Protein AF-0000000081124616 (afdb_homodimer)

Foldseek 3Di:
DVVVVVVVVVVVVVLLVLVPDDDPVSVVVLVVVVVVLLVPDDAQAAFQLAEEEEAAAQCFPVLLQQLQCQVRFNSGDFPLSSFNAKAWAFQAAPVGLFADQQQLLLLLFFQHGADHFWAQFHPVQAALRLVNLPDPVGGTATNQQLCVVVVAAEEEAELWACLARNNQNNFDGGSGSLQQAPQRHDPPGPDHGSLCRLCPHPPNVVHQYYAWAAQQRQAAPDQADPQAHADPDPSHDGHHPHGHSVVVSVCVCVVVVHQDDEAAFQQSLVPDDLVRGRHYHYHHHNGGADQPVSWDPDRNIHDQLLSRLVSVCSNRVVDPSYYYYYYYLNVLVVCQQQQQSLSNSSSVVSVSVSLVSVPVSDDLSRYKYKYKHSFHFQKDFDQDADGPDNCLAWRFADPPPGAIFHRIAGAEAEPLQAQWDWDDDPPDIDIDGDRCVVDDSNDRNRHHHHDHYDNTTDTDRDMMMMGITHHQSNVRHYYYYSSVSNVSSCCSNLTDPNVPVPDPPPVPVVVVVVVVVVVPVD/DVVVVVVVVVVVVVLLVLPPDDDPVSVVVLVVVVVVLLVPDDAQAAFFLAEEEEAAAQCFPVLLQQLQCQVRFNSGDFPLSSFNAKAWAFQAAPVGLFADQQQLLLLLFFQHGADHFWAQFHPVQAALRLVNQPDPVGGTATNQQLCVVVVAAEEEAELWACLARNNQNNFDGGSGSLQQAPQRHDPPGPDHGSLCRLCPHPPNVVHQYYAWAAQQRQAAPDQADPQAHADPDPSHDGHHPHGHSVVVSVCVCVVVVHQDDEEAFQQRLVPDPLVRHLHYHYHHHNGGADQPVSWDPDRNIHDQLLSRLVSVCSNRVVDPSYYYYYYYLNVLVVCQQQQQSLSNSSSVVSVSVSLVSVPVSDDLSRYKYKYKHSFHFQKDFDQDADGPDNCLAWRFADPPPRAIFHRIAGAEAEPLQAQWDWDDDPPDIDIDGDRCVVDDSNDRNRHHHHDHYDNTTDTDRDMMMMGITHHQSNVRHYYYYSSVSNVSSCCSNLTDPNVPVPDPPPPPVVVVVVVVVVVVVD

Sequence (1044 aa):
MRLSSALVFFAFTAVARSALRTDQQFWLNLAEDELAEALKIKWNVNKAKNVILFVGDGMGPNTVTSARIYKGGESHRLAFEKFPHVGLLKTYSANKMVPDSACTATAMFTGVKTNQDTIGVDASVQYKDCEASLKPEARLKSLAALALQAGKRAGLVTTMRVTHATPGPLYAHSASRKWECEATMPNGTACKDIARQLVEDWPGRDLHVVMGGGRQALVSNSTGTPSDPISNMPWTCYRQDGRNLIDTYRKDKQSRGLKYSVVMNNKELGDLNVDETDYLFGIFSNEHLNYEHLRDKGPEGMPSLSDMVKAAIKVLQKHKDGFFLMVEGGNIDMAHHRGWAKTAVNEALAMEEAVQLAANMTSEEDTLLIVTSDHTHSLSINGYPDRGSSIFGIVGPSSFDGVNYTTLSYGTGGPGGFQYYVKTSENSSTVARKDPSTEDTERFDYTQVAAVQLVENYHGGGDVAIYARGPYSHLFHNVHEQHYVFHAISYAAKYGPYSSGAAVYMNIWNLAIVTVITIVLMMRLSSALVFFAFTAVARSALRTDQQFWLNLAEDELAEALKIKWNVNKAKNVILFVGDGMGPNTVTSARIYKGGESHRLAFEKFPHVGLLKTYSANKMVPDSACTATAMFTGVKTNQDTIGVDASVQYKDCEASLKPEARLKSLAALALQAGKRAGLVTTMRVTHATPGPLYAHSASRKWECEATMPNGTACKDIARQLVEDWPGRDLHVVMGGGRQALVSNSTGTPSDPISNMPWTCYRQDGRNLIDTYRKDKQSRGLKYSVVMNNKELGDLNVDETDYLFGIFSNEHLNYEHLRDKGPEGMPSLSDMVKAAIKVLQKHKDGFFLMVEGGNIDMAHHRGWAKTAVNEALAMEEAVQLAANMTSEEDTLLIVTSDHTHSLSINGYPDRGSSIFGIVGPSSFDGVNYTTLSYGTGGPGGFQYYVKTSENSSTVARKDPSTEDTERFDYTQVAAVQLVENYHGGGDVAIYARGPYSHLFHNVHEQHYVFHAISYAAKYGPYSSGAAVYMNIWNLAIVTVITIVLM

pLDDT: mean 93.03, std 15.79, range [28.2, 99.0]

InterPro domains:
  IPR001952 Alkaline phosphatase [PF00245] (48-494)
  IPR001952 Alkaline phosphatase [PR00113] (48-68)
  IPR001952 Alkaline phosphatase [PR00113] (98-113)
  IPR001952 Alkaline phosphatase [PR00113] (147-167)
  IPR001952 Alkaline phosphatase [PR00113] (206-216)
  IPR001952 Alkaline phosphatase [PR00113] (304-333)
  IPR001952 Alkaline phosphatase [PTHR11596] (7-500)
  IPR001952 Alkaline phosphatase [SM00098] (49-496)
  IPR001952 Alkaline phosphatase [cd16012] (49-494)
  IPR017850 Alkaline-phosphatase-like, core domain superfamily [G3DSA:3.40.720.10] (21-502)
  IPR017850 Alkaline-phosphatase-like, core domain superfamily [SSF53649] (21-498)
  IPR018299 Alkaline phosphatase, active site [PS00123] (98-106)

Structure (mmCIF, N/CA/C/O backbone):
data_AF-0000000081124616-model_v1
#
loop_
_entity.id
_entity.type
_entity.pdbx_description
1 polymer 'Alkaline phosphatase'
#
loop_
_atom_site.group_PDB
_atom_site.id
_atom_site.type_symbol
_atom_site.label_atom_id
_atom_site.label_alt_id
_atom_site.label_comp_id
_atom_site.label_asym_id
_atom_site.label_entity_id
_atom_site.label_seq_id
_atom_site.pdbx_PDB_ins_code
_atom_site.Cartn_x
_atom_site.Cartn_y
_atom_site.Cartn_z
_atom_site.occupancy
_atom_site.B_iso_or_equiv
_atom_site.auth_seq_id
_atom_site.auth_comp_id
_atom_site.auth_asym_id
_atom_site.auth_atom_id
_atom_site.pdbx_PDB_model_num
ATOM 1 N N . MET A 1 1 ? 8.383 -35.594 33.25 1 36.22 1 MET A N 1
ATOM 2 C CA . MET A 1 1 ? 7.652 -35.188 32.062 1 36.22 1 MET A CA 1
ATOM 3 C C . MET A 1 1 ? 6.934 -33.875 32.312 1 36.22 1 MET A C 1
ATOM 5 O O . MET A 1 1 ? 6.453 -33.25 31.359 1 36.22 1 MET A O 1
ATOM 9 N N . ARG A 1 2 ? 6.551 -33.625 33.625 1 45.94 2 ARG A N 1
ATOM 10 C CA . ARG A 1 2 ? 5.746 -32.469 34.031 1 45.94 2 ARG A CA 1
ATOM 11 C C . ARG A 1 2 ? 6.574 -31.188 34 1 45.94 2 ARG A C 1
ATOM 13 O O . ARG A 1 2 ? 6.023 -30.094 33.875 1 45.94 2 ARG A O 1
ATOM 20 N N . LEU A 1 3 ? 7.832 -31.406 34.312 1 48.78 3 LEU A N 1
ATOM 21 C CA . LEU A 1 3 ? 8.656 -30.203 34.438 1 48.78 3 LEU A CA 1
ATOM 22 C C . LEU A 1 3 ? 8.898 -29.562 33.094 1 48.78 3 LEU A C 1
ATOM 24 O O . LEU A 1 3 ? 9.172 -28.359 33 1 48.78 3 LEU A O 1
ATOM 28 N N . SER A 1 4 ? 8.852 -30.5 32.031 1 46.62 4 SER A N 1
ATOM 29 C CA . SER A 1 4 ? 9.203 -30 30.719 1 46.62 4 SER A CA 1
ATOM 30 C C . SER A 1 4 ? 8.086 -29.141 30.141 1 46.62 4 SER A C 1
ATOM 32 O O . SER A 1 4 ? 8.32 -28.328 29.25 1 46.62 4 SER A O 1
ATOM 34 N N . SER A 1 5 ? 6.84 -29.484 30.594 1 46.47 5 SER A N 1
ATOM 35 C CA . SER A 1 5 ? 5.734 -28.719 30.031 1 46.47 5 SER A CA 1
ATOM 36 C C . SER A 1 5 ? 5.734 -27.281 30.562 1 46.47 5 SER A C 1
ATOM 38 O O . SER A 1 5 ? 5.176 -26.391 29.938 1 46.47 5 SER A O 1
ATOM 40 N N . ALA A 1 6 ? 6.156 -27.156 31.766 1 47.38 6 ALA A N 1
ATOM 41 C CA . ALA A 1 6 ? 6.098 -25.859 32.406 1 47.38 6 ALA A CA 1
ATOM 42 C C . ALA A 1 6 ? 7.086 -24.891 31.766 1 47.38 6 ALA A C 1
ATOM 44 O O . ALA A 1 6 ? 6.797 -23.688 31.625 1 47.38 6 ALA A O 1
ATOM 45 N N . LEU A 1 7 ? 8.188 -25.375 31.297 1 43.19 7 LEU A N 1
ATOM 46 C CA . LEU A 1 7 ? 9.203 -24.5 30.734 1 43.19 7 LEU A CA 1
ATOM 47 C C . LEU A 1 7 ? 8.789 -23.984 29.359 1 43.19 7 LEU A C 1
ATOM 49 O O . LEU A 1 7 ? 9.07 -22.844 29.016 1 43.19 7 LEU A O 1
ATOM 53 N N . VAL A 1 8 ? 8.141 -24.906 28.578 1 42.12 8 VAL A N 1
ATOM 54 C CA . VAL A 1 8 ? 7.688 -24.484 27.25 1 42.12 8 VAL A CA 1
ATOM 55 C C . VAL A 1 8 ? 6.566 -23.453 27.391 1 42.12 8 VAL A C 1
ATOM 57 O O . VAL A 1 8 ? 6.52 -22.469 26.656 1 42.12 8 VAL A O 1
ATOM 60 N N . PHE A 1 9 ? 5.691 -23.578 28.344 1 42.56 9 PHE A N 1
ATOM 61 C CA . PHE A 1 9 ? 4.641 -22.594 28.578 1 42.56 9 PHE A CA 1
ATOM 62 C C . PHE A 1 9 ? 5.238 -21.25 28.984 1 42.56 9 PHE A C 1
ATOM 64 O O . PHE A 1 9 ? 4.727 -20.188 28.609 1 42.56 9 PHE A O 1
ATOM 71 N N . PHE A 1 10 ? 6.246 -21.281 29.75 1 41.97 10 PHE A N 1
ATOM 72 C CA . PHE A 1 10 ? 6.844 -20.031 30.203 1 41.97 10 PHE A CA 1
ATOM 73 C C . PHE A 1 10 ? 7.551 -19.312 29.062 1 41.97 10 PHE A C 1
ATOM 75 O O . PHE A 1 10 ? 7.664 -18.094 29.062 1 41.97 10 PHE A O 1
ATOM 82 N N . ALA A 1 11 ? 8.141 -20.047 28.109 1 39.94 11 ALA A N 1
ATOM 83 C CA . ALA A 1 11 ? 8.828 -19.406 27 1 39.94 11 ALA A CA 1
ATOM 84 C C . ALA A 1 11 ? 7.836 -18.75 26.047 1 39.94 11 ALA A C 1
ATOM 86 O O . ALA A 1 11 ? 8.102 -17.672 25.516 1 39.94 11 ALA A O 1
ATOM 87 N N . PHE A 1 12 ? 6.73 -19.375 25.734 1 39.38 12 PHE A N 1
ATOM 88 C CA . PHE A 1 12 ? 5.738 -18.75 24.859 1 39.38 12 PHE A CA 1
ATOM 89 C C . PHE A 1 12 ? 5.164 -17.5 25.484 1 39.38 12 PHE A C 1
ATOM 91 O O . PHE A 1 12 ? 4.848 -16.531 24.781 1 39.38 12 PHE A O 1
ATOM 98 N N . THR A 1 13 ? 4.93 -17.547 26.797 1 40.62 13 THR A N 1
ATOM 99 C CA . THR A 1 13 ? 4.379 -16.359 27.438 1 40.62 13 THR A CA 1
ATOM 100 C C . THR A 1 13 ? 5.402 -15.227 27.453 1 40.62 13 THR A C 1
ATOM 102 O O . THR A 1 13 ? 5.035 -14.047 27.531 1 40.62 13 THR A O 1
ATOM 105 N N . ALA A 1 14 ? 6.621 -15.531 27.578 1 40.69 14 ALA A N 1
ATOM 106 C CA . ALA A 1 14 ? 7.672 -14.516 27.625 1 40.69 14 ALA A CA 1
ATOM 107 C C . ALA A 1 14 ? 7.836 -13.828 26.281 1 40.69 14 ALA A C 1
ATOM 109 O O . ALA A 1 14 ? 8.094 -12.625 26.219 1 40.69 14 ALA A O 1
ATOM 110 N N . VAL A 1 15 ? 7.766 -14.578 25.156 1 42.66 15 VAL A N 1
ATOM 111 C CA . VAL A 1 15 ? 7.938 -14.008 23.828 1 42.66 15 VAL A CA 1
ATOM 112 C C . VAL A 1 15 ? 6.77 -13.07 23.516 1 42.66 15 VAL A C 1
ATOM 114 O O . VAL A 1 15 ? 6.957 -12.016 22.891 1 42.66 15 VAL A O 1
ATOM 117 N N . ALA A 1 16 ? 5.555 -13.57 23.906 1 46.53 16 ALA A N 1
ATOM 118 C CA . ALA A 1 16 ? 4.383 -12.742 23.641 1 46.53 16 ALA A CA 1
ATOM 119 C C . ALA A 1 16 ? 4.438 -11.438 24.438 1 46.53 16 ALA A C 1
ATOM 121 O O . ALA A 1 16 ? 3.977 -10.398 23.953 1 46.53 16 ALA A O 1
ATOM 122 N N . ARG A 1 17 ? 4.762 -11.531 25.703 1 47.16 17 ARG A N 1
ATOM 123 C CA . ARG A 1 17 ? 4.785 -10.406 26.625 1 47.16 17 ARG A CA 1
ATOM 124 C C . ARG A 1 17 ? 5.754 -9.328 26.156 1 47.16 17 ARG A C 1
ATOM 126 O O . ARG A 1 17 ? 5.539 -8.141 26.422 1 47.16 17 ARG A O 1
ATOM 133 N N . SER A 1 18 ? 6.73 -9.68 25.297 1 67.06 18 SER A N 1
ATOM 134 C CA . SER A 1 18 ? 7.77 -8.758 24.859 1 67.06 18 SER A CA 1
ATOM 135 C C . SER A 1 18 ? 7.289 -7.906 23.688 1 67.06 18 SER A C 1
ATOM 137 O O . SER A 1 18 ? 7.594 -6.715 23.609 1 67.06 18 SER A O 1
ATOM 139 N N . ALA A 1 19 ? 6.117 -8.281 23.047 1 72.12 19 ALA A N 1
ATOM 140 C CA . ALA A 1 19 ? 5.723 -7.586 21.828 1 72.12 19 ALA A CA 1
ATOM 141 C C . ALA A 1 19 ? 4.785 -6.422 22.141 1 72.12 19 ALA A C 1
ATOM 143 O O . ALA A 1 19 ? 4.598 -5.531 21.312 1 72.12 19 ALA A O 1
ATOM 144 N N . LEU A 1 20 ? 4.227 -6.309 23.375 1 86.69 20 LEU A N 1
ATOM 145 C CA . LEU A 1 20 ? 3.271 -5.25 23.688 1 86.69 20 LEU A CA 1
ATOM 146 C C . LEU A 1 20 ? 3.887 -4.223 24.625 1 86.69 20 LEU A C 1
ATOM 148 O O . LEU A 1 20 ? 3.172 -3.408 25.219 1 86.69 20 LEU A O 1
ATOM 152 N N . ARG A 1 21 ? 5.191 -4.312 24.734 1 91.62 21 ARG A N 1
ATOM 153 C CA . ARG A 1 21 ? 5.879 -3.273 25.484 1 91.62 21 ARG A CA 1
ATOM 154 C C . ARG A 1 21 ? 5.672 -1.902 24.859 1 91.62 21 ARG A C 1
ATOM 156 O O . ARG A 1 21 ? 5.578 -1.787 23.625 1 91.62 21 ARG A O 1
ATOM 163 N N . THR A 1 22 ? 5.609 -0.877 25.719 1 95.19 22 THR A N 1
ATOM 164 C CA . T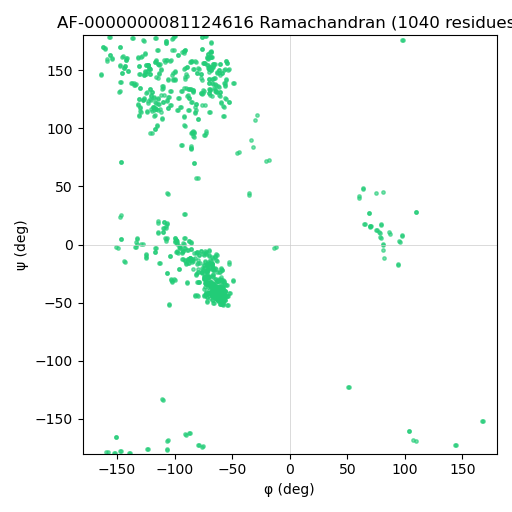HR A 1 22 ? 5.309 0.45 25.203 1 95.19 22 THR A CA 1
ATOM 165 C C . THR A 1 22 ? 6.273 1.487 25.766 1 95.19 22 THR A C 1
ATOM 167 O O . THR A 1 22 ? 6.098 2.689 25.547 1 95.19 22 THR A O 1
ATOM 170 N N . ASP A 1 23 ? 7.219 1.07 26.594 1 96.19 23 ASP A N 1
ATOM 171 C CA . ASP A 1 23 ? 8.141 2.033 27.188 1 96.19 23 ASP A CA 1
ATOM 172 C C . ASP A 1 23 ? 9.078 2.621 26.141 1 96.19 23 ASP A C 1
ATOM 174 O O . ASP A 1 23 ? 9.289 2.021 25.078 1 96.19 23 ASP A O 1
ATOM 178 N N . GLN A 1 24 ? 9.672 3.732 26.453 1 97.44 24 GLN A N 1
ATOM 179 C CA . GLN A 1 24 ? 10.547 4.438 25.516 1 97.44 24 GLN A CA 1
ATOM 180 C C . GLN A 1 24 ? 11.688 3.543 25.062 1 97.44 24 GLN A C 1
ATOM 182 O O . GLN A 1 24 ? 12.039 3.539 23.875 1 97.44 24 GLN A O 1
ATOM 187 N N . GLN A 1 25 ? 12.281 2.842 25.953 1 96.88 25 GLN A N 1
ATOM 188 C CA . GLN A 1 25 ? 13.453 2.027 25.641 1 96.88 25 GLN A CA 1
ATOM 189 C C . GLN A 1 25 ? 13.117 0.972 24.594 1 96.88 25 GLN A C 1
ATOM 191 O O . GLN A 1 25 ? 13.945 0.665 23.734 1 96.88 25 GLN A O 1
ATOM 196 N N . PHE A 1 26 ? 11.961 0.365 24.734 1 96.56 26 PHE A N 1
ATOM 197 C CA . PHE A 1 26 ? 11.508 -0.616 23.75 1 96.56 26 PHE A CA 1
ATOM 198 C C . PHE A 1 26 ? 11.531 -0.029 22.344 1 96.56 26 PHE A C 1
ATOM 200 O O . PHE A 1 26 ? 12.094 -0.629 21.422 1 96.56 26 PHE A O 1
ATOM 207 N N . TRP A 1 27 ? 10.914 1.124 22.156 1 97.88 27 TRP A N 1
ATOM 208 C CA . TRP A 1 27 ? 10.82 1.781 20.844 1 97.88 27 TRP A CA 1
ATOM 209 C C . TRP A 1 27 ? 12.188 2.232 20.359 1 97.88 27 TRP A C 1
ATOM 211 O O . TRP A 1 27 ? 12.516 2.092 19.188 1 97.88 27 TRP A O 1
ATOM 221 N N . LEU A 1 28 ? 12.977 2.793 21.266 1 97.38 28 LEU A N 1
ATOM 222 C CA . LEU A 1 28 ? 14.328 3.236 20.922 1 97.38 28 LEU A CA 1
ATOM 223 C C . LEU A 1 28 ? 15.172 2.068 20.438 1 97.38 28 LEU A C 1
ATOM 225 O O . LEU A 1 28 ? 15.891 2.195 19.438 1 97.38 28 LEU A O 1
ATOM 229 N N . ASN A 1 29 ? 15.07 0.924 21.125 1 96.69 29 ASN A N 1
ATOM 230 C CA . ASN A 1 29 ? 15.828 -0.257 20.719 1 96.69 29 ASN A CA 1
ATOM 231 C C . ASN A 1 29 ? 15.438 -0.715 19.312 1 96.69 29 ASN A C 1
ATOM 233 O O . ASN A 1 29 ? 16.297 -1.076 18.516 1 96.69 29 ASN A O 1
ATOM 237 N N . LEU A 1 30 ? 14.188 -0.7 19.031 1 96.06 30 LEU A N 1
ATOM 238 C CA . LEU A 1 30 ? 13.719 -1.117 17.719 1 96.06 30 LEU A CA 1
ATOM 239 C C . LEU A 1 30 ? 14.289 -0.219 16.625 1 96.06 30 LEU A C 1
ATOM 241 O O . LEU A 1 30 ? 14.75 -0.708 15.594 1 96.06 30 LEU A O 1
ATOM 245 N N . ALA A 1 31 ? 14.227 1.077 16.828 1 96.69 31 ALA A N 1
ATOM 246 C CA . ALA A 1 31 ? 14.695 2.033 15.836 1 96.69 31 ALA A CA 1
ATOM 247 C C . ALA A 1 31 ? 16.203 1.951 15.664 1 96.69 31 ALA A C 1
ATOM 249 O O . ALA A 1 31 ? 16.719 2.072 14.555 1 96.69 31 ALA A O 1
ATOM 250 N N . GLU A 1 32 ? 16.906 1.812 16.75 1 96.12 32 GLU A N 1
ATOM 251 C CA . GLU A 1 32 ? 18.359 1.694 16.688 1 96.12 32 GLU A CA 1
ATOM 252 C C . GLU A 1 32 ? 18.797 0.447 15.93 1 96.12 32 GLU A C 1
ATOM 254 O O . GLU A 1 32 ? 19.75 0.486 15.148 1 96.12 32 GLU A O 1
ATOM 259 N N . ASP A 1 33 ? 18.094 -0.641 16.203 1 96.75 33 ASP A N 1
ATOM 260 C CA . ASP A 1 33 ? 18.375 -1.873 15.469 1 96.75 33 ASP A CA 1
ATOM 261 C C . ASP A 1 33 ? 18.141 -1.687 13.977 1 96.75 33 ASP A C 1
ATOM 263 O O . ASP A 1 33 ? 18.953 -2.133 13.156 1 96.75 33 ASP A O 1
ATOM 267 N N . GLU A 1 34 ? 17.094 -1.022 13.594 1 96.88 34 GLU A N 1
ATOM 268 C CA . GLU A 1 34 ? 16.797 -0.783 12.188 1 96.88 34 GLU A CA 1
ATOM 269 C C . GLU A 1 34 ? 17.844 0.123 11.539 1 96.88 34 GLU A C 1
ATOM 271 O O . GLU A 1 34 ? 18.234 -0.094 10.391 1 96.88 34 GLU A O 1
ATOM 276 N N . LEU A 1 35 ? 18.188 1.165 12.258 1 97.81 35 LEU A N 1
ATOM 277 C CA . LEU A 1 35 ? 19.203 2.076 11.734 1 97.81 35 LEU A CA 1
ATOM 278 C C . LEU A 1 35 ? 20.531 1.351 11.516 1 97.81 35 LEU A C 1
ATOM 280 O O . LEU A 1 35 ? 21.188 1.557 10.5 1 97.81 35 LEU A O 1
ATOM 284 N N . ALA A 1 36 ? 20.875 0.51 12.477 1 97.5 36 ALA A N 1
ATOM 285 C CA . ALA A 1 36 ? 22.094 -0.279 12.352 1 97.5 36 ALA A CA 1
ATOM 286 C C . ALA A 1 36 ? 22.031 -1.188 11.125 1 97.5 36 ALA A C 1
ATOM 288 O O . ALA A 1 36 ? 23.016 -1.327 10.391 1 97.5 36 ALA A O 1
ATOM 289 N N . GLU A 1 37 ? 20.906 -1.79 10.938 1 97 37 GLU A N 1
ATOM 290 C CA . GLU A 1 37 ? 20.703 -2.627 9.758 1 97 37 GLU A CA 1
ATOM 291 C C . GLU A 1 37 ? 20.875 -1.82 8.469 1 97 37 GLU A C 1
ATOM 293 O O . GLU A 1 37 ? 21.531 -2.27 7.535 1 97 37 GLU A O 1
ATOM 298 N N . ALA A 1 38 ? 20.281 -0.653 8.438 1 97.62 38 ALA A N 1
ATOM 299 C CA . ALA A 1 38 ? 20.312 0.202 7.25 1 97.62 38 ALA A CA 1
ATOM 300 C C . ALA A 1 38 ? 21.75 0.64 6.941 1 97.62 38 ALA A C 1
ATOM 302 O O . ALA A 1 38 ? 22.156 0.677 5.773 1 97.62 38 ALA A O 1
ATOM 303 N N . LEU A 1 39 ? 22.469 0.958 7.938 1 97.12 39 LEU A N 1
ATOM 304 C CA . LEU A 1 39 ? 23.828 1.474 7.77 1 97.12 39 LEU A CA 1
ATOM 305 C C . LEU A 1 39 ? 24.766 0.378 7.285 1 97.12 39 LEU A C 1
ATOM 307 O O . LEU A 1 39 ? 25.844 0.667 6.773 1 97.12 39 LEU A O 1
ATOM 311 N N . LYS A 1 40 ? 24.359 -0.871 7.387 1 96.12 40 LYS A N 1
ATOM 312 C CA . LYS A 1 40 ? 25.219 -1.996 7.023 1 96.12 40 LYS A CA 1
ATOM 313 C C . LYS A 1 40 ? 24.906 -2.48 5.605 1 96.12 40 LYS A C 1
ATOM 315 O O . LYS A 1 40 ? 25.641 -3.316 5.062 1 96.12 40 LYS A O 1
ATOM 320 N N . ILE A 1 41 ? 23.906 -1.973 4.992 1 96 41 ILE A N 1
ATOM 321 C CA . ILE A 1 41 ? 23.484 -2.453 3.68 1 96 41 ILE A CA 1
ATOM 322 C C . ILE A 1 41 ? 24.594 -2.182 2.658 1 96 41 ILE A C 1
ATOM 324 O O . ILE A 1 41 ? 25.172 -1.095 2.637 1 96 41 ILE A O 1
ATOM 328 N N . LYS A 1 42 ? 24.891 -3.238 1.877 1 94.69 42 LYS A N 1
ATOM 329 C CA . LYS A 1 42 ? 25.797 -3.156 0.737 1 94.69 42 LYS A CA 1
ATOM 330 C C . LYS A 1 42 ? 25.141 -3.691 -0.531 1 94.69 42 LYS A C 1
ATOM 332 O O . LYS A 1 42 ? 24.344 -4.625 -0.473 1 94.69 42 LYS A O 1
ATOM 337 N N . TRP A 1 43 ? 25.516 -3.059 -1.595 1 96.75 43 TRP A N 1
ATOM 338 C CA . TRP A 1 43 ? 25 -3.541 -2.869 1 96.75 43 TRP A CA 1
ATOM 339 C C . TRP A 1 43 ? 25.719 -4.816 -3.303 1 96.75 43 TRP A C 1
ATOM 341 O O . TRP A 1 43 ? 26.938 -4.906 -3.217 1 96.75 43 TRP A O 1
ATOM 351 N N . ASN A 1 44 ? 24.969 -5.82 -3.654 1 97.88 44 ASN A N 1
ATOM 352 C CA . ASN A 1 44 ? 25.469 -7.039 -4.27 1 97.88 44 ASN A CA 1
ATOM 353 C C . ASN A 1 44 ? 25.438 -6.949 -5.793 1 97.88 44 ASN A C 1
ATOM 355 O O . ASN A 1 44 ? 24.375 -7.023 -6.402 1 97.88 44 ASN A O 1
ATOM 359 N N . VAL A 1 45 ? 26.641 -6.863 -6.402 1 97.56 45 VAL A N 1
ATOM 360 C CA . VAL A 1 45 ? 26.703 -6.672 -7.848 1 97.56 45 VAL A CA 1
ATOM 361 C C . VAL A 1 45 ? 27.203 -7.945 -8.516 1 97.56 45 VAL A C 1
ATOM 363 O O . VAL A 1 45 ? 27.75 -7.898 -9.625 1 97.56 45 VAL A O 1
ATOM 366 N N . ASN A 1 46 ? 27.125 -9.07 -7.84 1 97.94 46 ASN A N 1
ATOM 367 C CA . ASN A 1 46 ? 27.422 -10.359 -8.469 1 97.94 46 ASN A CA 1
ATOM 368 C C . ASN A 1 46 ? 26.359 -10.719 -9.516 1 97.94 46 ASN A C 1
ATOM 370 O O . ASN A 1 46 ? 25.297 -10.102 -9.562 1 97.94 46 ASN A O 1
ATOM 374 N N . LYS A 1 47 ? 26.734 -11.625 -10.383 1 97.06 47 LYS A N 1
ATOM 375 C CA . LYS A 1 47 ? 25.75 -12.18 -11.305 1 97.06 47 LYS A CA 1
ATOM 376 C C . LYS A 1 47 ? 24.75 -13.062 -10.562 1 97.06 47 LYS A C 1
ATOM 378 O O . LYS A 1 47 ? 25.125 -13.883 -9.727 1 97.06 47 LYS A O 1
ATOM 383 N N . ALA A 1 48 ? 23.516 -12.891 -10.844 1 98.62 48 ALA A N 1
ATOM 384 C CA . ALA A 1 48 ? 22.5 -13.789 -10.305 1 98.62 48 ALA A CA 1
ATOM 385 C C . ALA A 1 48 ? 22.547 -15.148 -10.984 1 98.62 48 ALA A C 1
ATOM 387 O O . ALA A 1 48 ? 21.969 -15.336 -12.055 1 98.62 48 ALA A O 1
ATOM 388 N N . LYS A 1 49 ? 23.234 -16.062 -10.344 1 98.56 49 LYS A N 1
ATOM 389 C CA . LYS A 1 49 ? 23.266 -17.438 -10.852 1 98.56 49 LYS A CA 1
ATOM 390 C C . LYS A 1 49 ? 21.875 -18.062 -10.812 1 98.56 49 LYS A C 1
ATOM 392 O O . LYS A 1 49 ? 21.469 -18.734 -11.758 1 98.56 49 LYS A O 1
ATOM 397 N N . ASN A 1 50 ? 21.219 -17.875 -9.68 1 98.88 50 ASN A N 1
ATOM 398 C CA . ASN A 1 50 ? 19.844 -18.344 -9.461 1 98.88 50 ASN A CA 1
ATOM 399 C C . ASN A 1 50 ? 18.875 -17.188 -9.273 1 98.88 50 ASN A C 1
ATOM 401 O O . ASN A 1 50 ? 19.234 -16.141 -8.719 1 98.88 50 ASN A O 1
ATOM 405 N N . VAL A 1 51 ? 17.703 -17.344 -9.773 1 98.94 51 VAL A N 1
ATOM 406 C CA . VAL A 1 51 ? 16.609 -16.422 -9.523 1 98.94 51 VAL A CA 1
ATOM 407 C C . VAL A 1 51 ? 15.383 -17.188 -9.016 1 98.94 51 VAL A C 1
ATOM 409 O O . VAL A 1 51 ? 14.961 -18.172 -9.625 1 98.94 51 VAL A O 1
ATOM 412 N N . ILE A 1 52 ? 14.875 -16.828 -7.887 1 99 52 ILE A N 1
ATOM 413 C CA . ILE A 1 52 ? 13.594 -17.328 -7.387 1 99 52 ILE A CA 1
ATOM 414 C C . ILE A 1 52 ? 12.617 -16.156 -7.234 1 99 52 ILE A C 1
ATOM 416 O O . ILE A 1 52 ? 12.883 -15.203 -6.5 1 99 52 ILE A O 1
ATOM 420 N N . LEU A 1 53 ? 11.547 -16.188 -7.941 1 98.94 53 LEU A N 1
ATOM 421 C CA . LEU A 1 53 ? 10.5 -15.18 -7.922 1 98.94 53 LEU A CA 1
ATOM 422 C C . LEU A 1 53 ? 9.227 -15.727 -7.289 1 98.94 53 LEU A C 1
ATOM 424 O O . LEU A 1 53 ? 8.539 -16.562 -7.887 1 98.94 53 LEU A O 1
ATOM 428 N N . PHE A 1 54 ? 8.93 -15.242 -6.062 1 99 54 PHE A N 1
ATOM 429 C CA . PHE A 1 54 ? 7.68 -15.578 -5.391 1 99 54 PHE A CA 1
ATOM 430 C C . PHE A 1 54 ? 6.582 -14.594 -5.762 1 99 54 PHE A C 1
ATOM 432 O O . PHE A 1 54 ? 6.758 -13.375 -5.641 1 99 54 PHE A O 1
ATOM 439 N N . VAL A 1 55 ? 5.441 -15.117 -6.195 1 98.94 55 VAL A N 1
ATOM 440 C CA . VAL A 1 55 ? 4.254 -14.32 -6.504 1 98.94 55 VAL A CA 1
ATOM 441 C C . VAL A 1 55 ? 3.113 -14.719 -5.574 1 98.94 55 VAL A C 1
ATOM 443 O O . VAL A 1 55 ? 2.461 -15.75 -5.781 1 98.94 55 VAL A O 1
ATOM 446 N N . GLY A 1 56 ? 2.914 -13.883 -4.496 1 98.94 56 GLY A N 1
ATOM 447 C CA . GLY A 1 56 ? 1.678 -14.023 -3.742 1 98.94 56 GLY A CA 1
ATOM 448 C C . GLY A 1 56 ? 0.468 -13.469 -4.469 1 98.94 56 GLY A C 1
ATOM 449 O O . GLY A 1 56 ? 0.172 -12.281 -4.371 1 98.94 56 GLY A O 1
ATOM 450 N N . ASP A 1 57 ? -0.219 -14.359 -5.172 1 98.75 57 ASP A N 1
ATOM 451 C CA . ASP A 1 57 ? -1.338 -13.914 -5.996 1 98.75 57 ASP A CA 1
ATOM 452 C C . ASP A 1 57 ? -2.385 -13.188 -5.156 1 98.75 57 ASP A C 1
ATOM 454 O O . ASP A 1 57 ? -2.955 -13.766 -4.23 1 98.75 57 ASP A O 1
ATOM 458 N N . GLY A 1 58 ? -2.633 -11.883 -5.484 1 98.56 58 GLY A N 1
ATOM 459 C CA . GLY A 1 58 ? -3.617 -11.078 -4.773 1 98.56 58 GLY A CA 1
ATOM 460 C C . GLY A 1 58 ? -3.145 -10.625 -3.406 1 98.56 58 GLY A C 1
ATOM 461 O O . GLY A 1 58 ? -3.939 -10.148 -2.596 1 98.56 58 GLY A O 1
ATOM 462 N N . MET A 1 59 ? -1.893 -10.758 -3.115 1 98.75 59 MET A N 1
ATOM 463 C CA . MET A 1 59 ? -1.325 -10.438 -1.808 1 98.75 59 MET A CA 1
ATOM 464 C C . MET A 1 59 ? -1.034 -8.945 -1.688 1 98.75 59 MET A C 1
ATOM 466 O O . MET A 1 59 ? 0.126 -8.539 -1.611 1 98.75 59 MET A O 1
ATOM 470 N N . GLY A 1 60 ? -2.068 -8.164 -1.605 1 98.19 60 GLY A N 1
ATOM 471 C CA . GLY A 1 60 ? -1.923 -6.723 -1.489 1 98.19 60 GLY A CA 1
ATOM 472 C C . GLY A 1 60 ? -1.323 -6.289 -0.165 1 98.19 60 GLY A C 1
ATOM 473 O O . GLY A 1 60 ? -1.123 -7.113 0.731 1 98.19 60 GLY A O 1
ATOM 474 N N . PRO A 1 61 ? -1.026 -5.02 -0.002 1 98.25 61 PRO A N 1
ATOM 475 C CA . PRO A 1 61 ? -0.344 -4.508 1.189 1 98.25 61 PRO A CA 1
ATOM 476 C C . PRO A 1 61 ? -1.111 -4.793 2.479 1 98.25 61 PRO A C 1
ATOM 478 O O . PRO A 1 61 ? -0.502 -5.082 3.512 1 98.25 61 PRO A O 1
ATOM 481 N N . ASN A 1 62 ? -2.426 -4.738 2.475 1 98.69 62 ASN A N 1
ATOM 482 C CA . ASN A 1 62 ? -3.193 -5.004 3.686 1 98.69 62 ASN A CA 1
ATOM 483 C C . ASN A 1 62 ? -3.176 -6.484 4.051 1 98.69 62 ASN A C 1
ATOM 485 O O . ASN A 1 62 ? -3.297 -6.84 5.223 1 98.69 62 ASN A O 1
ATOM 489 N N . THR A 1 63 ? -3.031 -7.359 3.008 1 98.88 63 THR A N 1
ATOM 490 C CA . THR A 1 63 ? -2.836 -8.773 3.293 1 98.88 63 THR A CA 1
ATOM 491 C C . THR A 1 63 ? -1.519 -9 4.027 1 98.88 63 THR A C 1
ATOM 493 O O . THR A 1 63 ? -1.472 -9.742 5.016 1 98.88 63 THR A O 1
ATOM 496 N N . VAL A 1 64 ? -0.475 -8.344 3.578 1 98.94 64 VAL A N 1
ATOM 497 C CA . VAL A 1 64 ? 0.839 -8.477 4.199 1 98.94 64 VAL A CA 1
ATOM 498 C C . VAL A 1 64 ? 0.784 -7.961 5.637 1 98.94 64 VAL A C 1
ATOM 500 O O . VAL A 1 64 ? 1.273 -8.617 6.559 1 98.94 64 VAL A O 1
ATOM 503 N N . THR A 1 65 ? 0.162 -6.809 5.84 1 98.81 65 THR A N 1
ATOM 504 C CA . THR A 1 65 ? 0.024 -6.23 7.172 1 98.81 65 THR A CA 1
ATOM 505 C C . THR A 1 65 ? -0.761 -7.168 8.086 1 98.81 65 THR A C 1
ATOM 507 O O . THR A 1 65 ? -0.365 -7.402 9.234 1 98.81 65 THR A O 1
ATOM 510 N N . SER A 1 66 ? -1.842 -7.719 7.566 1 98.88 66 SER A N 1
ATOM 511 C CA . SER A 1 66 ? -2.66 -8.641 8.352 1 98.88 66 SER A CA 1
ATOM 512 C C . SER A 1 66 ? -1.887 -9.906 8.703 1 98.88 66 SER A C 1
ATOM 514 O O . SER A 1 66 ? -2.004 -10.414 9.82 1 98.88 66 SER A O 1
ATOM 516 N N . ALA A 1 67 ? -1.103 -10.391 7.746 1 98.88 67 ALA A N 1
ATOM 517 C CA . ALA A 1 67 ? -0.301 -11.586 7.977 1 98.88 67 ALA A CA 1
ATOM 518 C C . ALA A 1 67 ? 0.728 -11.352 9.078 1 98.88 67 ALA A C 1
ATOM 520 O O . ALA A 1 67 ? 0.904 -12.203 9.961 1 98.88 67 ALA A O 1
ATOM 521 N N . ARG A 1 68 ? 1.353 -10.227 9.047 1 98.38 68 ARG A N 1
ATOM 522 C CA . ARG A 1 68 ? 2.322 -9.844 10.062 1 98.38 68 ARG A CA 1
ATOM 523 C C . ARG A 1 68 ? 1.679 -9.82 11.445 1 98.38 68 ARG A C 1
ATOM 525 O O . ARG A 1 68 ? 2.211 -10.391 12.398 1 98.38 68 ARG A O 1
ATOM 532 N N . ILE A 1 69 ? 0.588 -9.133 11.531 1 98.56 69 ILE A N 1
ATOM 533 C CA . ILE A 1 69 ? -0.102 -8.961 12.805 1 98.56 69 ILE A CA 1
ATOM 534 C C . ILE A 1 69 ? -0.566 -10.32 13.328 1 98.56 69 ILE A C 1
ATOM 536 O O . ILE A 1 69 ? -0.419 -10.617 14.516 1 98.56 69 ILE A O 1
ATOM 540 N N . TYR A 1 70 ? -1.126 -11.141 12.453 1 98.75 70 TYR A N 1
ATOM 541 C CA . TYR A 1 70 ? -1.608 -12.461 12.828 1 98.75 70 TYR A CA 1
ATOM 542 C C . TYR A 1 70 ? -0.469 -13.328 13.352 1 98.75 70 TYR A C 1
ATOM 544 O O . TYR A 1 70 ? -0.63 -14.047 14.336 1 98.75 70 TYR A O 1
ATOM 552 N N . LYS A 1 71 ? 0.686 -13.258 12.672 1 98.38 71 LYS A N 1
ATOM 553 C CA . LYS A 1 71 ? 1.793 -14.156 12.984 1 98.38 71 LYS A CA 1
ATOM 554 C C . LYS A 1 71 ? 2.484 -13.742 1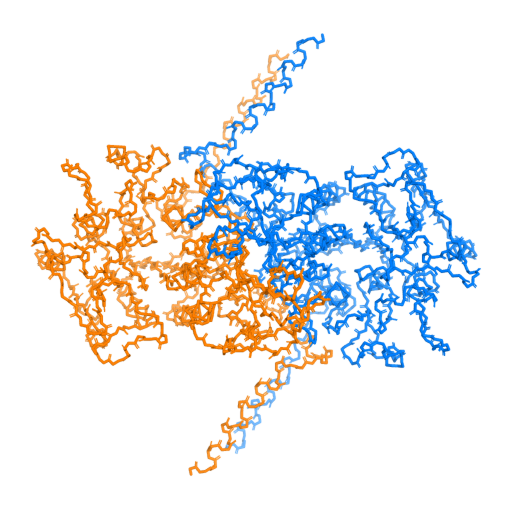4.281 1 98.38 71 LYS A C 1
ATOM 556 O O . LYS A 1 71 ? 2.859 -14.594 15.094 1 98.38 71 LYS A O 1
ATOM 561 N N . GLY A 1 72 ? 2.721 -12.406 14.438 1 97.56 72 GLY A N 1
ATOM 562 C CA . GLY A 1 72 ? 3.568 -12.047 15.562 1 97.56 72 GLY A CA 1
ATOM 563 C C . GLY A 1 72 ? 3.193 -10.719 16.203 1 97.56 72 GLY A C 1
ATOM 564 O O . GLY A 1 72 ? 3.914 -10.211 17.062 1 97.56 72 GLY A O 1
ATOM 565 N N . GLY A 1 73 ? 2.135 -10.133 15.758 1 97.75 73 GLY A N 1
ATOM 566 C CA . GLY A 1 73 ? 1.747 -8.828 16.25 1 97.75 73 GLY A CA 1
ATOM 567 C C . GLY A 1 73 ? 2.189 -7.688 15.359 1 97.75 73 GLY A C 1
ATOM 568 O O . GLY A 1 73 ? 2.904 -7.906 14.375 1 97.75 73 GLY A O 1
ATOM 569 N N . GLU A 1 74 ? 1.794 -6.465 15.703 1 97.81 74 GLU A N 1
ATOM 570 C CA . GLU A 1 74 ? 1.975 -5.281 14.867 1 97.81 74 GLU A CA 1
ATOM 571 C C . GLU A 1 74 ? 3.455 -4.992 14.633 1 97.81 74 GLU A C 1
ATOM 573 O O . GLU A 1 74 ? 3.84 -4.512 13.562 1 97.81 74 GLU A O 1
ATOM 578 N N . SER A 1 75 ? 4.355 -5.293 15.562 1 96.69 75 SER A N 1
ATOM 579 C CA . SER A 1 75 ? 5.77 -4.949 15.453 1 96.69 75 SER A CA 1
ATOM 580 C C . SER A 1 75 ? 6.551 -6.047 14.742 1 96.69 75 SER A C 1
ATOM 582 O O . SER A 1 75 ? 7.746 -5.895 14.477 1 96.69 75 SER A O 1
ATOM 584 N N . HIS A 1 76 ? 5.898 -7.172 14.406 1 96.94 76 HIS A N 1
ATOM 585 C CA . HIS A 1 76 ? 6.551 -8.312 13.773 1 96.94 76 HIS A CA 1
ATOM 586 C C . HIS A 1 76 ? 7.023 -7.961 12.359 1 96.94 76 HIS A C 1
ATOM 588 O O . HIS A 1 76 ? 6.574 -6.969 11.781 1 96.94 76 HIS A O 1
ATOM 594 N N . ARG A 1 77 ? 8.055 -8.656 11.914 1 97.12 77 ARG A N 1
ATOM 595 C CA . ARG A 1 77 ? 8.469 -8.617 10.516 1 97.12 77 ARG A CA 1
ATOM 596 C C . ARG A 1 77 ? 8.422 -10.008 9.891 1 97.12 77 ARG A C 1
ATOM 598 O O . ARG A 1 77 ? 8.961 -10.969 10.453 1 97.12 77 ARG A O 1
ATOM 605 N N . LEU A 1 78 ? 7.754 -10.109 8.758 1 98.69 78 LEU A N 1
ATOM 606 C CA . LEU A 1 78 ? 7.805 -11.352 7.996 1 98.69 78 LEU A CA 1
ATOM 607 C C . LEU A 1 78 ? 9.195 -11.578 7.414 1 98.69 78 LEU A C 1
ATOM 609 O O . LEU A 1 78 ? 10 -10.641 7.336 1 98.69 78 LEU A O 1
ATOM 613 N N . ALA A 1 79 ? 9.461 -12.789 6.941 1 98.62 79 ALA A N 1
ATOM 614 C CA . ALA A 1 79 ? 10.781 -13.148 6.414 1 98.62 79 ALA A CA 1
ATOM 615 C C . ALA A 1 79 ? 11.195 -12.203 5.297 1 98.62 79 ALA A C 1
ATOM 617 O O . ALA A 1 79 ? 12.32 -11.688 5.297 1 98.62 79 ALA A O 1
ATOM 618 N N . PHE A 1 80 ? 10.242 -11.906 4.422 1 98.62 80 PHE A N 1
ATOM 619 C CA . PHE A 1 80 ? 10.609 -11.117 3.25 1 98.62 80 PHE A CA 1
ATOM 620 C C . PHE A 1 80 ? 10.562 -9.633 3.566 1 98.62 80 PHE A C 1
ATOM 622 O O . PHE A 1 80 ? 11.086 -8.812 2.803 1 98.62 80 PHE A O 1
ATOM 629 N N . GLU A 1 81 ? 9.969 -9.227 4.688 1 98.25 81 GLU A N 1
ATOM 630 C CA . GLU A 1 81 ? 10.008 -7.824 5.105 1 98.25 81 GLU A CA 1
ATOM 631 C C . GLU A 1 81 ? 11.375 -7.453 5.66 1 98.25 81 GLU A C 1
ATOM 633 O O . GLU A 1 81 ? 11.664 -6.277 5.895 1 98.25 81 GLU A O 1
ATOM 638 N N . LYS A 1 82 ? 12.227 -8.453 5.84 1 97.5 82 LYS A N 1
ATOM 639 C CA . LYS A 1 82 ? 13.594 -8.219 6.312 1 97.5 82 LYS A CA 1
ATOM 640 C C . LYS A 1 82 ? 14.562 -8.078 5.141 1 97.5 82 LYS A C 1
ATOM 642 O O . LYS A 1 82 ? 15.75 -7.824 5.34 1 97.5 82 LYS A O 1
ATOM 647 N N . PHE A 1 83 ? 14.102 -8.328 3.904 1 98.25 83 PHE A N 1
ATOM 648 C CA . PHE A 1 83 ? 14.969 -8.141 2.748 1 98.25 83 PHE A CA 1
ATOM 649 C C . PHE A 1 83 ? 15.461 -6.699 2.672 1 98.25 83 PHE A C 1
ATOM 651 O O . PHE A 1 83 ? 14.734 -5.773 3.033 1 98.25 83 PHE A O 1
ATOM 658 N N . PRO A 1 84 ? 16.656 -6.469 2.18 1 97.62 84 PRO A N 1
ATOM 659 C CA . PRO A 1 84 ? 17.281 -5.145 2.273 1 97.62 84 PRO A CA 1
ATOM 660 C C . PRO A 1 84 ? 16.672 -4.141 1.303 1 97.62 84 PRO A C 1
ATOM 662 O O . PRO A 1 84 ? 16.875 -2.932 1.451 1 97.62 84 PRO A O 1
ATOM 665 N N . HIS A 1 85 ? 15.945 -4.594 0.26 1 98.19 85 HIS A N 1
ATOM 666 C CA . HIS A 1 85 ? 15.445 -3.668 -0.748 1 98.19 85 HIS A CA 1
ATOM 667 C C . HIS A 1 85 ? 13.953 -3.873 -0.995 1 98.19 85 HIS A C 1
ATOM 669 O O . HIS A 1 85 ? 13.484 -5.012 -1.078 1 98.19 85 HIS A O 1
ATOM 675 N N . VAL A 1 86 ? 13.266 -2.756 -1.04 1 98.44 86 VAL A N 1
ATOM 676 C CA . VAL A 1 86 ? 11.828 -2.77 -1.318 1 98.44 86 VAL A CA 1
ATOM 677 C C . VAL A 1 86 ? 11.508 -1.759 -2.416 1 98.44 86 VAL A C 1
ATOM 679 O O . VAL A 1 86 ? 12.227 -0.77 -2.59 1 98.44 86 VAL A O 1
ATOM 682 N N . GLY A 1 87 ? 10.555 -2 -3.242 1 98.5 87 GLY A N 1
ATOM 683 C CA . GLY A 1 87 ? 9.93 -1.092 -4.191 1 98.5 87 GLY A CA 1
ATOM 684 C C . GLY A 1 87 ? 8.43 -1.254 -4.27 1 98.5 87 GLY A C 1
ATOM 685 O O . GLY A 1 87 ? 7.836 -2.006 -3.492 1 98.5 87 GLY A O 1
ATOM 686 N N . LEU A 1 88 ? 7.824 -0.484 -5.109 1 98.75 88 LEU A N 1
ATOM 687 C CA . LEU A 1 88 ? 6.398 -0.582 -5.406 1 98.75 88 LEU A CA 1
ATOM 688 C C . LEU A 1 88 ? 6.172 -0.844 -6.891 1 98.75 88 LEU A C 1
ATOM 690 O O . LEU A 1 88 ? 6.941 -0.37 -7.734 1 98.75 88 LEU A O 1
ATOM 694 N N . LEU A 1 89 ? 5.117 -1.603 -7.188 1 98.81 89 LEU A N 1
ATOM 695 C CA . LEU A 1 89 ? 4.805 -1.927 -8.57 1 98.81 89 LEU A CA 1
ATOM 696 C C . LEU A 1 89 ? 3.418 -1.417 -8.953 1 98.81 89 LEU A C 1
ATOM 698 O O . LEU A 1 89 ? 2.447 -1.65 -8.227 1 98.81 89 LEU A O 1
ATOM 702 N N . LYS A 1 90 ? 3.373 -0.742 -10.078 1 98.62 90 LYS A N 1
ATOM 703 C CA . LYS A 1 90 ? 2.088 -0.404 -10.688 1 98.62 90 LYS A CA 1
ATOM 704 C C . LYS A 1 90 ? 1.48 -1.61 -11.391 1 98.62 90 LYS A C 1
ATOM 706 O O . LYS A 1 90 ? 2.105 -2.193 -12.281 1 98.62 90 LYS A O 1
ATOM 711 N N . THR A 1 91 ? 0.21 -1.908 -11.117 1 98.56 91 THR A N 1
ATOM 712 C CA . THR A 1 91 ? -0.279 -3.227 -11.508 1 98.56 91 THR A CA 1
ATOM 713 C C . THR A 1 91 ? -1.162 -3.129 -12.75 1 98.56 91 THR A C 1
ATOM 715 O O . THR A 1 91 ? -1.504 -4.148 -13.352 1 98.56 91 THR A O 1
ATOM 718 N N . TYR A 1 92 ? -1.585 -1.917 -13.25 1 98.62 92 TYR A N 1
ATOM 719 C CA . TYR A 1 92 ? -2.502 -1.787 -14.375 1 98.62 92 TYR A CA 1
ATOM 720 C C . TYR A 1 92 ? -1.982 -2.543 -15.594 1 98.62 92 TYR A C 1
ATOM 722 O O . TYR A 1 92 ? -0.788 -2.834 -15.688 1 98.62 92 TYR A O 1
ATOM 730 N N . SER A 1 93 ? -2.863 -2.936 -16.5 1 98.56 93 SER A N 1
ATOM 731 C CA . SER A 1 93 ? -2.504 -3.654 -17.719 1 98.56 93 SER A CA 1
ATOM 732 C C . SER A 1 93 ? -2.621 -2.756 -18.938 1 98.56 93 SER A C 1
ATOM 734 O O . SER A 1 93 ? -2.816 -1.545 -18.812 1 98.56 93 SER A O 1
ATOM 736 N N . ALA A 1 94 ? -2.389 -3.348 -20.094 1 98.62 94 ALA A N 1
ATOM 737 C CA . ALA A 1 94 ? -2.438 -2.564 -21.328 1 98.62 94 ALA A CA 1
ATOM 738 C C . ALA A 1 94 ? -3.826 -1.971 -21.547 1 98.62 94 ALA A C 1
ATOM 740 O O . ALA A 1 94 ? -3.959 -0.853 -22.047 1 98.62 94 ALA A O 1
ATOM 741 N N . ASN A 1 95 ? -4.855 -2.682 -21.047 1 98.44 95 ASN A N 1
ATOM 742 C CA . ASN A 1 95 ? -6.188 -2.207 -21.406 1 98.44 95 ASN A CA 1
ATOM 743 C C . ASN A 1 95 ? -7.039 -1.954 -20.156 1 98.44 95 ASN A C 1
ATOM 745 O O . ASN A 1 95 ? -8.156 -1.441 -20.266 1 98.44 95 ASN A O 1
ATOM 749 N N . LYS A 1 96 ? -6.578 -2.346 -18.984 1 98.62 96 LYS A N 1
ATOM 750 C CA . LYS A 1 96 ? -7.398 -2.203 -17.797 1 98.62 96 LYS A CA 1
ATOM 751 C C . LYS A 1 96 ? -6.656 -1.42 -16.703 1 98.62 96 LYS A C 1
ATOM 753 O O . LYS A 1 96 ? -5.449 -1.592 -16.531 1 98.62 96 LYS A O 1
ATOM 758 N N . MET A 1 97 ? -7.391 -0.648 -15.898 1 98.44 97 MET A N 1
ATOM 759 C CA . MET A 1 97 ? -6.895 0.034 -14.711 1 98.44 97 MET A CA 1
ATOM 760 C C . MET A 1 97 ? -6.641 -0.96 -13.578 1 98.44 97 MET A C 1
ATOM 762 O O . MET A 1 97 ? -5.641 -0.852 -12.867 1 98.44 97 MET A O 1
ATOM 766 N N . VAL A 1 98 ? -7.566 -1.91 -13.438 1 98.62 98 VAL A N 1
ATOM 767 C CA . VAL A 1 98 ? -7.441 -3.025 -12.508 1 98.62 98 VAL A CA 1
ATOM 768 C C . VAL A 1 98 ? -7.234 -4.324 -13.281 1 98.62 98 VAL A C 1
ATOM 770 O O . VAL A 1 98 ? -8.078 -4.707 -14.102 1 98.62 98 VAL A O 1
ATOM 773 N N . PRO A 1 99 ? -6.145 -5.004 -13 1 98.44 99 PRO A N 1
ATOM 774 C CA . PRO A 1 99 ? -5.746 -6.129 -13.844 1 98.44 99 PRO A CA 1
ATOM 775 C C . PRO A 1 99 ? -6.289 -7.465 -13.352 1 98.44 99 PRO A C 1
ATOM 777 O O . PRO A 1 99 ? -6.852 -7.539 -12.25 1 98.44 99 PRO A O 1
ATOM 780 N N . ASP A 1 100 ? -6.199 -8.477 -14.227 1 98.06 100 ASP A N 1
ATOM 781 C CA . ASP A 1 100 ? -6.34 -9.859 -13.781 1 98.06 100 ASP A CA 1
ATOM 782 C C . ASP A 1 100 ? -4.973 -10.523 -13.609 1 98.06 100 ASP A C 1
ATOM 784 O O . ASP A 1 100 ? -3.939 -9.891 -13.836 1 98.06 100 ASP A O 1
ATOM 788 N N . SER A 1 101 ? -4.906 -11.742 -13.203 1 98.62 101 SER A N 1
ATOM 789 C CA . SER A 1 101 ? -3.658 -12.43 -12.898 1 98.62 101 SER A CA 1
ATOM 790 C C . SER A 1 101 ? -2.893 -12.773 -14.172 1 98.62 101 SER A C 1
ATOM 792 O O . SER A 1 101 ? -1.662 -12.828 -14.172 1 98.62 101 SER A O 1
ATOM 794 N N . ALA A 1 102 ? -3.609 -13.023 -15.297 1 98.75 102 ALA A N 1
ATOM 795 C CA . ALA A 1 102 ? -2.963 -13.445 -16.547 1 98.75 102 ALA A CA 1
ATOM 796 C C . ALA A 1 102 ? -2.098 -12.328 -17.109 1 98.75 102 ALA A C 1
ATOM 798 O O . ALA A 1 102 ? -0.924 -12.539 -17.422 1 98.75 102 ALA A O 1
ATOM 799 N N . CYS A 1 103 ? -2.664 -11.133 -17.219 1 98.69 103 CYS A N 1
ATOM 800 C CA . CYS A 1 103 ? -1.916 -10.039 -17.828 1 98.69 103 CYS A CA 1
ATOM 801 C C . CYS A 1 103 ? -0.816 -9.539 -16.891 1 98.69 103 CYS A C 1
ATOM 803 O O . CYS A 1 103 ? 0.251 -9.133 -17.344 1 98.69 103 CYS A O 1
ATOM 805 N N . THR A 1 104 ? -1.036 -9.57 -15.547 1 98.81 104 THR A N 1
ATOM 806 C CA . THR A 1 104 ? 0.009 -9.148 -14.625 1 98.81 104 THR A CA 1
ATOM 807 C C . THR A 1 104 ? 1.175 -10.133 -14.633 1 98.81 104 THR A C 1
ATOM 809 O O . THR A 1 104 ? 2.338 -9.727 -14.617 1 98.81 104 THR A O 1
ATOM 812 N N . ALA A 1 105 ? 0.867 -11.43 -14.633 1 98.94 105 ALA A N 1
ATOM 813 C CA . ALA A 1 105 ? 1.918 -12.438 -14.727 1 98.94 105 ALA A CA 1
ATOM 814 C C . ALA A 1 105 ? 2.691 -12.305 -16.031 1 98.94 105 ALA A C 1
ATOM 816 O O . ALA A 1 105 ? 3.924 -12.367 -16.047 1 98.94 105 ALA A O 1
ATOM 817 N N . THR A 1 106 ? 1.953 -12.133 -17.109 1 98.94 106 THR A N 1
ATOM 818 C CA . THR A 1 106 ? 2.613 -11.953 -18.406 1 98.94 106 THR A CA 1
ATOM 819 C C . THR A 1 106 ? 3.559 -10.758 -18.359 1 98.94 106 THR A C 1
ATOM 821 O O . THR A 1 106 ? 4.688 -10.836 -18.844 1 98.94 106 THR A O 1
ATOM 824 N N . ALA A 1 107 ? 3.098 -9.672 -17.781 1 98.94 107 ALA A N 1
ATOM 825 C CA . ALA A 1 107 ? 3.934 -8.477 -17.688 1 98.94 107 ALA A CA 1
ATOM 826 C C . ALA A 1 107 ? 5.207 -8.766 -16.891 1 98.94 107 ALA A C 1
ATOM 828 O O . ALA A 1 107 ? 6.309 -8.422 -17.328 1 98.94 107 ALA A O 1
ATOM 829 N N . MET A 1 108 ? 5.125 -9.391 -15.773 1 98.88 108 MET A N 1
ATOM 830 C CA . MET A 1 108 ? 6.254 -9.664 -14.891 1 98.88 108 MET A CA 1
ATOM 831 C C . MET A 1 108 ? 7.227 -10.641 -15.539 1 98.88 108 MET A C 1
ATOM 833 O O . MET A 1 108 ? 8.438 -10.562 -15.32 1 98.88 108 MET A O 1
ATOM 837 N N . PHE A 1 109 ? 6.676 -11.578 -16.328 1 98.88 109 PHE A N 1
ATOM 838 C CA . PHE A 1 109 ? 7.508 -12.695 -16.781 1 98.88 109 PHE A CA 1
ATOM 839 C C . PHE A 1 109 ? 8.062 -12.422 -18.172 1 98.88 109 PHE A C 1
ATOM 841 O O . PHE A 1 109 ? 9.039 -13.055 -18.578 1 98.88 109 PHE A O 1
ATOM 848 N N . THR A 1 110 ? 7.379 -11.469 -18.953 1 98.75 110 THR A N 1
ATOM 849 C CA . THR A 1 110 ? 7.773 -11.375 -20.359 1 98.75 110 THR A CA 1
ATOM 850 C C . THR A 1 110 ? 8.172 -9.945 -20.719 1 98.75 110 THR A C 1
ATOM 852 O O . THR A 1 110 ? 8.641 -9.68 -21.828 1 98.75 110 THR A O 1
ATOM 855 N N . GLY A 1 111 ? 7.914 -8.969 -19.859 1 98.56 111 GLY A N 1
ATOM 856 C CA . GLY A 1 111 ? 8.594 -7.688 -19.969 1 98.56 111 GLY A CA 1
ATOM 857 C C . GLY A 1 111 ? 7.781 -6.633 -20.688 1 98.56 111 GLY A C 1
ATOM 858 O O . GLY A 1 111 ? 8.281 -5.543 -20.984 1 98.56 111 GLY A O 1
ATOM 859 N N . VAL A 1 112 ? 6.508 -6.91 -21.016 1 98.5 112 VAL A N 1
ATOM 860 C CA . VAL A 1 112 ? 5.598 -5.906 -21.562 1 98.5 112 VAL A CA 1
ATOM 861 C C . VAL A 1 112 ? 4.207 -6.09 -20.953 1 98.5 112 VAL A C 1
ATOM 863 O O . VAL A 1 112 ? 3.828 -7.207 -20.578 1 98.5 112 VAL A O 1
ATOM 866 N N . LYS A 1 113 ? 3.451 -5.02 -20.812 1 98.75 113 LYS A N 1
ATOM 867 C CA . LYS A 1 113 ? 2.066 -5.125 -20.359 1 98.75 113 LYS A CA 1
ATOM 868 C C . LYS A 1 113 ? 1.154 -5.594 -21.484 1 98.75 113 LYS A C 1
ATOM 870 O O . LYS A 1 113 ? 1.4 -5.293 -22.656 1 98.75 113 LYS A O 1
ATOM 875 N N . THR A 1 114 ? 0.146 -6.34 -21.141 1 98.81 114 THR A N 1
ATOM 876 C CA . THR A 1 114 ? -0.708 -7 -22.125 1 98.81 114 THR A CA 1
ATOM 877 C C . THR A 1 114 ? -2.178 -6.863 -21.734 1 98.81 114 THR A C 1
ATOM 879 O O . THR A 1 114 ? -2.508 -6.211 -20.75 1 98.81 114 THR A O 1
ATOM 882 N N . ASN A 1 115 ? -3.064 -7.41 -22.609 1 98.81 115 ASN A N 1
ATOM 883 C CA . ASN A 1 115 ? -4.504 -7.277 -22.391 1 98.81 115 ASN A CA 1
ATOM 884 C C . ASN A 1 115 ? -5.016 -8.289 -21.375 1 98.81 115 ASN A C 1
ATOM 886 O O . ASN A 1 115 ? -4.504 -9.406 -21.281 1 98.81 115 ASN A O 1
ATOM 890 N N . GLN A 1 116 ? -6.023 -7.863 -20.641 1 98.69 116 GLN A N 1
ATOM 891 C CA . GLN A 1 116 ? -6.723 -8.75 -19.719 1 98.69 116 GLN A CA 1
ATOM 892 C C . GLN A 1 116 ? -7.105 -10.062 -20.406 1 98.69 116 GLN A C 1
ATOM 894 O O . GLN A 1 116 ? -7.48 -10.07 -21.578 1 98.69 116 GLN A O 1
ATOM 899 N N . ASP A 1 117 ? -6.949 -11.211 -19.703 1 98.62 117 ASP A N 1
ATOM 900 C CA . ASP A 1 117 ? -7.422 -12.555 -20.047 1 98.62 117 ASP A CA 1
ATOM 901 C C . ASP A 1 117 ? -6.516 -13.211 -21.078 1 98.62 117 ASP A C 1
ATOM 903 O O . ASP A 1 117 ? -6.82 -14.297 -21.578 1 98.62 117 ASP A O 1
ATOM 907 N N . THR A 1 118 ? -5.363 -12.594 -21.469 1 98.88 118 THR A N 1
ATOM 908 C CA . THR A 1 118 ? -4.449 -13.203 -22.438 1 98.88 118 THR A CA 1
ATOM 909 C C . THR A 1 118 ? -3.188 -13.703 -21.734 1 98.88 118 THR A C 1
ATOM 911 O O . THR A 1 118 ? -2.867 -13.266 -20.625 1 98.88 118 THR A O 1
ATOM 914 N N . ILE A 1 119 ? -2.486 -14.648 -22.375 1 98.69 119 ILE A N 1
ATOM 915 C CA . ILE A 1 119 ? -1.328 -15.32 -21.781 1 98.69 119 ILE A CA 1
ATOM 916 C C . ILE A 1 119 ? -0.159 -15.281 -22.766 1 98.69 119 ILE A C 1
ATOM 918 O O . ILE A 1 119 ? -0.254 -15.805 -23.875 1 98.69 119 ILE A O 1
ATOM 922 N N . GLY A 1 120 ? 0.935 -14.625 -22.375 1 98.88 120 GLY A N 1
ATOM 923 C CA . GLY A 1 120 ? 2.193 -14.742 -23.094 1 98.88 120 GLY A CA 1
ATOM 924 C C . GLY A 1 120 ? 2.17 -14.07 -24.453 1 98.88 120 GLY A C 1
ATOM 925 O O . GLY A 1 120 ? 2.971 -14.398 -25.328 1 98.88 120 GLY A O 1
ATOM 926 N N . VAL A 1 121 ? 1.227 -13.227 -24.719 1 98.94 121 VAL A N 1
ATOM 927 C CA . VAL A 1 121 ? 1.135 -12.492 -25.969 1 98.94 121 VAL A CA 1
ATOM 928 C C . VAL A 1 121 ? 1.057 -10.992 -25.688 1 98.94 121 VAL A C 1
ATOM 930 O O . VAL A 1 121 ? 0.681 -10.586 -24.578 1 98.94 121 VAL A O 1
ATOM 933 N N . ASP A 1 122 ? 1.486 -10.203 -26.656 1 98.81 122 ASP A N 1
ATOM 934 C CA . ASP A 1 122 ? 1.505 -8.758 -26.438 1 98.81 122 ASP A CA 1
ATOM 935 C C . ASP A 1 122 ? 0.113 -8.156 -26.609 1 98.81 122 ASP A C 1
ATOM 937 O O . ASP A 1 122 ? -0.869 -8.883 -26.766 1 98.81 122 ASP A O 1
ATOM 941 N N . ALA A 1 123 ? -0.003 -6.879 -26.594 1 98.75 123 ALA A N 1
ATOM 942 C CA . ALA A 1 123 ? -1.281 -6.176 -26.5 1 98.75 123 ALA A CA 1
ATOM 943 C C . ALA A 1 123 ? -1.965 -6.109 -27.875 1 98.75 123 ALA A C 1
ATOM 945 O O . ALA A 1 123 ? -3.102 -5.645 -27.984 1 98.75 123 ALA A O 1
ATOM 946 N N . SER A 1 124 ? -1.337 -6.531 -28.922 1 98.62 124 SER A N 1
ATOM 947 C CA . SER A 1 124 ? -1.989 -6.602 -30.234 1 98.62 124 SER A CA 1
ATOM 948 C C . SER A 1 124 ? -3.023 -7.723 -30.266 1 98.62 124 SER A C 1
ATOM 950 O O . SER A 1 124 ? -3.869 -7.762 -31.172 1 98.62 124 SER A O 1
ATOM 952 N N . VAL A 1 125 ? -2.912 -8.703 -29.391 1 98.88 125 VAL A N 1
ATOM 953 C CA . VAL A 1 125 ? -3.838 -9.828 -29.328 1 98.88 125 VAL A CA 1
ATOM 954 C C . VAL A 1 125 ? -5.02 -9.477 -28.422 1 98.88 125 VAL A C 1
ATOM 956 O O . VAL A 1 125 ? -4.852 -9.312 -27.203 1 98.88 125 VAL A O 1
ATOM 959 N N . GLN A 1 126 ? -6.184 -9.414 -29 1 98.5 126 GLN A N 1
ATOM 960 C CA . GLN A 1 126 ? -7.402 -9.211 -28.234 1 98.5 126 GLN A CA 1
ATOM 961 C C . GLN A 1 126 ? -7.898 -10.516 -27.625 1 98.5 126 GLN A C 1
ATOM 963 O O . GLN A 1 126 ? -7.586 -11.602 -28.125 1 98.5 126 GLN A O 1
ATOM 968 N N . TYR A 1 127 ? -8.68 -10.422 -26.578 1 98.38 127 TYR A N 1
ATOM 969 C CA . TYR A 1 127 ? -9.273 -11.578 -25.922 1 98.38 127 TYR A CA 1
ATOM 970 C C . TYR A 1 127 ? -10.008 -12.461 -26.922 1 98.38 127 TYR A C 1
ATOM 972 O O . TYR A 1 127 ? -10.836 -11.977 -27.703 1 98.38 127 TYR A O 1
ATOM 980 N N . LYS A 1 128 ? -9.633 -13.758 -27.031 1 98.38 128 LYS A N 1
ATOM 981 C CA . LYS A 1 128 ? -10.242 -14.828 -27.812 1 98.38 128 LYS A CA 1
ATOM 982 C C . LYS A 1 128 ? -9.867 -14.719 -29.281 1 98.38 128 LYS A C 1
ATOM 984 O O . LYS A 1 128 ? -10.414 -15.438 -30.125 1 98.38 128 LYS A O 1
ATOM 989 N N . ASP A 1 129 ? -8.914 -13.852 -29.625 1 98.56 129 ASP A N 1
ATOM 990 C CA . ASP A 1 129 ? -8.453 -13.734 -31 1 98.56 129 ASP A CA 1
ATOM 991 C C . ASP A 1 129 ? -7.355 -14.758 -31.297 1 98.56 129 ASP A C 1
ATOM 993 O O . ASP A 1 129 ? -6.168 -14.43 -31.281 1 98.56 129 ASP A O 1
ATOM 997 N N . CYS A 1 130 ? -7.699 -15.938 -31.641 1 98.38 130 CYS A N 1
ATOM 998 C CA . CYS A 1 130 ? -6.77 -17.031 -31.891 1 98.38 130 CYS A CA 1
ATOM 999 C C . CYS A 1 130 ? -5.805 -16.688 -33.031 1 98.38 130 CYS A C 1
ATOM 1001 O O . CYS A 1 130 ? -4.594 -16.875 -32.875 1 98.38 130 CYS A O 1
ATOM 1003 N N . GLU A 1 131 ? -6.273 -16.125 -34.062 1 98.12 131 GLU A N 1
ATOM 1004 C CA . GLU A 1 131 ? -5.445 -15.828 -35.219 1 98.12 131 GLU A CA 1
ATOM 1005 C C . GLU A 1 131 ? -4.305 -14.883 -34.875 1 98.12 131 GLU A C 1
ATOM 1007 O O . GLU A 1 131 ? -3.152 -15.117 -35.25 1 98.12 131 GLU A O 1
ATOM 1012 N N . ALA A 1 132 ? -4.645 -13.852 -34.125 1 98.56 132 ALA A N 1
ATOM 1013 C CA . ALA A 1 132 ? -3.625 -12.891 -33.688 1 98.56 132 ALA A CA 1
ATOM 1014 C C . ALA A 1 132 ? -2.594 -13.539 -32.781 1 98.56 132 ALA A C 1
ATOM 1016 O O . ALA A 1 132 ? -1.409 -13.203 -32.844 1 98.56 132 ALA A O 1
ATOM 1017 N N . SER A 1 133 ? -3.004 -14.477 -31.938 1 98.69 133 SER A N 1
ATOM 1018 C CA . SER A 1 133 ? -2.121 -15.102 -30.953 1 98.69 133 SER A CA 1
ATOM 1019 C C . SER A 1 133 ? -1.107 -16.016 -31.625 1 98.69 133 SER A C 1
ATOM 1021 O O . SER A 1 133 ? -0.096 -16.375 -31.016 1 98.69 133 SER A O 1
ATOM 1023 N N . LEU A 1 134 ? -1.371 -16.422 -32.875 1 98.38 134 LEU A N 1
ATOM 1024 C CA . LEU A 1 134 ? -0.501 -17.344 -33.594 1 98.38 134 LEU A CA 1
ATOM 1025 C C . LEU A 1 134 ? 0.616 -16.609 -34.312 1 98.38 134 LEU A C 1
ATOM 1027 O O . LEU A 1 134 ? 1.589 -17.219 -34.75 1 98.38 134 LEU A O 1
ATOM 1031 N N . LYS A 1 135 ? 0.496 -15.281 -34.375 1 98.44 135 LYS A N 1
ATOM 1032 C CA . LYS A 1 135 ? 1.55 -14.5 -35.031 1 98.44 135 LYS A CA 1
ATOM 1033 C C . LYS A 1 135 ? 2.834 -14.531 -34.188 1 98.44 135 LYS A C 1
ATOM 1035 O O . LYS A 1 135 ? 2.826 -14.18 -33.031 1 98.44 135 LYS A O 1
ATOM 1040 N N . PRO A 1 136 ? 3.943 -14.867 -34.812 1 98.06 136 PRO A N 1
ATOM 1041 C CA . PRO A 1 136 ? 5.195 -14.984 -34.062 1 98.06 136 PRO A CA 1
ATOM 1042 C C . PRO A 1 136 ? 5.594 -13.68 -33.375 1 98.06 136 PRO A C 1
ATOM 1044 O O . PRO A 1 136 ? 6.137 -13.711 -32.25 1 98.06 136 PRO A O 1
ATOM 1047 N N . GLU A 1 137 ? 5.297 -12.555 -33.969 1 97.38 137 GLU A N 1
ATOM 1048 C CA . GLU A 1 137 ? 5.711 -11.266 -33.438 1 97.38 137 GLU A CA 1
ATOM 1049 C C . GLU A 1 137 ? 4.934 -10.922 -32.156 1 97.38 137 GLU A C 1
ATOM 1051 O O . GLU A 1 137 ? 5.367 -10.086 -31.375 1 97.38 137 GLU A O 1
ATOM 1056 N N . ALA A 1 138 ? 3.76 -11.555 -31.969 1 98.56 138 ALA A N 1
ATOM 1057 C CA . ALA A 1 138 ? 2.926 -11.273 -30.812 1 98.56 138 ALA A CA 1
ATOM 1058 C C . ALA A 1 138 ? 3.316 -12.156 -29.625 1 98.56 138 ALA A C 1
ATOM 1060 O O . ALA A 1 138 ? 2.918 -11.898 -28.484 1 98.56 138 ALA A O 1
ATOM 1061 N N . ARG A 1 139 ? 4.047 -13.195 -29.844 1 98.75 139 ARG A N 1
ATOM 1062 C CA . ARG A 1 139 ? 4.391 -14.18 -28.828 1 98.75 139 ARG A CA 1
ATOM 1063 C C . ARG A 1 139 ? 5.648 -13.766 -28.078 1 98.75 139 ARG A C 1
ATOM 1065 O O . ARG A 1 139 ? 6.695 -13.531 -28.672 1 98.75 139 ARG A O 1
ATOM 1072 N N . LEU A 1 140 ? 5.527 -13.719 -26.828 1 98.69 140 LEU A N 1
ATOM 1073 C CA . LEU A 1 140 ? 6.574 -13.156 -25.984 1 98.69 140 LEU A CA 1
ATOM 1074 C C . LEU A 1 140 ? 7.434 -14.266 -25.375 1 98.69 140 LEU A C 1
ATOM 1076 O O . LEU A 1 140 ? 6.949 -15.375 -25.141 1 98.69 140 LEU A O 1
ATOM 1080 N N . LYS A 1 141 ? 8.648 -13.992 -25.156 1 98.19 141 LYS A N 1
ATOM 1081 C CA . LYS A 1 141 ? 9.547 -14.922 -24.5 1 98.19 141 LYS A CA 1
ATOM 1082 C C . LYS A 1 141 ? 9.602 -14.672 -22.984 1 98.19 141 LYS A C 1
ATOM 1084 O O . LYS A 1 141 ? 9.805 -13.539 -22.547 1 98.19 141 LYS A O 1
ATOM 1089 N N . SER A 1 142 ? 9.477 -15.68 -22.203 1 98.75 142 SER A N 1
ATOM 1090 C CA . SER A 1 142 ? 9.406 -15.555 -20.75 1 98.75 142 SER A CA 1
ATOM 1091 C C . SER A 1 142 ? 10.797 -15.656 -20.109 1 98.75 142 SER A C 1
ATOM 1093 O O . SER A 1 142 ? 11.75 -16.062 -20.781 1 98.75 142 SER A O 1
ATOM 1095 N N . LEU A 1 143 ? 10.844 -15.305 -18.859 1 98.88 143 LEU A N 1
ATOM 1096 C CA . LEU A 1 143 ? 12.055 -15.477 -18.062 1 98.88 143 LEU A CA 1
ATOM 1097 C C . LEU A 1 143 ? 12.484 -16.938 -18.031 1 98.88 143 LEU A C 1
ATOM 1099 O O . LEU A 1 143 ? 13.68 -17.25 -18.047 1 98.88 143 LEU A O 1
ATOM 1103 N N . ALA A 1 144 ? 11.523 -17.891 -17.984 1 98.88 144 ALA A N 1
ATOM 1104 C CA . ALA A 1 144 ? 11.852 -19.312 -18.016 1 98.88 144 ALA A CA 1
ATOM 1105 C C . ALA A 1 144 ? 12.508 -19.703 -19.344 1 98.88 144 ALA A C 1
ATOM 1107 O O . ALA A 1 144 ? 13.5 -20.422 -19.359 1 98.88 144 ALA A O 1
ATOM 1108 N N . ALA A 1 145 ? 11.945 -19.188 -20.406 1 98.81 145 ALA A N 1
ATOM 1109 C CA . ALA A 1 145 ? 12.516 -19.438 -21.734 1 98.81 145 ALA A CA 1
ATOM 1110 C C . ALA A 1 145 ? 13.93 -18.891 -21.828 1 98.81 145 ALA A C 1
ATOM 1112 O O . ALA A 1 145 ? 14.836 -19.547 -22.344 1 98.81 145 ALA A O 1
ATOM 1113 N N . LEU A 1 146 ? 14.102 -17.688 -21.344 1 98.69 146 LEU A N 1
ATOM 1114 C CA . LEU A 1 146 ? 15.414 -17.047 -21.406 1 98.69 146 LEU A CA 1
ATOM 1115 C C . LEU A 1 146 ? 16.422 -17.797 -20.547 1 98.69 146 LEU A C 1
ATOM 1117 O O . LEU A 1 146 ? 17.594 -17.906 -20.922 1 98.69 146 LEU A O 1
ATOM 1121 N N . ALA A 1 147 ? 15.992 -18.281 -19.406 1 98.69 147 ALA A N 1
ATOM 1122 C CA . ALA A 1 147 ? 16.875 -19.078 -18.562 1 98.69 147 ALA A CA 1
ATOM 1123 C C . ALA A 1 147 ? 17.328 -20.344 -19.281 1 98.69 147 ALA A C 1
ATOM 1125 O O . ALA A 1 147 ? 18.516 -20.688 -19.281 1 98.69 147 ALA A O 1
ATOM 1126 N N . LEU A 1 148 ? 16.406 -21.031 -19.922 1 98.62 148 LEU A N 1
ATOM 1127 C CA . LEU A 1 148 ? 16.734 -22.25 -20.672 1 98.62 148 LEU A CA 1
ATOM 1128 C C . LEU A 1 148 ? 17.703 -21.938 -21.812 1 98.62 148 LEU A C 1
ATOM 1130 O O . LEU A 1 148 ? 18.656 -22.672 -22.047 1 98.62 148 LEU A O 1
ATOM 1134 N N . GLN A 1 149 ? 17.453 -20.797 -22.469 1 97.94 149 GLN A N 1
ATOM 1135 C CA . GLN A 1 149 ? 18.328 -20.375 -23.562 1 97.94 149 GLN A CA 1
ATOM 1136 C C . GLN A 1 149 ? 19.734 -20.078 -23.047 1 97.94 149 GLN A C 1
ATOM 1138 O O . GLN A 1 149 ? 20.719 -20.297 -23.766 1 97.94 149 GLN A O 1
ATOM 1143 N N . ALA A 1 150 ? 19.812 -19.672 -21.844 1 97 150 ALA A N 1
ATOM 1144 C CA . ALA A 1 150 ? 21.094 -19.312 -21.234 1 97 150 ALA A CA 1
ATOM 1145 C C . ALA A 1 150 ? 21.781 -20.547 -20.656 1 97 150 ALA A C 1
ATOM 1147 O O . ALA A 1 150 ? 22.828 -20.438 -20 1 97 150 ALA A O 1
ATOM 1148 N N . GLY A 1 151 ? 21.156 -21.703 -20.812 1 97 151 GLY A N 1
ATOM 1149 C CA . GLY A 1 151 ? 21.75 -22.953 -20.328 1 97 151 GLY A CA 1
ATOM 1150 C C . GLY A 1 151 ? 21.438 -23.25 -18.875 1 97 151 GLY A C 1
ATOM 1151 O O . GLY A 1 151 ? 22.031 -24.141 -18.281 1 97 151 GLY A O 1
ATOM 1152 N N . LYS A 1 152 ? 20.516 -22.5 -18.312 1 98.38 152 LYS A N 1
ATOM 1153 C CA . LYS A 1 152 ? 20.094 -22.719 -16.938 1 98.38 152 LYS A CA 1
ATOM 1154 C C . LYS A 1 152 ? 18.875 -23.625 -16.875 1 98.38 152 LYS A C 1
ATOM 1156 O O . LYS A 1 152 ? 18.266 -23.938 -17.906 1 98.38 152 LYS A O 1
ATOM 1161 N N . ARG A 1 153 ? 18.625 -24.094 -15.695 1 98.81 153 ARG A N 1
ATOM 1162 C CA . ARG A 1 153 ? 17.359 -24.812 -15.477 1 98.81 153 ARG A CA 1
ATOM 1163 C C . ARG A 1 153 ? 16.234 -23.844 -15.141 1 98.81 153 ARG A C 1
ATOM 1165 O O . ARG A 1 153 ? 16.484 -22.688 -14.781 1 98.81 153 ARG A O 1
ATOM 1172 N N . ALA A 1 154 ? 15.031 -24.25 -15.344 1 98.88 154 ALA A N 1
ATOM 1173 C CA . ALA A 1 154 ? 13.875 -23.422 -15.047 1 98.88 154 ALA A CA 1
ATOM 1174 C C . ALA A 1 154 ? 12.711 -24.266 -14.523 1 98.88 154 ALA A C 1
ATOM 1176 O O . ALA A 1 154 ? 12.617 -25.453 -14.828 1 98.88 154 ALA A O 1
ATOM 1177 N N . GLY A 1 155 ? 11.867 -23.672 -13.711 1 98.88 155 GLY A N 1
ATOM 1178 C CA . GLY A 1 155 ? 10.727 -24.391 -13.188 1 98.88 155 GLY A CA 1
ATOM 1179 C C . GLY A 1 155 ? 9.648 -23.484 -12.625 1 98.88 155 GLY A C 1
ATOM 1180 O O . GLY A 1 155 ? 9.836 -22.266 -12.547 1 98.88 155 GLY A O 1
ATOM 1181 N N . LEU A 1 156 ? 8.484 -24.078 -12.32 1 98.88 156 LEU A N 1
ATOM 1182 C CA . LEU A 1 156 ? 7.383 -23.391 -11.656 1 98.88 156 LEU A CA 1
ATOM 1183 C C . LEU A 1 156 ? 6.762 -24.281 -10.578 1 98.88 156 LEU A C 1
ATOM 1185 O O . LEU A 1 156 ? 6.68 -25.5 -10.742 1 98.88 156 LEU A O 1
ATOM 1189 N N . VAL A 1 157 ? 6.461 -23.688 -9.492 1 98.94 157 VAL A N 1
ATOM 1190 C CA . VAL A 1 157 ? 5.707 -24.266 -8.383 1 98.94 157 VAL A CA 1
ATOM 1191 C C . VAL A 1 157 ? 4.492 -23.391 -8.078 1 98.94 157 VAL A C 1
ATOM 1193 O O . VAL A 1 157 ? 4.602 -22.172 -7.988 1 98.94 157 VAL A O 1
ATOM 1196 N N . THR A 1 158 ? 3.318 -23.969 -7.961 1 98.94 158 THR A N 1
ATOM 1197 C CA . THR A 1 158 ? 2.121 -23.188 -7.66 1 98.94 158 THR A CA 1
ATOM 1198 C C . THR A 1 158 ? 1.144 -24 -6.82 1 98.94 158 THR A C 1
ATOM 1200 O O . THR A 1 158 ? 1.179 -25.234 -6.836 1 98.94 158 THR A O 1
ATOM 1203 N N . THR A 1 159 ? 0.31 -23.344 -6.059 1 98.88 159 THR A N 1
ATOM 1204 C CA . THR A 1 159 ? -0.807 -24.016 -5.398 1 98.88 159 THR A CA 1
ATOM 1205 C C . THR A 1 159 ? -2.029 -24.047 -6.309 1 98.88 159 THR A C 1
ATOM 1207 O O . THR A 1 159 ? -3.08 -24.562 -5.926 1 98.88 159 THR A O 1
ATOM 1210 N N . MET A 1 160 ? -1.914 -23.562 -7.508 1 98.69 160 MET A N 1
ATOM 1211 C CA . MET A 1 160 ? -2.984 -23.578 -8.5 1 98.69 160 MET A CA 1
ATOM 1212 C C . MET A 1 160 ? -2.777 -24.688 -9.523 1 98.69 160 MET A C 1
ATOM 1214 O O . MET A 1 160 ? -1.839 -25.484 -9.398 1 98.69 160 MET A O 1
ATOM 1218 N N . ARG A 1 161 ? -3.73 -24.828 -10.461 1 98.69 161 ARG A N 1
ATOM 1219 C CA . ARG A 1 161 ? -3.463 -25.625 -11.656 1 98.69 161 ARG A CA 1
ATOM 1220 C C . ARG A 1 161 ? -2.244 -25.094 -12.406 1 98.69 161 ARG A C 1
ATOM 1222 O O . ARG A 1 161 ? -2.078 -23.891 -12.555 1 98.69 161 ARG A O 1
ATOM 1229 N N . VAL A 1 162 ? -1.403 -25.969 -12.891 1 98.88 162 VAL A N 1
ATOM 1230 C CA . VAL A 1 162 ? -0.185 -25.578 -13.578 1 98.88 162 VAL A CA 1
ATOM 1231 C C . VAL A 1 162 ? -0.542 -24.875 -14.898 1 98.88 162 VAL A C 1
ATOM 1233 O O . VAL A 1 162 ? 0.299 -24.219 -15.5 1 98.88 162 VAL A O 1
ATOM 1236 N N . THR A 1 163 ? -1.853 -24.953 -15.312 1 98.75 163 THR A N 1
ATOM 1237 C CA . THR A 1 163 ? -2.32 -24.344 -16.562 1 98.75 163 THR A CA 1
ATOM 1238 C C . THR A 1 163 ? -2.984 -23 -16.297 1 98.75 163 THR A C 1
ATOM 1240 O O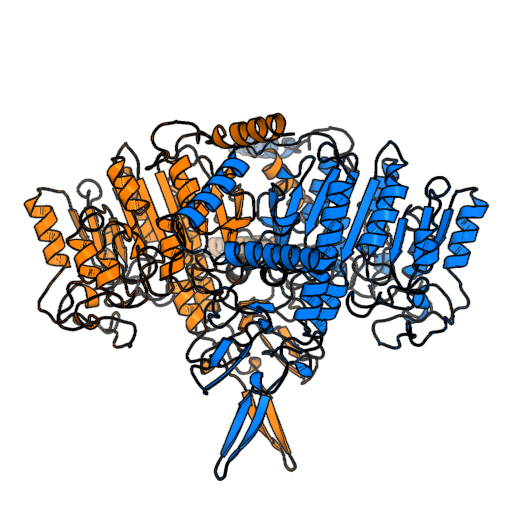 . THR A 1 163 ? -3.459 -22.344 -17.234 1 98.75 163 THR A O 1
ATOM 1243 N N . HIS A 1 164 ? -2.994 -22.531 -15.055 1 98.56 164 HIS A N 1
ATOM 1244 C CA . HIS A 1 164 ? -3.748 -21.359 -14.625 1 98.56 164 HIS A CA 1
ATOM 1245 C C . HIS A 1 164 ? -3.07 -20.062 -15.07 1 98.56 164 HIS A C 1
ATOM 1247 O O . HIS A 1 164 ? -2.039 -20.109 -15.75 1 98.56 164 HIS A O 1
ATOM 1253 N N . ALA A 1 165 ? -3.664 -19 -14.758 1 98.38 165 ALA A N 1
ATOM 1254 C CA . ALA A 1 165 ? -3.381 -17.656 -15.289 1 98.38 165 ALA A CA 1
ATOM 1255 C C . ALA A 1 165 ? -1.963 -17.219 -14.938 1 98.38 165 ALA A C 1
ATOM 1257 O O . ALA A 1 165 ? -1.285 -16.578 -15.75 1 98.38 165 ALA A O 1
ATOM 1258 N N . THR A 1 166 ? -1.475 -17.5 -13.719 1 98.75 166 THR A N 1
ATOM 1259 C CA . THR A 1 166 ? -0.176 -17 -13.289 1 98.75 166 THR A CA 1
ATOM 1260 C C . THR A 1 166 ? 0.95 -17.891 -13.805 1 98.75 166 THR A C 1
ATOM 1262 O O . THR A 1 166 ? 1.913 -17.391 -14.398 1 98.75 166 THR A O 1
ATOM 1265 N N . PRO A 1 167 ? 0.873 -19.219 -13.758 1 98.75 167 PRO A N 1
ATOM 1266 C CA . PRO A 1 167 ? 1.984 -20.016 -14.289 1 98.75 167 PRO A CA 1
ATOM 1267 C C . PRO A 1 167 ? 1.996 -20.078 -15.812 1 98.75 167 PRO A C 1
ATOM 1269 O O . PRO A 1 167 ? 3.059 -20.234 -16.422 1 98.75 167 PRO A O 1
ATOM 1272 N N . GLY A 1 168 ? 0.899 -19.875 -16.453 1 98.81 168 GLY A N 1
ATOM 1273 C CA . GLY A 1 168 ? 0.733 -20.062 -17.891 1 98.81 168 GLY A CA 1
ATOM 1274 C C . GLY A 1 168 ? 1.721 -19.25 -18.703 1 98.81 168 GLY A C 1
ATOM 1275 O O . GLY A 1 168 ? 2.412 -19.797 -19.578 1 98.81 168 GLY A O 1
ATOM 1276 N N . PRO A 1 169 ? 1.864 -17.984 -18.391 1 98.81 169 PRO A N 1
ATOM 1277 C CA . PRO A 1 169 ? 2.701 -17.109 -19.219 1 98.81 169 PRO A CA 1
ATOM 1278 C C . PRO A 1 169 ? 4.172 -17.531 -19.219 1 98.81 169 PRO A C 1
ATOM 1280 O O . PRO A 1 169 ? 4.961 -17.016 -20 1 98.81 169 PRO A O 1
ATOM 1283 N N . LEU A 1 170 ? 4.578 -18.453 -18.406 1 98.88 170 LEU A N 1
ATOM 1284 C CA . LEU A 1 170 ? 5.961 -18.922 -18.391 1 98.88 170 LEU A CA 1
ATOM 1285 C C . LEU A 1 170 ? 6.254 -19.766 -19.625 1 98.88 170 LEU A C 1
ATOM 1287 O O . LEU A 1 170 ? 7.406 -19.891 -20.047 1 98.88 170 LEU A O 1
ATOM 1291 N N . TYR A 1 171 ? 5.148 -20.375 -20.266 1 98.88 171 TYR A N 1
ATOM 1292 C CA . TYR A 1 171 ? 5.461 -21.344 -21.312 1 98.88 171 TYR A CA 1
ATOM 1293 C C . TYR A 1 171 ? 4.449 -21.266 -22.453 1 98.88 171 TYR A C 1
ATOM 1295 O O . TYR A 1 171 ? 4.68 -21.797 -23.531 1 98.88 171 TYR A O 1
ATOM 1303 N N . ALA A 1 172 ? 3.338 -20.609 -22.219 1 98.88 172 ALA A N 1
ATOM 1304 C CA . ALA A 1 172 ? 2.252 -20.719 -23.188 1 98.88 172 ALA A CA 1
ATOM 1305 C C . ALA A 1 172 ? 1.944 -19.359 -23.812 1 98.88 172 ALA A C 1
ATOM 1307 O O . ALA A 1 172 ? 2.32 -18.312 -23.266 1 98.88 172 ALA A O 1
ATOM 1308 N N . HIS A 1 173 ? 1.369 -19.375 -24.969 1 98.88 173 HIS A N 1
ATOM 1309 C CA . HIS A 1 173 ? 0.792 -18.25 -25.688 1 98.88 173 HIS A CA 1
ATOM 1310 C C . HIS A 1 173 ? -0.67 -18.5 -26.047 1 98.88 173 HIS A C 1
ATOM 1312 O O . HIS A 1 173 ? -0.981 -19.438 -26.781 1 98.88 173 HIS A O 1
ATOM 1318 N N . SER A 1 174 ? -1.522 -17.734 -25.469 1 98.88 174 SER A N 1
ATOM 1319 C CA . SER A 1 174 ? -2.951 -17.984 -25.641 1 98.88 174 SER A CA 1
ATOM 1320 C C . SER A 1 174 ? -3.736 -16.672 -25.641 1 98.88 174 SER A C 1
ATOM 1322 O O . SER A 1 174 ? -3.463 -15.773 -24.844 1 98.88 174 SER A O 1
ATOM 1324 N N . ALA A 1 175 ? -4.754 -16.547 -26.531 1 98.75 175 ALA A N 1
ATOM 1325 C CA . ALA A 1 175 ? -5.637 -15.383 -26.578 1 98.75 175 ALA A CA 1
ATOM 1326 C C . ALA A 1 175 ? -6.668 -15.438 -25.453 1 98.75 175 ALA A C 1
ATOM 1328 O O . ALA A 1 175 ? -7.391 -14.461 -25.234 1 98.75 175 ALA A O 1
ATOM 1329 N N . SER A 1 176 ? -6.656 -16.562 -24.734 1 98.62 176 SER A N 1
ATOM 1330 C CA . SER A 1 176 ? -7.574 -16.672 -23.609 1 98.62 176 SER A CA 1
ATOM 1331 C C . SER A 1 176 ? -6.973 -17.516 -22.484 1 98.62 176 SER A C 1
ATOM 1333 O O . SER A 1 176 ? -6.566 -18.656 -22.719 1 98.62 176 SER A O 1
ATOM 1335 N N . ARG A 1 177 ? -7.062 -16.984 -21.297 1 98.25 177 ARG A N 1
ATOM 1336 C CA . ARG A 1 177 ? -6.582 -17.719 -20.141 1 98.25 177 ARG A CA 1
ATOM 1337 C C . ARG A 1 177 ? -7.477 -18.922 -19.859 1 98.25 177 ARG A C 1
ATOM 1339 O O . ARG A 1 177 ? -7.078 -19.844 -19.141 1 98.25 177 ARG A O 1
ATOM 1346 N N . LYS A 1 178 ? -8.641 -19.031 -20.438 1 97.56 178 LYS A N 1
ATOM 1347 C CA . LYS A 1 178 ? -9.602 -20.094 -20.188 1 97.56 178 LYS A CA 1
ATOM 1348 C C . LYS A 1 178 ? -9.305 -21.328 -21.031 1 97.56 178 LYS A C 1
ATOM 1350 O O . LYS A 1 178 ? -9.844 -22.406 -20.797 1 97.56 178 LYS A O 1
ATOM 1355 N N . TRP A 1 179 ? -8.461 -21.141 -22.047 1 98.38 179 TRP A N 1
ATOM 1356 C CA . TRP A 1 179 ? -8.172 -22.234 -22.969 1 98.38 179 TRP A CA 1
ATOM 1357 C C . TRP A 1 179 ? -7.145 -23.188 -22.359 1 98.38 179 TRP A C 1
ATOM 1359 O O . TRP A 1 179 ? -6.137 -23.516 -23 1 98.38 179 TRP A O 1
ATOM 1369 N N . GLU A 1 180 ? -7.43 -23.734 -21.203 1 98.5 180 GLU A N 1
ATOM 1370 C CA . GLU A 1 180 ? -6.52 -24.594 -20.438 1 98.5 180 GLU A CA 1
ATOM 1371 C C . GLU A 1 180 ? -6.488 -26 -21 1 98.5 180 GLU A C 1
ATOM 1373 O O . GLU A 1 180 ? -5.473 -26.703 -20.906 1 98.5 180 GLU A O 1
ATOM 1378 N N . CYS A 1 181 ? -7.648 -26.484 -21.562 1 98.25 181 CYS A N 1
ATOM 1379 C CA . CYS A 1 181 ? -7.75 -27.781 -22.234 1 98.25 181 CYS A CA 1
ATOM 1380 C C . CYS A 1 181 ? -8.75 -27.719 -23.375 1 98.25 181 CYS A C 1
ATOM 1382 O O . CYS A 1 181 ? -9.336 -26.672 -23.641 1 98.25 181 CYS A O 1
ATOM 1384 N N . GLU A 1 182 ? -8.953 -28.812 -24.016 1 97.44 182 GLU A N 1
ATOM 1385 C CA . GLU A 1 182 ? -9.75 -28.859 -25.234 1 97.44 182 GLU A CA 1
ATOM 1386 C C . GLU A 1 182 ? -11.195 -28.453 -24.969 1 97.44 182 GLU A C 1
ATOM 1388 O O . GLU A 1 182 ? -11.844 -27.844 -25.812 1 97.44 182 GLU A O 1
ATOM 1393 N N . ALA A 1 183 ? -11.711 -28.75 -23.75 1 96.75 183 ALA A N 1
ATOM 1394 C CA . ALA A 1 183 ? -13.125 -28.578 -23.422 1 96.75 183 ALA A CA 1
ATOM 1395 C C . ALA A 1 183 ? -13.508 -27.094 -23.422 1 96.75 183 ALA A C 1
ATOM 1397 O O . ALA A 1 183 ? -14.688 -26.75 -23.547 1 96.75 183 ALA A O 1
ATOM 1398 N N . THR A 1 184 ? -12.562 -26.203 -23.266 1 96.69 184 THR A N 1
ATOM 1399 C CA . THR A 1 184 ? -12.844 -24.766 -23.172 1 96.69 184 THR A CA 1
ATOM 1400 C C . THR A 1 184 ? -12.414 -24.047 -24.453 1 96.69 184 THR A C 1
ATOM 1402 O O . THR A 1 184 ? -12.523 -22.828 -24.547 1 96.69 184 THR A O 1
ATOM 1405 N N . MET A 1 185 ? -11.945 -24.797 -25.422 1 96.81 185 MET A N 1
ATOM 1406 C CA . MET A 1 185 ? -11.469 -24.219 -26.672 1 96.81 185 MET A CA 1
ATOM 1407 C C . MET A 1 185 ? -12.609 -24.094 -27.672 1 96.81 185 MET A C 1
ATOM 1409 O O . MET A 1 185 ? -13.539 -24.891 -27.672 1 96.81 185 MET A O 1
ATOM 1413 N N . PRO A 1 186 ? -12.469 -23.109 -28.594 1 95.88 186 PRO A N 1
ATOM 1414 C CA . PRO A 1 186 ? -13.438 -23.078 -29.688 1 95.88 186 PRO A CA 1
ATOM 1415 C C . PRO A 1 186 ? -13.281 -24.266 -30.641 1 95.88 186 PRO A C 1
ATOM 1417 O O . PRO A 1 186 ? -12.164 -24.719 -30.891 1 95.88 186 PRO A O 1
ATOM 1420 N N . ASN A 1 187 ? -14.375 -24.641 -31.203 1 93.88 187 ASN A N 1
ATOM 1421 C CA . ASN A 1 187 ? -14.352 -25.734 -32.156 1 93.88 187 ASN A CA 1
ATOM 1422 C C . ASN A 1 187 ? -13.547 -25.359 -33.406 1 93.88 187 ASN A C 1
ATOM 1424 O O . ASN A 1 187 ? -13.68 -24.266 -33.938 1 93.88 187 ASN A O 1
ATOM 1428 N N . GLY A 1 188 ? -12.773 -26.234 -33.875 1 92.94 188 GLY A N 1
ATOM 1429 C CA . GLY A 1 188 ? -12.062 -26.078 -35.125 1 92.94 188 GLY A CA 1
ATOM 1430 C C . GLY A 1 188 ? -10.969 -25.031 -35.062 1 92.94 188 GLY A C 1
ATOM 1431 O O . GLY A 1 188 ? -10.469 -24.594 -36.094 1 92.94 188 GLY A O 1
ATOM 1432 N N . THR A 1 189 ? -10.625 -24.672 -33.875 1 94.06 189 THR A N 1
ATOM 1433 C CA . THR A 1 189 ? -9.609 -23.625 -33.75 1 94.06 189 THR A CA 1
ATOM 1434 C C . THR A 1 189 ? -8.234 -24.141 -34.156 1 94.06 189 THR A C 1
ATOM 1436 O O . THR A 1 189 ? -7.957 -25.344 -34.031 1 94.06 189 THR A O 1
ATOM 1439 N N . ALA A 1 190 ? -7.363 -23.219 -34.656 1 97.25 190 ALA A N 1
ATOM 1440 C CA . ALA A 1 190 ? -5.977 -23.547 -35 1 97.25 190 ALA A CA 1
ATOM 1441 C C . ALA A 1 190 ? -5.086 -23.438 -33.75 1 97.25 190 ALA A C 1
ATOM 1443 O O . ALA A 1 190 ? -3.949 -23.922 -33.75 1 97.25 190 ALA A O 1
ATOM 1444 N N . CYS A 1 191 ? -5.582 -22.875 -32.719 1 98.25 191 CYS A N 1
ATOM 1445 C CA . CYS A 1 191 ? -4.812 -22.672 -31.5 1 98.25 191 CYS A CA 1
ATOM 1446 C C . CYS A 1 191 ? -4.719 -23.953 -30.672 1 98.25 191 CYS A C 1
ATOM 1448 O O . CYS A 1 191 ? -5.605 -24.797 -30.75 1 98.25 191 CYS A O 1
ATOM 1450 N N . LYS A 1 192 ? -3.641 -24.078 -29.922 1 98.31 192 LYS A N 1
ATOM 1451 C CA . LYS A 1 192 ? -3.393 -25.203 -29.016 1 98.31 192 LYS A CA 1
ATOM 1452 C C . LYS A 1 192 ? -3.723 -24.828 -27.578 1 98.31 192 LYS A C 1
ATOM 1454 O O . LYS A 1 192 ? -3.428 -23.719 -27.125 1 98.31 192 LYS A O 1
ATOM 1459 N N . ASP A 1 193 ? -4.301 -25.75 -26.812 1 98.56 193 ASP A N 1
ATOM 1460 C CA . ASP A 1 193 ? -4.641 -25.422 -25.438 1 98.56 193 ASP A CA 1
ATOM 1461 C C . ASP A 1 193 ? -3.383 -25.328 -24.578 1 98.56 193 ASP A C 1
ATOM 1463 O O . ASP A 1 193 ? -2.326 -25.844 -24.953 1 98.56 193 ASP A O 1
ATOM 1467 N N . ILE A 1 194 ? -3.484 -24.703 -23.469 1 98.88 194 ILE A N 1
ATOM 1468 C CA . ILE A 1 194 ? -2.371 -24.344 -22.594 1 98.88 194 ILE A CA 1
ATOM 1469 C C . ILE A 1 194 ? -1.73 -25.609 -22.031 1 98.88 194 ILE A C 1
ATOM 1471 O O . ILE A 1 194 ? -0.505 -25.703 -21.922 1 98.88 194 ILE A O 1
ATOM 1475 N N . ALA A 1 195 ? -2.521 -26.641 -21.688 1 98.94 195 ALA A N 1
ATOM 1476 C CA . ALA A 1 195 ? -1.997 -27.891 -21.141 1 98.94 195 ALA A CA 1
ATOM 1477 C C . ALA A 1 195 ? -1.091 -28.594 -22.156 1 98.94 195 ALA A C 1
ATOM 1479 O O . ALA A 1 195 ? -0.02 -29.078 -21.797 1 98.94 195 ALA A O 1
ATOM 1480 N N . ARG A 1 196 ? -1.509 -28.656 -23.359 1 98.88 196 ARG A N 1
ATOM 1481 C CA . ARG A 1 196 ? -0.694 -29.281 -24.391 1 98.88 196 ARG A CA 1
ATOM 1482 C C . ARG A 1 196 ? 0.597 -28.5 -24.625 1 98.88 196 ARG A C 1
ATOM 1484 O O . ARG A 1 196 ? 1.653 -29.094 -24.859 1 98.88 196 ARG A O 1
ATOM 1491 N N . GLN A 1 197 ? 0.5 -27.156 -24.594 1 98.88 197 GLN A N 1
ATOM 1492 C CA . GLN A 1 197 ? 1.715 -26.375 -24.766 1 98.88 197 GLN A CA 1
ATOM 1493 C C . GLN A 1 197 ? 2.717 -26.672 -23.656 1 98.88 197 GLN A C 1
ATOM 1495 O O . GLN A 1 197 ? 3.926 -26.703 -23.891 1 98.88 197 GLN A O 1
ATOM 1500 N N . LEU A 1 198 ? 2.26 -26.891 -22.422 1 98.94 198 LEU A N 1
ATOM 1501 C CA . LEU A 1 198 ? 3.109 -27.203 -21.281 1 98.94 198 LEU A CA 1
ATOM 1502 C C . LEU A 1 198 ? 3.938 -28.453 -21.531 1 98.94 198 LEU A C 1
ATOM 1504 O O . LEU A 1 198 ? 5.121 -28.5 -21.188 1 98.94 198 LEU A O 1
ATOM 1508 N N . VAL A 1 199 ? 3.324 -29.422 -22.141 1 98.81 199 VAL A N 1
ATOM 1509 C CA . VAL A 1 199 ? 3.939 -30.75 -22.203 1 98.81 199 VAL A CA 1
ATOM 1510 C C . VAL A 1 199 ? 4.613 -30.953 -23.547 1 98.81 199 VAL A C 1
ATOM 1512 O O . VAL A 1 199 ? 5.645 -31.625 -23.641 1 98.81 199 VAL A O 1
ATOM 1515 N N . GLU A 1 200 ? 4.094 -30.328 -24.641 1 98.69 200 GLU A N 1
ATOM 1516 C CA . GLU A 1 200 ? 4.504 -30.703 -25.984 1 98.69 200 GLU A CA 1
ATOM 1517 C C . GLU A 1 200 ? 5.422 -29.641 -26.594 1 98.69 200 GLU A C 1
ATOM 1519 O O . GLU A 1 200 ? 6.191 -29.922 -27.516 1 98.69 200 GLU A O 1
ATOM 1524 N N . ASP A 1 201 ? 5.293 -28.406 -26.094 1 98.62 201 ASP A N 1
ATOM 1525 C CA . ASP A 1 201 ? 5.98 -27.328 -26.781 1 98.62 201 ASP A CA 1
ATOM 1526 C C . ASP A 1 201 ? 7.098 -26.75 -25.906 1 98.62 201 ASP A C 1
ATOM 1528 O O . ASP A 1 201 ? 7.066 -26.875 -24.688 1 98.62 201 ASP A O 1
ATOM 1532 N N . TRP A 1 202 ? 8.102 -26.156 -26.578 1 98.25 202 TRP A N 1
ATOM 1533 C CA . TRP A 1 202 ? 9.078 -25.312 -25.906 1 98.25 202 TRP A CA 1
ATOM 1534 C C . TRP A 1 202 ? 8.469 -23.953 -25.547 1 98.25 202 TRP A C 1
ATOM 1536 O O . TRP A 1 202 ? 7.762 -23.359 -26.359 1 98.25 202 TRP A O 1
ATOM 1546 N N . PRO A 1 203 ? 8.617 -23.438 -24.344 1 98.69 203 PRO A N 1
ATOM 1547 C CA . PRO A 1 203 ? 9.586 -23.953 -23.375 1 98.69 203 PRO A CA 1
ATOM 1548 C C . PRO A 1 203 ? 8.969 -24.953 -22.406 1 98.69 203 PRO A C 1
ATOM 1550 O O . PRO A 1 203 ? 9.68 -25.531 -21.578 1 98.69 203 PRO A O 1
ATOM 1553 N N . GLY A 1 204 ? 7.688 -25.25 -22.422 1 98.88 204 GLY A N 1
ATOM 1554 C CA . GLY A 1 204 ? 6.996 -26.094 -21.453 1 98.88 204 GLY A CA 1
ATOM 1555 C C . GLY A 1 204 ? 7.594 -27.484 -21.344 1 98.88 204 GLY A C 1
ATOM 1556 O O . GLY A 1 204 ? 7.938 -27.938 -20.25 1 98.88 204 GLY A O 1
ATOM 1557 N N . ARG A 1 205 ? 7.867 -28.031 -22.453 1 98.38 205 ARG A N 1
ATOM 1558 C CA . ARG A 1 205 ? 8.344 -29.406 -22.531 1 98.38 205 ARG A CA 1
ATOM 1559 C C . ARG A 1 205 ? 9.711 -29.562 -21.875 1 98.38 205 ARG A C 1
ATOM 1561 O O . ARG A 1 205 ? 10.094 -30.656 -21.469 1 98.38 205 ARG A O 1
ATOM 1568 N N . ASP A 1 206 ? 10.398 -28.391 -21.75 1 98.75 206 ASP A N 1
ATOM 1569 C CA . ASP A 1 206 ? 11.781 -28.469 -21.281 1 98.75 206 ASP A CA 1
ATOM 1570 C C . ASP A 1 206 ? 11.938 -27.797 -19.922 1 98.75 206 ASP A C 1
ATOM 1572 O O . ASP A 1 206 ? 13.055 -27.547 -19.469 1 98.75 206 ASP A O 1
ATOM 1576 N N . LEU A 1 207 ? 10.852 -27.453 -19.281 1 98.94 207 LEU A N 1
ATOM 1577 C CA . LEU A 1 207 ? 10.93 -27.031 -17.891 1 98.94 207 LEU A CA 1
ATOM 1578 C C . LEU A 1 207 ? 11.383 -28.188 -17 1 98.94 207 LEU A C 1
ATOM 1580 O O . LEU A 1 207 ? 10.875 -29.297 -17.125 1 98.94 207 LEU A O 1
ATOM 1584 N N . HIS A 1 208 ? 12.297 -27.922 -16.125 1 98.94 208 HIS A N 1
ATOM 1585 C CA . HIS A 1 208 ? 12.883 -28.969 -15.297 1 98.94 208 HIS A CA 1
ATOM 1586 C C . HIS A 1 208 ? 11.969 -29.312 -14.117 1 98.94 208 HIS A C 1
ATOM 1588 O O . HIS A 1 208 ? 11.984 -30.438 -13.625 1 98.94 208 HIS A O 1
ATOM 1594 N N . VAL A 1 209 ? 11.242 -28.312 -13.633 1 98.94 209 VAL A N 1
ATOM 1595 C CA . VAL A 1 209 ? 10.305 -28.547 -12.539 1 98.94 209 VAL A CA 1
ATOM 1596 C C . VAL A 1 209 ? 8.945 -27.938 -12.891 1 98.94 209 VAL A C 1
ATOM 1598 O O . VAL A 1 209 ? 8.859 -26.766 -13.266 1 98.94 209 VAL A O 1
ATOM 1601 N N . VAL A 1 210 ? 7.922 -28.688 -12.844 1 98.94 210 VAL A N 1
ATOM 1602 C CA . VAL A 1 210 ? 6.527 -28.281 -12.898 1 98.94 210 VAL A CA 1
ATOM 1603 C C . VAL A 1 210 ? 5.742 -28.938 -11.773 1 98.94 210 VAL A C 1
ATOM 1605 O O . VAL A 1 210 ? 5.555 -30.156 -11.766 1 98.94 210 VAL A O 1
ATOM 1608 N N . MET A 1 211 ? 5.312 -28.172 -10.82 1 98.94 211 MET A N 1
ATOM 1609 C CA . MET A 1 211 ? 4.535 -28.75 -9.734 1 98.94 211 MET A CA 1
ATOM 1610 C C . MET A 1 211 ? 3.314 -27.906 -9.414 1 98.94 211 MET A C 1
ATOM 1612 O O . MET A 1 211 ? 3.4 -26.672 -9.391 1 98.94 211 MET A O 1
ATOM 1616 N N . GLY A 1 212 ? 2.174 -28.438 -9.188 1 98.88 212 GLY A N 1
ATOM 1617 C CA . GLY A 1 212 ? 0.901 -27.828 -8.844 1 98.88 212 GLY A CA 1
ATOM 1618 C C . GLY A 1 212 ? -0.274 -28.766 -8.961 1 98.88 212 GLY A C 1
ATOM 1619 O O . GLY A 1 212 ? -0.152 -29.969 -8.656 1 98.88 212 GLY A O 1
ATOM 1620 N N . GLY A 1 213 ? -1.427 -28.25 -9.234 1 98.69 213 GLY A N 1
ATOM 1621 C CA . GLY A 1 213 ? -2.615 -29.047 -9.523 1 98.69 213 GLY A CA 1
ATOM 1622 C C . GLY A 1 213 ? -3 -29.047 -10.984 1 98.69 213 GLY A C 1
ATOM 1623 O O . GLY A 1 213 ? -2.174 -28.734 -11.852 1 98.69 213 GLY A O 1
ATOM 1624 N N . GLY A 1 214 ? -4.215 -29.562 -11.281 1 98.62 214 GLY A N 1
ATOM 1625 C CA . GLY A 1 214 ? -4.777 -29.438 -12.617 1 98.62 214 GLY A CA 1
ATOM 1626 C C . GLY A 1 214 ? -4.824 -30.75 -13.367 1 98.62 214 GLY A C 1
ATOM 1627 O O . GLY A 1 214 ? -4.754 -30.766 -14.602 1 98.62 214 GLY A O 1
ATOM 1628 N N . ARG A 1 215 ? -4.934 -31.891 -12.648 1 98.75 215 ARG A N 1
ATOM 1629 C CA . ARG A 1 215 ? -4.965 -33.188 -13.289 1 98.75 215 ARG A CA 1
ATOM 1630 C C . ARG A 1 215 ? -6.117 -33.281 -14.281 1 98.75 215 ARG A C 1
ATOM 1632 O O . ARG A 1 215 ? -5.965 -33.875 -15.359 1 98.75 215 ARG A O 1
ATOM 1639 N N . GLN A 1 216 ? -7.281 -32.719 -13.961 1 98.69 216 GLN A N 1
ATOM 1640 C CA . GLN A 1 216 ? -8.484 -32.875 -14.781 1 98.69 216 GLN A CA 1
ATOM 1641 C C . GLN A 1 216 ? -8.344 -32.094 -16.094 1 98.69 216 GLN A C 1
ATOM 1643 O O . GLN A 1 216 ? -9.125 -32.312 -17.016 1 98.69 216 GLN A O 1
ATOM 1648 N N . ALA A 1 217 ? -7.367 -31.156 -16.141 1 98.62 217 ALA A N 1
ATOM 1649 C CA . ALA A 1 217 ? -7.094 -30.469 -17.391 1 98.62 217 ALA A CA 1
ATOM 1650 C C . ALA A 1 217 ? -6.031 -31.188 -18.219 1 98.62 217 ALA A C 1
ATOM 1652 O O . ALA A 1 217 ? -5.855 -30.922 -19.406 1 98.62 217 ALA A O 1
ATOM 1653 N N . LEU A 1 218 ? -5.301 -32.156 -17.641 1 98.88 218 LEU A N 1
ATOM 1654 C CA . LEU A 1 218 ? -4.18 -32.844 -18.266 1 98.88 218 LEU A CA 1
ATOM 1655 C C . LEU A 1 218 ? -4.59 -34.25 -18.734 1 98.88 218 LEU A C 1
ATOM 1657 O O . LEU A 1 218 ? -4.035 -34.75 -19.703 1 98.88 218 LEU A O 1
ATOM 1661 N N . VAL A 1 219 ? -5.535 -34.844 -18.031 1 98.75 219 VAL A N 1
ATOM 1662 C CA . VAL A 1 219 ? -5.883 -36.219 -18.266 1 98.75 219 VAL A CA 1
ATOM 1663 C C . VAL A 1 219 ? -7.367 -36.344 -18.594 1 98.75 219 VAL A C 1
ATOM 1665 O O . VAL A 1 219 ? -8.219 -35.969 -17.797 1 98.75 219 VAL A O 1
ATOM 1668 N N . SER A 1 220 ? -7.641 -36.875 -19.719 1 98.44 220 SER A N 1
ATOM 1669 C CA . SER A 1 220 ? -9.023 -37.062 -20.156 1 98.44 220 SER A CA 1
ATOM 1670 C C . SER A 1 220 ? -9.805 -37.969 -19.188 1 98.44 220 SER A C 1
ATOM 1672 O O . SER A 1 220 ? -9.312 -39 -18.766 1 98.44 220 SER A O 1
ATOM 1674 N N . ASN A 1 221 ? -10.977 -37.5 -18.812 1 97.94 221 ASN A N 1
ATOM 1675 C CA . ASN A 1 221 ? -11.922 -38.25 -18 1 97.94 221 ASN A CA 1
ATOM 1676 C C . ASN A 1 221 ? -11.328 -38.625 -16.641 1 97.94 221 ASN A C 1
ATOM 1678 O O . ASN A 1 221 ? -11.438 -39.781 -16.203 1 97.94 221 ASN A O 1
ATOM 1682 N N . SER A 1 222 ? -10.625 -37.688 -16.109 1 97.81 222 SER A N 1
ATOM 1683 C CA . SER A 1 222 ? -10.094 -37.875 -14.758 1 97.81 222 SER A CA 1
ATOM 1684 C C . SER A 1 222 ? -11.203 -38.188 -13.766 1 97.81 222 SER A C 1
ATOM 1686 O O . SER A 1 222 ? -12.352 -37.781 -13.953 1 97.81 222 SER A O 1
ATOM 1688 N N . THR A 1 223 ? -10.875 -38.938 -12.719 1 96.81 223 THR A N 1
ATOM 1689 C CA . THR A 1 223 ? -11.828 -39.281 -11.664 1 96.81 223 THR A CA 1
ATOM 1690 C C . THR A 1 223 ? -11.445 -38.594 -10.359 1 96.81 223 THR A C 1
ATOM 1692 O O . THR A 1 223 ? -10.289 -38.188 -10.164 1 96.81 223 THR A O 1
ATOM 1695 N N . GLY A 1 224 ? -12.492 -38.312 -9.578 1 94.56 224 GLY A N 1
ATOM 1696 C CA . GLY A 1 224 ? -12.281 -37.656 -8.305 1 94.56 224 GLY A CA 1
ATOM 1697 C C . GLY A 1 224 ? -12.383 -38.594 -7.117 1 94.56 224 GLY A C 1
ATOM 1698 O O . GLY A 1 224 ? -12.805 -39.75 -7.262 1 94.56 224 GLY A O 1
ATOM 1699 N N . THR A 1 225 ? -11.805 -38.219 -6.008 1 91.94 225 THR A N 1
ATOM 1700 C CA . THR A 1 225 ? -12 -38.812 -4.688 1 91.94 225 THR A CA 1
ATOM 1701 C C . THR A 1 225 ? -12.641 -37.812 -3.738 1 91.94 225 THR A C 1
ATOM 1703 O O . THR A 1 225 ? -12.758 -36.625 -4.062 1 91.94 225 THR A O 1
ATOM 1706 N N . PRO A 1 226 ? -13.133 -38.25 -2.555 1 89.31 226 PRO A N 1
ATOM 1707 C CA . PRO A 1 226 ? -13.703 -37.281 -1.602 1 89.31 226 PRO A CA 1
ATOM 1708 C C . PRO A 1 226 ? -12.719 -36.188 -1.221 1 89.31 226 PRO A C 1
ATOM 1710 O O . PRO A 1 226 ? -13.125 -35.031 -1.033 1 89.31 226 PRO A O 1
ATOM 1713 N N . SER A 1 227 ? -11.469 -36.438 -1.165 1 90.12 227 SER A N 1
ATOM 1714 C CA . SER A 1 227 ? -10.461 -35.469 -0.753 1 90.12 227 SER A CA 1
ATOM 1715 C C . SER A 1 227 ? -9.953 -34.656 -1.943 1 90.12 227 SER A C 1
ATOM 1717 O O . SER A 1 227 ? -9.289 -33.625 -1.767 1 90.12 227 SER A O 1
ATOM 1719 N N . ASP A 1 228 ? -10.281 -35.094 -3.113 1 95.25 228 ASP A N 1
ATOM 1720 C CA . ASP A 1 228 ? -9.883 -34.406 -4.348 1 95.25 228 ASP A CA 1
ATOM 1721 C C . ASP A 1 228 ? -10.953 -34.562 -5.426 1 95.25 228 ASP A C 1
ATOM 1723 O O . ASP A 1 228 ? -10.734 -35.25 -6.426 1 95.25 228 ASP A O 1
ATOM 1727 N N . PRO A 1 229 ? -12.062 -33.906 -5.254 1 95.56 229 PRO A N 1
ATOM 1728 C CA . PRO A 1 229 ? -13.164 -34.062 -6.203 1 95.56 229 PRO A CA 1
ATOM 1729 C C . PRO A 1 229 ? -12.875 -33.406 -7.551 1 95.56 229 PRO A C 1
ATOM 1731 O O . PRO A 1 229 ? -11.984 -32.562 -7.652 1 95.56 229 PRO A O 1
ATOM 1734 N N . ILE A 1 230 ? -13.609 -33.844 -8.539 1 97.19 230 ILE A N 1
ATOM 1735 C CA . ILE A 1 230 ? -13.625 -33.156 -9.82 1 97.19 230 ILE A CA 1
ATOM 1736 C C . ILE A 1 230 ? -14.359 -31.812 -9.664 1 97.19 230 ILE A C 1
ATOM 1738 O O . ILE A 1 230 ? -15.43 -31.766 -9.055 1 97.19 230 ILE A O 1
ATOM 1742 N N . SER A 1 231 ? -13.695 -30.797 -10.164 1 95.75 231 SER A N 1
ATOM 1743 C CA . SER A 1 231 ? -14.352 -29.5 -10.164 1 95.75 231 SER A CA 1
ATOM 1744 C C . SER A 1 231 ? -15.211 -29.312 -11.414 1 95.75 231 SER A C 1
ATOM 1746 O O . SER A 1 231 ? -14.758 -29.578 -12.523 1 95.75 231 SER A O 1
ATOM 1748 N N . ASN A 1 232 ? -16.406 -28.828 -11.18 1 90.62 232 ASN A N 1
ATOM 1749 C CA . ASN A 1 232 ? -17.312 -28.547 -12.281 1 90.62 232 ASN A CA 1
ATOM 1750 C C . ASN A 1 232 ? -17.594 -27.047 -12.414 1 90.62 232 ASN A C 1
ATOM 1752 O O . ASN A 1 232 ? -18.609 -26.656 -12.992 1 90.62 232 ASN A O 1
ATOM 1756 N N . MET A 1 233 ? -16.719 -26.281 -11.852 1 87.75 233 MET A N 1
ATOM 1757 C CA . MET A 1 233 ? -16.906 -24.844 -11.922 1 87.75 23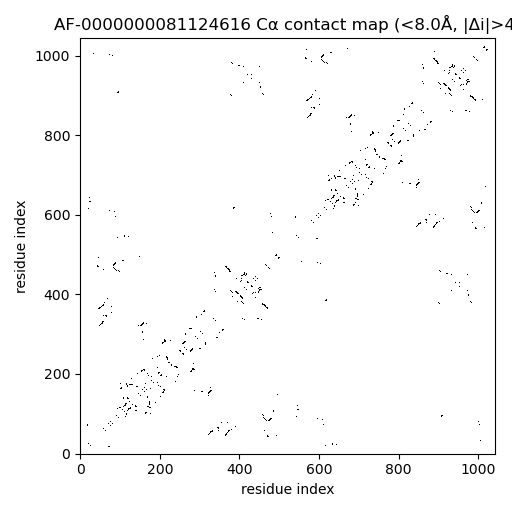3 MET A CA 1
ATOM 1758 C C . MET A 1 233 ? -16.703 -24.328 -13.352 1 87.75 233 MET A C 1
ATOM 1760 O O . MET A 1 233 ? -15.914 -24.906 -14.109 1 87.75 233 MET A O 1
ATOM 1764 N N . PRO A 1 234 ? -17.375 -23.203 -13.625 1 84.88 234 PRO A N 1
ATOM 1765 C CA . PRO A 1 234 ? -17.312 -22.703 -15 1 84.88 234 PRO A CA 1
ATOM 1766 C C . PRO A 1 234 ? -15.922 -22.203 -15.391 1 84.88 234 PRO A C 1
ATOM 1768 O O . PRO A 1 234 ? -15.625 -22.047 -16.578 1 84.88 234 PRO A O 1
ATOM 1771 N N . TRP A 1 235 ? -15.117 -21.969 -14.469 1 86.75 235 TRP A N 1
ATOM 1772 C CA . TRP A 1 235 ? -13.82 -21.391 -14.781 1 86.75 235 TRP A CA 1
ATOM 1773 C C . TRP A 1 235 ? -12.734 -22.453 -14.828 1 86.75 235 TRP A C 1
ATOM 1775 O O . TRP A 1 235 ? -11.555 -22.156 -15.016 1 86.75 235 TRP A O 1
ATOM 1785 N N . THR A 1 236 ? -13.117 -23.734 -14.672 1 92.56 236 THR A N 1
ATOM 1786 C CA . THR A 1 236 ? -12.164 -24.828 -14.742 1 92.56 236 THR A CA 1
ATOM 1787 C C . THR A 1 236 ? -12.375 -25.641 -16.016 1 92.56 236 THR A C 1
ATOM 1789 O O . THR A 1 236 ? -13.43 -25.562 -16.656 1 92.56 236 THR A O 1
ATOM 1792 N N . CYS A 1 237 ? -11.375 -26.359 -16.438 1 96.94 237 CYS A N 1
ATOM 1793 C CA . CYS A 1 237 ? -11.445 -27.203 -17.641 1 96.94 237 CYS A CA 1
ATOM 1794 C C . CYS A 1 237 ? -11.398 -28.672 -17.266 1 96.94 237 CYS A C 1
ATOM 1796 O O . CYS A 1 237 ? -10.641 -29.078 -16.359 1 96.94 237 CYS A O 1
ATOM 1798 N N . TYR A 1 238 ? -12.234 -29.438 -17.812 1 98.06 238 TYR A N 1
ATOM 1799 C CA . TYR A 1 238 ? -12.258 -30.891 -17.688 1 98.06 238 TYR A CA 1
ATOM 1800 C C . TYR A 1 238 ? -12.039 -31.547 -19.047 1 98.06 238 TYR A C 1
ATOM 1802 O O . TYR A 1 238 ? -12.93 -31.562 -19.891 1 98.06 238 TYR A O 1
ATOM 1810 N N . ARG A 1 239 ? -10.875 -32.188 -19.156 1 98.44 239 ARG A N 1
ATOM 1811 C CA . ARG A 1 239 ? -10.477 -32.719 -20.453 1 98.44 239 ARG A CA 1
ATOM 1812 C C . ARG A 1 239 ? -11.227 -34 -20.766 1 98.44 239 ARG A C 1
ATOM 1814 O O . ARG A 1 239 ? -11.383 -34.875 -19.891 1 98.44 239 ARG A O 1
ATOM 1821 N N . GLN A 1 240 ? -11.625 -34.219 -22.156 1 97.56 240 GLN A N 1
ATOM 1822 C CA . GLN A 1 240 ? -12.383 -35.406 -22.547 1 97.56 240 GLN A CA 1
ATOM 1823 C C . GLN A 1 240 ? -12.008 -35.844 -23.969 1 97.56 240 GLN A C 1
ATOM 1825 O O . GLN A 1 240 ? -12.781 -36.531 -24.625 1 97.56 240 GLN A O 1
ATOM 1830 N N . ASP A 1 241 ? -10.883 -35.531 -24.484 1 97.62 241 ASP A N 1
ATOM 1831 C CA . ASP A 1 241 ? -10.523 -35.781 -25.875 1 97.62 241 ASP A CA 1
ATOM 1832 C C . ASP A 1 241 ? -9.688 -37.062 -26 1 97.62 241 ASP A C 1
ATOM 1834 O O . ASP A 1 241 ? -9.07 -37.281 -27.047 1 97.62 241 ASP A O 1
ATOM 1838 N N . GLY A 1 242 ? -9.484 -37.719 -24.938 1 98.25 242 GLY A N 1
ATOM 1839 C CA . GLY A 1 242 ? -8.789 -39 -24.969 1 98.25 242 GLY A CA 1
ATOM 1840 C C . GLY A 1 242 ? -7.305 -38.875 -24.688 1 98.25 242 GLY A C 1
ATOM 1841 O O . GLY A 1 242 ? -6.602 -39.875 -24.609 1 98.25 242 GLY A O 1
ATOM 1842 N N . ARG A 1 243 ? -6.805 -37.688 -24.391 1 98.38 243 ARG A N 1
ATOM 1843 C CA . ARG A 1 243 ? -5.379 -37.5 -24.156 1 98.38 243 ARG A CA 1
ATOM 1844 C C . ARG A 1 243 ? -5.039 -37.688 -22.672 1 98.38 243 ARG A C 1
ATOM 1846 O O . ARG A 1 243 ? -5.859 -37.375 -21.797 1 98.38 243 ARG A O 1
ATOM 1853 N N . ASN A 1 244 ? -3.922 -38.188 -22.422 1 98.81 244 ASN A N 1
ATOM 1854 C CA . ASN A 1 244 ? -3.234 -38.188 -21.141 1 98.81 244 ASN A CA 1
ATOM 1855 C C . ASN A 1 244 ? -1.875 -37.5 -21.234 1 98.81 244 ASN A C 1
ATOM 1857 O O . ASN A 1 244 ? -0.872 -38.156 -21.547 1 98.81 244 ASN A O 1
ATOM 1861 N N . LEU A 1 245 ? -1.873 -36.25 -20.875 1 98.88 245 LEU A N 1
ATOM 1862 C CA . LEU A 1 245 ? -0.687 -35.438 -21.094 1 98.88 245 LEU A CA 1
ATOM 1863 C C . LEU A 1 245 ? 0.403 -35.781 -20.078 1 98.88 245 LEU A C 1
ATOM 1865 O O . LEU A 1 245 ? 1.579 -35.5 -20.312 1 98.88 245 LEU A O 1
ATOM 1869 N N . ILE A 1 246 ? 0.095 -36.375 -18.938 1 98.81 246 ILE A N 1
ATOM 1870 C CA . ILE A 1 246 ? 1.118 -36.844 -18.016 1 98.81 246 ILE A CA 1
ATOM 1871 C C . ILE A 1 246 ? 1.879 -38 -18.656 1 98.81 246 ILE A C 1
ATOM 1873 O O . ILE A 1 246 ? 3.107 -38.094 -18.547 1 98.81 246 ILE A O 1
ATOM 1877 N N . ASP A 1 247 ? 1.125 -38.906 -19.312 1 98.69 247 ASP A N 1
ATOM 1878 C CA . ASP A 1 247 ? 1.771 -40 -20.047 1 98.69 247 ASP A CA 1
ATOM 1879 C C . ASP A 1 247 ? 2.602 -39.469 -21.203 1 98.69 247 ASP A C 1
ATOM 1881 O O . ASP A 1 247 ? 3.68 -39.969 -21.5 1 98.69 247 ASP A O 1
ATOM 1885 N N . THR A 1 248 ? 2.014 -38.438 -21.891 1 98.81 248 THR A N 1
ATOM 1886 C CA . THR A 1 248 ? 2.762 -37.812 -22.953 1 98.81 248 THR A CA 1
ATOM 1887 C C . THR A 1 248 ? 4.09 -37.25 -22.438 1 98.81 248 THR A C 1
ATOM 1889 O O . THR A 1 248 ? 5.121 -37.375 -23.094 1 98.81 248 THR A O 1
ATOM 1892 N N . TYR A 1 249 ? 4.09 -36.656 -21.297 1 98.75 249 TYR A N 1
ATOM 1893 C CA . TYR A 1 249 ? 5.293 -36.125 -20.656 1 98.75 249 TYR A CA 1
ATOM 1894 C C . TYR A 1 249 ? 6.297 -37.25 -20.406 1 98.75 249 TYR A C 1
ATOM 1896 O O . TYR A 1 249 ? 7.473 -37.125 -20.75 1 98.75 249 TYR A O 1
ATOM 1904 N N . ARG A 1 250 ? 5.84 -38.375 -19.844 1 98.69 250 ARG A N 1
ATOM 1905 C CA . ARG A 1 250 ? 6.703 -39.531 -19.562 1 98.69 250 ARG A CA 1
ATOM 1906 C C . ARG A 1 250 ? 7.367 -40.031 -20.844 1 98.69 250 ARG A C 1
ATOM 1908 O O . ARG A 1 250 ? 8.586 -40.219 -20.875 1 98.69 250 ARG A O 1
ATOM 1915 N N . LYS A 1 251 ? 6.574 -40.219 -21.812 1 98.69 251 LYS A N 1
ATOM 1916 C CA . LYS A 1 251 ? 7.051 -40.781 -23.062 1 98.69 251 LYS A CA 1
ATOM 1917 C C . LYS A 1 251 ? 8.086 -39.844 -23.719 1 98.69 251 LYS A C 1
ATOM 1919 O O . LYS A 1 251 ? 9.07 -40.344 -24.281 1 98.69 251 LYS A O 1
ATOM 1924 N N . ASP A 1 252 ? 7.789 -38.594 -23.641 1 98.62 252 ASP A N 1
ATOM 1925 C CA . ASP A 1 252 ? 8.742 -37.625 -24.188 1 98.62 252 ASP A CA 1
ATOM 1926 C C . ASP A 1 252 ? 10.094 -37.719 -23.484 1 98.62 252 ASP A C 1
ATOM 1928 O O . ASP A 1 252 ? 11.133 -37.781 -24.141 1 98.62 252 ASP A O 1
ATOM 1932 N N . LYS A 1 253 ? 10.109 -37.75 -22.125 1 98.69 253 LYS A N 1
ATOM 1933 C CA . LYS A 1 253 ? 11.359 -37.844 -21.375 1 98.69 253 LYS A CA 1
ATOM 1934 C C . LYS A 1 253 ? 12.07 -39.156 -21.625 1 98.69 253 LYS A C 1
ATOM 1936 O O . LYS A 1 253 ? 13.289 -39.188 -21.812 1 98.69 253 LYS A O 1
ATOM 1941 N N . GLN A 1 254 ? 11.312 -40.25 -21.766 1 98.38 254 GLN A N 1
ATOM 1942 C CA . GLN A 1 254 ? 11.883 -41.562 -22.016 1 98.38 254 GLN A CA 1
ATOM 1943 C C . GLN A 1 254 ? 12.523 -41.625 -23.391 1 98.38 254 GLN A C 1
ATOM 1945 O O . GLN A 1 254 ? 13.656 -42.125 -23.531 1 98.38 254 GLN A O 1
ATOM 1950 N N . SER A 1 255 ? 11.766 -41.156 -24.297 1 98.44 255 SER A N 1
ATOM 1951 C CA . SER A 1 255 ? 12.25 -41.25 -25.672 1 98.44 255 SER A CA 1
ATOM 1952 C C . SER A 1 255 ? 13.523 -40.438 -25.875 1 98.44 255 SER A C 1
ATOM 1954 O O . SER A 1 255 ? 14.344 -40.75 -26.734 1 98.44 255 SER A O 1
ATOM 1956 N N . ARG A 1 256 ? 13.711 -39.438 -25.016 1 98.25 256 ARG A N 1
ATOM 1957 C CA . ARG A 1 256 ? 14.883 -38.562 -25.125 1 98.25 256 ARG A CA 1
ATOM 1958 C C . ARG A 1 256 ? 15.977 -39 -24.156 1 98.25 256 ARG A C 1
ATOM 1960 O O . ARG A 1 256 ? 17.031 -38.375 -24.078 1 98.25 256 ARG A O 1
ATOM 1967 N N . GLY A 1 257 ? 15.727 -40.062 -23.391 1 98.31 257 GLY A N 1
ATOM 1968 C CA . GLY A 1 257 ? 16.703 -40.594 -22.469 1 98.31 257 GLY A CA 1
ATOM 1969 C C . GLY A 1 257 ? 16.984 -39.688 -21.281 1 98.31 257 GLY A C 1
ATOM 1970 O O . GLY A 1 257 ? 18.094 -39.656 -20.781 1 98.31 257 GLY A O 1
ATOM 1971 N N . LEU A 1 258 ? 16.031 -38.906 -20.922 1 98.44 258 LEU A N 1
ATOM 1972 C CA . LEU A 1 258 ? 16.188 -37.938 -19.828 1 98.44 258 LEU A CA 1
ATOM 1973 C C . LEU A 1 258 ? 15.773 -38.562 -18.5 1 98.44 258 LEU A C 1
ATOM 1975 O O . LEU A 1 258 ? 14.812 -39.344 -18.438 1 98.44 258 LEU A O 1
ATOM 1979 N N . LYS A 1 259 ? 16.469 -38.25 -17.391 1 98.5 259 LYS A N 1
ATOM 1980 C CA . LYS A 1 259 ? 16.062 -38.625 -16.031 1 98.5 259 LYS A CA 1
ATOM 1981 C C . LYS A 1 259 ? 14.891 -37.781 -15.555 1 98.5 259 LYS A C 1
ATOM 1983 O O . LYS A 1 259 ? 14.992 -36.562 -15.477 1 98.5 259 LYS A O 1
ATOM 1988 N N . TYR A 1 260 ? 13.844 -38.5 -15.266 1 98.62 260 TYR A N 1
ATOM 1989 C CA . TYR A 1 260 ? 12.656 -37.75 -14.852 1 98.62 260 TYR A CA 1
ATOM 1990 C C . TYR A 1 260 ? 11.922 -38.5 -13.734 1 98.62 260 TYR A C 1
ATOM 1992 O O . TYR A 1 260 ? 12.18 -39.656 -13.484 1 98.62 260 TYR A O 1
ATOM 2000 N N . SER A 1 261 ? 11.07 -37.719 -12.992 1 98.81 261 SER A N 1
ATOM 2001 C CA . SER A 1 261 ? 10.125 -38.281 -12.023 1 98.81 261 SER A CA 1
ATOM 2002 C C . SER A 1 261 ? 8.758 -37.625 -12.164 1 98.81 261 SER A C 1
ATOM 2004 O O . SER A 1 261 ? 8.656 -36.406 -12.438 1 98.81 261 SER A O 1
ATOM 2006 N N . VAL A 1 262 ? 7.715 -38.406 -12.07 1 98.81 262 VAL A N 1
ATOM 2007 C CA . VAL A 1 262 ? 6.336 -37.938 -11.961 1 98.81 262 VAL A CA 1
ATOM 2008 C C . VAL A 1 262 ? 5.773 -38.312 -10.594 1 98.81 262 VAL A C 1
ATOM 2010 O O . VAL A 1 262 ? 5.777 -39.469 -10.195 1 98.81 262 VAL A O 1
ATOM 2013 N N . VAL A 1 263 ? 5.355 -37.312 -9.828 1 98.81 263 VAL A N 1
ATOM 2014 C CA . VAL A 1 263 ? 4.855 -37.562 -8.477 1 98.81 263 VAL A CA 1
ATOM 2015 C C . VAL A 1 263 ? 3.443 -37 -8.344 1 98.81 263 VAL A C 1
ATOM 2017 O O . VAL A 1 263 ? 3.121 -35.938 -8.93 1 98.81 263 VAL A O 1
ATOM 2020 N N . MET A 1 264 ? 2.6 -37.656 -7.465 1 97.88 264 MET A N 1
ATOM 2021 C CA . MET A 1 264 ? 1.186 -37.281 -7.457 1 97.88 264 MET A CA 1
ATOM 2022 C C . MET A 1 264 ? 0.681 -37.094 -6.031 1 97.88 264 MET A C 1
ATOM 2024 O O . MET A 1 264 ? -0.477 -36.719 -5.824 1 97.88 264 MET A O 1
ATOM 2028 N N . ASN A 1 265 ? 1.51 -37.312 -5.02 1 97.88 265 ASN A N 1
ATOM 2029 C CA . ASN A 1 265 ? 1.105 -37.156 -3.625 1 97.88 265 ASN A CA 1
ATOM 2030 C C . ASN A 1 265 ? 2.309 -36.969 -2.711 1 97.88 265 ASN A C 1
ATOM 2032 O O . ASN A 1 265 ? 3.447 -36.906 -3.18 1 97.88 265 ASN A O 1
ATOM 2036 N N . ASN A 1 266 ? 2.018 -36.844 -1.434 1 98.31 266 ASN A N 1
ATOM 2037 C CA . ASN A 1 266 ? 3.051 -36.562 -0.442 1 98.31 266 ASN A CA 1
ATOM 2038 C C . ASN A 1 266 ? 4.09 -37.656 -0.383 1 98.31 266 ASN A C 1
ATOM 2040 O O . ASN A 1 266 ? 5.285 -37.406 -0.264 1 98.31 266 ASN A O 1
ATOM 2044 N N . LYS A 1 267 ? 3.648 -38.875 -0.394 1 98.56 267 LYS A N 1
ATOM 2045 C CA . LYS A 1 267 ? 4.562 -40 -0.283 1 98.56 267 LYS A CA 1
ATOM 2046 C C . LYS A 1 267 ? 5.543 -40.062 -1.451 1 98.56 267 LYS A C 1
ATOM 2048 O O . LYS A 1 267 ? 6.75 -40.219 -1.252 1 98.56 267 LYS A O 1
ATOM 2053 N N . GLU A 1 268 ? 5.016 -39.938 -2.623 1 98.75 268 GLU A N 1
ATOM 2054 C CA . GLU A 1 268 ? 5.863 -39.969 -3.812 1 98.75 268 GLU A CA 1
ATOM 2055 C C . GLU A 1 268 ? 6.844 -38.812 -3.818 1 98.75 268 GLU A C 1
ATOM 2057 O O . GLU A 1 268 ? 8.008 -38.969 -4.191 1 98.75 268 GLU A O 1
ATOM 2062 N N . LEU A 1 269 ? 6.391 -37.625 -3.428 1 98.81 269 LEU A N 1
ATOM 2063 C CA . LEU A 1 269 ? 7.285 -36.469 -3.359 1 98.81 269 LEU A CA 1
ATOM 2064 C C . LEU A 1 269 ? 8.359 -36.688 -2.301 1 98.81 269 LEU A C 1
ATOM 2066 O O . LEU A 1 269 ? 9.523 -36.344 -2.516 1 98.81 269 LEU A O 1
ATOM 2070 N N . GLY A 1 270 ? 7.953 -37.188 -1.159 1 98.19 270 GLY A N 1
ATOM 2071 C CA . GLY A 1 270 ? 8.883 -37.469 -0.078 1 98.19 270 GLY A CA 1
ATOM 2072 C C . GLY A 1 270 ? 9.93 -38.531 -0.443 1 98.19 270 GLY A C 1
ATOM 2073 O O . GLY A 1 270 ? 11.062 -38.469 0.041 1 98.19 270 GLY A O 1
ATOM 2074 N N . ASP A 1 271 ? 9.562 -39.5 -1.314 1 98.12 271 ASP A N 1
ATOM 2075 C CA . ASP A 1 271 ? 10.438 -40.594 -1.707 1 98.12 271 ASP A CA 1
ATOM 2076 C C . ASP A 1 271 ? 11.25 -40.219 -2.947 1 98.12 271 ASP A C 1
ATOM 2078 O O . ASP A 1 271 ? 11.945 -41.062 -3.508 1 98.12 271 ASP A O 1
ATOM 2082 N N . LEU A 1 272 ? 11.117 -39 -3.367 1 98.44 272 LEU A N 1
ATOM 2083 C CA . LEU A 1 272 ? 11.789 -38.562 -4.586 1 98.44 272 LEU A CA 1
ATOM 2084 C C . LEU A 1 272 ? 13.289 -38.812 -4.5 1 98.44 272 LEU A C 1
ATOM 2086 O O . LEU A 1 272 ? 13.938 -38.406 -3.525 1 98.44 272 LEU A O 1
ATOM 2090 N N . ASN A 1 273 ? 13.883 -39.531 -5.48 1 98.31 273 ASN A N 1
ATOM 2091 C CA . ASN A 1 273 ? 15.336 -39.594 -5.629 1 98.31 273 ASN A CA 1
ATOM 2092 C C . ASN A 1 273 ? 15.891 -38.438 -6.434 1 98.31 273 ASN A C 1
ATOM 2094 O O . ASN A 1 273 ? 15.969 -38.5 -7.66 1 98.31 273 ASN A O 1
ATOM 2098 N N . VAL A 1 274 ? 16.344 -37.438 -5.785 1 98.06 274 VAL A N 1
ATOM 2099 C CA . VAL A 1 274 ? 16.781 -36.188 -6.391 1 98.06 274 VAL A CA 1
ATOM 2100 C C . VAL A 1 274 ? 17.938 -36.438 -7.344 1 98.06 274 VAL A C 1
ATOM 2102 O O . VAL A 1 274 ? 18.016 -35.844 -8.422 1 98.06 274 VAL A O 1
ATOM 2105 N N . ASP A 1 275 ? 18.812 -37.375 -6.988 1 97.38 275 ASP A N 1
ATOM 2106 C CA . ASP A 1 275 ? 20 -37.656 -7.785 1 97.38 275 ASP A CA 1
ATOM 2107 C C . ASP A 1 275 ? 19.641 -38.25 -9.148 1 97.38 275 ASP A C 1
ATOM 2109 O O . ASP A 1 275 ? 20.375 -38.094 -10.117 1 97.38 275 ASP A O 1
ATOM 2113 N N . GLU A 1 276 ? 18.5 -38.875 -9.18 1 97.88 276 GLU A N 1
ATOM 2114 C CA . GLU A 1 276 ? 18.078 -39.531 -10.414 1 97.88 276 GLU A CA 1
ATOM 2115 C C . GLU A 1 276 ? 16.953 -38.75 -11.086 1 97.88 276 GLU A C 1
ATOM 2117 O O . GLU A 1 276 ? 16.219 -39.312 -11.914 1 97.88 276 GLU A O 1
ATOM 2122 N N . THR A 1 277 ? 16.828 -37.5 -10.703 1 98.62 277 THR A N 1
ATOM 2123 C CA . THR A 1 277 ? 15.758 -36.688 -11.273 1 98.62 277 THR A CA 1
ATOM 2124 C C . THR A 1 277 ? 16.297 -35.375 -11.789 1 98.62 277 THR A C 1
ATOM 2126 O O . THR A 1 277 ? 16.781 -34.531 -11.016 1 98.62 277 THR A O 1
ATOM 2129 N N . ASP A 1 278 ? 16.234 -35.188 -13.086 1 98.5 278 ASP A N 1
ATOM 2130 C CA . ASP A 1 278 ? 16.562 -33.906 -13.711 1 98.5 278 ASP A CA 1
ATOM 2131 C C . ASP A 1 278 ? 15.305 -33.125 -14.094 1 98.5 278 ASP A C 1
ATOM 2133 O O . ASP A 1 278 ? 15.328 -31.891 -14.172 1 98.5 278 ASP A O 1
ATOM 2137 N N . TYR A 1 279 ? 14.258 -33.875 -14.438 1 98.88 279 TYR A N 1
ATOM 2138 C CA . TYR A 1 279 ? 12.938 -33.344 -14.75 1 98.88 279 TYR A CA 1
ATOM 2139 C C . TYR A 1 279 ? 11.891 -33.844 -13.773 1 98.88 279 TYR A C 1
ATOM 2141 O O . TYR A 1 279 ? 11.664 -35.062 -13.688 1 98.88 279 TYR A O 1
ATOM 2149 N N . LEU A 1 280 ? 11.258 -32.938 -13 1 98.94 280 LEU A N 1
ATOM 2150 C CA . LEU A 1 280 ? 10.273 -33.281 -11.984 1 98.94 280 LEU A CA 1
ATOM 2151 C C . LEU A 1 280 ? 8.898 -32.75 -12.352 1 98.94 280 LEU A C 1
ATOM 2153 O O . LEU A 1 280 ? 8.727 -31.531 -12.492 1 98.94 280 LEU A O 1
ATOM 2157 N N . PHE A 1 281 ? 7.961 -33.594 -12.578 1 98.94 281 PHE A N 1
ATOM 2158 C CA . PHE A 1 281 ? 6.578 -33.25 -12.898 1 98.94 281 PHE A CA 1
ATOM 2159 C C . PHE A 1 281 ? 5.633 -33.719 -11.805 1 98.94 281 PHE A C 1
ATOM 2161 O O . PHE A 1 281 ? 5.371 -34.938 -11.68 1 98.94 281 PHE A O 1
ATOM 2168 N N . GLY A 1 282 ? 5.188 -32.781 -10.953 1 98.94 282 GLY A N 1
ATOM 2169 C CA . GLY A 1 282 ? 4.301 -33.125 -9.844 1 98.94 282 GLY A CA 1
ATOM 2170 C C . GLY A 1 282 ? 2.912 -32.531 -10.008 1 98.94 282 GLY A C 1
ATOM 2171 O O . GLY A 1 282 ? 2.74 -31.297 -9.992 1 98.94 282 GLY A O 1
ATOM 2172 N N . ILE A 1 283 ? 1.866 -33.344 -10.141 1 98.88 283 ILE A N 1
ATOM 2173 C CA . ILE A 1 283 ? 0.464 -32.969 -10.227 1 98.88 283 ILE A CA 1
ATOM 2174 C C . ILE A 1 283 ? -0.319 -33.594 -9.07 1 98.88 283 ILE A C 1
ATOM 2176 O O . ILE A 1 283 ? -0.587 -34.781 -9.078 1 98.88 283 ILE A O 1
ATOM 2180 N N . PHE A 1 284 ? -0.866 -32.781 -8.148 1 98.75 284 PHE A N 1
ATOM 2181 C CA . PHE A 1 284 ? -1.232 -33.312 -6.844 1 98.75 284 PHE A CA 1
ATOM 2182 C C . PHE A 1 284 ? -2.736 -33.219 -6.617 1 98.75 284 PHE A C 1
ATOM 2184 O O . PHE A 1 284 ? -3.246 -33.656 -5.59 1 98.75 284 PHE A O 1
ATOM 2191 N N . SER A 1 285 ? -3.475 -32.625 -7.574 1 98.38 285 SER A N 1
ATOM 2192 C CA . SER A 1 285 ? -4.918 -32.438 -7.438 1 98.38 285 SER A CA 1
ATOM 2193 C C . SER A 1 285 ? -5.598 -32.344 -8.797 1 98.38 285 SER A C 1
ATOM 2195 O O . SER A 1 285 ? -4.938 -32.094 -9.812 1 98.38 285 SER A O 1
ATOM 2197 N N . ASN A 1 286 ? -6.93 -32.594 -8.773 1 98.06 286 ASN A N 1
ATOM 2198 C CA . ASN A 1 286 ? -7.707 -32.438 -10 1 98.06 286 ASN A CA 1
ATOM 2199 C C . ASN A 1 286 ? -7.848 -30.969 -10.391 1 98.06 286 ASN A C 1
ATOM 2201 O O . ASN A 1 286 ? -7.746 -30.625 -11.57 1 98.06 286 ASN A O 1
ATOM 2205 N N . GLU A 1 287 ? -8.086 -30.125 -9.422 1 97.56 287 GLU A N 1
ATOM 2206 C CA . GLU A 1 287 ? -8.164 -28.688 -9.602 1 97.56 287 GLU A CA 1
ATOM 2207 C C . GLU A 1 287 ? -6.969 -27.984 -8.953 1 97.56 287 GLU A C 1
ATOM 2209 O O . GLU A 1 287 ? -5.828 -28.422 -9.102 1 97.56 287 GLU A O 1
ATOM 2214 N N . HIS A 1 288 ? -7.223 -26.922 -8.219 1 98.06 288 HIS A N 1
ATOM 2215 C CA . HIS A 1 288 ? -6.188 -26.297 -7.398 1 98.06 288 HIS A CA 1
ATOM 2216 C C . HIS A 1 288 ? -5.887 -27.141 -6.164 1 98.06 288 HIS A C 1
ATOM 2218 O O . HIS A 1 288 ? -6.68 -28 -5.785 1 98.06 288 HIS A O 1
ATOM 2224 N N . LEU A 1 289 ? -4.695 -26.984 -5.605 1 98.56 289 LEU A N 1
ATOM 2225 C CA . LEU A 1 289 ? -4.477 -27.578 -4.293 1 98.56 289 LEU A CA 1
ATOM 2226 C C . LEU A 1 289 ? -5.43 -26.984 -3.262 1 98.56 289 LEU A C 1
ATOM 2228 O O . LEU A 1 289 ? -5.812 -25.812 -3.365 1 98.56 289 LEU A O 1
ATOM 2232 N N . ASN A 1 290 ? -5.777 -27.844 -2.244 1 98.06 290 ASN A N 1
ATOM 2233 C CA . ASN A 1 290 ? -6.613 -27.344 -1.157 1 98.06 290 ASN A CA 1
ATOM 2234 C C . ASN A 1 290 ? -5.895 -26.281 -0.342 1 98.06 290 ASN A C 1
ATOM 2236 O O . ASN A 1 290 ? -4.664 -26.203 -0.349 1 98.06 290 ASN A O 1
ATOM 2240 N N . TYR A 1 291 ? -6.676 -25.469 0.276 1 98.44 291 TYR A N 1
ATOM 2241 C CA . TYR A 1 291 ? -6.098 -24.516 1.225 1 98.44 291 TYR A CA 1
ATOM 2242 C C . TYR A 1 291 ? -5.238 -25.234 2.256 1 98.44 291 TYR A C 1
ATOM 2244 O O . TYR A 1 291 ? -5.52 -26.375 2.619 1 98.44 291 TYR A O 1
ATOM 2252 N N . GLU A 1 292 ? -4.242 -24.531 2.729 1 98.5 292 GLU A N 1
ATOM 2253 C CA . GLU A 1 292 ? -3.27 -25.094 3.654 1 98.5 292 GLU A CA 1
ATOM 2254 C C . GLU A 1 292 ? -3.959 -25.75 4.852 1 98.5 292 GLU A C 1
ATOM 2256 O O . GLU A 1 292 ? -3.58 -26.844 5.27 1 98.5 292 GLU A O 1
ATOM 2261 N N . HIS A 1 293 ? -5.031 -25.094 5.418 1 97.75 293 HIS A N 1
ATOM 2262 C CA . HIS A 1 293 ? -5.668 -25.609 6.625 1 97.75 293 HIS A CA 1
ATOM 2263 C C . HIS A 1 293 ? -6.602 -26.766 6.305 1 97.75 293 HIS A C 1
ATOM 2265 O O . HIS A 1 293 ? -7.031 -27.5 7.207 1 97.75 293 HIS A O 1
ATOM 2271 N N . LEU A 1 294 ? -6.863 -27.047 5.031 1 97.19 294 LEU A N 1
ATOM 2272 C CA . LEU A 1 294 ? -7.828 -28.078 4.645 1 97.19 294 LEU A CA 1
ATOM 2273 C C . LEU A 1 294 ? -7.133 -29.25 3.963 1 97.19 294 LEU A C 1
ATOM 2275 O O . LEU A 1 294 ? -7.738 -30.297 3.764 1 97.19 294 LEU A O 1
ATOM 2279 N N . ARG A 1 295 ? -5.926 -29.109 3.518 1 95 295 ARG A N 1
ATOM 2280 C CA . ARG A 1 295 ? -5.262 -30.125 2.719 1 95 295 ARG A CA 1
ATOM 2281 C C . ARG A 1 295 ? -5.035 -31.406 3.533 1 95 295 ARG A C 1
ATOM 2283 O O . ARG A 1 295 ? -4.73 -31.328 4.727 1 95 295 ARG A O 1
ATOM 2290 N N . ASP A 1 296 ? -5.164 -32.531 2.9 1 95.62 296 ASP A N 1
ATOM 2291 C CA . ASP A 1 296 ? -4.738 -33.812 3.475 1 95.62 296 ASP A CA 1
ATOM 2292 C C . ASP A 1 296 ? -3.217 -33.906 3.564 1 95.62 296 ASP A C 1
ATOM 2294 O O . ASP A 1 296 ? -2.533 -34 2.543 1 95.62 296 ASP A O 1
ATOM 2298 N N . LYS A 1 297 ? -2.754 -33.938 4.734 1 95.38 297 LYS A N 1
ATOM 2299 C CA . LYS A 1 297 ? -1.31 -33.875 4.938 1 95.38 297 LYS A CA 1
ATOM 2300 C C . LYS A 1 297 ? -0.703 -35.281 4.992 1 95.38 297 LYS A C 1
ATOM 2302 O O . LYS A 1 297 ? 0.51 -35.438 5.16 1 95.38 297 LYS A O 1
ATOM 2307 N N . GLY A 1 298 ? -1.507 -36.344 4.844 1 96.5 298 GLY A N 1
ATOM 2308 C CA . GLY A 1 298 ? -1.041 -37.719 4.852 1 96.5 298 GLY A CA 1
ATOM 2309 C C . GLY A 1 298 ? -0.287 -38.094 3.592 1 96.5 298 GLY A C 1
ATOM 2310 O O . GLY A 1 298 ? -0.103 -37.281 2.699 1 96.5 298 GLY A O 1
ATOM 2311 N N . PRO A 1 299 ? 0.172 -39.312 3.539 1 96.88 299 PRO A N 1
ATOM 2312 C CA . PRO A 1 299 ? 0.993 -39.781 2.414 1 96.88 299 PRO A CA 1
ATOM 2313 C C . PRO A 1 299 ? 0.269 -39.688 1.074 1 96.88 299 PRO A C 1
ATOM 2315 O O . PRO A 1 299 ? 0.9 -39.406 0.046 1 96.88 299 PRO A O 1
ATOM 2318 N N . GLU A 1 300 ? -1.043 -39.781 1.1 1 95.69 300 GLU A N 1
ATOM 2319 C CA . GLU A 1 300 ? -1.795 -39.781 -0.152 1 95.69 300 GLU A CA 1
ATOM 2320 C C . GLU A 1 300 ? -2.307 -38.375 -0.485 1 95.69 300 GLU A C 1
ATOM 2322 O O . GLU A 1 300 ? -2.93 -38.188 -1.529 1 95.69 300 GLU A O 1
ATOM 2327 N N . GLY A 1 301 ? -2.031 -37.438 0.405 1 96.38 301 GLY A N 1
ATOM 2328 C CA . GLY A 1 301 ? -2.553 -36.094 0.256 1 96.38 301 GLY A CA 1
ATOM 2329 C C . GLY A 1 301 ? -1.666 -35.219 -0.594 1 96.38 301 GLY A C 1
ATOM 2330 O O . GLY A 1 301 ? -0.91 -35.688 -1.437 1 96.38 301 GLY A O 1
ATOM 2331 N N . MET A 1 302 ? -1.895 -33.906 -0.457 1 97.31 302 MET A N 1
ATOM 2332 C CA . MET A 1 302 ? -1.218 -32.875 -1.246 1 97.31 302 MET A CA 1
ATOM 2333 C C . MET A 1 302 ? -0.09 -32.25 -0.448 1 97.31 302 MET A C 1
ATOM 2335 O O . MET A 1 302 ? -0.223 -32.031 0.758 1 97.31 302 MET A O 1
ATOM 2339 N N . PRO A 1 303 ? 1.017 -31.922 -1.051 1 98.69 303 PRO A N 1
ATOM 2340 C CA . PRO A 1 303 ? 2.117 -31.266 -0.348 1 98.69 303 PRO A CA 1
ATOM 2341 C C . PRO A 1 303 ? 1.84 -29.797 -0.072 1 98.69 303 PRO A C 1
ATOM 2343 O O . PRO A 1 303 ? 0.973 -29.188 -0.715 1 98.69 303 PRO A O 1
ATOM 2346 N N . SER A 1 304 ? 2.5 -29.234 0.95 1 98.69 304 SER A N 1
ATOM 2347 C CA . SER A 1 304 ? 2.492 -27.781 1.172 1 98.69 304 SER A CA 1
ATOM 2348 C C . SER A 1 304 ? 3.312 -27.062 0.112 1 98.69 304 SER A C 1
ATOM 2350 O O . SER A 1 304 ? 4.07 -27.688 -0.632 1 98.69 304 SER A O 1
ATOM 2352 N N . LEU A 1 305 ? 3.102 -25.797 0.02 1 98.94 305 LEU A N 1
ATOM 2353 C CA . LEU A 1 305 ? 3.943 -25 -0.861 1 98.94 305 LEU A CA 1
ATOM 2354 C C . LEU A 1 305 ? 5.418 -25.156 -0.5 1 98.94 305 LEU A C 1
ATOM 2356 O O . LEU A 1 305 ? 6.27 -25.281 -1.384 1 98.94 305 LEU A O 1
ATOM 2360 N N . SER A 1 306 ? 5.746 -25.203 0.803 1 98.88 306 SER A N 1
ATOM 2361 C CA . SER A 1 306 ? 7.121 -25.375 1.269 1 98.88 306 SER A CA 1
ATOM 2362 C C . SER A 1 306 ? 7.703 -26.703 0.816 1 98.88 306 SER A C 1
ATOM 2364 O O . SER A 1 306 ? 8.867 -26.781 0.41 1 98.88 306 SER A O 1
ATOM 2366 N N . ASP A 1 307 ? 6.879 -27.781 0.869 1 98.88 307 ASP A N 1
ATOM 2367 C CA . ASP A 1 307 ? 7.336 -29.094 0.416 1 98.88 307 ASP A CA 1
ATOM 2368 C C . ASP A 1 307 ? 7.711 -29.062 -1.064 1 98.88 307 ASP A C 1
ATOM 2370 O O . ASP A 1 307 ? 8.75 -29.594 -1.458 1 98.88 307 ASP A O 1
ATOM 2374 N N . MET A 1 308 ? 6.895 -28.438 -1.816 1 98.94 308 MET A N 1
ATOM 2375 C CA . MET A 1 308 ? 7.133 -28.359 -3.254 1 98.94 308 MET A CA 1
ATOM 2376 C C . MET A 1 308 ? 8.359 -27.516 -3.559 1 98.94 308 MET A C 1
ATOM 2378 O O . MET A 1 308 ? 9.18 -27.875 -4.402 1 98.94 308 MET A O 1
ATOM 2382 N N . VAL A 1 309 ? 8.477 -26.375 -2.877 1 98.94 309 VAL A N 1
ATOM 2383 C CA . VAL A 1 309 ? 9.609 -25.484 -3.09 1 98.94 309 VAL A CA 1
ATOM 2384 C C . VAL A 1 309 ? 10.906 -26.203 -2.721 1 98.94 309 VAL A C 1
ATOM 2386 O O . VAL A 1 309 ? 11.898 -26.109 -3.445 1 98.94 309 VAL A O 1
ATOM 2389 N N . LYS A 1 310 ? 10.914 -26.922 -1.656 1 98.94 310 LYS A N 1
ATOM 2390 C CA . LYS A 1 310 ? 12.086 -27.672 -1.233 1 98.94 310 LYS A CA 1
ATOM 2391 C C . LYS A 1 310 ? 12.523 -28.656 -2.312 1 98.94 310 LYS A C 1
ATOM 2393 O O . LYS A 1 310 ? 13.695 -28.703 -2.688 1 98.94 310 LYS A O 1
ATOM 2398 N N . ALA A 1 311 ? 11.594 -29.469 -2.781 1 98.94 311 ALA A N 1
ATOM 2399 C CA . ALA A 1 311 ? 11.898 -30.453 -3.814 1 98.94 311 ALA A CA 1
ATOM 2400 C C . ALA A 1 311 ? 12.406 -29.766 -5.086 1 98.94 311 ALA A C 1
ATOM 2402 O O . ALA A 1 311 ? 13.352 -30.234 -5.715 1 98.94 311 ALA A O 1
ATOM 2403 N N . ALA A 1 312 ? 11.758 -28.656 -5.449 1 98.94 312 ALA A N 1
ATOM 2404 C CA . ALA A 1 312 ? 12.133 -27.922 -6.66 1 98.94 312 ALA A CA 1
ATOM 2405 C C . ALA A 1 312 ? 13.578 -27.438 -6.578 1 98.94 312 ALA A C 1
ATOM 2407 O O . ALA A 1 312 ? 14.359 -27.641 -7.512 1 98.94 312 ALA A O 1
ATOM 2408 N N . ILE A 1 313 ? 13.898 -26.781 -5.477 1 98.94 313 ILE A N 1
ATOM 2409 C CA . ILE A 1 313 ? 15.234 -26.219 -5.32 1 98.94 313 ILE A CA 1
ATOM 2410 C C . ILE A 1 313 ? 16.266 -27.344 -5.332 1 98.94 313 ILE A C 1
ATOM 2412 O O . ILE A 1 313 ? 17.328 -27.219 -5.965 1 98.94 313 ILE A O 1
ATOM 2416 N N . LYS A 1 314 ? 16 -28.531 -4.707 1 98.81 314 LYS A N 1
ATOM 2417 C CA . LYS A 1 314 ? 16.938 -29.656 -4.691 1 98.81 314 LYS A CA 1
ATOM 2418 C C . LYS A 1 314 ? 17.219 -30.141 -6.109 1 98.81 314 LYS A C 1
ATOM 2420 O O . LYS A 1 314 ? 18.375 -30.438 -6.449 1 98.81 314 LYS A O 1
ATOM 2425 N N . VAL A 1 315 ? 16.234 -30.203 -6.895 1 98.88 315 VAL A N 1
ATOM 2426 C CA . VAL A 1 315 ? 16.391 -30.703 -8.258 1 98.88 315 VAL A CA 1
ATOM 2427 C C . VAL A 1 315 ? 17.125 -29.672 -9.102 1 98.88 315 VAL A C 1
ATOM 2429 O O . VAL A 1 315 ? 18.047 -30 -9.852 1 98.88 315 VAL A O 1
ATOM 2432 N N . LEU A 1 316 ? 16.766 -28.391 -8.984 1 98.81 316 LEU A N 1
ATOM 2433 C CA . LEU A 1 316 ? 17.281 -27.328 -9.836 1 98.81 316 LEU A CA 1
ATOM 2434 C C . LEU A 1 316 ? 18.734 -27.016 -9.5 1 98.81 316 LEU A C 1
ATOM 2436 O O . LEU A 1 316 ? 19.531 -26.703 -10.383 1 98.81 316 LEU A O 1
ATOM 2440 N N . GLN A 1 317 ? 19.109 -27.141 -8.289 1 97.62 317 GLN A N 1
ATOM 2441 C CA . GLN A 1 317 ? 20.438 -26.75 -7.82 1 97.62 317 GLN A CA 1
ATOM 2442 C C . GLN A 1 317 ? 21.5 -27.734 -8.281 1 97.62 317 GLN A C 1
ATOM 2444 O O . GLN A 1 317 ? 22.688 -27.453 -8.227 1 97.62 317 GLN A O 1
ATOM 2449 N N . LYS A 1 318 ? 21.078 -28.906 -8.742 1 96.06 318 LYS A N 1
ATOM 2450 C CA . LYS A 1 318 ? 22.016 -29.891 -9.25 1 96.06 318 LYS A CA 1
ATOM 2451 C C . LYS A 1 318 ? 22.797 -29.359 -10.445 1 96.06 318 LYS A C 1
ATOM 2453 O O . LYS A 1 318 ? 23.859 -29.875 -10.789 1 96.06 318 LYS A O 1
ATOM 2458 N N . HIS A 1 319 ? 22.219 -28.391 -11.094 1 94.69 319 HIS A N 1
ATOM 2459 C CA . HIS A 1 319 ? 22.859 -27.844 -12.281 1 94.69 319 HIS A CA 1
ATOM 2460 C C . HIS A 1 319 ? 23.812 -26.719 -11.922 1 94.69 319 HIS A C 1
ATOM 2462 O O . HIS A 1 319 ? 23.438 -25.781 -11.211 1 94.69 319 HIS A O 1
ATOM 2468 N N . LYS A 1 320 ? 25 -26.703 -12.453 1 95.06 320 LYS A N 1
ATOM 2469 C CA . LYS A 1 320 ? 26.078 -25.812 -12.023 1 95.06 320 LYS A CA 1
ATOM 2470 C C . LYS A 1 320 ? 25.859 -24.406 -12.547 1 95.06 320 LYS A C 1
ATOM 2472 O O . LYS A 1 320 ? 26.344 -23.438 -11.953 1 95.06 320 LYS A O 1
ATOM 2477 N N . ASP A 1 321 ? 25.109 -24.234 -13.617 1 96.19 321 ASP A N 1
ATOM 2478 C CA . ASP A 1 321 ? 24.969 -22.922 -14.234 1 96.19 321 ASP A CA 1
ATOM 2479 C C . ASP A 1 321 ? 23.844 -22.125 -13.57 1 96.19 321 ASP A C 1
ATOM 2481 O O . ASP A 1 321 ? 23.656 -20.938 -13.859 1 96.19 321 ASP A O 1
ATOM 2485 N N . GLY A 1 322 ? 22.984 -22.766 -12.758 1 98.25 322 GLY A N 1
ATOM 2486 C CA . GLY A 1 322 ? 21.953 -22.062 -12 1 98.25 322 GLY A CA 1
ATOM 2487 C C . GLY A 1 322 ? 20.562 -22.328 -12.523 1 98.25 322 GLY A C 1
ATOM 2488 O O . GLY A 1 322 ? 20.344 -23.266 -13.289 1 98.25 322 GLY A O 1
ATOM 2489 N N . PHE A 1 323 ? 19.594 -21.516 -12.008 1 98.88 323 PHE A N 1
ATOM 2490 C CA . PHE A 1 323 ? 18.219 -21.812 -12.375 1 98.88 323 PHE A CA 1
ATOM 2491 C C . PHE A 1 323 ? 17.328 -20.578 -12.188 1 98.88 323 PHE A C 1
ATOM 2493 O O . PHE A 1 323 ? 17.734 -19.609 -11.547 1 98.88 323 PHE A O 1
ATOM 2500 N N . PHE A 1 324 ? 16.219 -20.562 -12.883 1 98.88 324 PHE A N 1
ATOM 2501 C CA . PHE A 1 324 ? 15.07 -19.688 -12.648 1 98.88 324 PHE A CA 1
ATOM 2502 C C . PHE A 1 324 ? 13.891 -20.484 -12.094 1 98.88 324 PHE A C 1
ATOM 2504 O O . PHE A 1 324 ? 13.5 -21.516 -12.656 1 98.88 324 PHE A O 1
ATOM 2511 N N . LEU A 1 325 ? 13.289 -20.031 -10.953 1 99 325 LEU A N 1
ATOM 2512 C CA . LEU A 1 325 ? 12.125 -20.672 -10.352 1 99 325 LEU A CA 1
ATOM 2513 C C . LEU A 1 325 ? 11.047 -19.641 -10.023 1 99 325 LEU A C 1
ATOM 2515 O O . LEU A 1 325 ? 11.312 -18.656 -9.328 1 99 325 LEU A O 1
ATOM 2519 N N . MET A 1 326 ? 9.914 -19.812 -10.594 1 98.94 326 MET A N 1
ATOM 2520 C CA . MET A 1 326 ? 8.742 -19.031 -10.195 1 98.94 326 MET A CA 1
ATOM 2521 C C . MET A 1 326 ? 7.883 -19.812 -9.203 1 98.94 326 MET A C 1
ATOM 2523 O O . MET A 1 326 ? 7.566 -20.984 -9.438 1 98.94 326 MET A O 1
ATOM 2527 N N . VAL A 1 327 ? 7.566 -19.266 -8.062 1 99 327 VAL A N 1
ATOM 2528 C CA . VAL A 1 327 ? 6.723 -19.875 -7.039 1 99 327 VAL A CA 1
ATOM 2529 C C . VAL A 1 327 ? 5.473 -19.016 -6.828 1 99 327 VAL A C 1
ATOM 2531 O O . VAL A 1 327 ? 5.57 -17.812 -6.57 1 99 327 VAL A O 1
ATOM 2534 N N . GLU A 1 328 ? 4.312 -19.641 -6.926 1 98.94 328 GLU A N 1
ATOM 2535 C CA . GLU A 1 328 ? 3.061 -18.906 -6.746 1 98.94 328 GLU A CA 1
ATOM 2536 C C . GLU A 1 328 ? 2.291 -19.438 -5.531 1 98.94 328 GLU A C 1
ATOM 2538 O O . GLU A 1 328 ? 2.006 -20.625 -5.438 1 98.94 328 GLU A O 1
ATOM 2543 N N . GLY A 1 329 ? 2.016 -18.5 -4.598 1 98.94 329 GLY A N 1
ATOM 2544 C CA . GLY A 1 329 ? 0.942 -18.719 -3.643 1 98.94 329 GLY A CA 1
ATOM 2545 C C . GLY A 1 329 ? -0.417 -18.297 -4.16 1 98.94 329 GLY A C 1
ATOM 2546 O O . GLY A 1 329 ? -0.898 -17.203 -3.832 1 98.94 329 GLY A O 1
ATOM 2547 N N . GLY A 1 330 ? -1.03 -19.125 -4.902 1 98.88 330 GLY A N 1
ATOM 2548 C CA . GLY A 1 330 ? -2.236 -18.75 -5.625 1 98.88 330 GLY A CA 1
ATOM 2549 C C . GLY A 1 330 ? -3.486 -18.797 -4.77 1 98.88 330 GLY A C 1
ATOM 2550 O O . GLY A 1 330 ? -4.469 -18.109 -5.047 1 98.88 330 GLY A O 1
ATOM 2551 N N . ASN A 1 331 ? -3.486 -19.609 -3.74 1 98.81 331 ASN A N 1
ATOM 2552 C CA . ASN A 1 331 ? -4.652 -19.766 -2.881 1 98.81 331 ASN A CA 1
ATOM 2553 C C . ASN A 1 331 ? -4.945 -18.5 -2.086 1 98.81 331 ASN A C 1
ATOM 2555 O O . ASN A 1 331 ? -6.039 -18.344 -1.533 1 98.81 331 ASN A O 1
ATOM 2559 N N . ILE A 1 332 ? -3.998 -17.594 -1.995 1 98.94 332 ILE A N 1
ATOM 2560 C CA . ILE A 1 332 ? -4.262 -16.281 -1.398 1 98.94 332 ILE A CA 1
ATOM 2561 C C . ILE A 1 332 ? -5.391 -15.586 -2.156 1 98.94 332 ILE A C 1
ATOM 2563 O O . ILE A 1 332 ? -6.371 -15.148 -1.555 1 98.94 332 ILE A O 1
ATOM 2567 N N . ASP A 1 333 ? -5.25 -15.594 -3.43 1 98.75 333 ASP A N 1
ATOM 2568 C CA . ASP A 1 333 ? -6.219 -14.953 -4.316 1 98.75 333 ASP A CA 1
ATOM 2569 C C . ASP A 1 333 ? -7.574 -15.641 -4.242 1 98.75 333 ASP A C 1
ATOM 2571 O O . ASP A 1 333 ? -8.609 -14.984 -4.172 1 98.75 333 ASP A O 1
ATOM 2575 N N . MET A 1 334 ? -7.562 -16.969 -4.285 1 98 334 MET A N 1
ATOM 2576 C CA . MET A 1 334 ? -8.805 -17.734 -4.25 1 98 334 MET A CA 1
ATOM 2577 C C . MET A 1 334 ? -9.594 -17.438 -2.98 1 98 334 MET A C 1
ATOM 2579 O O . MET A 1 334 ? -10.82 -17.297 -3.023 1 98 334 MET A O 1
ATOM 2583 N N . ALA A 1 335 ? -8.883 -17.359 -1.902 1 98.75 335 ALA A N 1
ATOM 2584 C CA . ALA A 1 335 ? -9.531 -17.047 -0.633 1 98.75 335 ALA A CA 1
ATOM 2585 C C . ALA A 1 335 ? -10.094 -15.625 -0.641 1 98.75 335 ALA A C 1
ATOM 2587 O O . ALA A 1 335 ? -11.211 -15.391 -0.165 1 98.75 335 ALA A O 1
ATOM 2588 N N . HIS A 1 336 ? -9.336 -14.656 -1.165 1 98.69 336 HIS A N 1
ATOM 2589 C CA . HIS A 1 336 ? -9.836 -13.289 -1.255 1 98.69 336 HIS A CA 1
ATOM 2590 C C . HIS A 1 336 ? -11.078 -13.211 -2.129 1 98.69 336 HIS A C 1
ATOM 2592 O O . HIS A 1 336 ? -12.023 -12.477 -1.811 1 98.69 336 HIS A O 1
ATOM 2598 N N . HIS A 1 337 ? -11.141 -13.93 -3.199 1 97.94 337 HIS A N 1
ATOM 2599 C CA . HIS A 1 337 ? -12.328 -13.945 -4.051 1 97.94 337 HIS A CA 1
ATOM 2600 C C . HIS A 1 337 ? -13.562 -14.383 -3.27 1 97.94 337 HIS A C 1
ATOM 2602 O O . HIS A 1 337 ? -14.672 -13.93 -3.549 1 97.94 337 HIS A O 1
ATOM 2608 N N . ARG A 1 338 ? -13.367 -15.227 -2.281 1 97.75 338 ARG A N 1
ATOM 2609 C CA . ARG A 1 338 ? -14.469 -15.758 -1.487 1 97.75 338 ARG A CA 1
ATOM 2610 C C . ARG A 1 338 ? -14.812 -14.82 -0.334 1 97.75 338 ARG A C 1
ATOM 2612 O O . ARG A 1 338 ? -15.844 -14.984 0.325 1 97.75 338 ARG A O 1
ATOM 2619 N N . GLY A 1 339 ? -13.945 -13.82 -0.067 1 98.31 339 GLY A N 1
ATOM 2620 C CA . GLY A 1 339 ? -14.148 -12.945 1.072 1 98.31 339 GLY A CA 1
ATOM 2621 C C . GLY A 1 339 ? -13.703 -13.555 2.387 1 98.31 339 GLY A C 1
ATOM 2622 O O . GLY A 1 339 ? -14.156 -13.141 3.455 1 98.31 339 GLY A O 1
ATOM 2623 N N . TRP A 1 340 ? -12.891 -14.625 2.295 1 98.69 340 TRP A N 1
ATOM 2624 C CA . TRP A 1 340 ? -12.383 -15.312 3.482 1 98.69 340 TRP A CA 1
ATOM 2625 C C . TRP A 1 340 ? -11.016 -14.773 3.881 1 98.69 340 TRP A C 1
ATOM 2627 O O . TRP A 1 340 ? -9.992 -15.406 3.615 1 98.69 340 TRP A O 1
ATOM 2637 N N . ALA A 1 341 ? -11.047 -13.734 4.621 1 98.81 341 ALA A N 1
ATOM 2638 C CA . ALA A 1 341 ? -9.82 -13 4.938 1 98.81 341 ALA A CA 1
ATOM 2639 C C . ALA A 1 341 ? -8.852 -13.867 5.73 1 98.81 341 ALA A C 1
ATOM 2641 O O . ALA A 1 341 ? -7.645 -13.852 5.473 1 98.81 341 ALA A O 1
ATOM 2642 N N . LYS A 1 342 ? -9.281 -14.609 6.738 1 98.81 342 LYS A N 1
ATOM 2643 C CA . LYS A 1 342 ? -8.367 -15.414 7.547 1 98.81 342 LYS A CA 1
ATOM 2644 C C . LYS A 1 342 ? -7.688 -16.5 6.703 1 98.81 342 LYS A C 1
ATOM 2646 O O . LYS A 1 342 ? -6.492 -16.734 6.852 1 98.81 342 LYS A O 1
ATOM 2651 N N . THR A 1 343 ? -8.445 -17.141 5.805 1 98.88 343 THR A N 1
ATOM 2652 C CA . THR A 1 343 ? -7.852 -18.125 4.91 1 98.88 343 THR A CA 1
ATOM 2653 C C . THR A 1 343 ? -6.797 -17.469 4.016 1 98.88 343 THR A C 1
ATOM 2655 O O . THR A 1 343 ? -5.715 -18.031 3.826 1 98.88 343 THR A O 1
ATOM 2658 N N . ALA A 1 344 ? -7.117 -16.297 3.426 1 98.94 344 ALA A N 1
ATOM 2659 C CA . ALA A 1 344 ? -6.156 -15.594 2.578 1 98.94 344 ALA A CA 1
ATOM 2660 C C . ALA A 1 344 ? -4.871 -15.289 3.342 1 98.94 344 ALA A C 1
ATOM 2662 O O . ALA A 1 344 ? -3.771 -15.508 2.828 1 98.94 344 ALA A O 1
ATOM 2663 N N . VAL A 1 345 ? -5.008 -14.828 4.551 1 98.94 345 VAL A N 1
ATOM 2664 C CA . VAL A 1 345 ? -3.869 -14.477 5.395 1 98.94 345 VAL A CA 1
ATOM 2665 C C . VAL A 1 345 ? -3.066 -15.727 5.734 1 98.94 345 VAL A C 1
ATOM 2667 O O . VAL A 1 345 ? -1.835 -15.711 5.699 1 98.94 345 VAL A O 1
ATOM 2670 N N . ASN A 1 346 ? -3.76 -16.812 6.055 1 98.94 346 ASN A N 1
ATOM 2671 C CA . ASN A 1 346 ? -3.094 -18.078 6.352 1 98.94 346 ASN A CA 1
ATOM 2672 C C . ASN A 1 346 ? -2.305 -18.594 5.152 1 98.94 346 ASN A C 1
ATOM 2674 O O . ASN A 1 346 ? -1.213 -19.141 5.312 1 98.94 346 ASN A O 1
ATOM 2678 N N . GLU A 1 347 ? -2.871 -18.469 3.961 1 98.94 347 GLU A N 1
ATOM 2679 C CA . GLU A 1 347 ? -2.17 -18.859 2.742 1 98.94 347 GLU A CA 1
ATOM 2680 C C . GLU A 1 347 ? -0.936 -18 2.512 1 98.94 347 GLU A C 1
ATOM 2682 O O . GLU A 1 347 ? 0.093 -18.484 2.037 1 98.94 347 GLU A O 1
ATOM 2687 N N . ALA A 1 348 ? -1.053 -16.719 2.824 1 98.94 348 ALA A N 1
ATOM 2688 C CA . ALA A 1 348 ? 0.1 -15.828 2.719 1 98.94 348 ALA A CA 1
ATOM 2689 C C . ALA A 1 348 ? 1.22 -16.266 3.658 1 98.94 348 ALA A C 1
ATOM 2691 O O . ALA A 1 348 ? 2.398 -16.219 3.297 1 98.94 348 ALA A O 1
ATOM 2692 N N . LEU A 1 349 ? 0.896 -16.672 4.859 1 98.94 349 LEU A N 1
ATOM 2693 C CA . LEU A 1 349 ? 1.894 -17.141 5.82 1 98.94 349 LEU A CA 1
ATOM 2694 C C . LEU A 1 349 ? 2.523 -18.453 5.371 1 98.94 349 LEU A C 1
ATOM 2696 O O . LEU A 1 349 ? 3.709 -18.688 5.617 1 98.94 349 LEU A O 1
ATOM 2700 N N . ALA A 1 350 ? 1.697 -19.297 4.723 1 98.88 350 ALA A N 1
ATOM 2701 C CA . ALA A 1 350 ? 2.264 -20.516 4.145 1 98.88 350 ALA A CA 1
ATOM 2702 C C . ALA A 1 350 ? 3.318 -20.188 3.094 1 98.88 350 ALA A C 1
ATOM 2704 O O . ALA A 1 350 ? 4.367 -20.828 3.031 1 98.88 350 ALA A O 1
ATOM 2705 N N . MET A 1 351 ? 3.078 -19.219 2.27 1 98.94 351 MET A N 1
ATOM 2706 C CA . MET A 1 351 ? 4.07 -18.797 1.284 1 98.94 351 MET A CA 1
ATOM 2707 C C . MET A 1 351 ? 5.289 -18.188 1.965 1 98.94 351 MET A C 1
ATOM 2709 O O . MET A 1 351 ? 6.422 -18.406 1.532 1 98.94 351 MET A O 1
ATOM 2713 N N . GLU A 1 352 ? 5.039 -17.391 3.002 1 98.94 352 GLU A N 1
ATOM 2714 C CA . GLU A 1 352 ? 6.145 -16.797 3.75 1 98.94 352 GLU A CA 1
ATOM 2715 C C . GLU A 1 352 ? 7.09 -17.875 4.277 1 98.94 352 GLU A C 1
ATOM 2717 O O . GLU A 1 352 ? 8.312 -17.703 4.262 1 98.94 352 GLU A O 1
ATOM 2722 N N . GLU A 1 353 ? 6.559 -18.969 4.746 1 98.88 353 GLU A N 1
ATOM 2723 C CA . GLU A 1 353 ? 7.379 -20.094 5.191 1 98.88 353 GLU A CA 1
ATOM 2724 C C . GLU A 1 353 ? 8.227 -20.641 4.047 1 98.88 353 GLU A C 1
ATOM 2726 O O . GLU A 1 353 ? 9.391 -20.984 4.246 1 98.88 353 GLU A O 1
ATOM 2731 N N . ALA A 1 354 ? 7.625 -20.734 2.883 1 98.94 354 ALA A N 1
ATOM 2732 C CA . ALA A 1 354 ? 8.359 -21.188 1.707 1 98.94 354 ALA A CA 1
ATOM 2733 C C . ALA A 1 354 ? 9.477 -20.219 1.339 1 98.94 354 ALA A C 1
ATOM 2735 O O . ALA A 1 354 ? 10.539 -20.625 0.885 1 98.94 354 ALA A O 1
ATOM 2736 N N . VAL A 1 355 ? 9.234 -18.938 1.494 1 98.94 355 VAL A N 1
ATOM 2737 C CA . VAL A 1 355 ? 10.25 -17.922 1.232 1 98.94 355 VAL A CA 1
ATOM 2738 C C . VAL A 1 355 ? 11.438 -18.109 2.174 1 98.94 355 VAL A C 1
ATOM 2740 O O . VAL A 1 355 ? 12.594 -18.094 1.743 1 98.94 355 VAL A O 1
ATOM 2743 N N . GLN A 1 356 ? 11.125 -18.281 3.461 1 98.88 356 GLN A N 1
ATOM 2744 C CA . GLN A 1 356 ? 12.18 -18.5 4.445 1 98.88 356 GLN A CA 1
ATOM 2745 C C . GLN A 1 356 ? 12.984 -19.75 4.113 1 98.88 356 GLN A C 1
ATOM 2747 O O . GLN A 1 356 ? 14.211 -19.766 4.227 1 98.88 356 GLN A O 1
ATOM 2752 N N . LEU A 1 357 ? 12.289 -20.781 3.717 1 98.88 357 LEU A N 1
ATOM 2753 C CA . LEU A 1 357 ? 12.93 -22.031 3.334 1 98.88 357 LEU A CA 1
ATOM 2754 C C . LEU A 1 357 ? 13.867 -21.812 2.146 1 98.88 357 LEU A C 1
ATOM 2756 O O . LEU A 1 357 ? 15.008 -22.281 2.158 1 98.88 357 LEU A O 1
ATOM 2760 N N . ALA A 1 358 ? 13.406 -21.141 1.119 1 98.94 358 ALA A N 1
ATOM 2761 C CA . ALA A 1 358 ? 14.219 -20.859 -0.061 1 98.94 358 ALA A CA 1
ATOM 2762 C C . ALA A 1 358 ? 15.461 -20.047 0.307 1 98.94 358 ALA A C 1
ATOM 2764 O O . ALA A 1 358 ? 16.547 -20.297 -0.199 1 98.94 358 ALA A O 1
ATOM 2765 N N . ALA A 1 359 ? 15.258 -19.047 1.142 1 98.88 359 ALA A N 1
ATOM 2766 C CA . ALA A 1 359 ? 16.375 -18.234 1.603 1 98.88 359 ALA A CA 1
ATOM 2767 C C . ALA A 1 359 ? 17.422 -19.094 2.314 1 98.88 359 ALA A C 1
ATOM 2769 O O . ALA A 1 359 ? 18.625 -18.906 2.127 1 98.88 359 ALA A O 1
ATOM 2770 N N . ASN A 1 360 ? 16.969 -20.062 3.111 1 98.75 360 ASN A N 1
ATOM 2771 C CA . ASN A 1 360 ? 17.875 -20.938 3.863 1 98.75 360 ASN A CA 1
ATOM 2772 C C . ASN A 1 360 ? 18.609 -21.906 2.945 1 98.75 360 ASN A C 1
ATOM 2774 O O . ASN A 1 360 ? 19.734 -22.312 3.242 1 98.75 360 ASN A O 1
ATOM 2778 N N . MET A 1 361 ? 18.016 -22.25 1.828 1 98.81 361 MET A N 1
ATOM 2779 C CA . MET A 1 361 ? 18.547 -23.297 0.963 1 98.81 361 MET A CA 1
ATOM 2780 C C . MET A 1 361 ? 19.469 -22.703 -0.105 1 98.81 361 MET A C 1
ATOM 2782 O O . MET A 1 361 ? 20.078 -23.453 -0.875 1 98.81 361 MET A O 1
ATOM 2786 N N . THR A 1 362 ? 19.562 -21.344 -0.182 1 98.69 362 THR A N 1
ATOM 2787 C CA . THR A 1 362 ? 20.344 -20.719 -1.238 1 98.69 362 THR A CA 1
ATOM 2788 C C . THR A 1 362 ? 21.266 -19.656 -0.662 1 98.69 362 THR A C 1
ATOM 2790 O O . THR A 1 362 ? 21.047 -19.156 0.443 1 98.69 362 THR A O 1
ATOM 2793 N N . SER A 1 363 ? 22.297 -19.297 -1.438 1 98.31 363 SER A N 1
ATOM 2794 C CA . SER A 1 363 ? 23.234 -18.266 -1.014 1 98.31 363 SER A CA 1
ATOM 2795 C C . SER A 1 363 ? 22.781 -16.875 -1.483 1 98.31 363 SER A C 1
ATOM 2797 O O . SER A 1 363 ? 22.453 -16.703 -2.652 1 98.31 363 SER A O 1
ATOM 2799 N N . GLU A 1 364 ? 22.844 -15.977 -0.619 1 97.94 364 GLU A N 1
ATOM 2800 C CA . GLU A 1 364 ? 22.5 -14.602 -0.96 1 97.94 364 GLU A CA 1
ATOM 2801 C C . GLU A 1 364 ? 23.516 -14.016 -1.941 1 97.94 364 GLU A C 1
ATOM 2803 O O . GLU A 1 364 ? 23.219 -13.039 -2.635 1 97.94 364 GLU A O 1
ATOM 2808 N N . GLU A 1 365 ? 24.672 -14.547 -2.043 1 98.38 365 GLU A N 1
ATOM 2809 C CA . GLU A 1 365 ? 25.75 -14.039 -2.895 1 98.38 365 GLU A CA 1
ATOM 2810 C C . GLU A 1 365 ? 25.406 -14.227 -4.371 1 98.38 365 GLU A C 1
ATOM 2812 O O . GLU A 1 365 ? 25.797 -13.414 -5.211 1 98.38 365 GLU A O 1
ATOM 2817 N N . ASP A 1 366 ? 24.656 -15.312 -4.629 1 98.69 366 ASP A N 1
ATOM 2818 C CA . ASP A 1 366 ? 24.5 -15.609 -6.047 1 98.69 366 ASP A CA 1
ATOM 2819 C C . ASP A 1 366 ? 23.047 -15.891 -6.398 1 98.69 366 ASP A C 1
ATOM 2821 O O . ASP A 1 366 ? 22.734 -16.344 -7.5 1 98.69 366 ASP A O 1
ATOM 2825 N N . THR A 1 367 ? 22.078 -15.742 -5.398 1 98.94 367 THR A N 1
ATOM 2826 C CA . THR A 1 367 ? 20.672 -15.984 -5.656 1 98.94 367 THR A CA 1
ATOM 2827 C C . THR A 1 367 ? 19.859 -14.703 -5.48 1 98.94 367 THR A C 1
ATOM 2829 O O . THR A 1 367 ? 19.859 -14.102 -4.398 1 98.94 367 THR A O 1
ATOM 2832 N N . LEU A 1 368 ? 19.234 -14.203 -6.547 1 98.94 368 LEU A N 1
ATOM 2833 C CA . LEU A 1 368 ? 18.25 -13.133 -6.465 1 98.94 368 LEU A CA 1
ATOM 2834 C C . LEU A 1 368 ? 16.891 -13.68 -6.031 1 98.94 368 LEU A C 1
ATOM 2836 O O . LEU A 1 368 ? 16.266 -14.461 -6.762 1 98.94 368 LEU A O 1
ATOM 2840 N N . LEU A 1 369 ? 16.5 -13.383 -4.812 1 98.94 369 LEU A N 1
ATOM 2841 C CA . LEU A 1 369 ? 15.234 -13.805 -4.238 1 98.94 369 LEU A CA 1
ATOM 2842 C C . LEU A 1 369 ? 14.258 -12.633 -4.16 1 98.94 369 LEU A C 1
ATOM 2844 O O . LEU A 1 369 ? 14.539 -11.625 -3.496 1 98.94 369 LEU A O 1
ATOM 2848 N N . ILE A 1 370 ? 13.148 -12.742 -4.879 1 98.94 370 ILE A N 1
ATOM 2849 C CA . ILE A 1 370 ? 12.156 -11.68 -4.977 1 98.94 370 ILE A CA 1
ATOM 2850 C C . ILE A 1 370 ? 10.805 -12.188 -4.48 1 98.94 370 ILE A C 1
ATOM 2852 O O . ILE A 1 370 ? 10.406 -13.32 -4.773 1 98.94 370 ILE A O 1
ATOM 2856 N N . VAL A 1 371 ? 10.125 -11.414 -3.658 1 98.94 371 VAL A N 1
ATOM 2857 C CA . VAL A 1 371 ? 8.75 -11.656 -3.227 1 98.94 371 VAL A CA 1
ATOM 2858 C C . VAL A 1 371 ? 7.867 -10.477 -3.625 1 98.94 371 VAL A C 1
ATOM 2860 O O . VAL A 1 371 ? 8.188 -9.32 -3.32 1 98.94 371 VAL A O 1
ATOM 2863 N N . THR A 1 372 ? 6.805 -10.711 -4.344 1 98.94 372 THR A N 1
ATOM 2864 C CA . THR A 1 372 ? 5.855 -9.656 -4.699 1 98.94 372 THR A CA 1
ATOM 2865 C C . THR A 1 372 ? 4.457 -10.234 -4.902 1 98.94 372 THR A C 1
ATOM 2867 O O . THR A 1 372 ? 4.207 -11.398 -4.574 1 98.94 372 THR A O 1
ATOM 2870 N N . SER A 1 373 ? 3.523 -9.398 -5.234 1 98.88 373 SER A N 1
ATOM 2871 C CA . SER A 1 373 ? 2.176 -9.758 -5.668 1 98.88 373 SER A CA 1
ATOM 2872 C C . SER A 1 373 ? 1.921 -9.312 -7.105 1 98.88 373 SER A C 1
ATOM 2874 O O . SER A 1 373 ? 2.633 -8.453 -7.633 1 98.88 373 SER A O 1
ATOM 2876 N N . ASP A 1 374 ? 1.01 -9.898 -7.723 1 98.56 374 ASP A N 1
ATOM 2877 C CA . ASP A 1 374 ? 0.667 -9.5 -9.086 1 98.56 374 ASP A CA 1
ATOM 2878 C C . ASP A 1 374 ? -0.395 -8.406 -9.086 1 98.56 374 ASP A C 1
ATOM 2880 O O . ASP A 1 374 ? -0.451 -7.586 -10 1 98.56 374 ASP A O 1
ATOM 2884 N N . HIS A 1 375 ? -1.302 -8.383 -8.141 1 98.56 375 HIS A N 1
ATOM 2885 C CA . HIS A 1 375 ? -2.324 -7.367 -7.918 1 98.56 375 HIS A CA 1
ATOM 2886 C C . HIS A 1 375 ? -2.791 -7.367 -6.469 1 98.56 375 HIS A C 1
ATOM 2888 O O . HIS A 1 375 ? -2.256 -8.109 -5.641 1 98.56 375 HIS A O 1
ATOM 2894 N N . THR A 1 376 ? -3.734 -6.422 -6.176 1 98.31 376 THR A N 1
ATOM 2895 C CA . THR A 1 376 ? -4.301 -6.352 -4.836 1 98.31 376 THR A CA 1
ATOM 2896 C C . THR A 1 376 ? -5.738 -6.867 -4.828 1 98.31 376 THR A C 1
ATOM 2898 O O . THR A 1 376 ? -6.234 -7.359 -5.844 1 98.31 376 THR A O 1
ATOM 2901 N N . HIS A 1 377 ? -6.324 -6.941 -3.686 1 98 377 HIS A N 1
ATOM 2902 C CA . HIS A 1 377 ? -7.766 -6.957 -3.445 1 98 377 HIS A CA 1
ATOM 2903 C C . HIS A 1 377 ? -8.203 -5.738 -2.643 1 98 377 HIS A C 1
ATOM 2905 O O . HIS A 1 377 ? -7.379 -4.895 -2.281 1 98 377 HIS A O 1
ATOM 2911 N N . SER A 1 378 ? -9.508 -5.598 -2.396 1 97.25 378 SER A N 1
ATOM 2912 C CA . SER A 1 378 ? -10.047 -4.414 -1.742 1 97.25 378 SER A CA 1
ATOM 2913 C C . SER A 1 378 ? -10.102 -4.594 -0.229 1 97.25 378 SER A C 1
ATOM 2915 O O . SER A 1 378 ? -10.953 -3.998 0.441 1 97.25 378 SER A O 1
ATOM 2917 N N . LEU A 1 379 ? -9.25 -5.445 0.348 1 98.44 379 LEU A N 1
ATOM 2918 C CA . LEU A 1 379 ? -9.18 -5.664 1.788 1 98.44 379 LEU A CA 1
ATOM 2919 C C . LEU A 1 379 ? -8.766 -4.387 2.514 1 98.44 379 LEU A C 1
ATOM 2921 O O . LEU A 1 379 ? -7.824 -3.709 2.098 1 98.44 379 LEU A O 1
ATOM 2925 N N . SER A 1 380 ? -9.492 -4.043 3.535 1 98 380 SER A N 1
ATOM 2926 C CA . SER A 1 380 ? -9.195 -2.863 4.34 1 98 380 SER A CA 1
ATOM 2927 C C . SER A 1 380 ? -9.07 -3.219 5.82 1 98 380 SER A C 1
ATOM 2929 O O . SER A 1 380 ? -9.695 -4.176 6.285 1 98 380 SER A O 1
ATOM 2931 N N . ILE A 1 381 ? -8.281 -2.541 6.535 1 98.56 381 ILE A N 1
ATOM 2932 C CA . ILE A 1 381 ? -8.148 -2.596 7.988 1 98.56 381 ILE A CA 1
ATOM 2933 C C . ILE A 1 381 ? -8.766 -1.346 8.609 1 98.56 381 ILE A C 1
ATOM 2935 O O . ILE A 1 381 ? -8.344 -0.225 8.32 1 98.56 381 ILE A O 1
ATOM 2939 N N . ASN A 1 382 ? -9.734 -1.492 9.531 1 94.19 382 ASN A N 1
ATOM 2940 C CA . ASN A 1 382 ? -10.617 -0.401 9.922 1 94.19 382 ASN A CA 1
ATOM 2941 C C . ASN A 1 382 ? -10.625 -0.201 11.438 1 94.19 382 ASN A C 1
ATOM 2943 O O . ASN A 1 382 ? -10.18 -1.073 12.18 1 94.19 382 ASN A O 1
ATOM 2947 N N . GLY A 1 383 ? -11.375 0.924 12.055 1 87.69 383 GLY A N 1
ATOM 2948 C CA . GLY A 1 383 ? -12.125 1.116 13.281 1 87.69 383 GLY A CA 1
ATOM 2949 C C . GLY A 1 383 ? -11.25 1.43 14.477 1 87.69 383 GLY A C 1
ATOM 2950 O O . GLY A 1 383 ? -11.719 1.408 15.617 1 87.69 383 GLY A O 1
ATOM 2951 N N . TYR A 1 384 ? -10.18 1.404 14.703 1 95.44 384 TYR A N 1
ATOM 2952 C CA . TYR A 1 384 ? -9.219 1.702 15.758 1 95.44 384 TYR A CA 1
ATOM 2953 C C . TYR A 1 384 ? -9.172 0.576 16.781 1 95.44 384 TYR A C 1
ATOM 2955 O O . TYR A 1 384 ? -9.289 0.818 17.984 1 95.44 384 TYR A O 1
ATOM 2963 N N . PRO A 1 385 ? -9.133 -0.583 16.422 1 97.81 385 PRO A N 1
ATOM 2964 C CA . PRO A 1 385 ? -8.953 -1.659 17.391 1 97.81 385 PRO A CA 1
ATOM 2965 C C . PRO A 1 385 ? -7.699 -1.485 18.25 1 97.81 385 PRO A C 1
ATOM 2967 O O . PRO A 1 385 ? -6.75 -0.824 17.828 1 97.81 385 PRO A O 1
ATOM 2970 N N . ASP A 1 386 ? -7.68 -2.111 19.406 1 97.88 386 ASP A N 1
ATOM 2971 C CA . ASP A 1 386 ? -6.52 -2.057 20.297 1 97.88 386 ASP A CA 1
ATOM 2972 C C . ASP A 1 386 ? -5.348 -2.844 19.719 1 97.88 386 ASP A C 1
ATOM 2974 O O . ASP A 1 386 ? -5.539 -3.895 19.109 1 97.88 386 ASP A O 1
ATOM 2978 N N . ARG A 1 387 ? -4.184 -2.279 19.938 1 97.94 387 ARG A N 1
ATOM 2979 C CA . ARG A 1 387 ? -3 -3.076 19.625 1 97.94 387 ARG A CA 1
ATOM 2980 C C . ARG A 1 387 ? -3.029 -4.41 20.375 1 97.94 387 ARG A C 1
ATOM 2982 O O . ARG A 1 387 ? -3.383 -4.461 21.547 1 97.94 387 ARG A O 1
ATOM 2989 N N . GLY A 1 388 ? -2.68 -5.484 19.656 1 97.56 388 GLY A N 1
ATOM 2990 C CA . GLY A 1 388 ? -2.664 -6.809 20.266 1 97.56 388 GLY A CA 1
ATOM 2991 C C . GLY A 1 388 ? -3.959 -7.57 20.062 1 97.56 388 GLY A C 1
ATOM 2992 O O . GLY A 1 388 ? -4.008 -8.789 20.266 1 97.56 388 GLY A O 1
ATOM 2993 N N . SER A 1 389 ? -5.07 -6.855 19.703 1 97.62 389 SER A N 1
ATOM 2994 C CA . SER A 1 389 ? -6.32 -7.555 19.422 1 97.62 389 SER A CA 1
ATOM 2995 C C . SER A 1 389 ? -6.215 -8.383 18.141 1 97.62 389 SER A C 1
ATOM 2997 O O . SER A 1 389 ? -5.277 -8.203 17.359 1 97.62 389 SER A O 1
ATOM 2999 N N . SER A 1 390 ? -7.168 -9.273 17.969 1 98.38 390 SER A N 1
ATOM 3000 C CA . SER A 1 390 ? -7.16 -10.125 16.781 1 98.38 390 SER A CA 1
ATOM 3001 C C . SER A 1 390 ? -7.453 -9.32 15.523 1 98.38 390 SER A C 1
ATOM 3003 O O . SER A 1 390 ? -8.43 -8.57 15.469 1 98.38 390 SER A O 1
ATOM 3005 N N . ILE A 1 391 ? -6.68 -9.523 14.516 1 98.75 391 ILE A N 1
ATOM 3006 C CA . ILE A 1 391 ? -6.863 -8.852 13.234 1 98.75 391 ILE A CA 1
ATOM 3007 C C . ILE A 1 391 ? -8.156 -9.336 12.578 1 98.75 391 ILE A C 1
ATOM 3009 O O . ILE A 1 391 ? -8.711 -8.664 11.703 1 98.75 391 ILE A O 1
ATOM 3013 N N . PHE A 1 392 ? -8.695 -10.5 13.016 1 98.69 392 PHE A N 1
ATOM 3014 C CA . PHE A 1 392 ? -9.93 -11.055 12.461 1 98.69 392 PHE A CA 1
ATOM 3015 C C . PHE A 1 392 ? -11.117 -10.742 13.359 1 98.69 392 PHE A C 1
ATOM 3017 O O . PHE A 1 392 ? -12.219 -11.234 13.141 1 98.69 392 PHE A O 1
ATOM 3024 N N . GLY A 1 393 ? -10.875 -9.961 14.367 1 98.19 393 GLY A N 1
ATOM 3025 C CA . GLY A 1 393 ? -11.867 -9.75 15.406 1 98.19 393 GLY A CA 1
ATOM 3026 C C . GLY A 1 393 ? -12.773 -8.562 15.125 1 98.19 393 GLY A C 1
ATOM 3027 O O . GLY A 1 393 ? -12.93 -8.148 13.977 1 98.19 393 GLY A O 1
ATOM 3028 N N . ILE A 1 394 ? -13.43 -8.148 16.203 1 97.94 394 ILE A N 1
ATOM 3029 C CA . ILE A 1 394 ? -14.414 -7.078 16.219 1 97.94 394 ILE A CA 1
ATOM 3030 C C . ILE A 1 394 ? -13.797 -5.816 16.828 1 97.94 394 ILE A C 1
ATOM 3032 O O . ILE A 1 394 ? -13.141 -5.879 17.859 1 97.94 394 ILE A O 1
ATOM 3036 N N . VAL A 1 395 ? -14 -4.699 16.141 1 97.75 395 VAL A N 1
ATOM 3037 C CA . VAL A 1 395 ? -13.516 -3.412 16.625 1 97.75 395 VAL A CA 1
ATOM 3038 C C . VAL A 1 395 ? -14.352 -2.963 17.828 1 97.75 395 VAL A C 1
ATOM 3040 O O . VAL A 1 395 ? -13.805 -2.547 18.859 1 97.75 395 VAL A O 1
ATOM 3043 N N . GLY A 1 396 ? -15.641 -2.984 17.766 1 97.38 396 GLY A N 1
ATOM 3044 C CA . GLY A 1 396 ? -16.656 -2.473 18.688 1 97.38 396 GLY A CA 1
ATOM 3045 C C . GLY A 1 396 ? -17.875 -1.914 17.969 1 97.38 396 GLY A C 1
ATOM 3046 O O . GLY A 1 396 ? -18.016 -2.074 16.766 1 97.38 396 GLY A O 1
ATOM 3047 N N . PRO A 1 397 ? -18.719 -1.312 18.734 1 97.69 397 PRO A N 1
ATOM 3048 C CA . PRO A 1 397 ? -19.938 -0.783 18.141 1 97.69 397 PRO A CA 1
ATOM 3049 C C . PRO A 1 397 ? -19.688 0.427 17.234 1 97.69 397 PRO A C 1
ATOM 3051 O O . PRO A 1 397 ? -18.844 1.264 17.547 1 97.69 397 PRO A O 1
ATOM 3054 N N . SER A 1 398 ? -20.391 0.434 16.109 1 96.5 398 SER A N 1
ATOM 3055 C CA . SER A 1 398 ? -20.391 1.612 15.25 1 96.5 398 SER A CA 1
ATOM 3056 C C . SER A 1 398 ? -20.812 2.859 16.016 1 96.5 398 SER A C 1
ATOM 3058 O O . SER A 1 398 ? -21.719 2.807 16.844 1 96.5 398 SER A O 1
ATOM 3060 N N . SER A 1 399 ? -20.188 3.955 15.727 1 94.75 399 SER A N 1
ATOM 3061 C CA . SER A 1 399 ? -20.5 5.242 16.344 1 94.75 399 SER A CA 1
ATOM 3062 C C . SER A 1 399 ? -21.828 5.801 15.828 1 94.75 399 SER A C 1
ATOM 3064 O O . SER A 1 399 ? -22.328 6.793 16.359 1 94.75 399 SER A O 1
ATOM 3066 N N . PHE A 1 400 ? -22.391 5.168 14.828 1 95.12 400 PHE A N 1
ATOM 3067 C CA . PHE A 1 400 ? -23.625 5.672 14.234 1 95.12 400 PHE A CA 1
ATOM 3068 C C . PHE A 1 400 ? -24.828 4.836 14.672 1 95.12 400 PHE A C 1
ATOM 3070 O O . PHE A 1 400 ? -25.781 5.363 15.242 1 95.12 400 PHE A O 1
ATOM 3077 N N . ASP A 1 401 ? -24.766 3.479 14.531 1 93.88 401 ASP A N 1
ATOM 3078 C CA . ASP A 1 401 ? -25.953 2.654 14.742 1 93.88 401 ASP A CA 1
ATOM 3079 C C . ASP A 1 401 ? -25.75 1.693 15.914 1 93.88 401 ASP A C 1
ATOM 3081 O O . ASP A 1 401 ? -26.656 0.928 16.25 1 93.88 401 ASP A O 1
ATOM 3085 N N . GLY A 1 402 ? -24.516 1.655 16.453 1 96.88 402 GLY A N 1
ATOM 3086 C CA . GLY A 1 402 ? -24.266 0.838 17.625 1 96.88 402 GLY A CA 1
ATOM 3087 C C . GLY A 1 402 ? -24.047 -0.627 17.297 1 96.88 402 GLY A C 1
ATOM 3088 O O . GLY A 1 402 ? -23.828 -1.446 18.203 1 96.88 402 GLY A O 1
ATOM 3089 N N . VAL A 1 403 ? -24.109 -1.01 16.016 1 97.25 403 VAL A N 1
ATOM 3090 C CA . VAL A 1 403 ? -23.859 -2.389 15.602 1 97.25 403 VAL A CA 1
ATOM 3091 C C . VAL A 1 403 ? -22.359 -2.629 15.445 1 97.25 403 VAL A C 1
ATOM 3093 O O . VAL A 1 403 ? -21.656 -1.816 14.844 1 97.25 403 VAL A O 1
ATOM 3096 N N . ASN A 1 404 ? -21.906 -3.721 16 1 98.06 404 ASN A N 1
ATOM 3097 C CA . ASN A 1 404 ? -20.484 -4.039 15.914 1 98.06 404 ASN A CA 1
ATOM 3098 C C . ASN A 1 404 ? -20.031 -4.188 14.469 1 98.06 404 ASN A C 1
ATOM 3100 O O . ASN A 1 404 ? -20.844 -4.453 13.578 1 98.06 404 ASN A O 1
ATOM 3104 N N . TYR A 1 405 ? -18.781 -3.99 14.203 1 98 405 TYR A N 1
ATOM 3105 C CA . TYR A 1 405 ? -18.188 -4.266 12.898 1 98 405 TYR A CA 1
ATOM 3106 C C . TYR A 1 405 ? -16.781 -4.84 13.031 1 98 405 TYR A C 1
ATOM 3108 O O . TYR A 1 405 ? -16.156 -4.703 14.086 1 98 405 TYR A O 1
ATOM 3116 N N . THR A 1 406 ? -16.312 -5.492 12.062 1 98.38 406 THR A N 1
ATOM 3117 C CA . THR A 1 406 ? -15.055 -6.219 12.086 1 98.38 406 THR A CA 1
ATOM 3118 C C . THR A 1 406 ? -13.891 -5.297 11.719 1 98.38 406 THR A C 1
ATOM 3120 O O . THR A 1 406 ? -14.086 -4.289 11.039 1 98.38 406 THR A O 1
ATOM 3123 N N . THR A 1 407 ? -12.695 -5.66 12.133 1 98.69 407 THR A N 1
ATOM 3124 C CA . THR A 1 407 ? -11.453 -4.969 11.805 1 98.69 407 THR A CA 1
ATOM 3125 C C . THR A 1 407 ? -11.188 -5.008 10.305 1 98.69 407 THR A C 1
ATOM 3127 O O . THR A 1 407 ? -10.703 -4.031 9.727 1 98.69 407 THR A O 1
ATOM 3130 N N . LEU A 1 408 ? -11.523 -6.117 9.672 1 98.75 408 LEU A N 1
ATOM 3131 C CA . LEU A 1 408 ? -11.305 -6.277 8.242 1 98.75 408 LEU A CA 1
ATOM 3132 C C . LEU A 1 408 ? -12.617 -6.168 7.473 1 98.75 408 LEU A C 1
ATOM 3134 O O . LEU A 1 408 ? -13.656 -6.629 7.945 1 98.75 408 LEU A O 1
ATOM 3138 N N . SER A 1 409 ? -12.625 -5.578 6.363 1 98.5 409 SER A N 1
ATOM 3139 C CA . SER A 1 409 ? -13.734 -5.492 5.418 1 98.5 409 SER A CA 1
ATOM 3140 C C . SER A 1 409 ? -13.234 -5.453 3.977 1 98.5 409 SER A C 1
ATOM 3142 O O . SER A 1 409 ? -12.023 -5.402 3.736 1 98.5 409 SER A O 1
ATOM 3144 N N . TYR A 1 410 ? -14.148 -5.578 3.025 1 98.44 410 TYR A N 1
ATOM 3145 C CA . TYR A 1 410 ? -13.812 -5.492 1.608 1 98.44 410 TYR A CA 1
ATOM 3146 C C . TYR A 1 410 ? -14.617 -4.395 0.925 1 98.44 410 TYR A C 1
ATOM 3148 O O . TYR A 1 410 ? -15.695 -4.02 1.396 1 98.44 410 TYR A O 1
ATOM 3156 N N . GLY A 1 411 ? -14.055 -3.854 -0.187 1 97.62 411 GLY A N 1
ATOM 3157 C CA . GLY A 1 411 ? -14.805 -2.951 -1.05 1 97.62 411 GLY A CA 1
ATOM 3158 C C . GLY A 1 411 ? -15.875 -3.654 -1.867 1 97.62 411 GLY A C 1
ATOM 3159 O O . GLY A 1 411 ? -17 -3.174 -1.966 1 97.62 411 GLY A O 1
ATOM 3160 N N . THR A 1 412 ? -15.461 -4.766 -2.422 1 97.69 412 THR A N 1
ATOM 3161 C CA . THR A 1 412 ? -16.391 -5.609 -3.174 1 97.69 412 THR A CA 1
ATOM 3162 C C . THR A 1 412 ? -16.438 -7.016 -2.584 1 97.69 412 THR A C 1
ATOM 3164 O O . THR A 1 412 ? -15.469 -7.473 -1.972 1 97.69 412 THR A O 1
ATOM 3167 N N . GLY A 1 413 ? -17.594 -7.664 -2.762 1 96.69 413 GLY A N 1
ATOM 3168 C CA . GLY A 1 413 ? -17.75 -9.008 -2.225 1 96.69 413 GLY A CA 1
ATOM 3169 C C . GLY A 1 413 ? -18.797 -9.828 -2.943 1 96.69 413 GLY A C 1
ATOM 3170 O O . GLY A 1 413 ? -19.578 -9.281 -3.727 1 96.69 413 GLY A O 1
ATOM 3171 N N . GLY A 1 414 ? -18.703 -11.156 -2.719 1 95 414 GLY A N 1
ATOM 3172 C CA . GLY A 1 414 ? -19.766 -12.047 -3.18 1 95 414 GLY A CA 1
ATOM 3173 C C . GLY A 1 414 ? -21.016 -11.984 -2.318 1 95 414 GLY A C 1
ATOM 3174 O O . GLY A 1 414 ? -21.141 -11.109 -1.454 1 95 414 GLY A O 1
ATOM 3175 N N . PRO A 1 415 ? -21.969 -12.82 -2.561 1 89.81 415 PRO A N 1
ATOM 3176 C CA . PRO A 1 415 ? -23.234 -12.789 -1.841 1 89.81 415 PRO A CA 1
ATOM 3177 C C . PRO A 1 415 ? -23.062 -12.875 -0.327 1 89.81 415 PRO A C 1
ATOM 3179 O O . PRO A 1 415 ? -23.812 -12.242 0.422 1 89.81 415 PRO A O 1
ATOM 3182 N N . GLY A 1 416 ? -22.109 -13.586 0.119 1 93.12 416 GLY A N 1
ATOM 3183 C CA . GLY A 1 416 ? -21.891 -13.695 1.554 1 93.12 416 GLY A CA 1
ATOM 3184 C C . GLY A 1 416 ? -21.359 -12.414 2.172 1 93.12 416 GLY A C 1
ATOM 3185 O O . GLY A 1 416 ? -21.453 -12.219 3.385 1 93.12 416 GLY A O 1
ATOM 3186 N N . GLY A 1 417 ? -20.859 -11.531 1.385 1 96.12 417 GLY A N 1
ATOM 3187 C CA . GLY A 1 417 ? -20.266 -10.297 1.872 1 96.12 417 GLY A CA 1
ATOM 3188 C C . GLY A 1 417 ? -21.266 -9.164 1.984 1 96.12 417 GLY A C 1
ATOM 3189 O O . GLY A 1 417 ? -20.984 -8.133 2.594 1 96.12 417 GLY A O 1
ATOM 3190 N N . PHE A 1 418 ? -22.391 -9.336 1.352 1 95.12 418 PHE A N 1
ATOM 3191 C CA . PHE A 1 418 ? -23.469 -8.367 1.467 1 95.12 418 PHE A CA 1
ATOM 3192 C C . PHE A 1 418 ? -24.297 -8.633 2.715 1 95.12 418 PHE A C 1
ATOM 3194 O O . PHE A 1 418 ? -25.328 -9.32 2.654 1 95.12 418 PHE A O 1
ATOM 3201 N N . GLN A 1 419 ? -23.969 -8 3.783 1 96.38 419 GLN A N 1
ATOM 3202 C CA . GLN A 1 419 ? -24.484 -8.367 5.102 1 96.38 419 GLN A CA 1
ATOM 3203 C C . GLN A 1 419 ? -25.516 -7.363 5.59 1 96.38 419 GLN A C 1
ATOM 3205 O O . GLN A 1 419 ? -25.484 -6.945 6.746 1 96.38 419 GLN A O 1
ATOM 3210 N N . TYR A 1 420 ? -26.391 -7 4.688 1 96.5 420 TYR A N 1
ATOM 3211 C CA . TYR A 1 420 ? -27.469 -6.066 4.988 1 96.5 420 TYR A CA 1
ATOM 3212 C C . TYR A 1 420 ? -28.828 -6.75 4.902 1 96.5 420 TYR A C 1
ATOM 3214 O O . TYR A 1 420 ? -29 -7.688 4.121 1 96.5 420 TYR A O 1
ATOM 3222 N N . TYR A 1 421 ? -29.766 -6.332 5.719 1 95.19 421 TYR A N 1
ATOM 3223 C CA . TYR A 1 421 ? -31.125 -6.887 5.699 1 95.19 421 TYR A CA 1
ATOM 3224 C C . TYR A 1 421 ? -32.156 -5.816 6.016 1 95.19 421 TYR A C 1
ATOM 3226 O O . TYR A 1 421 ? -31.812 -4.73 6.484 1 95.19 421 TYR A O 1
ATOM 3234 N N . VAL A 1 422 ? -33.406 -6.082 5.676 1 95.69 422 VAL A N 1
ATOM 3235 C CA . VAL A 1 422 ? -34.5 -5.176 5.957 1 95.69 422 VAL A CA 1
ATOM 3236 C C . VAL A 1 422 ? -34.969 -5.371 7.395 1 95.69 422 VAL A C 1
ATOM 3238 O O . VAL A 1 422 ? -35.344 -6.477 7.793 1 95.69 422 VAL A O 1
ATOM 3241 N N . LYS A 1 423 ? -34.844 -4.348 8.148 1 92.25 423 LYS A N 1
ATOM 3242 C CA . LYS A 1 423 ? -35.406 -4.324 9.5 1 92.25 423 LYS A CA 1
ATOM 3243 C C . LYS A 1 423 ? -36.75 -3.605 9.523 1 92.25 423 LYS A C 1
ATOM 3245 O O . LYS A 1 423 ? -36.844 -2.43 9.164 1 92.25 423 LYS A O 1
ATOM 3250 N N . THR A 1 424 ? -37.781 -4.387 9.852 1 88.75 424 THR A N 1
ATOM 3251 C CA . THR A 1 424 ? -39.125 -3.816 9.867 1 88.75 424 THR A CA 1
ATOM 3252 C C . THR A 1 424 ? -39.594 -3.551 11.297 1 88.75 424 THR A C 1
ATOM 3254 O O . THR A 1 424 ? -39.438 -4.414 12.164 1 88.75 424 THR A O 1
ATOM 3257 N N . SER A 1 425 ? -39.875 -2.275 11.547 1 84.25 425 SER A N 1
ATOM 3258 C CA . SER A 1 425 ? -40.531 -1.903 12.781 1 84.25 425 SER A CA 1
ATOM 3259 C C . SER A 1 425 ? -42 -1.491 12.516 1 84.25 425 SER A C 1
ATOM 3261 O O . SER A 1 425 ? -42.438 -1.541 11.375 1 84.25 425 SER A O 1
ATOM 3263 N N . GLU A 1 426 ? -42.781 -1.243 13.555 1 78.12 426 GLU A N 1
ATOM 3264 C CA . GLU A 1 426 ? -44.219 -0.925 13.445 1 78.12 426 GLU A CA 1
ATOM 3265 C C . GLU A 1 426 ? -44.469 0.174 12.414 1 78.12 426 GLU A C 1
ATOM 3267 O O . GLU A 1 426 ? -45.438 0.133 11.68 1 78.12 426 GLU A O 1
ATOM 3272 N N . ASN A 1 427 ? -43.594 1.075 12.219 1 81.06 427 ASN A N 1
ATOM 3273 C CA . ASN A 1 427 ? -43.938 2.234 11.406 1 81.06 427 ASN A CA 1
ATOM 3274 C C . ASN A 1 427 ? -42.938 2.471 10.289 1 81.06 427 ASN A C 1
ATOM 3276 O O . ASN A 1 427 ? -43.031 3.461 9.562 1 81.06 427 ASN A O 1
ATOM 3280 N N . SER A 1 428 ? -41.875 1.572 10.211 1 84.94 428 SER A N 1
ATOM 3281 C CA . SER A 1 428 ? -40.906 1.907 9.156 1 84.94 428 SER A CA 1
ATOM 3282 C C . SER A 1 428 ? -40 0.728 8.844 1 84.94 428 SER A C 1
ATOM 3284 O O . SER A 1 428 ? -39.812 -0.158 9.68 1 84.94 428 SER A O 1
ATOM 3286 N N . SER A 1 429 ? -39.625 0.623 7.543 1 90.12 429 SER A N 1
ATOM 3287 C CA . SER A 1 429 ? -38.594 -0.318 7.129 1 90.12 429 SER A CA 1
ATOM 3288 C C . SER A 1 429 ? -37.281 0.404 6.816 1 90.12 429 SER A C 1
ATOM 3290 O O . SER A 1 429 ? -37.281 1.408 6.102 1 90.12 429 SER A O 1
ATOM 3292 N N . THR A 1 430 ? -36.188 -0.11 7.488 1 92.19 430 THR A N 1
ATOM 3293 C CA . THR A 1 430 ? -34.875 0.465 7.262 1 92.19 430 THR A CA 1
ATOM 3294 C C . THR A 1 430 ? -33.844 -0.625 6.922 1 92.19 430 THR A C 1
ATOM 3296 O O . THR A 1 430 ? -34.156 -1.814 7.07 1 92.19 430 THR A O 1
ATOM 3299 N N . VAL A 1 431 ? -32.812 -0.234 6.375 1 95.5 431 VAL A N 1
ATOM 3300 C CA . VAL A 1 431 ? -31.719 -1.177 6.121 1 95.5 431 VAL A CA 1
ATOM 3301 C C . VAL A 1 431 ? -30.844 -1.31 7.367 1 95.5 431 VAL A C 1
ATOM 3303 O O . VAL A 1 431 ? -30.453 -0.306 7.969 1 95.5 431 VAL A O 1
ATOM 3306 N N . ALA A 1 432 ? -30.531 -2.498 7.773 1 95.38 432 ALA A N 1
ATOM 3307 C CA . ALA A 1 432 ? -29.641 -2.803 8.883 1 95.38 432 ALA A CA 1
ATOM 3308 C C . ALA A 1 432 ? -28.484 -3.691 8.43 1 95.38 432 ALA A C 1
ATOM 3310 O O . ALA A 1 432 ? -28.578 -4.375 7.41 1 95.38 432 ALA A O 1
ATOM 3311 N N . ARG A 1 433 ? -27.438 -3.607 9.125 1 96.62 433 ARG A N 1
ATOM 3312 C CA . ARG A 1 433 ? -26.297 -4.477 8.891 1 96.62 433 ARG A CA 1
ATOM 3313 C C . ARG A 1 433 ? -26.25 -5.609 9.914 1 96.62 433 ARG A C 1
ATOM 3315 O O . ARG A 1 433 ? -26.531 -5.398 11.094 1 96.62 433 ARG A O 1
ATOM 3322 N N . LYS A 1 434 ? -25.766 -6.754 9.492 1 96.94 434 LYS A N 1
ATOM 3323 C CA . LYS A 1 434 ? -25.625 -7.887 10.406 1 96.94 434 LYS A CA 1
ATOM 3324 C C . LYS A 1 434 ? -24.562 -7.609 11.469 1 96.94 434 LYS A C 1
ATOM 3326 O O . LYS A 1 434 ? -23.516 -7.039 11.164 1 96.94 434 LYS A O 1
ATOM 3331 N N . ASP A 1 435 ? -24.859 -8.008 12.719 1 98.19 435 ASP A N 1
ATOM 3332 C CA . ASP A 1 435 ? -23.906 -7.883 13.82 1 98.19 435 ASP A CA 1
ATOM 3333 C C . ASP A 1 435 ? -22.906 -9.047 13.82 1 98.19 435 ASP A C 1
ATOM 3335 O O . ASP A 1 435 ? -23.281 -10.188 14.102 1 98.19 435 ASP A O 1
ATOM 3339 N N . PRO A 1 436 ? -21.688 -8.805 13.57 1 98.06 436 PRO A N 1
ATOM 3340 C CA . PRO A 1 436 ? -20.719 -9.906 13.492 1 98.06 436 PRO A CA 1
ATOM 3341 C C . PRO A 1 436 ? -20.5 -10.594 14.836 1 98.06 436 PRO A C 1
ATOM 3343 O O . PRO A 1 436 ? -19.938 -11.688 14.891 1 98.06 436 PRO A O 1
ATOM 3346 N N . SER A 1 437 ? -20.828 -9.938 15.906 1 97.38 437 SER A N 1
ATOM 3347 C CA . SER A 1 437 ? -20.641 -10.539 17.219 1 97.38 437 SER A CA 1
ATOM 3348 C C . SER A 1 437 ? -21.516 -11.781 17.406 1 97.38 437 SER A C 1
ATOM 3350 O O . SER A 1 437 ? -21.297 -12.562 18.328 1 97.38 437 SER A O 1
ATOM 3352 N N . THR A 1 438 ? -22.484 -11.969 16.5 1 97.19 438 THR A N 1
ATOM 3353 C CA . THR A 1 438 ? -23.375 -13.117 16.578 1 97.19 438 THR A CA 1
ATOM 3354 C C . THR A 1 438 ? -22.75 -14.328 15.875 1 97.19 438 THR A C 1
ATOM 3356 O O . THR A 1 438 ? -23.328 -15.422 15.883 1 97.19 438 THR A O 1
ATOM 3359 N N . GLU A 1 439 ? -21.625 -14.125 15.281 1 96.56 439 GLU A N 1
ATOM 3360 C CA . GLU A 1 439 ? -20.906 -15.195 14.594 1 96.56 439 GLU A CA 1
ATOM 3361 C C . GLU A 1 439 ? -19.469 -15.312 15.102 1 96.56 439 GLU A C 1
ATOM 3363 O O . GLU A 1 439 ? -19 -14.438 15.828 1 96.56 439 GLU A O 1
ATOM 3368 N N . ASP A 1 440 ? -18.859 -16.406 14.797 1 98.06 440 ASP A N 1
ATOM 3369 C CA . ASP A 1 440 ? -17.438 -16.578 15.07 1 98.06 440 ASP A CA 1
ATOM 3370 C C . ASP A 1 440 ? -16.594 -15.961 13.953 1 98.06 440 ASP A C 1
ATOM 3372 O O . ASP A 1 440 ? -16.312 -16.625 12.945 1 98.06 440 ASP A O 1
ATOM 3376 N N . THR A 1 441 ? -16.141 -14.789 14.141 1 98.19 441 THR A N 1
ATOM 3377 C CA . THR A 1 441 ? -15.391 -14.055 13.125 1 98.19 441 THR A CA 1
ATOM 3378 C C . THR A 1 441 ? -13.984 -14.633 12.953 1 98.19 441 THR A C 1
ATOM 3380 O O . THR A 1 441 ? -13.258 -14.25 12.039 1 98.19 441 THR A O 1
ATOM 3383 N N . GLU A 1 442 ? -13.562 -15.609 13.805 1 98.12 442 GLU A N 1
ATOM 3384 C CA . GLU A 1 442 ? -12.234 -16.219 13.773 1 98.12 442 GLU A CA 1
ATOM 3385 C C . GLU A 1 442 ? -12.203 -17.453 12.883 1 98.12 442 GLU A C 1
ATOM 3387 O O . GLU A 1 442 ? -11.148 -18.047 12.664 1 98.12 442 GLU A O 1
ATOM 3392 N N . ARG A 1 443 ? -13.352 -17.781 12.375 1 98.25 443 ARG A N 1
ATOM 3393 C CA . ARG A 1 443 ? -13.398 -18.953 11.508 1 98.25 443 ARG A CA 1
ATOM 3394 C C . ARG A 1 443 ? -12.68 -18.672 10.18 1 98.25 443 ARG A C 1
ATOM 3396 O O . ARG A 1 443 ? -12.727 -17.562 9.664 1 98.25 443 ARG A O 1
ATOM 3403 N N . PHE A 1 444 ? -12.141 -19.719 9.602 1 98.5 444 PHE A N 1
ATOM 3404 C CA . PHE A 1 444 ? -11.406 -19.625 8.344 1 98.5 444 PHE A CA 1
ATOM 3405 C C . PHE A 1 444 ? -12.344 -19.234 7.203 1 98.5 444 PHE A C 1
ATOM 3407 O O . PHE A 1 444 ? -11.914 -18.609 6.23 1 98.5 444 PHE A O 1
ATOM 3414 N N . ASP A 1 445 ? -13.625 -19.578 7.312 1 97.5 445 ASP A N 1
ATOM 3415 C CA . ASP A 1 445 ? -14.547 -19.328 6.211 1 97.5 445 ASP A CA 1
ATOM 3416 C C . ASP A 1 445 ? -15.5 -18.172 6.543 1 97.5 445 ASP A C 1
ATOM 3418 O O . ASP A 1 445 ? -16.594 -18.078 5.969 1 97.5 445 ASP A O 1
ATOM 3422 N N . TYR A 1 446 ? -15.156 -17.391 7.625 1 98.19 446 TYR A N 1
ATOM 3423 C CA . TYR A 1 446 ? -15.938 -16.188 7.863 1 98.19 446 TYR A CA 1
ATOM 3424 C C . TYR A 1 446 ? -15.844 -15.234 6.68 1 98.19 446 TYR A C 1
ATOM 3426 O O . TYR A 1 446 ? -14.75 -14.938 6.199 1 98.19 446 TYR A O 1
ATOM 3434 N N . THR A 1 447 ? -17 -14.797 6.172 1 98.31 447 THR A N 1
ATOM 3435 C CA . THR A 1 447 ? -17.047 -13.859 5.051 1 98.31 447 THR A CA 1
ATOM 3436 C C . THR A 1 447 ? -17.156 -12.422 5.551 1 98.31 447 THR A C 1
ATOM 3438 O O . THR A 1 447 ? -18.141 -12.062 6.203 1 98.31 447 THR A O 1
ATOM 3441 N N . GLN A 1 448 ? -16.234 -11.578 5.281 1 98.38 448 GLN A N 1
ATOM 3442 C CA . GLN A 1 448 ? -16.234 -10.18 5.719 1 98.38 448 GLN A CA 1
ATOM 3443 C C . GLN A 1 448 ? -17.281 -9.367 4.965 1 98.38 448 GLN A C 1
ATOM 3445 O O . GLN A 1 448 ? -17.609 -9.68 3.816 1 98.38 448 GLN A O 1
ATOM 3450 N N . VAL A 1 449 ? -17.719 -8.305 5.605 1 98.25 449 VAL A N 1
ATOM 3451 C CA . VAL A 1 449 ? -18.672 -7.387 5 1 98.25 449 VAL A CA 1
ATOM 3452 C C . VAL A 1 449 ? -18.031 -6.656 3.828 1 98.25 449 VAL A C 1
ATOM 3454 O O . VAL A 1 449 ? -16.828 -6.352 3.867 1 98.25 449 VAL A O 1
ATOM 3457 N N . ALA A 1 450 ? -18.828 -6.426 2.762 1 98.19 450 ALA A N 1
ATOM 3458 C CA . ALA A 1 450 ? -18.391 -5.691 1.578 1 98.19 450 ALA A CA 1
ATOM 3459 C C . ALA A 1 450 ? -19.406 -4.613 1.193 1 98.19 450 ALA A C 1
ATOM 3461 O O . ALA A 1 450 ? -20.594 -4.738 1.487 1 98.19 450 ALA A O 1
ATOM 3462 N N . ALA A 1 451 ? -18.906 -3.59 0.53 1 97.75 451 ALA A N 1
ATOM 3463 C CA . ALA A 1 451 ? -19.75 -2.453 0.17 1 97.75 451 ALA A CA 1
ATOM 3464 C C . ALA A 1 451 ? -20.578 -2.758 -1.074 1 97.75 451 ALA A C 1
ATOM 3466 O O . ALA A 1 451 ? -21.766 -2.408 -1.142 1 97.75 451 ALA A O 1
ATOM 3467 N N . VAL A 1 452 ? -19.953 -3.357 -2.053 1 97.88 452 VAL A N 1
ATOM 3468 C CA . VAL A 1 452 ? -20.594 -3.621 -3.338 1 97.88 452 VAL A CA 1
ATOM 3469 C C . VAL A 1 452 ? -20.734 -5.129 -3.549 1 97.88 452 VAL A C 1
ATOM 3471 O O . VAL A 1 452 ? -19.734 -5.859 -3.504 1 97.88 452 VAL A O 1
ATOM 3474 N N . GLN A 1 453 ? -21.891 -5.586 -3.818 1 96.69 453 GLN A N 1
ATOM 3475 C CA . GLN A 1 453 ? -22.125 -7.008 -4.039 1 96.69 453 GLN A CA 1
ATOM 3476 C C . GLN A 1 453 ? -21.859 -7.391 -5.488 1 96.69 453 GLN A C 1
ATOM 3478 O O . GLN A 1 453 ? -22.438 -6.82 -6.41 1 96.69 453 GLN A O 1
ATOM 3483 N N . LEU A 1 454 ? -20.984 -8.305 -5.684 1 97.62 454 LEU A N 1
ATOM 3484 C CA . LEU A 1 454 ? -20.688 -8.961 -6.949 1 97.62 454 LEU A CA 1
ATOM 3485 C C . LEU A 1 454 ? -20.844 -10.477 -6.828 1 97.62 454 LEU A C 1
ATOM 3487 O O . LEU A 1 454 ? -21.312 -10.977 -5.805 1 97.62 454 LEU A O 1
ATOM 3491 N N . VAL A 1 455 ? -20.531 -11.234 -7.879 1 96.31 455 VAL A N 1
ATOM 3492 C CA . VAL A 1 455 ? -20.641 -12.688 -7.801 1 96.31 455 VAL A CA 1
ATOM 3493 C C . VAL A 1 455 ? -19.516 -13.25 -6.93 1 96.31 455 VAL A C 1
ATOM 3495 O O . VAL A 1 455 ? -19.641 -14.344 -6.375 1 96.31 455 VAL A O 1
ATOM 3498 N N . GLU A 1 456 ? -18.453 -12.492 -6.816 1 96.44 456 GLU A N 1
ATOM 3499 C CA . GLU A 1 456 ? -17.297 -12.727 -5.938 1 96.44 456 GLU A CA 1
ATOM 3500 C C . GLU A 1 456 ? -16.5 -11.438 -5.711 1 96.44 456 GLU A C 1
ATOM 3502 O O . GLU A 1 456 ? -16.781 -10.414 -6.344 1 96.44 456 GLU A O 1
ATOM 3507 N N . ASN A 1 457 ? -15.602 -11.445 -4.785 1 97.5 457 ASN A N 1
ATOM 3508 C CA . ASN A 1 457 ? -14.688 -10.32 -4.652 1 97.5 457 ASN A CA 1
ATOM 3509 C C . ASN A 1 457 ? -13.836 -10.133 -5.902 1 97.5 457 ASN A C 1
ATOM 3511 O O . ASN A 1 457 ? -13.344 -11.109 -6.469 1 97.5 457 ASN A O 1
ATOM 3515 N N . TYR A 1 458 ? -13.711 -8.914 -6.328 1 97.81 458 TYR A N 1
ATOM 3516 C CA . TYR A 1 458 ? -12.867 -8.602 -7.48 1 97.81 458 TYR A CA 1
ATOM 3517 C C . TYR A 1 458 ? -11.523 -8.047 -7.035 1 97.81 458 TYR A C 1
ATOM 3519 O O . TYR A 1 458 ? -11.336 -7.711 -5.863 1 97.81 458 TYR A O 1
ATOM 3527 N N . HIS A 1 459 ? -10.57 -7.977 -7.992 1 98.44 459 HIS A N 1
ATOM 3528 C CA . HIS A 1 459 ? -9.219 -7.484 -7.742 1 98.44 459 HIS A CA 1
ATOM 3529 C C . HIS A 1 459 ? -9.227 -5.996 -7.402 1 98.44 459 HIS A C 1
ATOM 3531 O O . HIS A 1 459 ? -10.195 -5.293 -7.707 1 98.44 459 HIS A O 1
ATOM 3537 N N . GLY A 1 460 ? -8.227 -5.598 -6.711 1 98.06 460 GLY A N 1
ATOM 3538 C CA . GLY A 1 460 ? -7.969 -4.184 -6.477 1 98.06 460 GLY A CA 1
ATOM 3539 C C . GLY A 1 460 ? -6.945 -3.602 -7.438 1 98.06 460 GLY A C 1
ATOM 3540 O O . GLY A 1 460 ? -6.219 -4.34 -8.102 1 98.06 460 GLY A O 1
ATOM 3541 N N . GLY A 1 461 ? -6.926 -2.254 -7.504 1 98 461 GLY A N 1
ATOM 3542 C CA . GLY A 1 461 ? -6.082 -1.583 -8.477 1 98 461 GLY A CA 1
ATOM 3543 C C . GLY A 1 461 ? -4.91 -0.852 -7.855 1 98 461 GLY A C 1
ATOM 3544 O O . GLY A 1 461 ? -4.242 -0.056 -8.523 1 98 461 GLY A O 1
ATOM 3545 N N . GLY A 1 462 ? -4.617 -1.042 -6.594 1 97.81 462 GLY A N 1
ATOM 3546 C CA . GLY A 1 462 ? -3.516 -0.375 -5.918 1 97.81 462 GLY A CA 1
ATOM 3547 C C . GLY A 1 462 ? -2.16 -0.96 -6.27 1 97.81 462 GLY A C 1
ATOM 3548 O O . GLY A 1 462 ? -2.076 -2.041 -6.855 1 97.81 462 GLY A O 1
ATOM 3549 N N . ASP A 1 463 ? -1.109 -0.275 -5.906 1 98.5 463 ASP A N 1
ATOM 3550 C CA . ASP A 1 463 ? 0.253 -0.774 -6.059 1 98.5 463 ASP A CA 1
ATOM 3551 C C . ASP A 1 463 ? 0.527 -1.931 -5.102 1 98.5 463 ASP A C 1
ATOM 3553 O O . ASP A 1 463 ? -0.116 -2.041 -4.055 1 98.5 463 ASP A O 1
ATOM 3557 N N . VAL A 1 464 ? 1.433 -2.77 -5.5 1 98.75 464 VAL A N 1
ATOM 3558 C CA . VAL A 1 464 ? 1.895 -3.838 -4.621 1 98.75 464 VAL A CA 1
ATOM 3559 C C . VAL A 1 464 ? 3.365 -3.621 -4.273 1 98.75 464 VAL A C 1
ATOM 3561 O O . VAL A 1 464 ? 4.082 -2.914 -4.988 1 98.75 464 VAL A O 1
ATOM 3564 N N . ALA A 1 465 ? 3.789 -4.164 -3.156 1 98.81 465 ALA A N 1
ATOM 3565 C CA . ALA A 1 465 ? 5.195 -4.09 -2.768 1 98.81 465 ALA A CA 1
ATOM 3566 C C . ALA A 1 465 ? 6.008 -5.195 -3.439 1 98.81 465 ALA A C 1
ATOM 3568 O O . ALA A 1 465 ? 5.465 -6.246 -3.787 1 98.81 465 ALA A O 1
ATOM 3569 N N . ILE A 1 466 ? 7.238 -4.957 -3.678 1 98.88 466 ILE A N 1
ATOM 3570 C CA . ILE A 1 466 ? 8.227 -5.941 -4.113 1 98.88 466 ILE A CA 1
ATOM 3571 C C . ILE A 1 466 ? 9.43 -5.914 -3.176 1 98.88 466 ILE A C 1
ATOM 3573 O O . ILE A 1 466 ? 9.984 -4.852 -2.895 1 98.88 466 ILE A O 1
ATOM 3577 N N . TYR A 1 467 ? 9.766 -7.066 -2.639 1 98.88 467 TYR A N 1
ATOM 3578 C CA . TYR A 1 467 ? 10.883 -7.285 -1.73 1 98.88 467 TYR A CA 1
ATOM 3579 C C . TYR A 1 467 ? 11.984 -8.109 -2.404 1 98.88 467 TYR A C 1
ATOM 3581 O O . TYR A 1 467 ? 11.695 -9.094 -3.086 1 98.88 467 TYR A O 1
ATOM 3589 N N . ALA A 1 468 ? 13.211 -7.672 -2.195 1 98.88 468 ALA A N 1
ATOM 3590 C CA . ALA A 1 468 ? 14.258 -8.391 -2.916 1 98.88 468 ALA A CA 1
ATOM 3591 C C . ALA A 1 468 ? 15.539 -8.461 -2.094 1 98.88 468 ALA A C 1
ATOM 3593 O O . ALA A 1 468 ? 15.852 -7.539 -1.339 1 98.88 468 ALA A O 1
ATOM 3594 N N . ARG A 1 469 ? 16.297 -9.516 -2.234 1 98.56 469 ARG A N 1
ATOM 3595 C CA . ARG A 1 469 ? 17.625 -9.711 -1.682 1 98.56 469 ARG A CA 1
ATOM 3596 C C . ARG A 1 469 ? 18.516 -10.477 -2.656 1 98.56 469 ARG A C 1
ATOM 3598 O O . ARG A 1 469 ? 18.031 -11.242 -3.486 1 98.56 469 ARG A O 1
ATOM 3605 N N . GLY A 1 470 ? 19.797 -10.289 -2.586 1 98.81 470 GLY A N 1
ATOM 3606 C CA . GLY A 1 470 ? 20.734 -10.953 -3.463 1 98.81 470 GLY A CA 1
ATOM 3607 C C . GLY A 1 470 ? 21.266 -10.055 -4.566 1 98.81 470 GLY A C 1
ATOM 3608 O O . GLY A 1 470 ? 21.219 -8.828 -4.453 1 98.81 470 GLY A O 1
ATOM 3609 N N . PRO A 1 471 ? 21.812 -10.625 -5.656 1 98.75 471 PRO A N 1
ATOM 3610 C CA . PRO A 1 471 ? 22.469 -9.844 -6.719 1 98.75 471 PRO A CA 1
ATOM 3611 C C . PRO A 1 471 ? 21.516 -8.836 -7.371 1 98.75 471 PRO A C 1
ATOM 3613 O O . PRO A 1 471 ? 20.438 -9.211 -7.836 1 98.75 471 PRO A O 1
ATOM 3616 N N . TYR A 1 472 ? 21.938 -7.582 -7.305 1 98.5 472 TYR A N 1
ATOM 3617 C CA . TYR A 1 472 ? 21.281 -6.461 -7.973 1 98.5 472 TYR A CA 1
ATOM 3618 C C . TYR A 1 472 ? 19.875 -6.23 -7.418 1 98.5 472 TYR A C 1
ATOM 3620 O O . TYR A 1 472 ? 19.047 -5.586 -8.062 1 98.5 472 TYR A O 1
ATOM 3628 N N . SER A 1 473 ? 19.625 -6.781 -6.25 1 98.69 473 SER A N 1
ATOM 3629 C CA . SER A 1 473 ? 18.328 -6.555 -5.641 1 98.69 473 SER A CA 1
ATOM 3630 C C . SER A 1 473 ? 18.062 -5.07 -5.43 1 98.69 473 SER A C 1
ATOM 3632 O O . SER A 1 473 ? 16.906 -4.637 -5.379 1 98.69 473 SER A O 1
ATOM 3634 N N . HIS A 1 474 ? 19.109 -4.195 -5.367 1 98.19 474 HIS A N 1
ATOM 3635 C CA . HIS A 1 474 ? 18.984 -2.76 -5.156 1 98.19 474 HIS A CA 1
ATOM 3636 C C . HIS A 1 474 ? 18.375 -2.072 -6.379 1 98.19 474 HIS A C 1
ATOM 3638 O O . HIS A 1 474 ? 18.047 -0.884 -6.328 1 98.19 474 HIS A O 1
ATOM 3644 N N . LEU A 1 475 ? 18.156 -2.842 -7.488 1 98.44 475 LEU A N 1
ATOM 3645 C CA . LEU A 1 475 ? 17.484 -2.279 -8.648 1 98.44 475 LEU A CA 1
ATOM 3646 C C . LEU A 1 475 ? 15.992 -2.08 -8.367 1 98.44 475 LEU A C 1
ATOM 3648 O O . LEU A 1 475 ? 15.305 -1.386 -9.109 1 98.44 475 LEU A O 1
ATOM 3652 N N . PHE A 1 476 ? 15.445 -2.707 -7.367 1 98.31 476 PHE A N 1
ATOM 3653 C CA . PHE A 1 476 ? 14.109 -2.418 -6.84 1 98.31 476 PHE A CA 1
ATOM 3654 C C . PHE A 1 476 ? 14.188 -1.389 -5.719 1 98.31 476 PHE A C 1
ATOM 3656 O O . PHE A 1 476 ? 14.547 -1.718 -4.59 1 98.31 476 PHE A O 1
ATOM 3663 N N . HIS A 1 477 ? 13.828 -0.084 -5.98 1 95.69 477 HIS A N 1
ATOM 3664 C CA . HIS A 1 477 ? 14.18 0.971 -5.035 1 95.69 477 HIS A CA 1
ATOM 3665 C C . HIS A 1 477 ? 13.164 2.107 -5.082 1 95.69 477 HIS A C 1
ATOM 3667 O O . HIS A 1 477 ? 13.273 3.074 -4.324 1 95.69 477 HIS A O 1
ATOM 3673 N N . ASN A 1 478 ? 12.164 2.031 -5.945 1 94.5 478 ASN A N 1
ATOM 3674 C CA . ASN A 1 478 ? 11.219 3.107 -6.211 1 94.5 478 ASN A CA 1
ATOM 3675 C C . ASN A 1 478 ? 9.859 2.564 -6.648 1 94.5 478 ASN A C 1
ATOM 3677 O O . ASN A 1 478 ? 9.523 1.417 -6.355 1 94.5 478 ASN A O 1
ATOM 3681 N N . VAL A 1 479 ? 9.016 3.43 -7.191 1 97.88 479 VAL A N 1
ATOM 3682 C CA . VAL A 1 479 ? 7.797 3.004 -7.863 1 97.88 479 VAL A CA 1
ATOM 3683 C C . VAL A 1 479 ? 8.117 2.572 -9.289 1 97.88 479 VAL A C 1
ATOM 3685 O O . VAL A 1 479 ? 8.633 3.361 -10.086 1 97.88 479 VAL A O 1
ATOM 3688 N N . HIS A 1 480 ? 7.805 1.32 -9.602 1 98.5 480 HIS A N 1
ATOM 3689 C CA . HIS A 1 480 ? 8.164 0.733 -10.883 1 98.5 480 HIS A CA 1
ATOM 3690 C C . HIS A 1 480 ? 6.93 0.248 -11.633 1 98.5 480 HIS A C 1
ATOM 3692 O O . HIS A 1 480 ? 5.918 -0.1 -11.016 1 98.5 480 HIS A O 1
ATOM 3698 N N . GLU A 1 481 ? 7.105 0.294 -12.953 1 98.56 481 GLU A N 1
ATOM 3699 C CA . GLU A 1 481 ? 6.16 -0.493 -13.742 1 98.56 481 GLU A CA 1
ATOM 3700 C C . GLU A 1 481 ? 6.289 -1.981 -13.43 1 98.56 481 GLU A C 1
ATOM 3702 O O . GLU A 1 481 ? 7.387 -2.473 -13.164 1 98.56 481 GLU A O 1
ATOM 3707 N N . GLN A 1 482 ? 5.203 -2.674 -13.516 1 98.75 482 GLN A N 1
ATOM 3708 C CA . GLN A 1 482 ? 5.227 -4.082 -13.141 1 98.75 482 GLN A CA 1
ATOM 3709 C C . GLN A 1 482 ? 6.117 -4.891 -14.086 1 98.75 482 GLN A C 1
ATOM 3711 O O . GLN A 1 482 ? 6.836 -5.789 -13.648 1 98.75 482 GLN A O 1
ATOM 3716 N N . HIS A 1 483 ? 6.074 -4.559 -15.438 1 98.81 483 HIS A N 1
ATOM 3717 C CA . HIS A 1 483 ? 6.875 -5.309 -16.391 1 98.81 483 HIS A CA 1
ATOM 3718 C C . HIS A 1 483 ? 8.359 -5.023 -16.219 1 98.81 483 HIS A C 1
ATOM 3720 O O . HIS A 1 483 ? 9.203 -5.73 -16.781 1 98.81 483 HIS A O 1
ATOM 3726 N N . TYR A 1 484 ? 8.719 -4.047 -15.414 1 98.75 484 TYR A N 1
ATOM 3727 C CA . TYR A 1 484 ? 10.102 -3.752 -15.047 1 98.75 484 TYR A CA 1
ATOM 3728 C C . TYR A 1 484 ? 10.758 -4.953 -14.375 1 98.75 484 TYR A C 1
ATOM 3730 O O . TYR A 1 484 ? 11.961 -5.168 -14.508 1 98.75 484 TYR A O 1
ATOM 3738 N N . VAL A 1 485 ? 10.023 -5.766 -13.664 1 98.94 485 VAL A N 1
ATOM 3739 C CA . VAL A 1 485 ? 10.516 -6.93 -12.938 1 98.94 485 VAL A CA 1
ATOM 3740 C C . VAL A 1 485 ? 11.305 -7.836 -13.883 1 98.94 485 VAL A C 1
ATOM 3742 O O . VAL A 1 485 ? 12.406 -8.281 -13.555 1 98.94 485 VAL A O 1
ATOM 3745 N N . PHE A 1 486 ? 10.75 -8.047 -15.062 1 98.81 486 PHE A N 1
ATOM 3746 C CA . PHE A 1 486 ? 11.398 -8.859 -16.094 1 98.81 486 PHE A CA 1
ATOM 3747 C C . PHE A 1 486 ? 12.773 -8.297 -16.422 1 98.81 486 PHE A C 1
ATOM 3749 O O . PHE A 1 486 ? 13.75 -9.047 -16.516 1 98.81 486 PHE A O 1
ATOM 3756 N N . HIS A 1 487 ? 12.875 -7.055 -16.609 1 98.62 487 HIS A N 1
ATOM 3757 C CA . HIS A 1 487 ? 14.086 -6.398 -17.094 1 98.62 487 HIS A CA 1
ATOM 3758 C C . HIS A 1 487 ? 15.156 -6.367 -16 1 98.62 487 HIS A C 1
ATOM 3760 O O . HIS A 1 487 ? 16.344 -6.578 -16.281 1 98.62 487 HIS A O 1
ATOM 3766 N N . ALA A 1 488 ? 14.75 -6.07 -14.805 1 98.69 488 ALA A N 1
ATOM 3767 C CA . ALA A 1 488 ? 15.695 -6.078 -13.688 1 98.69 488 ALA A CA 1
ATOM 3768 C C . ALA A 1 488 ? 16.281 -7.473 -13.477 1 98.69 488 ALA A C 1
ATOM 3770 O O . ALA A 1 488 ? 17.484 -7.621 -13.266 1 98.69 488 ALA A O 1
ATOM 3771 N N . ILE A 1 489 ? 15.422 -8.516 -13.539 1 98.81 489 ILE A N 1
ATOM 3772 C CA . ILE A 1 489 ? 15.875 -9.891 -13.383 1 98.81 489 ILE A CA 1
ATOM 3773 C C . ILE A 1 489 ? 16.828 -10.25 -14.516 1 98.81 489 ILE A C 1
ATOM 3775 O O . ILE A 1 489 ? 17.891 -10.828 -14.281 1 98.81 489 ILE A O 1
ATOM 3779 N N . SER A 1 490 ? 16.422 -9.906 -15.742 1 98.62 490 SER A N 1
ATOM 3780 C CA . SER A 1 490 ? 17.25 -10.227 -16.906 1 98.62 490 SER A CA 1
ATOM 3781 C C . SER A 1 490 ? 18.609 -9.57 -16.812 1 98.62 490 SER A C 1
ATOM 3783 O O . SER A 1 490 ? 19.625 -10.172 -17.188 1 98.62 490 SER A O 1
ATOM 3785 N N . TYR A 1 491 ? 18.609 -8.32 -16.359 1 98.38 491 TYR A N 1
ATOM 3786 C CA . TYR A 1 491 ? 19.875 -7.625 -16.172 1 98.38 491 TYR A CA 1
ATOM 3787 C C . TYR A 1 491 ? 20.734 -8.336 -15.125 1 98.38 491 TYR A C 1
ATOM 3789 O O . TYR A 1 491 ? 21.922 -8.586 -15.359 1 98.38 491 TYR A O 1
ATOM 3797 N N . ALA A 1 492 ? 20.141 -8.672 -14.039 1 98.56 492 ALA A N 1
ATOM 3798 C CA . ALA A 1 492 ? 20.859 -9.281 -12.914 1 98.56 492 ALA A CA 1
ATOM 3799 C C . ALA A 1 492 ? 21.422 -10.648 -13.297 1 98.56 492 ALA A C 1
ATOM 3801 O O . ALA A 1 492 ? 22.516 -11.023 -12.875 1 98.56 492 ALA A O 1
ATOM 3802 N N . ALA A 1 493 ? 20.656 -11.422 -14.094 1 98.19 493 ALA A N 1
ATOM 3803 C CA . ALA A 1 493 ? 21 -12.805 -14.422 1 98.19 493 ALA A CA 1
ATOM 3804 C C . ALA A 1 493 ? 21.703 -12.898 -15.773 1 98.19 493 ALA A C 1
ATOM 3806 O O . ALA A 1 493 ? 22.109 -13.984 -16.188 1 98.19 493 ALA A O 1
ATOM 3807 N N . LYS A 1 494 ? 21.766 -11.758 -16.516 1 96.06 494 LYS A N 1
ATOM 3808 C CA . LYS A 1 494 ? 22.375 -11.688 -17.844 1 96.06 494 LYS A CA 1
ATOM 3809 C C . LYS A 1 494 ? 21.625 -12.562 -18.844 1 96.06 494 LYS A C 1
ATOM 3811 O O . LYS A 1 494 ? 22.234 -13.359 -19.547 1 96.06 494 LYS A O 1
ATOM 3816 N N . TYR A 1 495 ? 20.312 -12.367 -18.797 1 95.31 495 TYR A N 1
ATOM 3817 C CA . TYR A 1 495 ? 19.438 -13.055 -19.734 1 95.31 495 TYR A CA 1
ATOM 3818 C C . TYR A 1 495 ? 19.203 -12.211 -20.984 1 95.31 495 TYR A C 1
ATOM 3820 O O . TYR A 1 495 ? 19.219 -10.977 -20.922 1 95.31 495 TYR A O 1
ATOM 3828 N N . GLY A 1 496 ? 18.953 -12.852 -22.125 1 92.25 496 GLY A N 1
ATOM 3829 C CA . GLY A 1 496 ? 18.438 -12.219 -23.328 1 92.25 496 GLY A CA 1
ATOM 3830 C C . GLY A 1 496 ? 19.234 -10.992 -23.734 1 92.25 496 GLY A C 1
ATOM 3831 O O . GLY A 1 496 ? 20.469 -11.062 -23.844 1 92.25 496 GLY A O 1
ATOM 3832 N N . PRO A 1 497 ? 18.531 -9.852 -23.828 1 84.06 497 PRO A N 1
ATOM 3833 C CA . PRO A 1 497 ? 19.188 -8.641 -24.312 1 84.06 497 PRO A CA 1
ATOM 3834 C C . PRO A 1 497 ? 20.281 -8.148 -23.375 1 84.06 497 PRO A C 1
ATOM 3836 O O . PRO A 1 497 ? 21.109 -7.324 -23.766 1 84.06 497 PRO A O 1
ATOM 3839 N N . TYR A 1 498 ? 20.344 -8.695 -22.234 1 87.31 498 TYR A N 1
ATOM 3840 C CA . TYR A 1 498 ? 21.297 -8.227 -21.234 1 87.31 498 TYR A CA 1
ATOM 3841 C C . TYR A 1 498 ? 22.438 -9.211 -21.062 1 87.31 498 TYR A C 1
ATOM 3843 O O . TYR A 1 498 ? 23.203 -9.125 -20.094 1 87.31 498 TYR A O 1
ATOM 3851 N N . SER A 1 499 ? 22.5 -10.305 -21.922 1 86 499 SER A N 1
ATOM 3852 C CA . SER A 1 499 ? 23.516 -11.359 -21.812 1 86 499 SER A CA 1
ATOM 3853 C C . SER A 1 499 ? 24.922 -10.812 -22.031 1 86 499 SER A C 1
ATOM 3855 O O . SER A 1 499 ? 25.875 -11.305 -21.453 1 86 499 SER A O 1
ATOM 3857 N N . SER A 1 500 ? 25.094 -9.977 -23.125 1 70.06 500 SER A N 1
ATOM 3858 C CA . SER A 1 500 ? 26.422 -9.461 -23.406 1 70.06 500 SER A CA 1
ATOM 3859 C C . SER A 1 500 ? 26.734 -8.227 -22.562 1 70.06 500 SER A C 1
ATOM 3861 O O . SER A 1 500 ? 25.828 -7.484 -22.188 1 70.06 500 SER A O 1
ATOM 3863 N N . GLY A 1 501 ? 27.391 -8.344 -21.469 1 53.78 501 GLY A N 1
ATOM 3864 C CA . GLY A 1 501 ? 27.781 -7.23 -20.625 1 53.78 501 GLY A CA 1
ATOM 3865 C C . GLY A 1 501 ? 27.641 -5.883 -21.297 1 53.78 501 GLY A C 1
ATOM 3866 O O . GLY A 1 501 ? 28.234 -4.895 -20.875 1 53.78 501 GLY A O 1
ATOM 3867 N N . ALA A 1 502 ? 27.266 -5.906 -22.484 1 42.41 502 ALA A N 1
ATOM 3868 C CA . ALA A 1 502 ? 27.266 -4.594 -23.125 1 42.41 502 ALA A CA 1
ATOM 3869 C C . ALA A 1 502 ? 26.375 -3.613 -22.359 1 42.41 502 ALA A C 1
ATOM 3871 O O . ALA A 1 502 ? 25.25 -3.949 -21.984 1 42.41 502 ALA A O 1
ATOM 3872 N N . ALA A 1 503 ? 26.922 -2.697 -21.766 1 43.5 503 ALA A N 1
ATOM 3873 C CA . ALA A 1 503 ? 26.281 -1.476 -21.281 1 43.5 503 ALA A CA 1
ATOM 3874 C C . ALA A 1 503 ? 25.109 -1.087 -22.172 1 43.5 503 ALA A C 1
ATOM 3876 O O . ALA A 1 503 ? 25.203 -1.132 -23.391 1 43.5 503 ALA A O 1
ATOM 3877 N N . VAL A 1 504 ? 23.797 -1.259 -21.719 1 42.5 504 VAL A N 1
ATOM 3878 C CA . VAL A 1 504 ? 22.734 -0.56 -22.422 1 42.5 504 VAL A CA 1
ATOM 3879 C C . VAL A 1 504 ? 23.312 0.583 -23.25 1 42.5 504 VAL A C 1
ATOM 3881 O O . VAL A 1 504 ? 23.781 1.578 -22.703 1 42.5 504 VAL A O 1
ATOM 3884 N N . TYR A 1 505 ? 24 0.427 -24.344 1 34.69 505 TYR A N 1
ATOM 3885 C CA . TYR A 1 505 ? 24.344 1.519 -25.25 1 34.69 505 TYR A CA 1
ATOM 3886 C C . TYR A 1 505 ? 23.125 2.406 -25.516 1 34.69 505 TYR A C 1
ATOM 3888 O O . TYR A 1 505 ? 22.141 1.958 -26.094 1 34.69 505 TYR A O 1
ATOM 3896 N N . MET A 1 506 ? 22.859 3.238 -24.562 1 34.06 506 MET A N 1
ATOM 3897 C CA . MET A 1 506 ? 22.047 4.418 -24.844 1 34.06 506 MET A CA 1
ATOM 3898 C C . MET A 1 506 ? 22.312 4.926 -26.266 1 34.06 506 MET A C 1
ATOM 3900 O O . MET A 1 506 ? 23.453 5.188 -26.641 1 34.06 506 MET A O 1
ATOM 3904 N N . ASN A 1 507 ? 21.625 4.484 -27.156 1 31.86 507 ASN A N 1
ATOM 3905 C CA . ASN A 1 507 ? 21.562 5.238 -28.406 1 31.86 507 ASN A CA 1
ATOM 3906 C C . ASN A 1 507 ? 21.609 6.742 -28.156 1 31.86 507 ASN A C 1
ATOM 3908 O O . ASN A 1 507 ? 20.562 7.391 -28.094 1 31.86 507 ASN A O 1
ATOM 3912 N N . ILE A 1 508 ? 22.422 7.18 -27.344 1 33.19 508 ILE A N 1
ATOM 3913 C CA . ILE A 1 508 ? 22.734 8.586 -27.141 1 33.19 508 ILE A CA 1
ATOM 3914 C C . ILE A 1 508 ? 23.094 9.234 -28.484 1 33.19 508 ILE A C 1
ATOM 3916 O O . ILE A 1 508 ? 23.359 10.438 -28.547 1 33.19 508 ILE A O 1
ATOM 3920 N N . TRP A 1 509 ? 23.375 8.461 -29.5 1 34.03 509 TRP A N 1
ATOM 3921 C CA . TRP A 1 509 ? 23.797 9.125 -30.734 1 34.03 509 TRP A CA 1
ATOM 3922 C C . TRP A 1 509 ? 22.656 9.938 -31.328 1 34.03 509 TRP A C 1
ATOM 3924 O O . TRP A 1 509 ? 22.891 10.938 -32 1 34.03 509 TRP A O 1
ATOM 3934 N N . ASN A 1 510 ? 21.5 9.516 -31.188 1 31.42 510 ASN A N 1
ATOM 3935 C CA . ASN A 1 510 ? 20.547 10.227 -32.031 1 31.42 510 ASN A CA 1
ATOM 3936 C C . ASN A 1 510 ? 20.141 11.562 -31.422 1 31.42 510 ASN A C 1
ATOM 3938 O O . ASN A 1 510 ? 19.422 12.344 -32.062 1 31.42 510 ASN A O 1
ATOM 3942 N N . LEU A 1 511 ? 20.422 11.711 -30.109 1 30.22 511 LEU A N 1
ATOM 3943 C CA . LEU A 1 511 ? 19.953 13.008 -29.641 1 30.22 511 LEU A CA 1
ATOM 3944 C C . LEU A 1 511 ? 20.953 14.102 -30.031 1 30.22 511 LEU A C 1
ATOM 3946 O O . LEU A 1 511 ? 20.594 15.281 -30.078 1 30.22 511 LEU A O 1
ATOM 3950 N N . ALA A 1 512 ? 22.219 13.703 -30.219 1 33.53 512 ALA A N 1
ATOM 3951 C CA . ALA A 1 512 ? 23.141 14.812 -30.5 1 33.53 512 ALA A CA 1
ATOM 3952 C C . ALA A 1 512 ? 22.891 15.367 -31.906 1 33.53 512 ALA A C 1
ATOM 3954 O O . ALA A 1 512 ? 23.391 16.438 -32.25 1 33.53 512 ALA A O 1
ATOM 3955 N N . ILE A 1 513 ? 22.391 14.484 -32.688 1 32.22 513 ILE A N 1
ATOM 3956 C CA . ILE A 1 513 ? 22.359 15 -34.062 1 32.22 513 ILE A CA 1
ATOM 3957 C C . ILE A 1 513 ? 21.234 16.031 -34.188 1 32.22 513 ILE A C 1
ATOM 3959 O O . ILE A 1 513 ? 21.266 16.875 -35.062 1 32.22 513 ILE A O 1
ATOM 3963 N N . VAL A 1 514 ? 20.281 15.945 -33.25 1 33.16 514 VAL A N 1
ATOM 3964 C CA . VAL A 1 514 ? 19.25 16.922 -33.562 1 33.16 514 VAL A CA 1
ATOM 3965 C C . VAL A 1 514 ? 19.703 18.312 -33.094 1 33.16 514 VAL A C 1
ATOM 3967 O O . VAL A 1 514 ? 19.219 19.328 -33.625 1 33.16 514 VAL A O 1
ATOM 3970 N N . THR A 1 515 ? 20.625 18.281 -32.094 1 32.25 515 THR A N 1
ATOM 3971 C CA . THR A 1 515 ? 20.969 19.625 -31.672 1 32.25 515 THR A CA 1
ATOM 3972 C C . THR A 1 515 ? 21.844 20.312 -32.719 1 32.25 515 THR A C 1
ATOM 3974 O O . THR A 1 515 ? 21.875 21.547 -32.812 1 32.25 515 THR A O 1
ATOM 3977 N N . VAL A 1 516 ? 22.578 19.438 -33.375 1 34.06 516 VAL A N 1
ATOM 3978 C CA . VAL A 1 516 ? 23.516 20.172 -34.219 1 34.06 516 VAL A CA 1
ATOM 3979 C C . VAL A 1 516 ? 22.766 20.781 -35.406 1 34.06 516 VAL A C 1
ATOM 3981 O O . VAL A 1 516 ? 23.188 21.797 -35.969 1 34.06 516 VAL A O 1
ATOM 3984 N N . ILE A 1 517 ? 21.688 20.047 -35.688 1 34.72 517 ILE A N 1
ATOM 3985 C CA . ILE A 1 517 ? 21.172 20.547 -36.969 1 34.72 517 ILE A CA 1
ATOM 3986 C C . ILE A 1 517 ? 20.469 21.891 -36.75 1 34.72 517 ILE A C 1
ATOM 3988 O O . ILE A 1 517 ? 20.438 22.734 -37.656 1 34.72 517 ILE A O 1
ATOM 3992 N N . THR A 1 518 ? 19.938 22.031 -35.562 1 30.84 518 THR A N 1
ATOM 3993 C CA . THR A 1 518 ? 19.125 23.234 -35.562 1 30.84 518 THR A CA 1
ATOM 3994 C C . THR A 1 518 ? 20 24.484 -35.438 1 30.84 518 THR A C 1
ATOM 3996 O O . THR A 1 518 ? 19.516 25.609 -35.562 1 30.84 518 THR A O 1
ATOM 3999 N N . ILE A 1 519 ? 21.312 24.234 -35 1 34.59 519 ILE A N 1
ATOM 4000 C CA . ILE A 1 519 ? 22.062 25.484 -34.906 1 34.59 519 ILE A CA 1
ATOM 4001 C C . ILE A 1 519 ? 22.328 26.031 -36.312 1 34.59 519 ILE A C 1
ATOM 4003 O O . ILE A 1 519 ? 22.453 27.25 -36.5 1 34.59 519 ILE A O 1
ATOM 4007 N N . VAL A 1 520 ? 22.531 25.047 -37.219 1 35.53 520 VAL A N 1
ATOM 4008 C CA . VAL A 1 520 ? 23.094 25.641 -38.438 1 35.53 520 VAL A CA 1
ATOM 4009 C C . VAL A 1 520 ? 22.016 26.391 -39.188 1 35.53 520 VAL A C 1
ATOM 4011 O O . VAL A 1 520 ? 22.312 27.25 -40.031 1 35.53 520 VAL A O 1
ATOM 4014 N N . LEU A 1 521 ? 20.766 25.906 -39.031 1 33.84 521 LEU A N 1
ATOM 4015 C CA . LEU A 1 521 ? 19.891 26.594 -39.969 1 33.84 521 LEU A CA 1
ATOM 4016 C C . LEU A 1 521 ? 19.453 27.953 -39.438 1 33.84 521 LEU A C 1
ATOM 4018 O O . LEU A 1 521 ? 18.828 28.734 -40.156 1 33.84 521 LEU A O 1
ATOM 4022 N N . MET A 1 522 ? 19.766 28.312 -38.156 1 28.2 522 MET A N 1
ATOM 4023 C CA . MET A 1 522 ? 19.5 29.734 -38.031 1 28.2 522 MET A CA 1
ATOM 4024 C C . MET A 1 522 ? 20.719 30.562 -38.438 1 28.2 522 MET A C 1
ATOM 4026 O O . MET A 1 522 ? 21.844 30.219 -38.062 1 28.2 522 MET A O 1
ATOM 4030 N N . MET B 1 1 ? -4.023 35.406 -33.781 1 37 1 MET B N 1
ATOM 4031 C CA . MET B 1 1 ? -4.496 34.906 -32.5 1 37 1 MET B CA 1
ATOM 4032 C C . MET B 1 1 ? -5.027 33.469 -32.656 1 37 1 MET B C 1
ATOM 4034 O O . MET B 1 1 ? -5.238 32.781 -31.656 1 37 1 MET B O 1
ATOM 4038 N N . ARG B 1 2 ? -5.594 33.188 -33.906 1 46.5 2 ARG B N 1
ATOM 4039 C CA . ARG B 1 2 ? -6.262 31.922 -34.188 1 46.5 2 ARG B CA 1
ATOM 4040 C C . ARG B 1 2 ? -5.246 30.781 -34.344 1 46.5 2 ARG B C 1
ATOM 4042 O O . ARG B 1 2 ? -5.574 29.625 -34.094 1 46.5 2 ARG B O 1
ATOM 4049 N N . LEU B 1 3 ? -4.129 31.203 -34.875 1 49.41 3 LEU B N 1
ATOM 4050 C CA . LEU B 1 3 ? -3.156 30.156 -35.188 1 49.41 3 LEU B CA 1
ATOM 4051 C C . LEU B 1 3 ? -2.566 29.578 -33.906 1 49.41 3 LEU B C 1
ATOM 4053 O O . LEU B 1 3 ? -2.133 28.422 -33.875 1 49.41 3 LEU B O 1
ATOM 4057 N N . SER B 1 4 ? -2.529 30.484 -32.844 1 47.56 4 SER B N 1
ATOM 4058 C CA . SER B 1 4 ? -1.875 30.047 -31.625 1 47.56 4 SER B CA 1
ATOM 4059 C C . SER B 1 4 ? -2.73 29.031 -30.875 1 47.56 4 SER B C 1
ATOM 4061 O O . SER B 1 4 ? -2.215 28.25 -30.078 1 47.56 4 SER B O 1
ATOM 4063 N N . SER B 1 5 ? -4.07 29.188 -31.109 1 47.38 5 SER B N 1
ATOM 4064 C CA . SER B 1 5 ? -4.934 28.266 -30.375 1 47.38 5 SER B CA 1
ATOM 4065 C C . SER B 1 5 ? -4.828 26.844 -30.938 1 47.38 5 SER B C 1
ATOM 4067 O O . SER B 1 5 ? -5.047 25.875 -30.203 1 47.38 5 SER B O 1
ATOM 4069 N N . ALA B 1 6 ? -4.625 26.781 -32.188 1 48.03 6 ALA B N 1
ATOM 4070 C CA . ALA B 1 6 ? -4.609 25.469 -32.844 1 48.03 6 ALA B CA 1
ATOM 4071 C C . ALA B 1 6 ? -3.373 24.672 -32.406 1 48.03 6 ALA B C 1
ATOM 4073 O O . ALA B 1 6 ? -3.439 23.453 -32.219 1 48.03 6 ALA B O 1
ATOM 4074 N N . LEU B 1 7 ? -2.303 25.328 -32.188 1 45.09 7 LEU B N 1
ATOM 4075 C CA . LEU B 1 7 ? -1.067 24.625 -31.859 1 45.09 7 LEU B CA 1
ATOM 4076 C C . LEU B 1 7 ? -1.126 24.094 -30.422 1 45.09 7 LEU B C 1
ATOM 4078 O O . LEU B 1 7 ? -0.625 23 -30.156 1 45.09 7 LEU B O 1
ATOM 4082 N N . VAL B 1 8 ? -1.775 24.906 -29.516 1 44.75 8 VAL B N 1
ATOM 4083 C CA . VAL B 1 8 ? -1.895 24.453 -28.125 1 44.75 8 VAL B CA 1
ATOM 4084 C C . VAL B 1 8 ? -2.836 23.25 -28.062 1 44.75 8 VAL B C 1
ATOM 4086 O O . VAL B 1 8 ? -2.576 22.281 -27.344 1 44.75 8 VAL B O 1
ATOM 4089 N N . PHE B 1 9 ? -3.859 23.203 -28.844 1 44.06 9 PHE B N 1
ATOM 4090 C CA . PHE B 1 9 ? -4.777 22.078 -28.875 1 44.06 9 PHE B CA 1
ATOM 4091 C C . PHE B 1 9 ? -4.086 20.828 -29.406 1 44.06 9 PHE B C 1
ATOM 4093 O O . PHE B 1 9 ? -4.34 19.719 -28.938 1 44.06 9 PHE B O 1
ATOM 4100 N N . PHE B 1 10 ? -3.232 21.016 -30.312 1 43.16 10 PHE B N 1
ATOM 4101 C CA . PHE B 1 10 ? -2.564 19.859 -30.891 1 43.16 10 PHE B CA 1
ATOM 4102 C C . PHE B 1 10 ? -1.553 19.281 -29.906 1 43.16 10 PHE B C 1
ATOM 4104 O O . PHE B 1 10 ? -1.274 18.078 -29.922 1 43.16 10 PHE B O 1
ATOM 4111 N N . ALA B 1 11 ? -0.879 20.141 -29.062 1 41.44 11 ALA B N 1
ATOM 4112 C CA . ALA B 1 11 ? 0.102 19.625 -28.109 1 41.44 11 ALA B CA 1
ATOM 4113 C C . ALA B 1 11 ? -0.577 18.844 -26.984 1 41.44 11 ALA B C 1
ATOM 4115 O O . ALA B 1 11 ? -0.043 17.828 -26.516 1 41.44 11 ALA B O 1
ATOM 4116 N N . PHE B 1 12 ? -1.717 19.266 -26.484 1 39.97 12 PHE B N 1
ATOM 4117 C CA . PHE B 1 12 ? -2.412 18.531 -25.438 1 39.97 12 PHE B CA 1
ATOM 4118 C C . PHE B 1 12 ? -2.881 17.172 -25.938 1 39.97 12 PHE B C 1
ATOM 4120 O O . PHE B 1 12 ? -2.879 16.188 -25.203 1 39.97 12 PHE B O 1
ATOM 4127 N N . THR B 1 13 ? -3.342 17.141 -27.156 1 40.81 13 THR B N 1
ATOM 4128 C CA . THR B 1 13 ? -3.822 15.875 -27.703 1 40.81 13 THR B CA 1
ATOM 4129 C C . THR B 1 13 ? -2.662 14.914 -27.938 1 40.81 13 THR B C 1
ATOM 4131 O O . THR B 1 13 ? -2.82 13.695 -27.797 1 40.81 13 THR B O 1
ATOM 4134 N N . ALA B 1 14 ? -1.504 15.391 -28.312 1 41.59 14 ALA B N 1
ATOM 4135 C CA . ALA B 1 14 ? -0.352 14.539 -28.578 1 41.59 14 ALA B CA 1
ATOM 4136 C C . ALA B 1 14 ? 0.204 13.945 -27.281 1 41.59 14 ALA B C 1
ATOM 4138 O O . ALA B 1 14 ? 0.671 12.805 -27.266 1 41.59 14 ALA B O 1
ATOM 4139 N N . VAL B 1 15 ? 0.19 14.719 -26.188 1 44 15 VAL B N 1
ATOM 4140 C CA . VAL B 1 15 ? 0.69 14.242 -24.891 1 44 15 VAL B CA 1
ATOM 4141 C C . VAL B 1 15 ? -0.24 13.172 -24.344 1 44 15 VAL B C 1
ATOM 4143 O O . VAL B 1 15 ? 0.218 12.18 -23.766 1 44 15 VAL B O 1
ATOM 4146 N N . ALA B 1 16 ? -1.561 13.531 -24.438 1 46.47 16 ALA B N 1
ATOM 4147 C CA . ALA B 1 16 ? -2.535 12.555 -23.953 1 46.47 16 ALA B CA 1
ATOM 4148 C C . ALA B 1 16 ? -2.445 11.258 -24.766 1 46.47 16 ALA B C 1
ATOM 4150 O O . ALA B 1 16 ? -2.648 10.172 -24.219 1 46.47 16 ALA B O 1
ATOM 4151 N N . ARG B 1 17 ? -2.361 11.352 -26.078 1 47.69 17 ARG B N 1
ATOM 4152 C CA . ARG B 1 17 ? -2.324 10.234 -27.016 1 47.69 17 ARG B CA 1
ATOM 4153 C C . ARG B 1 17 ? -1.125 9.336 -26.75 1 47.69 17 ARG B C 1
ATOM 4155 O O . ARG B 1 17 ? -1.188 8.125 -26.984 1 47.69 17 ARG B O 1
ATOM 4162 N N . SER B 1 18 ? -0.083 9.844 -26.047 1 67.06 18 SER B N 1
ATOM 4163 C CA . SER B 1 18 ? 1.157 9.109 -25.812 1 67.06 18 SER B CA 1
ATOM 4164 C C . SER B 1 18 ? 1.053 8.227 -24.578 1 67.06 18 SER B C 1
ATOM 4166 O O . SER B 1 18 ? 1.564 7.102 -24.562 1 67.06 18 SER B O 1
ATOM 4168 N N . ALA B 1 19 ? -0.035 8.438 -23.734 1 72.62 19 ALA B N 1
ATOM 4169 C CA . ALA B 1 19 ? -0.065 7.715 -22.469 1 72.62 19 ALA B CA 1
ATOM 4170 C C . ALA B 1 19 ? -0.841 6.41 -22.594 1 72.62 19 ALA B C 1
ATOM 4172 O O . ALA B 1 19 ? -0.71 5.512 -21.75 1 72.62 19 ALA B O 1
ATOM 4173 N N . LEU B 1 20 ? -1.618 6.172 -23.703 1 87 20 LEU B N 1
ATOM 4174 C CA . LEU B 1 20 ? -2.43 4.965 -23.828 1 87 20 LEU B CA 1
ATOM 4175 C C . LEU B 1 20 ? -1.858 4.031 -24.891 1 87 20 LEU B C 1
ATOM 4177 O O . LEU B 1 20 ? -2.539 3.107 -25.328 1 87 20 LEU B O 1
ATOM 4181 N N . ARG B 1 21 ? -0.64 4.344 -25.234 1 91.94 21 ARG B N 1
ATOM 4182 C CA . ARG B 1 21 ? 0.04 3.414 -26.141 1 91.94 21 ARG B CA 1
ATOM 4183 C C . ARG B 1 21 ? 0.182 2.039 -25.484 1 91.94 21 ARG B C 1
ATOM 4185 O O . ARG B 1 21 ? 0.353 1.929 -24.281 1 91.94 21 ARG B O 1
ATOM 4192 N N . THR B 1 22 ? 0.122 0.998 -26.359 1 95.31 22 THR B N 1
ATOM 4193 C CA . THR B 1 22 ? 0.148 -0.353 -25.797 1 95.31 22 THR B CA 1
ATOM 4194 C C . THR B 1 22 ? 1.132 -1.231 -26.578 1 95.31 22 THR B C 1
ATOM 4196 O O . THR B 1 22 ? 1.187 -2.443 -26.359 1 95.31 22 THR B O 1
ATOM 4199 N N . ASP B 1 23 ? 1.823 -0.664 -27.562 1 96.31 23 ASP B N 1
ATOM 4200 C CA . ASP B 1 23 ? 2.746 -1.476 -28.344 1 96.31 23 ASP B CA 1
ATOM 4201 C C . ASP B 1 23 ? 3.957 -1.893 -27.516 1 96.31 23 ASP B C 1
ATOM 4203 O O . ASP B 1 23 ? 4.281 -1.251 -26.516 1 96.31 23 ASP B O 1
ATOM 4207 N N . GLN B 1 24 ? 4.645 -2.906 -27.969 1 97.5 24 GLN B N 1
ATOM 4208 C CA . GLN B 1 24 ? 5.785 -3.447 -27.234 1 97.5 24 GLN B CA 1
ATOM 4209 C C . GLN B 1 24 ? 6.844 -2.375 -26.984 1 97.5 24 GLN B C 1
ATOM 4211 O O . GLN B 1 24 ? 7.418 -2.295 -25.906 1 97.5 24 GLN B O 1
ATOM 4216 N N . GLN B 1 25 ? 7.121 -1.597 -27.984 1 96.94 25 GLN B N 1
ATOM 4217 C CA . GLN B 1 25 ? 8.18 -0.601 -27.891 1 96.94 25 GLN B CA 1
ATOM 4218 C C . GLN B 1 25 ? 7.906 0.406 -26.781 1 96.94 25 GLN B C 1
ATOM 4220 O O . GLN B 1 25 ? 8.828 0.856 -26.094 1 96.94 25 GLN B O 1
ATOM 4225 N N . PHE B 1 26 ? 6.656 0.813 -26.672 1 96.62 26 PHE B N 1
ATOM 4226 C CA . PHE B 1 26 ? 6.262 1.728 -25.594 1 96.62 26 PHE B CA 1
ATOM 4227 C C . PHE B 1 26 ? 6.664 1.177 -24.234 1 96.62 26 PHE B C 1
ATOM 4229 O O . PHE B 1 26 ? 7.301 1.873 -23.438 1 96.62 26 PHE B O 1
ATOM 4236 N N . TRP B 1 27 ? 6.281 -0.064 -23.953 1 97.94 27 TRP B N 1
ATOM 4237 C CA . TRP B 1 27 ? 6.559 -0.705 -22.672 1 97.94 27 TRP B CA 1
ATOM 4238 C C . TRP B 1 27 ? 8.055 -0.925 -22.484 1 97.94 27 TRP B C 1
ATOM 4240 O O . TRP B 1 27 ? 8.586 -0.71 -21.391 1 97.94 27 TRP B O 1
ATOM 4250 N N . LEU B 1 28 ? 8.734 -1.366 -23.531 1 97.38 28 LEU B N 1
ATOM 4251 C CA . LEU B 1 28 ? 10.172 -1.584 -23.469 1 97.38 28 LEU B CA 1
ATOM 4252 C C . LEU B 1 28 ? 10.906 -0.289 -23.141 1 97.38 28 LEU B C 1
ATOM 4254 O O . LEU B 1 28 ? 11.82 -0.284 -22.312 1 97.38 28 LEU B O 1
ATOM 4258 N N . ASN B 1 29 ? 10.477 0.813 -23.781 1 96.75 29 ASN B N 1
ATOM 4259 C CA . ASN B 1 29 ? 11.102 2.105 -23.516 1 96.75 29 ASN B CA 1
ATOM 4260 C C . ASN B 1 29 ? 10.938 2.518 -22.047 1 96.75 29 ASN B C 1
ATOM 4262 O O . ASN B 1 29 ? 11.875 3.021 -21.438 1 96.75 29 ASN B O 1
ATOM 4266 N N . LEU B 1 30 ? 9.781 2.305 -21.516 1 96.19 30 LEU B N 1
ATOM 4267 C CA . LEU B 1 30 ? 9.523 2.66 -20.125 1 96.19 30 LEU B CA 1
ATOM 4268 C C . LEU B 1 30 ? 10.438 1.882 -19.188 1 96.19 30 LEU B C 1
ATOM 4270 O O . LEU B 1 30 ? 11.016 2.455 -18.25 1 96.19 30 LEU B O 1
ATOM 4274 N N . ALA B 1 31 ? 10.547 0.593 -19.406 1 96.69 31 ALA B N 1
ATOM 4275 C CA . ALA B 1 31 ? 11.359 -0.262 -18.531 1 96.69 31 ALA B CA 1
ATOM 4276 C C . ALA B 1 31 ? 12.844 0.062 -18.672 1 96.69 31 ALA B C 1
ATOM 4278 O O . ALA B 1 31 ? 13.586 0.04 -17.688 1 96.69 31 ALA B O 1
ATOM 4279 N N . GLU B 1 32 ? 13.273 0.3 -19.875 1 96.19 32 GLU B N 1
ATOM 4280 C CA . GLU B 1 32 ? 14.672 0.649 -20.109 1 96.19 32 GLU B CA 1
ATOM 4281 C C . GLU B 1 32 ? 15.039 1.961 -19.422 1 96.19 32 GLU B C 1
ATOM 4283 O O . GLU B 1 32 ? 16.125 2.086 -18.859 1 96.19 32 GLU B O 1
ATOM 4288 N N . ASP B 1 33 ? 14.125 2.914 -19.531 1 96.81 33 ASP B N 1
ATOM 4289 C CA . ASP B 1 33 ? 14.352 4.188 -18.859 1 96.81 33 ASP B CA 1
ATOM 4290 C C . ASP B 1 33 ? 14.461 3.99 -17.344 1 96.81 33 ASP B C 1
ATOM 4292 O O . ASP B 1 33 ? 15.344 4.57 -16.703 1 96.81 33 ASP B O 1
ATOM 4296 N N . GLU B 1 34 ? 13.641 3.174 -16.766 1 96.94 34 GLU B N 1
ATOM 4297 C CA . GLU B 1 34 ? 13.672 2.912 -15.336 1 96.94 34 GLU B CA 1
ATOM 4298 C C . GLU B 1 34 ? 14.953 2.193 -14.93 1 96.94 34 GLU B C 1
ATOM 4300 O O . GLU B 1 34 ? 15.531 2.488 -13.883 1 96.94 34 GLU B O 1
ATOM 4305 N N . LEU B 1 35 ? 15.32 1.209 -15.734 1 97.88 35 LEU B N 1
ATOM 4306 C CA . LEU B 1 35 ? 16.547 0.479 -15.438 1 97.88 35 LEU B CA 1
ATOM 4307 C C . LEU B 1 35 ? 17.75 1.409 -15.477 1 97.88 35 LEU B C 1
ATOM 4309 O O . LEU B 1 35 ? 18.625 1.328 -14.617 1 97.88 35 LEU B O 1
ATOM 4313 N N . ALA B 1 36 ? 17.766 2.281 -16.484 1 97.5 36 ALA B N 1
ATOM 4314 C CA . ALA B 1 36 ? 18.844 3.254 -16.578 1 97.5 36 ALA B CA 1
ATOM 4315 C C . ALA B 1 36 ? 18.891 4.164 -15.359 1 97.5 36 ALA B C 1
ATOM 4317 O O . ALA B 1 36 ? 19.969 4.469 -14.844 1 97.5 36 ALA B O 1
ATOM 4318 N N . GLU B 1 37 ? 17.75 4.582 -14.93 1 97.06 37 GLU B N 1
ATOM 4319 C CA . GLU B 1 37 ? 17.656 5.395 -13.719 1 97.06 37 GLU B CA 1
ATOM 4320 C C . GLU B 1 37 ? 18.203 4.645 -12.508 1 97.06 37 GLU B C 1
ATOM 4322 O O . GLU B 1 37 ? 18.969 5.207 -11.719 1 97.06 37 GLU B O 1
ATOM 4327 N N . ALA B 1 38 ? 17.812 3.4 -12.375 1 97.62 38 ALA B N 1
ATOM 4328 C CA . ALA B 1 38 ? 18.234 2.58 -11.234 1 97.62 38 ALA B CA 1
ATOM 4329 C C . ALA B 1 38 ? 19.734 2.375 -11.227 1 97.62 38 ALA B C 1
ATOM 4331 O O . ALA B 1 38 ? 20.375 2.414 -10.172 1 97.62 38 ALA B O 1
ATOM 4332 N N . LEU B 1 39 ? 20.297 2.168 -12.359 1 97.12 39 LEU B N 1
ATOM 4333 C CA . LEU B 1 39 ? 21.719 1.873 -12.477 1 97.12 39 LEU B CA 1
ATOM 4334 C C . LEU B 1 39 ? 22.547 3.109 -12.172 1 97.12 39 LEU B C 1
ATOM 4336 O O . LEU B 1 39 ? 23.75 2.998 -11.891 1 97.12 39 LEU B O 1
ATOM 4340 N N . LYS B 1 40 ? 21.938 4.273 -12.164 1 96.12 40 LYS B N 1
ATOM 4341 C CA . LYS B 1 40 ? 22.672 5.523 -11.953 1 96.12 40 LYS B CA 1
ATOM 4342 C C . LYS B 1 40 ? 22.578 5.973 -10.5 1 96.12 40 LYS B C 1
ATOM 4344 O O . LYS B 1 40 ? 23.266 6.922 -10.094 1 96.12 40 LYS B O 1
ATOM 4349 N N . ILE B 1 41 ? 21.828 5.32 -9.703 1 96 41 ILE B N 1
ATOM 4350 C CA . ILE B 1 41 ? 21.609 5.746 -8.328 1 96 41 ILE B CA 1
ATOM 4351 C C . ILE B 1 41 ? 22.922 5.66 -7.551 1 96 41 ILE B C 1
ATOM 4353 O O . ILE B 1 41 ? 23.656 4.676 -7.66 1 96 41 ILE B O 1
ATOM 4357 N N . LYS B 1 42 ? 23.203 6.766 -6.832 1 94.69 42 LYS B N 1
ATOM 4358 C CA . LYS B 1 42 ? 24.328 6.84 -5.895 1 94.69 42 LYS B CA 1
ATOM 4359 C C . LYS B 1 42 ? 23.859 7.289 -4.516 1 94.69 42 LYS B C 1
ATOM 4361 O O . LYS B 1 42 ? 22.922 8.086 -4.398 1 94.69 42 LYS B O 1
ATOM 4366 N N . TRP B 1 43 ? 24.531 6.738 -3.549 1 96.81 43 TRP B N 1
ATOM 4367 C CA . TRP B 1 43 ? 24.203 7.16 -2.191 1 96.81 43 TRP B CA 1
ATOM 4368 C C . TRP B 1 43 ? 24.781 8.539 -1.896 1 96.81 43 TRP B C 1
ATOM 4370 O O . TRP B 1 43 ? 25.938 8.82 -2.227 1 96.81 43 TRP B O 1
ATOM 4380 N N . ASN B 1 44 ? 23.969 9.43 -1.389 1 97.94 44 ASN B N 1
ATOM 4381 C CA . ASN B 1 44 ? 24.391 10.727 -0.87 1 97.94 44 ASN B CA 1
ATOM 4382 C C . ASN B 1 44 ? 24.688 10.656 0.625 1 97.94 44 ASN B C 1
ATOM 4384 O O . ASN B 1 44 ? 23.766 10.57 1.441 1 97.94 44 ASN B O 1
ATOM 4388 N N . VAL B 1 45 ? 25.984 10.773 0.979 1 97.56 45 VAL B N 1
ATOM 4389 C CA . VAL B 1 45 ? 26.359 10.617 2.381 1 97.56 45 VAL B CA 1
ATOM 4390 C C . VAL B 1 45 ? 26.781 11.969 2.953 1 97.56 45 VAL B C 1
ATOM 4392 O O . VAL B 1 45 ? 27.531 12.031 3.928 1 97.56 45 VAL B O 1
ATOM 4395 N N . ASN B 1 46 ? 26.391 13.055 2.318 1 97.94 46 ASN B N 1
ATOM 4396 C CA . ASN B 1 46 ? 26.594 14.383 2.893 1 97.94 46 ASN B CA 1
ATOM 4397 C C . ASN B 1 46 ? 25.734 14.586 4.137 1 97.94 46 ASN B C 1
ATOM 4399 O O . ASN B 1 46 ? 24.812 13.812 4.395 1 97.94 46 ASN B O 1
ATOM 4403 N N . LYS B 1 47 ? 26.125 15.562 4.926 1 97 47 LYS B N 1
ATOM 4404 C CA . LYS B 1 47 ? 25.266 15.969 6.039 1 97 47 LYS B CA 1
ATOM 4405 C C . LYS B 1 47 ? 24 16.672 5.535 1 97 47 LYS B C 1
ATOM 4407 O O . LYS B 1 47 ? 24.078 17.531 4.652 1 97 47 LYS B O 1
ATOM 4412 N N . ALA B 1 48 ? 22.906 16.297 6.066 1 98.62 48 ALA B N 1
ATOM 4413 C CA . ALA B 1 48 ? 21.672 17.016 5.754 1 98.62 48 ALA B CA 1
ATOM 4414 C C . ALA B 1 48 ? 21.641 18.391 6.434 1 98.62 48 ALA B C 1
ATOM 4416 O O . ALA B 1 48 ? 21.25 18.5 7.598 1 98.62 48 ALA B O 1
ATOM 4417 N N . LYS B 1 49 ? 22 19.391 5.676 1 98.56 49 LYS B N 1
ATOM 4418 C CA . LYS B 1 49 ? 21.922 20.75 6.184 1 98.56 49 LYS B CA 1
ATOM 4419 C C . LYS B 1 49 ? 20.469 21.156 6.438 1 98.56 49 LYS B C 1
ATOM 4421 O O . LYS B 1 49 ? 20.156 21.766 7.461 1 98.56 49 LYS B O 1
ATOM 4426 N N . ASN B 1 50 ? 19.641 20.828 5.469 1 98.88 50 ASN B N 1
ATOM 4427 C CA . ASN B 1 50 ? 18.203 21.078 5.531 1 98.88 50 ASN B CA 1
ATOM 4428 C C . ASN B 1 50 ? 17.406 19.781 5.527 1 98.88 50 ASN B C 1
ATOM 4430 O O . ASN B 1 50 ? 17.812 18.797 4.891 1 98.88 50 ASN B O 1
ATOM 4434 N N . VAL B 1 51 ? 16.344 19.766 6.246 1 98.94 51 VAL B N 1
ATOM 4435 C CA . VAL B 1 51 ? 15.383 18.672 6.215 1 98.94 51 VAL B CA 1
ATOM 4436 C C . VAL B 1 51 ? 13.984 19.234 5.973 1 98.94 51 VAL B C 1
ATOM 4438 O O . VAL B 1 51 ? 13.531 20.141 6.676 1 98.94 51 VAL B O 1
ATOM 4441 N N . ILE B 1 52 ? 13.32 18.766 4.961 1 99 52 ILE B N 1
ATOM 4442 C CA . ILE B 1 52 ? 11.906 19.047 4.738 1 99 52 ILE B CA 1
ATOM 4443 C C . ILE B 1 52 ? 11.109 17.75 4.766 1 99 52 ILE B C 1
ATOM 4445 O O . ILE B 1 52 ? 11.375 16.828 3.977 1 99 52 ILE B O 1
ATOM 4449 N N . LEU B 1 53 ? 10.211 17.625 5.672 1 98.94 53 LEU B N 1
ATOM 4450 C CA . LEU B 1 53 ? 9.359 16.453 5.848 1 98.94 53 LEU B CA 1
ATOM 4451 C C . LEU B 1 53 ? 7.914 16.781 5.492 1 98.94 53 LEU B C 1
ATOM 4453 O O . LEU B 1 53 ? 7.238 17.5 6.23 1 98.94 53 LEU B O 1
ATOM 4457 N N . PHE B 1 54 ? 7.453 16.234 4.34 1 99 54 PHE B N 1
ATOM 4458 C CA . PHE B 1 54 ? 6.059 16.359 3.938 1 99 54 PHE B CA 1
ATOM 4459 C C . PHE B 1 54 ? 5.227 15.211 4.508 1 99 54 PHE B C 1
ATOM 4461 O O . PHE B 1 54 ? 5.57 14.039 4.332 1 99 54 PHE B O 1
ATOM 4468 N N . VAL B 1 55 ? 4.129 15.555 5.172 1 98.94 55 VAL B N 1
ATOM 4469 C CA . VAL B 1 55 ? 3.17 14.594 5.699 1 98.94 55 VAL B CA 1
ATOM 4470 C C . VAL B 1 55 ? 1.815 14.789 5.023 1 98.94 55 VAL B C 1
ATOM 4472 O O . VAL B 1 55 ? 1.068 15.703 5.371 1 98.94 55 VAL B O 1
ATOM 4475 N N . GLY B 1 56 ? 1.535 13.906 3.99 1 98.94 56 GLY B N 1
ATOM 4476 C CA . GLY B 1 56 ? 0.165 13.852 3.506 1 98.94 56 GLY B CA 1
ATOM 4477 C C . GLY B 1 56 ? -0.771 13.125 4.453 1 98.94 56 GLY B C 1
ATOM 4478 O O . GLY B 1 56 ? -0.891 11.898 4.398 1 98.94 56 GLY B O 1
ATOM 4479 N N . ASP B 1 57 ? -1.429 13.906 5.305 1 98.75 57 ASP B N 1
ATOM 4480 C CA . ASP B 1 57 ? -2.277 13.305 6.328 1 98.75 57 ASP B CA 1
ATOM 4481 C C . ASP B 1 57 ? -3.344 12.414 5.699 1 98.75 57 ASP B C 1
ATOM 4483 O O . ASP B 1 57 ? -4.172 12.875 4.918 1 98.75 57 ASP B O 1
ATOM 4487 N N . GLY B 1 58 ? -3.305 11.086 6.047 1 98.56 58 GLY B N 1
ATOM 4488 C CA . GLY B 1 58 ? -4.273 10.133 5.535 1 98.56 58 GLY B CA 1
ATOM 4489 C C . GLY B 1 58 ? -4.012 9.734 4.094 1 98.56 58 GLY B C 1
ATOM 4490 O O . GLY B 1 58 ? -4.867 9.125 3.449 1 98.56 58 GLY B O 1
ATOM 4491 N N . MET B 1 59 ? -2.883 10.055 3.555 1 98.75 59 MET B N 1
ATOM 4492 C CA . MET B 1 59 ? -2.545 9.812 2.156 1 98.75 59 MET B CA 1
ATOM 4493 C C . MET B 1 59 ? -2.051 8.383 1.958 1 98.75 59 MET B C 1
ATOM 4495 O O . MET B 1 59 ? -0.879 8.164 1.641 1 98.75 59 MET B O 1
ATOM 4499 N N . GLY B 1 60 ? -2.943 7.441 2.074 1 98.19 60 GLY B N 1
ATOM 4500 C CA . GLY B 1 60 ? -2.594 6.039 1.91 1 98.19 60 GLY B CA 1
ATOM 4501 C C . GLY B 1 60 ? -2.219 5.68 0.485 1 98.19 60 GLY B C 1
ATOM 4502 O O . GLY B 1 60 ? -2.334 6.512 -0.421 1 98.19 60 GLY B O 1
ATOM 4503 N N . PRO B 1 61 ? -1.769 4.473 0.242 1 98.25 61 PRO B N 1
ATOM 4504 C CA . PRO B 1 61 ? -1.269 4.051 -1.069 1 98.25 61 PRO B CA 1
ATOM 4505 C C . PRO B 1 61 ? -2.316 4.191 -2.172 1 98.25 61 PRO B C 1
ATOM 4507 O O . PRO B 1 61 ? -1.981 4.555 -3.303 1 98.25 61 PRO B O 1
ATOM 4510 N N . ASN B 1 62 ? -3.576 3.924 -1.901 1 98.69 62 ASN B N 1
ATOM 4511 C CA . ASN B 1 62 ? -4.605 4.043 -2.93 1 98.69 62 ASN B CA 1
ATOM 4512 C C . ASN B 1 62 ? -4.895 5.504 -3.268 1 98.69 62 ASN B C 1
ATOM 4514 O O . ASN B 1 62 ? -5.301 5.816 -4.387 1 98.69 62 ASN B O 1
ATOM 4518 N N . THR B 1 63 ? -4.68 6.406 -2.266 1 98.88 63 THR B N 1
ATOM 4519 C CA . THR B 1 63 ? -4.773 7.832 -2.561 1 98.88 63 THR B CA 1
ATOM 4520 C C . THR B 1 63 ? -3.682 8.258 -3.539 1 98.88 63 THR B C 1
ATOM 4522 O O . THR B 1 63 ? -3.951 8.977 -4.504 1 98.88 63 THR B O 1
ATOM 4525 N N . VAL B 1 64 ? -2.482 7.773 -3.318 1 98.94 64 VAL B N 1
ATOM 4526 C CA . VAL B 1 64 ? -1.356 8.102 -4.188 1 98.94 64 VAL B CA 1
ATOM 4527 C C . VAL B 1 64 ? -1.614 7.555 -5.594 1 98.94 64 VAL B C 1
ATOM 4529 O O . VAL B 1 64 ? -1.432 8.266 -6.582 1 98.94 64 VAL B O 1
ATOM 4532 N N . THR B 1 65 ? -2.07 6.324 -5.688 1 98.81 65 THR B N 1
ATOM 4533 C CA . THR B 1 65 ? -2.381 5.711 -6.977 1 98.81 65 THR B CA 1
ATOM 4534 C C . THR B 1 65 ? -3.473 6.492 -7.699 1 98.81 65 THR B C 1
ATOM 4536 O O . THR B 1 65 ? -3.355 6.77 -8.898 1 98.81 65 THR B O 1
ATOM 4539 N N . SER B 1 66 ? -4.5 6.875 -6.961 1 98.88 66 SER B N 1
ATOM 4540 C CA . SER B 1 66 ? -5.594 7.641 -7.551 1 98.88 66 SER B CA 1
ATOM 4541 C C . SER B 1 66 ? -5.121 9.008 -8.031 1 98.88 66 SER B C 1
ATOM 4543 O O . SER B 1 66 ? -5.539 9.477 -9.094 1 98.88 66 SER B O 1
ATOM 4545 N N . ALA B 1 67 ? -4.254 9.625 -7.238 1 98.88 67 ALA B N 1
ATOM 4546 C CA . ALA B 1 67 ? -3.715 10.938 -7.605 1 98.88 67 ALA B CA 1
ATOM 4547 C C . ALA B 1 67 ? -2.906 10.852 -8.898 1 98.88 67 ALA B C 1
ATOM 4549 O O . ALA B 1 67 ? -3.049 11.695 -9.781 1 98.88 67 ALA B O 1
ATOM 4550 N N . ARG B 1 68 ? -2.115 9.836 -9.008 1 98.38 68 ARG B N 1
ATOM 4551 C CA . ARG B 1 68 ? -1.321 9.602 -10.211 1 98.38 68 ARG B CA 1
ATOM 4552 C C . ARG B 1 68 ? -2.217 9.445 -11.43 1 98.38 68 ARG B C 1
ATOM 4554 O O . ARG B 1 68 ? -1.984 10.078 -12.461 1 98.38 68 ARG B O 1
ATOM 4561 N N . ILE B 1 69 ? -3.176 8.594 -11.305 1 98.62 69 ILE B N 1
ATOM 4562 C CA . ILE B 1 69 ? -4.07 8.289 -12.414 1 98.62 69 ILE B CA 1
ATOM 4563 C C . ILE B 1 69 ? -4.84 9.547 -12.812 1 98.62 69 ILE B C 1
ATOM 4565 O O . ILE B 1 69 ? -4.98 9.844 -14 1 98.62 69 ILE B O 1
ATOM 4569 N N . TYR B 1 70 ? -5.34 10.281 -11.828 1 98.75 70 TYR B N 1
ATOM 4570 C CA . TYR B 1 70 ? -6.09 11.508 -12.078 1 98.75 70 TYR B CA 1
ATOM 4571 C C . TYR B 1 70 ? -5.23 12.539 -12.805 1 98.75 70 TYR B C 1
ATOM 4573 O O . TYR B 1 70 ? -5.699 13.203 -13.727 1 98.75 70 TYR B O 1
ATOM 4581 N N . LYS B 1 71 ? -3.973 12.656 -12.375 1 98.38 71 LYS B N 1
ATOM 4582 C CA . LYS B 1 71 ? -3.109 13.711 -12.898 1 98.38 71 LYS B CA 1
ATOM 4583 C C . LYS B 1 71 ? -2.637 13.398 -14.312 1 98.38 71 LYS B C 1
ATOM 4585 O O . LYS B 1 71 ? -2.57 14.281 -15.164 1 98.38 71 LYS B O 1
ATOM 4590 N N . GLY B 1 72 ? -2.23 12.117 -14.539 1 97.62 72 GLY B N 1
ATOM 4591 C CA . GLY B 1 72 ? -1.577 11.883 -15.82 1 97.62 72 GLY B CA 1
ATOM 4592 C C . GLY B 1 72 ? -1.855 10.5 -16.391 1 97.62 72 GLY B C 1
ATOM 4593 O O . GLY B 1 72 ? -1.253 10.102 -17.391 1 97.62 72 GLY B O 1
ATOM 4594 N N . GLY B 1 73 ? -2.691 9.758 -15.75 1 97.81 73 GLY B N 1
ATOM 4595 C CA . GLY B 1 73 ? -2.959 8.398 -16.188 1 97.81 73 GLY B CA 1
ATOM 4596 C C . GLY B 1 73 ? -2.172 7.355 -15.406 1 97.81 73 GLY B C 1
ATOM 4597 O O . GLY B 1 73 ? -1.316 7.703 -14.586 1 97.81 73 GLY B O 1
ATOM 4598 N N . GLU B 1 74 ? -2.432 6.082 -15.688 1 97.88 74 GLU B N 1
ATOM 4599 C CA . GLU B 1 74 ? -1.902 4.961 -14.922 1 97.88 74 GLU B CA 1
ATOM 4600 C C . GLU B 1 74 ? -0.379 4.91 -14.992 1 97.88 74 GLU B C 1
ATOM 4602 O O . GLU B 1 74 ? 0.283 4.527 -14.031 1 97.88 74 GLU B O 1
ATOM 4607 N N . SER B 1 75 ? 0.26 5.328 -16.078 1 96.75 75 SER B N 1
ATOM 4608 C CA . SER B 1 75 ? 1.703 5.215 -16.25 1 96.75 75 SER B CA 1
ATOM 4609 C C . SER B 1 75 ? 2.428 6.434 -15.695 1 96.75 75 SER B C 1
ATOM 4611 O O . SER B 1 75 ? 3.658 6.477 -15.672 1 96.75 75 SER B O 1
ATOM 4613 N N . HIS B 1 76 ? 1.687 7.449 -15.227 1 97 76 HIS B N 1
ATOM 4614 C CA . HIS B 1 76 ? 2.264 8.688 -14.719 1 97 76 HIS B CA 1
ATOM 4615 C C . HIS B 1 76 ? 3.055 8.445 -13.438 1 97 76 HIS B C 1
ATOM 4617 O O . HIS B 1 76 ? 2.887 7.414 -12.789 1 97 76 HIS B O 1
ATOM 4623 N N . ARG B 1 77 ? 4.035 9.305 -13.203 1 97.19 77 ARG B N 1
ATOM 4624 C CA . ARG B 1 77 ? 4.73 9.359 -11.922 1 97.19 77 ARG B CA 1
ATOM 4625 C C . ARG B 1 77 ? 4.586 10.734 -11.273 1 97.19 77 ARG B C 1
ATOM 4627 O O . ARG B 1 77 ? 4.848 11.758 -11.914 1 97.19 77 ARG B O 1
ATOM 4634 N N . LEU B 1 78 ? 4.152 10.742 -10.023 1 98.75 78 LEU B N 1
ATOM 4635 C CA . LEU B 1 78 ? 4.152 11.984 -9.266 1 98.75 78 LEU B CA 1
ATOM 4636 C C . LEU B 1 78 ? 5.582 12.438 -8.969 1 98.75 78 LEU B C 1
ATOM 4638 O O . LEU B 1 78 ? 6.52 11.648 -9.07 1 98.75 78 LEU B O 1
ATOM 4642 N N . ALA B 1 79 ? 5.742 13.688 -8.547 1 98.62 79 ALA B N 1
ATOM 4643 C CA . ALA B 1 79 ? 7.062 14.266 -8.281 1 98.62 79 ALA B CA 1
ATOM 4644 C C . ALA B 1 79 ? 7.84 13.406 -7.289 1 98.62 79 ALA B C 1
ATOM 4646 O O . ALA B 1 79 ? 9.008 13.078 -7.523 1 98.62 79 ALA B O 1
ATOM 4647 N N . PHE B 1 80 ? 7.137 12.984 -6.234 1 98.62 80 PHE B N 1
ATOM 4648 C CA . PHE B 1 80 ? 7.855 12.281 -5.176 1 98.62 80 PHE B CA 1
ATOM 4649 C C . PHE B 1 80 ? 7.984 10.797 -5.504 1 98.62 80 PHE B C 1
ATOM 4651 O O . PHE B 1 80 ? 8.773 10.086 -4.879 1 98.62 80 PHE B O 1
ATOM 4658 N N . GLU B 1 81 ? 7.246 10.281 -6.484 1 98.25 81 GLU B N 1
ATOM 4659 C CA . GLU B 1 81 ? 7.422 8.898 -6.926 1 98.25 81 GLU B CA 1
ATOM 4660 C C . GLU B 1 81 ? 8.695 8.742 -7.754 1 98.25 81 GLU B C 1
ATOM 4662 O O . GLU B 1 81 ? 9.109 7.625 -8.062 1 98.25 81 GLU B O 1
ATOM 4667 N N . LYS B 1 82 ? 9.32 9.859 -8.094 1 97.56 82 LYS B N 1
ATOM 4668 C CA . LYS B 1 82 ? 10.578 9.836 -8.836 1 97.56 82 LYS B CA 1
ATOM 4669 C C . LYS B 1 82 ? 11.773 9.875 -7.891 1 97.56 82 LYS B C 1
ATOM 4671 O O . LYS B 1 82 ? 12.922 9.805 -8.328 1 97.56 82 LYS B O 1
ATOM 4676 N N . PHE B 1 83 ? 11.547 10.062 -6.582 1 98.25 83 PHE B N 1
ATOM 4677 C CA . PHE B 1 83 ? 12.648 10.031 -5.629 1 98.25 83 PHE B CA 1
ATOM 4678 C C . PHE B 1 83 ? 13.367 8.695 -5.676 1 98.25 83 PHE B C 1
ATOM 4680 O O . PHE B 1 83 ? 12.75 7.656 -5.906 1 98.25 83 PHE B O 1
ATOM 4687 N N . PRO B 1 84 ? 14.664 8.672 -5.434 1 97.62 84 PRO B N 1
ATOM 4688 C CA . PRO B 1 84 ? 15.461 7.461 -5.668 1 97.62 84 PRO B CA 1
ATOM 4689 C C . PRO B 1 84 ? 15.219 6.387 -4.609 1 97.62 84 PRO B C 1
ATOM 4691 O O . PRO B 1 84 ? 15.586 5.227 -4.816 1 97.62 84 PRO B O 1
ATOM 4694 N N . HIS B 1 85 ? 14.656 6.738 -3.443 1 98.19 85 HIS B N 1
ATOM 4695 C CA . HIS B 1 85 ? 14.523 5.758 -2.371 1 98.19 85 HIS B CA 1
ATOM 4696 C C . HIS B 1 85 ? 13.102 5.73 -1.822 1 98.19 85 HIS B C 1
ATOM 4698 O O . HIS B 1 85 ? 12.484 6.777 -1.626 1 98.19 85 HIS B O 1
ATOM 4704 N N . VAL B 1 86 ? 12.617 4.516 -1.657 1 98.44 86 VAL B N 1
ATOM 4705 C CA . VAL B 1 86 ? 11.289 4.305 -1.095 1 98.44 86 VAL B CA 1
ATOM 4706 C C . VAL B 1 86 ? 11.359 3.275 0.03 1 98.44 86 VAL B C 1
ATOM 4708 O O . VAL B 1 86 ? 12.234 2.41 0.033 1 98.44 86 VAL B O 1
ATOM 4711 N N . GLY B 1 87 ? 10.57 3.383 1.035 1 98.5 87 GLY B N 1
ATOM 4712 C CA . GLY B 1 87 ? 10.305 2.4 2.074 1 98.5 87 GLY B CA 1
ATOM 4713 C C . GLY B 1 87 ? 8.836 2.324 2.459 1 98.5 87 GLY B C 1
ATOM 4714 O O . GLY B 1 87 ? 7.992 2.959 1.825 1 98.5 87 GLY B O 1
ATOM 4715 N N . LEU B 1 88 ? 8.547 1.479 3.391 1 98.75 88 LEU B N 1
ATOM 4716 C CA . LEU B 1 88 ? 7.211 1.354 3.973 1 98.75 88 LEU B CA 1
ATOM 4717 C C . LEU B 1 88 ? 7.25 1.604 5.477 1 98.75 88 LEU B C 1
ATOM 4719 O O . LEU B 1 88 ? 8.234 1.276 6.141 1 98.75 88 LEU B O 1
ATOM 4723 N N . LEU B 1 89 ? 6.164 2.193 5.988 1 98.88 89 LEU B N 1
ATOM 4724 C CA . LEU B 1 89 ? 6.09 2.486 7.418 1 98.88 89 LEU B CA 1
ATOM 4725 C C . LEU B 1 89 ? 4.906 1.767 8.055 1 98.88 89 LEU B C 1
ATOM 4727 O O . LEU B 1 89 ? 3.785 1.83 7.547 1 98.88 89 LEU B O 1
ATOM 4731 N N . LYS B 1 90 ? 5.188 1.106 9.156 1 98.62 90 LYS B N 1
ATOM 4732 C CA . LYS B 1 90 ? 4.121 0.578 10 1 98.62 90 LYS B CA 1
ATOM 4733 C C . LYS B 1 90 ? 3.488 1.684 10.844 1 98.62 90 LYS B C 1
ATOM 4735 O O . LYS B 1 90 ? 4.18 2.371 11.594 1 98.62 90 LYS B O 1
ATOM 4740 N N . THR B 1 91 ? 2.162 1.774 10.828 1 98.56 91 THR B N 1
ATOM 4741 C CA . THR B 1 91 ? 1.559 3.004 11.328 1 98.56 91 THR B CA 1
ATOM 4742 C C . THR B 1 91 ? 0.967 2.787 12.719 1 98.56 91 THR B C 1
ATOM 4744 O O . THR B 1 91 ? 0.596 3.746 13.398 1 98.56 91 THR B O 1
ATOM 4747 N N . TYR B 1 92 ? 0.851 1.523 13.273 1 98.62 92 TYR B N 1
ATOM 4748 C CA . TYR B 1 92 ? 0.212 1.269 14.562 1 98.62 92 TYR B CA 1
ATOM 4749 C C . TYR B 1 92 ? 0.842 2.115 15.664 1 98.62 92 TYR B C 1
ATOM 4751 O O . TYR B 1 92 ? 1.97 2.594 15.516 1 98.62 92 TYR B O 1
ATOM 4759 N N . SER B 1 93 ? 0.114 2.381 16.734 1 98.56 93 SER B N 1
ATOM 4760 C CA . SER B 1 93 ? 0.592 3.17 17.875 1 98.56 93 SER B CA 1
ATOM 4761 C C . SER B 1 93 ? 0.871 2.287 19.078 1 98.56 93 SER B C 1
ATOM 4763 O O . SER B 1 93 ? 0.853 1.059 18.984 1 98.56 93 SER B O 1
ATOM 4765 N N . ALA B 1 94 ? 1.236 2.93 20.172 1 98.62 94 ALA B N 1
ATOM 4766 C CA . ALA B 1 94 ? 1.561 2.17 21.375 1 98.62 94 ALA B CA 1
ATOM 4767 C C . ALA B 1 94 ? 0.357 1.365 21.859 1 98.62 94 ALA B C 1
ATOM 4769 O O . ALA B 1 94 ? 0.51 0.25 22.359 1 98.62 94 ALA B O 1
ATOM 4770 N N . ASN B 1 95 ? -0.852 1.903 21.594 1 98.44 95 ASN B N 1
ATOM 4771 C CA . ASN B 1 95 ? -1.992 1.225 22.203 1 98.44 95 ASN B CA 1
ATOM 4772 C C . ASN B 1 95 ? -3.027 0.823 21.156 1 98.44 95 ASN B C 1
ATOM 4774 O O . ASN B 1 95 ? -4.004 0.144 21.469 1 98.44 95 ASN B O 1
ATOM 4778 N N . LYS B 1 96 ? -2.879 1.26 19.922 1 98.62 96 LYS B N 1
ATOM 4779 C CA . LYS B 1 96 ? -3.893 0.973 18.906 1 98.62 96 LYS B CA 1
ATOM 4780 C C . LYS B 1 96 ? -3.273 0.296 17.688 1 98.62 96 LYS B C 1
ATOM 4782 O O . LYS B 1 96 ? -2.172 0.653 17.266 1 98.62 96 LYS B O 1
ATOM 4787 N N . MET B 1 97 ? -4.023 -0.597 17.031 1 98.44 97 MET B N 1
ATOM 4788 C CA . MET B 1 97 ? -3.678 -1.213 15.758 1 98.44 97 MET B CA 1
ATOM 4789 C C . MET B 1 97 ? -3.818 -0.212 14.617 1 98.44 97 MET B C 1
ATOM 4791 O O . MET B 1 97 ? -2.98 -0.175 13.711 1 98.44 97 MET B O 1
ATOM 4795 N N . VAL B 1 98 ? -4.891 0.575 14.672 1 98.62 98 VAL B N 1
ATOM 4796 C CA . VAL B 1 98 ? -5.129 1.681 13.75 1 98.62 98 VAL B CA 1
ATOM 4797 C C . VAL B 1 98 ? -4.98 3.01 14.484 1 98.62 98 VAL B C 1
ATOM 4799 O O . VAL B 1 98 ? -5.684 3.266 15.469 1 98.62 98 VAL B O 1
ATOM 4802 N N . PRO B 1 99 ? -4.094 3.85 14 1 98.44 99 PRO B N 1
ATOM 4803 C CA . PRO B 1 99 ? -3.715 5.035 14.766 1 98.44 99 PRO B CA 1
ATOM 4804 C C . PRO B 1 99 ? -4.559 6.262 14.414 1 98.44 99 PRO B C 1
ATOM 4806 O O . PRO B 1 99 ? -5.336 6.223 13.461 1 98.44 99 PRO B O 1
ATOM 4809 N N . ASP B 1 100 ? -4.441 7.285 15.273 1 98.06 100 ASP B N 1
ATOM 4810 C CA . ASP B 1 100 ? -4.891 8.617 14.883 1 98.06 100 ASP B CA 1
ATOM 4811 C C . ASP B 1 100 ? -3.715 9.492 14.453 1 98.06 100 ASP B C 1
ATOM 4813 O O . ASP B 1 100 ? -2.568 9.039 14.453 1 98.06 100 ASP B O 1
ATOM 4817 N N . SER B 1 101 ? -3.934 10.695 14.062 1 98.62 101 SER B N 1
ATOM 4818 C CA . SER B 1 101 ? -2.9 11.578 13.523 1 98.62 101 SER B CA 1
ATOM 4819 C C . SER B 1 101 ? -1.957 12.055 14.625 1 98.62 101 SER B C 1
ATOM 4821 O O . SER B 1 101 ? -0.775 12.297 14.375 1 98.62 101 SER B O 1
ATOM 4823 N N . ALA B 1 102 ? -2.461 12.219 15.875 1 98.69 102 ALA B N 1
ATOM 4824 C CA . ALA B 1 102 ? -1.652 12.758 16.969 1 98.69 102 ALA B CA 1
ATOM 4825 C C . ALA B 1 102 ? -0.524 11.805 17.328 1 98.69 102 ALA B C 1
ATOM 4827 O O . ALA B 1 102 ? 0.64 12.203 17.406 1 98.69 102 ALA B O 1
ATOM 4828 N N . CYS B 1 103 ? -0.863 10.531 17.531 1 98.62 103 CYS B N 1
ATOM 4829 C CA . CYS B 1 103 ? 0.156 9.578 17.953 1 98.62 103 CYS B CA 1
ATOM 4830 C C . CYS B 1 103 ? 1.109 9.25 16.812 1 98.62 103 CYS B C 1
ATOM 4832 O O . CYS B 1 103 ? 2.299 9.016 17.047 1 98.62 103 CYS B O 1
ATOM 4834 N N . THR B 1 104 ? 0.626 9.211 15.547 1 98.81 104 THR B N 1
ATOM 4835 C CA . THR B 1 104 ? 1.518 8.945 14.43 1 98.81 104 THR B CA 1
ATOM 4836 C C . THR B 1 104 ? 2.49 10.102 14.219 1 98.81 104 THR B C 1
ATOM 4838 O O . THR B 1 104 ? 3.678 9.883 13.969 1 98.81 104 THR B O 1
ATOM 4841 N N . ALA B 1 105 ? 1.986 11.336 14.305 1 98.94 105 ALA B N 1
ATOM 4842 C CA . ALA B 1 105 ? 2.859 12.5 14.203 1 98.94 105 ALA B CA 1
ATOM 4843 C C . ALA B 1 105 ? 3.893 12.508 15.328 1 98.94 105 ALA B C 1
ATOM 4845 O O . ALA B 1 105 ? 5.074 12.766 15.086 1 98.94 105 ALA B O 1
ATOM 4846 N N . THR B 1 106 ? 3.42 12.25 16.516 1 98.94 106 THR B N 1
ATOM 4847 C CA . THR B 1 106 ? 4.348 12.195 17.641 1 98.94 106 THR B CA 1
ATOM 4848 C C . THR B 1 106 ? 5.441 11.164 17.406 1 98.94 106 THR B C 1
ATOM 4850 O O . THR B 1 106 ? 6.621 11.43 17.656 1 98.94 106 THR B O 1
ATOM 4853 N N . ALA B 1 107 ? 5.051 10 16.906 1 98.94 107 ALA B N 1
ATOM 4854 C CA . ALA B 1 107 ? 6.027 8.953 16.625 1 98.94 107 ALA B CA 1
ATOM 4855 C C . ALA B 1 107 ? 7.055 9.43 15.602 1 98.94 107 ALA B C 1
ATOM 4857 O O . ALA B 1 107 ? 8.266 9.273 15.805 1 98.94 107 ALA B O 1
ATOM 4858 N N . MET B 1 108 ? 6.652 10.008 14.531 1 98.88 108 MET B N 1
ATOM 4859 C CA . MET B 1 108 ? 7.527 10.445 13.445 1 98.88 108 MET B CA 1
ATOM 4860 C C . MET B 1 108 ? 8.438 11.578 13.898 1 98.88 108 MET B C 1
ATOM 4862 O O . MET B 1 108 ? 9.578 11.68 13.445 1 98.88 108 MET B O 1
ATOM 4866 N N . PHE B 1 109 ? 7.918 12.43 14.789 1 98.88 109 PHE B N 1
ATOM 4867 C CA . PHE B 1 109 ? 8.633 13.664 15.078 1 98.88 109 PHE B CA 1
ATOM 4868 C C . PHE B 1 109 ? 9.5 13.508 16.328 1 98.88 109 PHE B C 1
ATOM 4870 O O . PHE B 1 109 ? 10.43 14.289 16.547 1 98.88 109 PHE B O 1
ATOM 4877 N N . THR B 1 110 ? 9.148 12.477 17.219 1 98.75 110 THR B N 1
ATOM 4878 C CA . THR B 1 110 ? 9.82 12.469 18.516 1 98.75 110 THR B CA 1
ATOM 4879 C C . THR B 1 110 ? 10.508 11.125 18.766 1 98.75 110 THR B C 1
ATOM 4881 O O . THR B 1 110 ? 11.227 10.961 19.75 1 98.75 110 THR B O 1
ATOM 4884 N N . GLY B 1 111 ? 10.25 10.102 17.969 1 98.56 111 GLY B N 1
ATOM 4885 C CA . GLY B 1 111 ? 11.133 8.953 17.906 1 98.56 111 GLY B CA 1
ATOM 4886 C C . GLY B 1 111 ? 10.664 7.797 18.766 1 98.56 111 GLY B C 1
ATOM 4887 O O . GLY B 1 111 ? 11.375 6.805 18.938 1 98.56 111 GLY B O 1
ATOM 4888 N N . VAL B 1 112 ? 9.453 7.875 19.344 1 98.5 112 VAL B N 1
ATOM 4889 C CA . VAL B 1 112 ? 8.844 6.75 20.047 1 98.5 112 VAL B CA 1
ATOM 4890 C C . VAL B 1 112 ? 7.348 6.699 19.734 1 98.5 112 VAL B C 1
ATOM 4892 O O . VAL B 1 112 ? 6.727 7.734 19.469 1 98.5 112 VAL B O 1
ATOM 4895 N N . LYS B 1 113 ? 6.754 5.516 19.734 1 98.75 113 LYS B N 1
ATOM 4896 C CA . LYS B 1 113 ? 5.309 5.395 19.578 1 98.75 113 LYS B CA 1
ATOM 4897 C C . LYS B 1 113 ? 4.578 5.738 20.875 1 98.75 113 LYS B C 1
ATOM 4899 O O . LYS B 1 113 ? 5.098 5.508 21.969 1 98.75 113 LYS B O 1
ATOM 4904 N N . THR B 1 114 ? 3.412 6.305 20.734 1 98.81 114 THR B N 1
ATOM 4905 C CA . THR B 1 114 ? 2.678 6.844 21.875 1 98.81 114 THR B CA 1
ATOM 4906 C C . THR B 1 114 ? 1.201 6.469 21.797 1 98.81 114 THR B C 1
ATOM 4908 O O . THR B 1 114 ? 0.787 5.758 20.875 1 98.81 114 THR B O 1
ATOM 4911 N N . ASN B 1 115 ? 0.433 6.879 22.828 1 98.81 115 ASN B N 1
ATOM 4912 C CA . ASN B 1 115 ? -0.977 6.512 22.906 1 98.81 115 ASN B CA 1
ATOM 4913 C C . ASN B 1 115 ? -1.84 7.41 22.031 1 98.81 115 ASN B C 1
ATOM 4915 O O . ASN B 1 115 ? -1.54 8.594 21.859 1 98.81 115 ASN B O 1
ATOM 4919 N N . GLN B 1 116 ? -2.893 6.816 21.516 1 98.62 116 GLN B N 1
ATOM 4920 C CA . GLN B 1 116 ? -3.896 7.57 20.766 1 98.62 116 GLN B CA 1
ATOM 4921 C C . GLN B 1 116 ? -4.336 8.812 21.531 1 98.62 116 GLN B C 1
ATOM 4923 O O . GLN B 1 116 ? -4.457 8.781 22.766 1 98.62 116 GLN B O 1
ATOM 4928 N N . ASP B 1 117 ? -4.516 9.961 20.844 1 98.56 117 ASP B N 1
ATOM 4929 C CA . ASP B 1 117 ? -5.113 11.211 21.281 1 98.56 117 ASP B CA 1
ATOM 4930 C C . ASP B 1 117 ? -4.129 12.023 22.125 1 98.56 117 ASP B C 1
ATOM 4932 O O . ASP B 1 117 ? -4.492 13.055 22.688 1 98.56 117 ASP B O 1
ATOM 4936 N N . THR B 1 118 ? -2.846 11.609 22.266 1 98.88 118 THR B N 1
ATOM 4937 C CA . THR B 1 118 ? -1.862 12.367 23.031 1 98.88 118 THR B CA 1
ATOM 4938 C C . THR B 1 118 ? -0.865 13.055 22.109 1 98.88 118 THR B C 1
ATOM 4940 O O . THR B 1 118 ? -0.709 12.656 20.953 1 98.88 118 THR B O 1
ATOM 4943 N N . ILE B 1 119 ? -0.207 14.102 22.609 1 98.69 119 ILE B N 1
ATOM 4944 C CA . ILE B 1 119 ? 0.688 14.938 21.812 1 98.69 119 ILE B CA 1
ATOM 4945 C C . ILE B 1 119 ? 2.021 15.102 22.531 1 98.69 119 ILE B C 1
ATOM 4947 O O . ILE B 1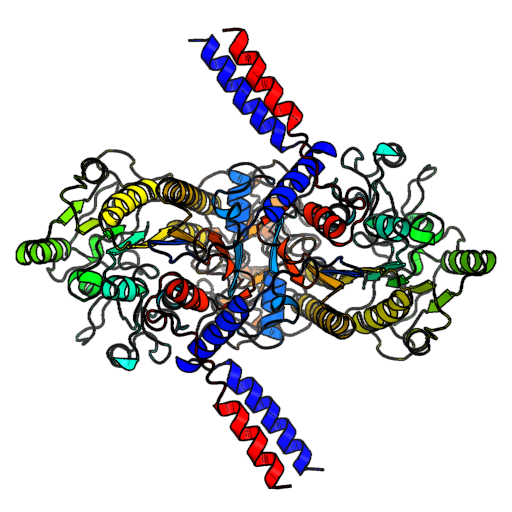 119 ? 2.07 15.625 23.656 1 98.69 119 ILE B O 1
ATOM 4951 N N . GLY B 1 120 ? 3.102 14.625 21.906 1 98.88 120 GLY B N 1
ATOM 4952 C CA . GLY B 1 120 ? 4.445 14.953 22.359 1 98.88 120 GLY B CA 1
ATOM 4953 C C . GLY B 1 120 ? 4.801 14.312 23.688 1 98.88 120 GLY B C 1
ATOM 4954 O O . GLY B 1 120 ? 5.691 14.781 24.391 1 98.88 120 GLY B O 1
ATOM 4955 N N . VAL B 1 121 ? 4.082 13.336 24.125 1 98.94 121 VAL B N 1
ATOM 4956 C CA . VAL B 1 121 ? 4.359 12.609 25.359 1 98.94 121 VAL B CA 1
ATOM 4957 C C . VAL B 1 121 ? 4.465 11.117 25.078 1 98.94 121 VAL B C 1
ATOM 4959 O O . VAL B 1 121 ? 3.941 10.633 24.062 1 98.94 121 VAL B O 1
ATOM 4962 N N . ASP B 1 122 ? 5.203 10.414 25.922 1 98.81 122 ASP B N 1
ATOM 4963 C CA . ASP B 1 122 ? 5.406 8.992 25.672 1 98.81 122 ASP B CA 1
ATOM 4964 C C . ASP B 1 122 ? 4.191 8.18 26.125 1 98.81 122 ASP B C 1
ATOM 4966 O O . ASP B 1 122 ? 3.158 8.742 26.484 1 98.81 122 ASP B O 1
ATOM 4970 N N . ALA B 1 123 ? 4.277 6.898 26.109 1 98.75 123 ALA B N 1
ATOM 4971 C CA . ALA B 1 123 ? 3.137 6 26.266 1 98.75 123 ALA B CA 1
ATOM 4972 C C . ALA B 1 123 ? 2.758 5.848 27.734 1 98.75 123 ALA B C 1
ATOM 4974 O O . ALA B 1 123 ? 1.754 5.215 28.062 1 98.75 123 ALA B O 1
ATOM 4975 N N . SER B 1 124 ? 3.508 6.379 28.656 1 98.62 124 SER B N 1
ATOM 4976 C CA . SER B 1 124 ? 3.127 6.367 30.062 1 98.62 124 SER B CA 1
ATOM 4977 C C . SER B 1 124 ? 1.959 7.309 30.328 1 98.62 124 SER B C 1
ATOM 4979 O O . SER B 1 124 ? 1.314 7.23 31.375 1 98.62 124 SER B O 1
ATOM 4981 N N . VAL B 1 125 ? 1.742 8.281 29.453 1 98.88 125 VAL B N 1
ATOM 4982 C CA . VAL B 1 125 ? 0.655 9.242 29.594 1 98.88 125 VAL B CA 1
ATOM 4983 C C . VAL B 1 125 ? -0.61 8.695 28.938 1 98.88 125 VAL B C 1
ATOM 4985 O O . VAL B 1 125 ? -0.665 8.539 27.719 1 98.88 125 VAL B O 1
ATOM 4988 N N . GLN B 1 126 ? -1.61 8.469 29.75 1 98.5 126 GLN B N 1
ATOM 4989 C CA . GLN B 1 126 ? -2.912 8.055 29.234 1 98.5 126 GLN B CA 1
ATOM 4990 C C . GLN B 1 126 ? -3.723 9.258 28.766 1 98.5 126 GLN B C 1
ATOM 4992 O O . GLN B 1 126 ? -3.488 10.383 29.203 1 98.5 126 GLN B O 1
ATOM 4997 N N . TYR B 1 127 ? -4.676 9.023 27.906 1 98.38 127 TYR B N 1
ATOM 4998 C CA . TYR B 1 127 ? -5.566 10.062 27.406 1 98.38 127 TYR B CA 1
ATOM 4999 C C . TYR B 1 127 ? -6.215 10.836 28.547 1 98.38 127 TYR B C 1
ATOM 5001 O O . TYR B 1 127 ? -6.785 10.234 29.469 1 98.38 127 TYR B O 1
ATOM 5009 N N . LYS B 1 128 ? -6.043 12.164 28.594 1 98.31 128 LYS B N 1
ATOM 5010 C CA . LYS B 1 128 ? -6.645 13.141 29.5 1 98.31 128 LYS B CA 1
ATOM 5011 C C . LYS B 1 128 ? -5.965 13.109 30.859 1 98.31 128 LYS B C 1
ATOM 5013 O O . LYS B 1 128 ? -6.43 13.758 31.812 1 98.31 128 LYS B O 1
ATOM 5018 N N . ASP B 1 129 ? -4.844 12.422 31 1 98.56 129 ASP B N 1
ATOM 5019 C CA . ASP B 1 129 ? -4.098 12.398 32.25 1 98.56 129 ASP B CA 1
ATOM 5020 C C . ASP B 1 129 ? -3.141 13.586 32.344 1 98.56 129 ASP B C 1
ATOM 5022 O O . ASP B 1 129 ? -1.944 13.453 32.062 1 98.56 129 ASP B O 1
ATOM 5026 N N . CYS B 1 130 ? -3.59 14.703 32.75 1 98.38 130 CYS B N 1
ATOM 5027 C CA . CYS B 1 130 ? -2.818 15.938 32.812 1 98.38 130 CYS B CA 1
ATOM 5028 C C . CYS B 1 130 ? -1.601 15.766 33.719 1 98.38 130 CYS B C 1
ATOM 5030 O O . CYS B 1 130 ? -0.489 16.141 33.344 1 98.38 130 CYS B O 1
ATOM 5032 N N . GLU B 1 131 ? -1.753 15.148 34.844 1 98.12 131 GLU B N 1
ATOM 5033 C CA . GLU B 1 131 ? -0.669 15.008 35.812 1 98.12 131 GLU B CA 1
ATOM 5034 C C . GLU B 1 131 ? 0.51 14.25 35.219 1 98.12 131 GLU B C 1
ATOM 5036 O O . GLU B 1 131 ? 1.661 14.672 35.344 1 98.12 131 GLU B O 1
ATOM 5041 N N . ALA B 1 132 ? 0.198 13.172 34.531 1 98.56 132 ALA B N 1
ATOM 5042 C CA . ALA B 1 132 ? 1.254 12.375 33.906 1 98.56 132 ALA B CA 1
ATOM 5043 C C . ALA B 1 132 ? 1.963 13.164 32.812 1 98.56 132 ALA B C 1
ATOM 5045 O O . ALA B 1 132 ? 3.172 13.023 32.594 1 98.56 132 ALA B O 1
ATOM 5046 N N . SER B 1 133 ? 1.248 14.008 32.094 1 98.62 133 SER B N 1
ATOM 5047 C CA . SER B 1 133 ? 1.805 14.742 30.953 1 98.62 133 SER B CA 1
ATOM 5048 C C . SER B 1 133 ? 2.771 15.828 31.406 1 98.62 133 SER B C 1
ATOM 5050 O O . SER B 1 133 ? 3.57 16.344 30.625 1 98.62 133 SER B O 1
ATOM 5052 N N . LEU B 1 134 ? 2.701 16.203 32.688 1 98.38 134 LEU B N 1
ATOM 5053 C CA . LEU B 1 134 ? 3.539 17.266 33.219 1 98.38 134 LEU B CA 1
ATOM 5054 C C . LEU B 1 134 ? 4.883 16.719 33.688 1 98.38 134 LEU B C 1
ATOM 5056 O O . LEU B 1 134 ? 5.816 17.484 33.938 1 98.38 134 LEU B O 1
ATOM 5060 N N . LYS B 1 135 ? 4.98 15.406 33.781 1 98.38 135 LYS B N 1
ATOM 5061 C CA . LYS B 1 135 ? 6.254 14.805 34.188 1 98.38 135 LYS B CA 1
ATOM 5062 C C . LYS B 1 135 ? 7.324 15.023 33.125 1 98.38 135 LYS B C 1
ATOM 5064 O O . LYS B 1 135 ? 7.137 14.664 31.953 1 98.38 135 LYS B O 1
ATOM 5069 N N . PRO B 1 136 ? 8.469 15.539 33.5 1 98.06 136 PRO B N 1
ATOM 5070 C CA . PRO B 1 136 ? 9.508 15.844 32.531 1 98.06 136 PRO B CA 1
ATOM 5071 C C . PRO B 1 136 ? 9.961 14.609 31.734 1 98.06 136 PRO B C 1
ATOM 5073 O O . PRO B 1 136 ? 10.258 14.703 30.547 1 98.06 136 PRO B O 1
ATOM 5076 N N . GLU B 1 137 ? 9.969 13.453 32.375 1 97.38 137 GLU B N 1
ATOM 5077 C CA . GLU B 1 137 ? 10.461 12.234 31.734 1 97.38 137 GLU B CA 1
ATOM 5078 C C . GLU B 1 137 ? 9.508 11.75 30.641 1 97.38 137 GLU B C 1
ATOM 5080 O O . GLU B 1 137 ? 9.906 10.984 29.766 1 97.38 137 GLU B O 1
ATOM 5085 N N . ALA B 1 138 ? 8.25 12.188 30.703 1 98.56 138 ALA B N 1
ATOM 5086 C CA . ALA B 1 138 ? 7.25 11.758 29.719 1 98.56 138 ALA B CA 1
ATOM 5087 C C . ALA B 1 138 ? 7.25 12.68 28.5 1 98.56 138 ALA B C 1
ATOM 5089 O O . ALA B 1 138 ? 6.676 12.344 27.469 1 98.56 138 ALA B O 1
ATOM 5090 N N . ARG B 1 139 ? 7.836 13.82 28.594 1 98.75 139 ARG B N 1
ATOM 5091 C CA . ARG B 1 139 ? 7.812 14.828 27.531 1 98.75 139 ARG B CA 1
ATOM 5092 C C . ARG B 1 139 ? 8.938 14.609 26.531 1 98.75 139 ARG B C 1
ATOM 5094 O O . ARG B 1 139 ? 10.109 14.547 26.922 1 98.75 139 ARG B O 1
ATOM 5101 N N . LEU B 1 140 ? 8.586 14.531 25.344 1 98.69 140 LEU B N 1
ATOM 5102 C CA . LEU B 1 140 ? 9.508 14.133 24.297 1 98.69 140 LEU B CA 1
ATOM 5103 C C . LEU B 1 140 ? 10.047 15.352 23.547 1 98.69 140 LEU B C 1
ATOM 5105 O O . LEU B 1 140 ? 9.359 16.359 23.438 1 98.69 140 LEU B O 1
ATOM 5109 N N . LYS B 1 141 ? 11.211 15.266 23.078 1 98.19 141 LYS B N 1
ATOM 5110 C CA . LYS B 1 141 ? 11.805 16.328 22.266 1 98.19 141 LYS B CA 1
ATOM 5111 C C . LYS B 1 141 ? 11.594 16.062 20.781 1 98.19 141 LYS B C 1
ATOM 5113 O O . LYS B 1 141 ? 11.875 14.969 20.281 1 98.19 141 LYS B O 1
ATOM 5118 N N . SER B 1 142 ? 11.156 17.016 20.047 1 98.75 142 SER B N 1
ATOM 5119 C CA . SER B 1 142 ? 10.812 16.859 18.625 1 98.75 142 SER B CA 1
ATOM 5120 C C . SER B 1 142 ? 12.016 17.172 17.734 1 98.75 142 SER B C 1
ATOM 5122 O O . SER B 1 142 ? 13.008 17.734 18.203 1 98.75 142 SER B O 1
ATOM 5124 N N . LEU B 1 143 ? 11.867 16.812 16.484 1 98.88 143 LEU B N 1
ATOM 5125 C CA . LEU B 1 143 ? 12.852 17.172 15.469 1 98.88 143 LEU B CA 1
ATOM 5126 C C . LEU B 1 143 ? 13.023 18.688 15.383 1 98.88 143 LEU B C 1
ATOM 5128 O O . LEU B 1 143 ? 14.133 19.172 15.156 1 98.88 143 LEU B O 1
ATOM 5132 N N . ALA B 1 144 ? 11.938 19.469 15.539 1 98.88 144 ALA B N 1
ATOM 5133 C CA . ALA B 1 144 ? 12.031 20.922 15.523 1 98.88 144 ALA B CA 1
ATOM 5134 C C . ALA B 1 144 ? 12.867 21.422 16.703 1 98.88 144 ALA B C 1
ATOM 5136 O O . ALA B 1 144 ? 13.719 22.297 16.531 1 98.88 144 ALA B O 1
ATOM 5137 N N . ALA B 1 145 ? 12.617 20.844 17.844 1 98.81 145 ALA B N 1
ATOM 5138 C CA . ALA B 1 145 ? 13.398 21.219 19.031 1 98.81 145 ALA B CA 1
ATOM 5139 C C . ALA B 1 145 ? 14.875 20.891 18.844 1 98.81 145 ALA B C 1
ATOM 5141 O O . ALA B 1 145 ? 15.742 21.703 19.172 1 98.81 145 ALA B O 1
ATOM 5142 N N . LEU B 1 146 ? 15.133 19.719 18.312 1 98.69 146 LEU B N 1
ATOM 5143 C CA . LEU B 1 146 ? 16.516 19.312 18.109 1 98.69 146 LEU B CA 1
ATOM 5144 C C . LEU B 1 146 ? 17.203 20.188 17.062 1 98.69 146 LEU B C 1
ATOM 5146 O O . LEU B 1 146 ? 18.391 20.5 17.203 1 98.69 146 LEU B O 1
ATOM 5150 N N . ALA B 1 147 ? 16.484 20.578 16.047 1 98.69 147 ALA B N 1
ATOM 5151 C CA . ALA B 1 147 ? 17.031 21.5 15.055 1 98.69 147 ALA B CA 1
ATOM 5152 C C . ALA B 1 147 ? 17.406 22.828 15.688 1 98.69 147 ALA B C 1
ATOM 5154 O O . ALA B 1 147 ? 18.5 23.359 15.453 1 98.69 147 ALA B O 1
ATOM 5155 N N . LEU B 1 148 ? 16.547 23.375 16.516 1 98.62 148 LEU B N 1
ATOM 5156 C CA . LEU B 1 148 ? 16.828 24.625 17.203 1 98.62 148 LEU B CA 1
ATOM 5157 C C . LEU B 1 148 ? 18.031 24.5 18.125 1 98.62 148 LEU B C 1
ATOM 5159 O O . LEU B 1 148 ? 18.875 25.391 18.172 1 98.62 148 LEU B O 1
ATOM 5163 N N . GLN B 1 149 ? 18.109 23.344 18.797 1 97.94 149 GLN B N 1
ATOM 5164 C CA . GLN B 1 149 ? 19.234 23.094 19.672 1 97.94 149 GLN B CA 1
ATOM 5165 C C . GLN B 1 149 ? 20.547 23.016 18.891 1 97.94 149 GLN B C 1
ATOM 5167 O O . GLN B 1 149 ? 21.609 23.391 19.391 1 97.94 149 GLN B O 1
ATOM 5172 N N . ALA B 1 150 ? 20.422 22.594 17.688 1 97.06 150 ALA B N 1
ATOM 5173 C CA . ALA B 1 150 ? 21.609 22.438 16.828 1 97.06 150 ALA B CA 1
ATOM 5174 C C . ALA B 1 150 ? 21.953 23.766 16.141 1 97.06 150 ALA B C 1
ATOM 5176 O O . ALA B 1 150 ? 22.859 23.812 15.297 1 97.06 150 ALA B O 1
ATOM 5177 N N . GLY B 1 151 ? 21.203 24.812 16.438 1 97 151 GLY B N 1
ATOM 5178 C CA . GLY B 1 151 ? 21.5 26.125 15.875 1 97 151 GLY B CA 1
ATOM 5179 C C . GLY B 1 151 ? 20.844 26.344 14.523 1 97 151 GLY B C 1
ATOM 5180 O O . GLY B 1 151 ? 21.156 27.312 13.828 1 97 151 GLY B O 1
ATOM 5181 N N . LYS B 1 152 ? 19.984 25.438 14.133 1 98.38 152 LYS B N 1
ATOM 5182 C CA . LYS B 1 152 ? 19.25 25.562 12.875 1 98.38 152 LYS B CA 1
ATOM 5183 C C . LYS B 1 152 ? 17.922 26.266 13.07 1 98.38 152 LYS B C 1
ATOM 5185 O O . LYS B 1 152 ? 17.5 26.5 14.211 1 98.38 152 LYS B O 1
ATOM 5190 N N . ARG B 1 153 ? 17.359 26.688 11.977 1 98.81 153 ARG B N 1
ATOM 5191 C CA . ARG B 1 153 ? 15.992 27.188 12.023 1 98.81 153 ARG B CA 1
ATOM 5192 C C . ARG B 1 153 ? 14.984 26.047 11.906 1 98.81 153 ARG B C 1
ATOM 5194 O O . ARG B 1 153 ? 15.336 24.938 11.484 1 98.81 153 ARG B O 1
ATOM 5201 N N . ALA B 1 154 ? 13.797 26.25 12.352 1 98.88 154 ALA B N 1
ATOM 5202 C CA . ALA B 1 154 ? 12.742 25.25 12.273 1 98.88 154 ALA B CA 1
ATOM 5203 C C . ALA B 1 154 ? 11.383 25.875 12.008 1 98.88 154 ALA B C 1
ATOM 5205 O O . ALA B 1 154 ? 11.164 27.047 12.352 1 98.88 154 ALA B O 1
ATOM 5206 N N . GLY B 1 155 ? 10.5 25.156 11.383 1 98.88 155 GLY B N 1
ATOM 5207 C CA . GLY B 1 155 ? 9.172 25.672 11.102 1 98.88 155 GLY B CA 1
ATOM 5208 C C . GLY B 1 155 ? 8.164 24.594 10.758 1 98.88 155 GLY B C 1
ATOM 5209 O O . GLY B 1 155 ? 8.523 23.422 10.633 1 98.88 155 GLY B O 1
ATOM 5210 N N . LEU B 1 156 ? 6.883 25 10.695 1 98.88 156 LEU B N 1
ATOM 5211 C CA . LEU B 1 156 ? 5.789 24.125 10.258 1 98.88 156 LEU B CA 1
ATOM 5212 C C . LEU B 1 156 ? 4.832 24.891 9.344 1 98.88 156 LEU B C 1
ATOM 5214 O O . LEU B 1 156 ? 4.594 26.078 9.539 1 98.88 156 LEU B O 1
ATOM 5218 N N . VAL B 1 157 ? 4.418 24.234 8.344 1 98.94 157 VAL B N 1
ATOM 5219 C CA . VAL B 1 157 ? 3.379 24.672 7.414 1 98.94 157 VAL B CA 1
ATOM 5220 C C . VAL B 1 157 ? 2.277 23.609 7.34 1 98.94 157 VAL B C 1
ATOM 5222 O O . VAL B 1 157 ? 2.561 22.422 7.211 1 98.94 157 VAL B O 1
ATOM 5225 N N . THR B 1 158 ? 1.026 23.984 7.469 1 98.94 158 THR B N 1
ATOM 5226 C CA . THR B 1 158 ? -0.069 23.031 7.41 1 98.94 158 THR B CA 1
ATOM 5227 C C . THR B 1 158 ? -1.312 23.672 6.793 1 98.94 158 THR B C 1
ATOM 5229 O O . THR B 1 158 ? -1.468 24.891 6.82 1 98.94 158 THR B O 1
ATOM 5232 N N . THR B 1 159 ? -2.16 22.859 6.203 1 98.88 159 THR B N 1
ATOM 5233 C CA . THR B 1 159 ? -3.479 23.328 5.793 1 98.88 159 THR B CA 1
ATOM 5234 C C . THR B 1 159 ? -4.484 23.188 6.934 1 98.88 159 THR B C 1
ATOM 5236 O O . THR B 1 159 ? -5.66 23.516 6.773 1 98.88 159 THR B O 1
ATOM 5239 N N . MET B 1 160 ? -4.062 22.75 8.078 1 98.69 160 MET B N 1
ATOM 5240 C CA . MET B 1 160 ? -4.898 22.609 9.266 1 98.69 160 MET B CA 1
ATOM 5241 C C . MET B 1 160 ? -4.664 23.75 10.242 1 98.69 160 MET B C 1
ATOM 5243 O O . MET B 1 160 ? -3.906 24.672 9.945 1 98.69 160 MET B O 1
ATOM 5247 N N . ARG B 1 161 ? -5.422 23.766 11.352 1 98.62 161 ARG B N 1
ATOM 5248 C CA . ARG B 1 161 ? -5.051 24.609 12.477 1 98.62 161 ARG B CA 1
ATOM 5249 C C . ARG B 1 161 ? -3.637 24.297 12.961 1 98.62 161 ARG B C 1
ATOM 5251 O O . ARG B 1 161 ? -3.254 23.125 13.055 1 98.62 161 ARG B O 1
ATOM 5258 N N . VAL B 1 162 ? -2.869 25.297 13.289 1 98.88 162 VAL B N 1
ATOM 5259 C CA . VAL B 1 162 ? -1.488 25.109 13.719 1 98.88 162 VAL B CA 1
ATOM 5260 C C . VAL B 1 162 ? -1.461 24.391 15.07 1 98.88 162 VAL B C 1
ATOM 5262 O O . VAL B 1 162 ? -0.42 23.875 15.484 1 98.88 162 VAL B O 1
ATOM 5265 N N . THR B 1 163 ? -2.652 24.25 15.734 1 98.75 163 THR B N 1
ATOM 5266 C CA . THR B 1 163 ? -2.76 23.609 17.047 1 98.75 163 THR B CA 1
ATOM 5267 C C . THR B 1 163 ? -3.238 22.172 16.891 1 98.75 163 THR B C 1
ATOM 5269 O O . THR B 1 163 ? -3.4 21.469 17.891 1 98.75 163 THR B O 1
ATOM 5272 N N . HIS B 1 164 ? -3.42 21.688 15.672 1 98.56 164 HIS B N 1
ATOM 5273 C CA . HIS B 1 164 ? -4.051 20.406 15.383 1 98.56 164 HIS B CA 1
ATOM 5274 C C . HIS B 1 164 ? -3.104 19.25 15.664 1 98.56 164 HIS B C 1
ATOM 5276 O O . HIS B 1 164 ? -1.975 19.453 16.109 1 98.56 164 HIS B O 1
ATOM 5282 N N . ALA B 1 165 ? -3.574 18.078 15.461 1 98.38 165 ALA B N 1
ATOM 5283 C CA . ALA B 1 165 ? -2.984 16.828 15.898 1 98.38 165 ALA B CA 1
ATOM 5284 C C . ALA B 1 165 ? -1.613 16.609 15.266 1 98.38 165 ALA B C 1
ATOM 5286 O O . ALA B 1 165 ? -0.697 16.094 15.914 1 98.38 165 ALA B O 1
ATOM 5287 N N . THR B 1 166 ? -1.424 16.938 13.977 1 98.75 166 THR B N 1
ATOM 5288 C CA . THR B 1 166 ? -0.174 16.641 13.289 1 98.75 166 THR B CA 1
ATOM 5289 C C . THR B 1 166 ? 0.877 17.703 13.586 1 98.75 166 THR B C 1
ATOM 5291 O O . THR B 1 166 ? 2.004 17.375 13.969 1 98.75 166 THR B O 1
ATOM 5294 N N . PRO B 1 167 ? 0.581 19.016 13.57 1 98.75 167 PRO B N 1
ATOM 5295 C CA . PRO B 1 167 ? 1.635 19.984 13.875 1 98.75 167 PRO B CA 1
ATOM 5296 C C . PRO B 1 167 ? 1.941 20.062 15.375 1 98.75 167 PRO B C 1
ATOM 5298 O O . PRO B 1 167 ? 3.064 20.391 15.758 1 98.75 167 PRO B O 1
ATOM 5301 N N . GLY B 1 168 ? 1.036 19.703 16.219 1 98.81 168 GLY B N 1
ATOM 5302 C CA . GLY B 1 168 ? 1.137 19.891 17.656 1 98.81 168 GLY B CA 1
ATOM 5303 C C . GLY B 1 168 ? 2.387 19.266 18.25 1 98.81 168 GLY B C 1
ATOM 5304 O O . GLY B 1 168 ? 3.145 19.922 18.969 1 98.81 168 GLY B O 1
ATOM 5305 N N . PRO B 1 169 ? 2.664 18.031 17.891 1 98.81 169 PRO B N 1
ATOM 5306 C CA . PRO B 1 169 ? 3.777 17.312 18.516 1 98.81 169 PRO B CA 1
ATOM 5307 C C . PRO B 1 169 ? 5.133 17.953 18.219 1 98.81 169 PRO B C 1
ATOM 5309 O O . PRO B 1 169 ? 6.141 17.578 18.828 1 98.81 169 PRO B O 1
ATOM 5312 N N . LEU B 1 170 ? 5.219 18.922 17.359 1 98.88 170 LEU B N 1
ATOM 5313 C CA . LEU B 1 170 ? 6.484 19.594 17.078 1 98.88 170 LEU B CA 1
ATOM 5314 C C . LEU B 1 170 ? 6.883 20.5 18.25 1 98.88 170 LEU B C 1
ATOM 5316 O O . LEU B 1 170 ? 8.062 20.797 18.422 1 98.88 170 LEU B O 1
ATOM 5320 N N . TYR B 1 171 ? 5.84 20.938 19.094 1 98.88 171 TYR B N 1
ATOM 5321 C CA . TYR B 1 171 ? 6.199 21.969 20.078 1 98.88 171 TYR B CA 1
ATOM 5322 C C . TYR B 1 171 ? 5.465 21.734 21.391 1 98.88 171 TYR B C 1
ATOM 5324 O O . TYR B 1 171 ? 5.824 22.328 22.422 1 98.88 171 TYR B O 1
ATOM 5332 N N . ALA B 1 172 ? 4.453 20.906 21.375 1 98.88 172 ALA B N 1
ATOM 5333 C CA . ALA B 1 172 ? 3.582 20.859 22.547 1 98.88 172 ALA B CA 1
ATOM 5334 C C . ALA B 1 172 ? 3.621 19.484 23.203 1 98.88 172 ALA B C 1
ATOM 5336 O O . ALA B 1 172 ? 4.039 18.5 22.578 1 98.88 172 ALA B O 1
ATOM 5337 N N . HIS B 1 173 ? 3.291 19.422 24.453 1 98.88 173 HIS B N 1
ATOM 5338 C CA . HIS B 1 173 ? 3.057 18.234 25.266 1 98.88 173 HIS B CA 1
ATOM 5339 C C . HIS B 1 173 ? 1.671 18.266 25.891 1 98.88 173 HIS B C 1
ATOM 5341 O O . HIS B 1 173 ? 1.37 19.141 26.703 1 98.88 173 HIS B O 1
ATOM 5347 N N . SER B 1 174 ? 0.86 17.344 25.5 1 98.88 174 SER B N 1
ATOM 5348 C CA . SER B 1 174 ? -0.523 17.359 25.953 1 98.88 174 SER B CA 1
ATOM 5349 C C . SER B 1 174 ? -1.077 15.945 26.094 1 98.88 174 SER B C 1
ATOM 5351 O O . SER B 1 174 ? -0.833 15.094 25.234 1 98.88 174 SER B O 1
ATOM 5353 N N . ALA B 1 175 ? -1.867 15.688 27.172 1 98.75 175 ALA B N 1
ATOM 5354 C CA . ALA B 1 175 ? -2.525 14.398 27.375 1 98.75 175 ALA B CA 1
ATOM 5355 C C . ALA B 1 175 ? -3.756 14.266 26.484 1 98.75 175 ALA B C 1
ATOM 5357 O O . ALA B 1 175 ? -4.348 13.188 26.375 1 98.75 175 ALA B O 1
ATOM 5358 N N . SER B 1 176 ? -4.066 15.367 25.781 1 98.62 176 SER B N 1
ATOM 5359 C CA . SER B 1 176 ? -5.199 15.312 24.875 1 98.62 176 SER B CA 1
ATOM 5360 C C . SER B 1 176 ? -4.977 16.234 23.672 1 98.62 176 SER B C 1
ATOM 5362 O O . SER B 1 176 ? -4.719 17.422 23.828 1 98.62 176 SER B O 1
ATOM 5364 N N . ARG B 1 177 ? -5.207 15.656 22.516 1 98.25 177 ARG B N 1
ATOM 5365 C CA . ARG B 1 177 ? -5.098 16.453 21.297 1 98.25 177 ARG B CA 1
ATOM 5366 C C . ARG B 1 177 ? -6.207 17.5 21.219 1 98.25 177 ARG B C 1
ATOM 5368 O O . ARG B 1 177 ? -6.109 18.453 20.453 1 98.25 177 ARG B O 1
ATOM 5375 N N . LYS B 1 178 ? -7.238 17.406 22.016 1 97.56 178 LYS B N 1
ATOM 5376 C CA . LYS B 1 178 ? -8.391 18.312 21.984 1 97.56 178 LYS B CA 1
ATOM 5377 C C . LYS B 1 178 ? -8.125 19.578 22.781 1 97.56 178 LYS B C 1
ATOM 5379 O O . LYS B 1 178 ? -8.867 20.562 22.656 1 97.56 178 LYS B O 1
ATOM 5384 N N . TRP B 1 179 ? -7.078 19.562 23.594 1 98.38 179 TRP B N 1
ATOM 5385 C CA . TRP B 1 179 ? -6.797 20.703 24.453 1 98.38 179 TRP B CA 1
ATOM 5386 C C . TRP B 1 179 ? -6.07 21.797 23.672 1 98.38 179 TRP B C 1
ATOM 5388 O O . TRP B 1 179 ? -5.023 22.281 24.109 1 98.38 179 TRP B O 1
ATOM 5398 N N . GLU B 1 180 ? -6.66 22.266 22.609 1 98.5 180 GLU B N 1
ATOM 5399 C CA . GLU B 1 180 ? -6.066 23.25 21.703 1 98.5 180 GLU B CA 1
ATOM 5400 C C . GLU B 1 180 ? -6.148 24.656 22.266 1 98.5 180 GLU B C 1
ATOM 5402 O O . GLU B 1 180 ? -5.289 25.5 21.984 1 98.5 180 GLU B O 1
ATOM 5407 N N . CYS B 1 181 ? -7.234 24.953 23.062 1 98.25 181 CYS B N 1
ATOM 5408 C CA . CYS B 1 181 ? -7.402 26.219 23.766 1 98.25 181 CYS B CA 1
ATOM 5409 C C . CYS B 1 181 ? -8.133 26.031 25.078 1 98.25 181 CYS B C 1
ATOM 5411 O O . CYS B 1 181 ? -8.484 24.906 25.438 1 98.25 181 CYS B O 1
ATOM 5413 N N . GLU B 1 182 ? -8.375 27.094 25.75 1 97.44 182 GLU B N 1
ATOM 5414 C CA . GLU B 1 182 ? -8.914 27.031 27.109 1 97.44 182 GLU B CA 1
ATOM 5415 C C . GLU B 1 182 ? -10.305 26.391 27.125 1 97.44 182 GLU B C 1
ATOM 5417 O O . GLU B 1 182 ? -10.664 25.703 28.078 1 97.44 182 GLU B O 1
ATOM 5422 N N . ALA B 1 183 ? -11.086 26.578 26.031 1 96.69 183 ALA B N 1
ATOM 5423 C CA . ALA B 1 183 ? -12.484 26.172 26 1 96.69 183 ALA B CA 1
ATOM 5424 C C . ALA B 1 183 ? -12.625 24.656 26.047 1 96.69 183 ALA B C 1
ATOM 5426 O O . ALA B 1 183 ? -13.68 24.125 26.422 1 96.69 183 ALA B O 1
ATOM 5427 N N . THR B 1 184 ? -11.594 23.906 25.688 1 96.62 184 THR B N 1
ATOM 5428 C CA . THR B 1 184 ? -11.664 22.453 25.641 1 96.62 184 THR B CA 1
ATOM 5429 C C . THR B 1 184 ? -10.875 21.844 26.781 1 96.62 184 THR B C 1
ATOM 5431 O O . THR B 1 184 ? -10.781 20.609 26.891 1 96.62 184 THR B O 1
ATOM 5434 N N . MET B 1 185 ? -10.352 22.656 27.656 1 96.75 185 MET B N 1
ATOM 5435 C CA . MET B 1 185 ? -9.547 22.188 28.781 1 96.75 185 MET B CA 1
ATOM 5436 C C . MET B 1 185 ? -10.422 21.891 29.984 1 96.75 185 MET B C 1
ATOM 5438 O O . MET B 1 185 ? -11.453 22.547 30.188 1 96.75 185 MET B O 1
ATOM 5442 N N . PRO B 1 186 ? -9.953 20.969 30.828 1 95.75 186 PRO B N 1
ATOM 5443 C CA . PRO B 1 186 ? -10.664 20.812 32.094 1 95.75 186 PRO B CA 1
ATOM 5444 C C . PRO B 1 186 ? -10.508 22.016 33.031 1 95.75 186 PRO B C 1
ATOM 5446 O O . PRO B 1 186 ? -9.445 22.641 33.062 1 95.75 186 PRO B O 1
ATOM 5449 N N . ASN B 1 187 ? -11.516 22.219 33.812 1 93.75 187 ASN B N 1
ATOM 5450 C CA . ASN B 1 187 ? -11.469 23.312 34.781 1 93.75 187 ASN B CA 1
ATOM 5451 C C . ASN B 1 187 ? -10.383 23.094 35.812 1 93.75 187 ASN B C 1
ATOM 5453 O O . ASN B 1 187 ? -10.227 22 36.344 1 93.75 187 ASN B O 1
ATOM 5457 N N . GLY B 1 188 ? -9.672 24.094 36.125 1 92.81 188 GLY B N 1
ATOM 5458 C CA . GLY B 1 188 ? -8.711 24.078 37.219 1 92.81 188 GLY B CA 1
ATOM 5459 C C . GLY B 1 188 ? -7.5 23.203 36.906 1 92.81 188 GLY B C 1
ATOM 5460 O O . GLY B 1 188 ? -6.734 22.875 37.812 1 92.81 188 GLY B O 1
ATOM 5461 N N . THR B 1 189 ? -7.336 22.875 35.688 1 93.88 189 THR B N 1
ATOM 5462 C CA . THR B 1 189 ? -6.223 22.016 35.312 1 93.88 189 THR B CA 1
ATOM 5463 C C . THR B 1 189 ? -4.895 22.75 35.438 1 93.88 189 THR B C 1
ATOM 5465 O O . THR B 1 189 ? -4.84 23.969 35.281 1 93.88 189 THR B O 1
ATOM 5468 N N . ALA B 1 190 ? -3.795 21.984 35.781 1 97.19 190 ALA B N 1
ATOM 5469 C CA . ALA B 1 190 ? -2.441 22.531 35.812 1 97.19 190 ALA B CA 1
ATOM 5470 C C . ALA B 1 190 ? -1.816 22.547 34.406 1 97.19 190 ALA B C 1
ATOM 5472 O O . ALA B 1 190 ? -0.795 23.203 34.188 1 97.19 190 ALA B O 1
ATOM 5473 N N . CYS B 1 191 ? -2.422 21.906 33.5 1 98.25 191 CYS B N 1
ATOM 5474 C CA . CYS B 1 191 ? -1.892 21.797 32.156 1 98.25 191 CYS B CA 1
ATOM 5475 C C . CYS B 1 191 ? -2.168 23.062 31.344 1 98.25 191 CYS B C 1
ATOM 5477 O O . CYS B 1 191 ? -3.143 23.766 31.609 1 98.25 191 CYS B O 1
ATOM 5479 N N . LYS B 1 192 ? -1.303 23.344 30.375 1 98.31 192 LYS B N 1
ATOM 5480 C CA . LYS B 1 192 ? -1.422 24.484 29.469 1 98.31 192 LYS B CA 1
ATOM 5481 C C . LYS B 1 192 ? -1.974 24.031 28.109 1 98.31 192 LYS B C 1
ATOM 5483 O O . LYS B 1 192 ? -1.601 22.984 27.609 1 98.31 192 LYS B O 1
ATOM 5488 N N . ASP B 1 193 ? -2.82 24.844 27.516 1 98.56 193 ASP B N 1
ATOM 5489 C CA . ASP B 1 193 ? -3.375 24.453 26.219 1 98.56 193 ASP B CA 1
ATOM 5490 C C . ASP B 1 193 ? -2.322 24.547 25.125 1 98.56 193 ASP B C 1
ATOM 5492 O O . ASP B 1 193 ? -1.305 25.219 25.281 1 98.56 193 ASP B O 1
ATOM 5496 N N . ILE B 1 194 ? -2.543 23.891 24.047 1 98.88 194 ILE B N 1
ATOM 5497 C CA . ILE B 1 194 ? -1.588 23.703 22.953 1 98.88 194 ILE B CA 1
ATOM 5498 C C . ILE B 1 194 ? -1.283 25.047 22.297 1 98.88 194 ILE B C 1
ATOM 5500 O O . ILE B 1 194 ? -0.133 25.328 21.953 1 98.88 194 ILE B O 1
ATOM 5504 N N . ALA B 1 195 ? -2.279 25.922 22.141 1 98.94 195 ALA B N 1
ATOM 5505 C CA . ALA B 1 195 ? -2.08 27.234 21.516 1 98.94 195 ALA B CA 1
ATOM 5506 C C . ALA B 1 195 ? -1.114 28.094 22.344 1 98.94 195 ALA B C 1
ATOM 5508 O O . ALA B 1 195 ? -0.233 28.75 21.781 1 98.94 195 ALA B O 1
ATOM 5509 N N . ARG B 1 196 ? -1.277 28.094 23.609 1 98.88 196 ARG B N 1
ATOM 5510 C CA . ARG B 1 196 ? -0.383 28.875 24.469 1 98.88 196 ARG B CA 1
ATOM 5511 C C . ARG B 1 196 ? 1.036 28.312 24.422 1 98.88 196 ARG B C 1
ATOM 5513 O O . ARG B 1 196 ? 2.008 29.078 24.438 1 98.88 196 ARG B O 1
ATOM 5520 N N . GLN B 1 197 ? 1.146 26.969 24.391 1 98.88 197 GLN B N 1
ATOM 5521 C CA . GLN B 1 197 ? 2.479 26.375 24.297 1 98.88 197 GLN B CA 1
ATOM 5522 C C . GLN B 1 197 ? 3.174 26.812 23 1 98.88 197 GLN B C 1
ATOM 5524 O O . GLN B 1 197 ? 4.387 27.047 23 1 98.88 197 GLN B O 1
ATOM 5529 N N . LEU B 1 198 ? 2.451 26.953 21.906 1 98.94 198 LEU B N 1
ATOM 5530 C CA . LEU B 1 198 ? 2.992 27.359 20.609 1 98.94 198 LEU B CA 1
ATOM 5531 C C . LEU B 1 198 ? 3.645 28.734 20.703 1 98.94 198 LEU B C 1
ATOM 5533 O O . LEU B 1 198 ? 4.711 28.969 20.141 1 98.94 198 LEU B O 1
ATOM 5537 N N . VAL B 1 199 ? 3.02 29.625 21.453 1 98.81 199 VAL B N 1
ATOM 5538 C CA . VAL B 1 199 ? 3.414 31.016 21.406 1 98.81 199 VAL B CA 1
ATOM 5539 C C . VAL B 1 199 ? 4.301 31.359 22.594 1 98.81 199 VAL B C 1
ATOM 5541 O O . VAL B 1 199 ? 5.211 32.188 22.5 1 98.81 199 VAL B O 1
ATOM 5544 N N . GLU B 1 200 ? 4.121 30.672 23.75 1 98.69 200 GLU B N 1
ATOM 5545 C CA . GLU B 1 200 ? 4.73 31.125 25 1 98.69 200 GLU B CA 1
ATOM 5546 C C . GLU B 1 200 ? 5.906 30.234 25.391 1 98.69 200 GLU B C 1
ATOM 5548 O O . GLU B 1 200 ? 6.793 30.656 26.141 1 98.69 200 GLU B O 1
ATOM 5553 N N . ASP B 1 201 ? 5.871 29 24.906 1 98.62 201 ASP B N 1
ATOM 5554 C CA . ASP B 1 201 ? 6.852 28.047 25.422 1 98.62 201 ASP B CA 1
ATOM 5555 C C . ASP B 1 201 ? 7.848 27.641 24.328 1 98.62 201 ASP B C 1
ATOM 5557 O O . ASP B 1 201 ? 7.551 27.75 23.141 1 98.62 201 ASP B O 1
ATOM 5561 N N . TRP B 1 202 ? 9.055 27.219 24.781 1 98.25 202 TRP B N 1
ATOM 5562 C CA . TRP B 1 202 ? 9.992 26.531 23.906 1 98.25 202 TRP B CA 1
ATOM 5563 C C . TRP B 1 202 ? 9.555 25.094 23.656 1 98.25 202 TRP B C 1
ATOM 5565 O O . TRP B 1 202 ? 9.133 24.391 24.578 1 98.25 202 TRP B O 1
ATOM 5575 N N . PRO B 1 203 ? 9.531 24.578 22.453 1 98.69 203 PRO B N 1
ATOM 5576 C CA . PRO B 1 203 ? 10.188 25.219 21.312 1 98.69 203 PRO B CA 1
ATOM 5577 C C . PRO B 1 203 ? 9.234 26.094 20.484 1 98.69 203 PRO B C 1
ATOM 5579 O O . PRO B 1 203 ? 9.664 26.766 19.547 1 98.69 203 PRO B O 1
ATOM 5582 N N . GLY B 1 204 ? 7.949 26.188 20.766 1 98.88 204 GLY B N 1
ATOM 5583 C CA . GLY B 1 204 ? 6.957 26.891 19.984 1 98.88 204 GLY B CA 1
ATOM 5584 C C . GLY B 1 204 ? 7.289 28.359 19.766 1 98.88 204 GLY B C 1
ATOM 5585 O O . GLY B 1 204 ? 7.332 28.828 18.641 1 98.88 204 GLY B O 1
ATOM 5586 N N . ARG B 1 205 ? 7.684 28.969 20.812 1 98.38 205 ARG B N 1
ATOM 5587 C CA . ARG B 1 205 ? 7.953 30.406 20.828 1 98.38 205 ARG B CA 1
ATOM 5588 C C . ARG B 1 205 ? 9.117 30.75 19.906 1 98.38 205 ARG B C 1
ATOM 5590 O O . ARG B 1 205 ? 9.219 31.891 19.438 1 98.38 205 ARG B O 1
ATOM 5597 N N . ASP B 1 206 ? 9.945 29.703 19.625 1 98.75 206 ASP B N 1
ATOM 5598 C CA . ASP B 1 206 ? 11.172 29.984 18.891 1 98.75 206 ASP B CA 1
ATOM 5599 C C . ASP B 1 206 ? 11.156 29.328 17.516 1 98.75 206 ASP B C 1
ATOM 5601 O O . ASP B 1 206 ? 12.188 29.25 16.844 1 98.75 206 ASP B O 1
ATOM 5605 N N . LEU B 1 207 ? 10.039 28.797 17.109 1 98.94 207 LEU B N 1
ATOM 5606 C CA . LEU B 1 207 ? 9.906 28.375 15.719 1 98.94 207 LEU B CA 1
ATOM 5607 C C . LEU B 1 207 ? 9.977 29.578 14.773 1 98.94 207 LEU B C 1
ATOM 5609 O O . LEU B 1 207 ? 9.336 30.594 15.016 1 98.94 207 LEU B O 1
ATOM 5613 N N . HIS B 1 208 ? 10.727 29.469 13.742 1 98.94 208 HIS B N 1
ATOM 5614 C CA . HIS B 1 208 ? 10.953 30.578 12.82 1 98.94 208 HIS B CA 1
ATOM 5615 C C . HIS B 1 208 ? 9.789 30.75 11.859 1 98.94 208 HIS B C 1
ATOM 5617 O O . HIS B 1 208 ? 9.516 31.859 11.398 1 98.94 208 HIS B O 1
ATOM 5623 N N . VAL B 1 209 ? 9.148 29.641 11.508 1 98.94 209 VAL B N 1
ATOM 5624 C CA . VAL B 1 209 ? 7.98 29.703 10.625 1 98.94 209 VAL B CA 1
ATOM 5625 C C . VAL B 1 209 ? 6.832 28.891 11.234 1 98.94 209 VAL B C 1
ATOM 5627 O O . VAL B 1 209 ? 7.008 27.734 11.602 1 98.94 209 VAL B O 1
ATOM 5630 N N . VAL B 1 210 ? 5.715 29.469 11.406 1 98.94 210 VAL B N 1
ATOM 5631 C CA . VAL B 1 210 ? 4.441 28.828 11.734 1 98.94 210 VAL B CA 1
ATOM 5632 C C . VAL B 1 210 ? 3.352 29.344 10.797 1 98.94 210 VAL B C 1
ATOM 5634 O O . VAL B 1 210 ? 2.98 30.516 10.844 1 98.94 210 VAL B O 1
ATOM 5637 N N . MET B 1 211 ? 2.867 28.5 9.938 1 98.94 211 MET B N 1
ATOM 5638 C CA . MET B 1 211 ? 1.8 28.938 9.039 1 98.94 211 MET B CA 1
ATOM 5639 C C . MET B 1 211 ? 0.693 27.891 8.961 1 98.94 211 MET B C 1
ATOM 5641 O O . MET B 1 211 ? 0.969 26.688 8.906 1 98.94 211 MET B O 1
ATOM 5645 N N . GLY B 1 212 ? -0.539 28.234 8.984 1 98.88 212 GLY B N 1
ATOM 5646 C CA . GLY B 1 212 ? -1.74 27.422 8.891 1 98.88 212 GLY B CA 1
ATOM 5647 C C . GLY B 1 212 ? -3.004 28.172 9.258 1 98.88 212 GLY B C 1
ATOM 5648 O O . GLY B 1 212 ? -3.137 29.359 8.945 1 98.88 212 GLY B O 1
ATOM 5649 N N . GLY B 1 213 ? -3.988 27.484 9.75 1 98.69 213 GLY B N 1
ATOM 5650 C CA . GLY B 1 213 ? -5.207 28.094 10.281 1 98.69 213 GLY B CA 1
ATOM 5651 C C . GLY B 1 213 ? -5.281 28.047 11.789 1 98.69 213 GLY B C 1
ATOM 5652 O O . GLY B 1 213 ? -4.262 27.875 12.469 1 98.69 213 GLY B O 1
ATOM 5653 N N . GLY B 1 214 ? -6.48 28.375 12.336 1 98.62 214 GLY B N 1
ATOM 5654 C CA . GLY B 1 214 ? -6.738 28.188 13.758 1 98.62 214 GLY B CA 1
ATOM 5655 C C . GLY B 1 214 ? -6.84 29.484 14.523 1 98.62 214 GLY B C 1
ATOM 5656 O O . GLY B 1 214 ? -6.531 29.531 15.719 1 98.62 214 GLY B O 1
ATOM 5657 N N . ARG B 1 215 ? -7.266 30.578 13.859 1 98.75 215 ARG B N 1
ATOM 5658 C CA . ARG B 1 215 ? -7.379 31.875 14.516 1 98.75 215 ARG B CA 1
ATOM 5659 C C . ARG B 1 215 ? -8.312 31.812 15.719 1 98.75 215 ARG B C 1
ATOM 5661 O O . ARG B 1 215 ? -8.039 32.406 16.766 1 98.75 215 ARG B O 1
ATOM 5668 N N . GLN B 1 216 ? -9.414 31.047 15.625 1 98.69 216 GLN B N 1
ATOM 5669 C CA . GLN B 1 216 ? -10.43 31.016 16.672 1 98.69 216 GLN B CA 1
ATOM 5670 C C . GLN B 1 216 ? -9.914 30.297 17.922 1 98.69 216 GLN B C 1
ATOM 5672 O O . GLN B 1 216 ? -10.516 30.391 18.984 1 98.69 216 GLN B O 1
ATOM 5677 N N . ALA B 1 217 ? -8.805 29.531 17.766 1 98.62 217 ALA B N 1
ATOM 5678 C CA . ALA B 1 217 ? -8.18 28.906 18.922 1 98.62 217 ALA B CA 1
ATOM 5679 C C . ALA B 1 217 ? -7.105 29.812 19.516 1 98.62 217 ALA B C 1
ATOM 5681 O O . ALA B 1 217 ? -6.656 29.578 20.656 1 98.62 217 ALA B O 1
ATOM 5682 N N . LEU B 1 218 ? -6.66 30.859 18.828 1 98.88 218 LEU B N 1
ATOM 5683 C CA . LEU B 1 218 ? -5.559 31.719 19.234 1 98.88 218 LEU B CA 1
ATOM 5684 C C . LEU B 1 218 ? -6.086 33.031 19.781 1 98.88 218 LEU B C 1
ATOM 5686 O O . LEU B 1 218 ? -5.438 33.656 20.625 1 98.88 218 LEU B O 1
ATOM 5690 N N . VAL B 1 219 ? -7.23 33.469 19.297 1 98.75 219 VAL B N 1
ATOM 5691 C CA . VAL B 1 219 ? -7.742 34.812 19.625 1 98.75 219 VAL B CA 1
ATOM 5692 C C . VAL B 1 219 ? -9.133 34.688 20.25 1 98.75 219 VAL B C 1
ATOM 5694 O O . VAL B 1 219 ? -10.055 34.156 19.625 1 98.75 219 VAL B O 1
ATOM 5697 N N . SER B 1 220 ? -9.258 35.219 21.422 1 98.44 220 SER B N 1
ATOM 5698 C CA . SER B 1 220 ? -10.523 35.188 22.125 1 98.44 220 SER B CA 1
ATOM 5699 C C . SER B 1 220 ? -11.617 35.906 21.359 1 98.44 220 SER B C 1
ATOM 5701 O O . SER B 1 220 ? -11.391 37 20.844 1 98.44 220 SER B O 1
ATOM 5703 N N . ASN B 1 221 ? -12.766 35.281 21.203 1 97.88 221 ASN B N 1
ATOM 5704 C CA . ASN B 1 221 ? -13.961 35.844 20.609 1 97.88 221 ASN B CA 1
ATOM 5705 C C . ASN B 1 221 ? -13.711 36.281 19.172 1 97.88 221 ASN B C 1
ATOM 5707 O O . ASN B 1 221 ? -14.078 37.406 18.781 1 97.88 221 ASN B O 1
ATOM 5711 N N . SER B 1 222 ? -12.992 35.438 18.484 1 97.75 222 SER B N 1
ATOM 5712 C CA . SER B 1 222 ? -12.773 35.688 17.062 1 97.75 222 SER B CA 1
ATOM 5713 C C . SER B 1 222 ? -14.094 35.812 16.312 1 97.75 222 SER B C 1
ATOM 5715 O O . SER B 1 222 ? -15.102 35.25 16.719 1 97.75 222 SER B O 1
ATOM 5717 N N . THR B 1 223 ? -14.109 36.594 15.234 1 96.75 223 THR B N 1
ATOM 5718 C CA . THR B 1 223 ? -15.297 36.75 14.398 1 96.75 223 THR B CA 1
ATOM 5719 C C . THR B 1 223 ? -15.078 36.125 13.031 1 96.75 223 THR B C 1
ATOM 5721 O O . THR B 1 223 ? -13.938 35.906 12.602 1 96.75 223 THR B O 1
ATOM 5724 N N . GLY B 1 224 ? -16.203 35.688 12.484 1 94.5 224 GLY B N 1
ATOM 5725 C CA . GLY B 1 224 ? -16.156 35.031 11.18 1 94.5 224 GLY B CA 1
ATOM 5726 C C . GLY B 1 224 ? -16.625 35.906 10.055 1 94.5 224 GLY B C 1
ATOM 5727 O O . GLY B 1 224 ? -17.203 37 10.297 1 94.5 224 GLY B O 1
ATOM 5728 N N . THR B 1 225 ? -16.234 35.625 8.852 1 91.88 225 THR B N 1
ATOM 5729 C CA . THR B 1 225 ? -16.781 36.156 7.605 1 91.88 225 THR B CA 1
ATOM 5730 C C . THR B 1 225 ? -17.438 35.031 6.785 1 91.88 225 THR B C 1
ATOM 5732 O O . THR B 1 225 ? -17.297 33.875 7.109 1 91.88 225 THR B O 1
ATOM 5735 N N . PRO B 1 226 ? -18.219 35.375 5.734 1 89.06 226 PRO B N 1
ATOM 5736 C CA . PRO B 1 226 ? -18.812 34.344 4.895 1 89.06 226 PRO B CA 1
ATOM 5737 C C . PRO B 1 226 ? -17.766 33.406 4.305 1 89.06 226 PRO B C 1
ATOM 5739 O O . PRO B 1 226 ? -18 32.188 4.18 1 89.06 226 PRO B O 1
ATOM 5742 N N . SER B 1 227 ? -16.609 33.844 3.996 1 90 227 SER B N 1
ATOM 5743 C CA . SER B 1 227 ? -15.555 33.031 3.373 1 90 227 SER B CA 1
ATOM 5744 C C . SER B 1 227 ? -14.703 32.344 4.422 1 90 227 SER B C 1
ATOM 5746 O O . SER B 1 227 ? -13.938 31.422 4.098 1 90 227 SER B O 1
ATOM 5748 N N . ASP B 1 228 ? -14.844 32.75 5.648 1 95.19 228 ASP B N 1
ATOM 5749 C CA . ASP B 1 228 ? -14.109 32.156 6.766 1 95.19 228 ASP B CA 1
ATOM 5750 C C . ASP B 1 228 ? -14.953 32.156 8.039 1 95.19 228 ASP B C 1
ATOM 5752 O O . ASP B 1 228 ? -14.641 32.875 8.992 1 95.19 228 ASP B O 1
ATOM 5756 N N . PRO B 1 229 ? -15.953 31.344 8.07 1 95.5 229 PRO B N 1
ATOM 5757 C CA . PRO B 1 229 ? -16.859 31.328 9.227 1 95.5 229 PRO B CA 1
ATOM 5758 C C . PRO B 1 229 ? -16.203 30.734 10.477 1 95.5 229 PRO B C 1
ATOM 5760 O O . PRO B 1 229 ? -15.188 30.047 10.383 1 95.5 229 PRO B O 1
ATOM 5763 N N . ILE B 1 230 ? -16.781 31.062 11.602 1 97.06 230 ILE B N 1
ATOM 5764 C CA . ILE B 1 230 ? -16.438 30.391 12.844 1 97.06 230 ILE B CA 1
ATOM 5765 C C . ILE B 1 230 ? -16.969 28.953 12.82 1 97.06 230 ILE B C 1
ATOM 5767 O O . ILE B 1 230 ? -18.109 28.719 12.438 1 97.06 230 ILE B O 1
ATOM 5771 N N . SER B 1 231 ? -16.062 28.062 13.148 1 95.62 231 SER B N 1
ATOM 5772 C CA . SER B 1 231 ? -16.484 26.672 13.266 1 95.62 231 SER B CA 1
ATOM 5773 C C . SER B 1 231 ? -17.047 26.375 14.656 1 95.62 231 SER B C 1
ATOM 5775 O O . SER B 1 231 ? -16.422 26.734 15.664 1 95.62 231 SER B O 1
ATOM 5777 N N . ASN B 1 232 ? -18.156 25.703 14.648 1 90.38 232 ASN B N 1
ATOM 5778 C CA . ASN B 1 232 ? -18.781 25.297 15.906 1 90.38 232 ASN B CA 1
ATOM 5779 C C . ASN B 1 232 ? -18.781 23.781 16.078 1 90.38 232 ASN B C 1
ATOM 5781 O O . ASN B 1 232 ? -19.578 23.234 16.828 1 90.38 232 ASN B O 1
ATOM 5785 N N . MET B 1 233 ? -17.938 23.156 15.328 1 87.62 233 MET B N 1
ATOM 5786 C CA . MET B 1 233 ? -17.859 21.703 15.414 1 87.62 233 MET B CA 1
ATOM 5787 C C . MET B 1 233 ? -17.297 21.266 16.766 1 87.62 233 MET B C 1
ATOM 5789 O O . MET B 1 233 ? -16.469 21.953 17.359 1 87.62 233 MET B O 1
ATOM 5793 N N . PRO B 1 234 ? -17.719 20.047 17.172 1 84.62 234 PRO B N 1
ATOM 5794 C CA . PRO B 1 234 ? -17.312 19.594 18.5 1 84.62 234 PRO B CA 1
ATOM 5795 C C . PRO B 1 234 ? -15.812 19.328 18.609 1 84.62 234 PRO B C 1
ATOM 5797 O O . PRO B 1 234 ? -15.266 19.266 19.703 1 84.62 234 PRO B O 1
ATOM 5800 N N . TRP B 1 235 ? -15.18 19.203 17.547 1 86.44 235 TRP B N 1
ATOM 5801 C CA . TRP B 1 235 ? -13.773 18.844 17.594 1 86.44 235 TRP B CA 1
ATOM 5802 C C . TRP B 1 235 ? -12.891 20.078 17.438 1 86.44 235 TRP B C 1
ATOM 5804 O O . TRP B 1 235 ? -11.656 19.969 17.375 1 86.44 235 TRP B O 1
ATOM 5814 N N . THR B 1 236 ? -13.492 21.266 17.359 1 92.56 236 THR B N 1
ATOM 5815 C CA . THR B 1 236 ? -12.734 22.5 17.25 1 92.56 236 THR B CA 1
ATOM 5816 C C . THR B 1 236 ? -12.797 23.297 18.547 1 92.56 236 THR B C 1
ATOM 5818 O O . THR B 1 236 ? -13.703 23.094 19.359 1 92.56 236 THR B O 1
ATOM 5821 N N . CYS B 1 237 ? -11.852 24.156 18.781 1 96.94 237 CYS B N 1
ATOM 5822 C CA . CYS B 1 237 ? -11.812 24.984 19.969 1 96.94 237 CYS B CA 1
ATOM 5823 C C . CYS B 1 237 ? -12.078 26.453 19.625 1 96.94 237 CYS B C 1
ATOM 5825 O O . CYS B 1 237 ? -11.594 26.938 18.594 1 96.94 237 CYS B O 1
ATOM 5827 N N . TYR B 1 238 ? -12.883 27.078 20.359 1 98.06 238 TYR B N 1
ATOM 5828 C CA . TYR B 1 238 ? -13.172 28.5 20.266 1 98.06 238 TYR B CA 1
ATOM 5829 C C . TYR B 1 238 ? -12.789 29.219 21.547 1 98.06 238 TYR B C 1
ATOM 5831 O O . TYR B 1 238 ? -13.484 29.094 22.562 1 98.06 238 TYR B O 1
ATOM 5839 N N . ARG B 1 239 ? -11.742 30.031 21.438 1 98.38 239 ARG B N 1
ATOM 5840 C CA . ARG B 1 239 ? -11.18 30.656 22.625 1 98.38 239 ARG B CA 1
ATOM 5841 C C . ARG B 1 239 ? -12.047 31.812 23.109 1 98.38 239 ARG B C 1
ATOM 5843 O O . ARG B 1 239 ? -12.508 32.625 22.297 1 98.38 239 ARG B O 1
ATOM 5850 N N . GLN B 1 240 ? -12.188 31.969 24.547 1 97.56 240 GLN B N 1
ATOM 5851 C CA . GLN B 1 240 ? -13.023 33.031 25.125 1 97.56 240 GLN B CA 1
ATOM 5852 C C . GLN B 1 240 ? -12.445 33.531 26.438 1 97.56 240 GLN B C 1
ATOM 5854 O O . GLN B 1 240 ? -13.164 34.125 27.25 1 97.56 240 GLN B O 1
ATOM 5859 N N . ASP B 1 241 ? -11.211 33.438 26.703 1 97.62 241 ASP B N 1
ATOM 5860 C CA . ASP B 1 241 ? -10.617 33.75 28 1 97.62 241 ASP B CA 1
ATOM 5861 C C . ASP B 1 241 ? -9.984 35.156 27.984 1 97.62 241 ASP B C 1
ATOM 5863 O O . ASP B 1 241 ? -9.219 35.5 28.875 1 97.62 241 ASP B O 1
ATOM 5867 N N . GLY B 1 242 ? -10.109 35.812 26.906 1 98.25 242 GLY B N 1
ATOM 5868 C CA . GLY B 1 242 ? -9.633 37.188 26.828 1 98.25 242 GLY B CA 1
ATOM 5869 C C . GLY B 1 242 ? -8.242 37.281 26.25 1 98.25 242 GLY B C 1
ATOM 5870 O O . GLY B 1 242 ? -7.742 38.406 26.031 1 98.25 242 GLY B O 1
ATOM 5871 N N . ARG B 1 243 ? -7.617 36.188 25.844 1 98.38 243 ARG B N 1
ATOM 5872 C CA . ARG B 1 243 ? -6.258 36.219 25.312 1 98.38 243 ARG B CA 1
ATOM 5873 C C . ARG B 1 243 ? -6.262 36.438 23.812 1 98.38 243 ARG B C 1
ATOM 5875 O O . ARG B 1 243 ? -7.188 36.031 23.109 1 98.38 243 ARG B O 1
ATOM 5882 N N . ASN B 1 244 ? -5.312 37.125 23.344 1 98.81 244 ASN B N 1
ATOM 5883 C CA . ASN B 1 244 ? -4.906 37.219 21.953 1 98.81 244 ASN B CA 1
ATOM 5884 C C . ASN B 1 244 ? -3.467 36.75 21.75 1 98.81 244 ASN B C 1
ATOM 5886 O O . ASN B 1 244 ? -2.533 37.531 21.875 1 98.81 244 ASN B O 1
ATOM 5890 N N . LEU B 1 245 ? -3.35 35.531 21.375 1 98.88 245 LEU B N 1
ATOM 5891 C CA . LEU B 1 245 ? -2.027 34.906 21.328 1 98.88 245 LEU B CA 1
ATOM 5892 C C . LEU B 1 245 ? -1.233 35.375 20.125 1 98.88 245 LEU B C 1
ATOM 5894 O O . LEU B 1 245 ? -0.005 35.281 20.109 1 98.88 245 LEU B O 1
ATOM 5898 N N . ILE B 1 246 ? -1.857 35.906 19.078 1 98.81 246 ILE B N 1
ATOM 5899 C CA . ILE B 1 246 ? -1.132 36.531 17.984 1 98.81 246 ILE B CA 1
ATOM 5900 C C . ILE B 1 246 ? -0.453 37.812 18.469 1 98.81 246 ILE B C 1
ATOM 5902 O O . ILE B 1 246 ? 0.703 38.062 18.125 1 98.81 246 ILE B O 1
ATOM 5906 N N . ASP B 1 247 ? -1.193 38.594 19.281 1 98.69 247 ASP B N 1
ATOM 5907 C CA . ASP B 1 247 ? -0.593 39.75 19.891 1 98.69 247 ASP B CA 1
ATOM 5908 C C . ASP B 1 247 ? 0.531 39.375 20.859 1 98.69 247 ASP B C 1
ATOM 5910 O O . ASP B 1 247 ? 1.549 40.062 20.938 1 98.69 247 ASP B O 1
ATOM 5914 N N . THR B 1 248 ? 0.265 38.312 21.609 1 98.81 248 THR B N 1
ATOM 5915 C CA . THR B 1 248 ? 1.308 37.812 22.5 1 98.81 248 THR B CA 1
ATOM 5916 C C . THR B 1 248 ? 2.572 37.469 21.719 1 98.81 248 THR B C 1
ATOM 5918 O O . THR B 1 248 ? 3.682 37.75 22.156 1 98.81 248 THR B O 1
ATOM 5921 N N . TYR B 1 249 ? 2.441 36.844 20.594 1 98.75 249 TYR B N 1
ATOM 5922 C CA . TYR B 1 249 ? 3.549 36.531 19.703 1 98.75 249 TYR B CA 1
ATOM 5923 C C . TYR B 1 249 ? 4.293 37.781 19.281 1 98.75 249 TYR B C 1
ATOM 5925 O O . TYR B 1 249 ? 5.52 37.844 19.375 1 98.75 249 TYR B O 1
ATOM 5933 N N . ARG B 1 250 ? 3.555 38.812 18.844 1 98.69 250 ARG B N 1
ATOM 5934 C CA . ARG B 1 250 ? 4.152 40.094 18.406 1 98.69 250 ARG B CA 1
ATOM 5935 C C . ARG B 1 250 ? 4.973 40.719 19.531 1 98.69 250 ARG B C 1
ATOM 5937 O O . ARG B 1 250 ? 6.125 41.094 19.328 1 98.69 250 ARG B O 1
ATOM 5944 N N . LYS B 1 251 ? 4.363 40.781 20.641 1 98.69 251 LYS B N 1
ATOM 5945 C CA . LYS B 1 251 ? 4.992 41.438 21.797 1 98.69 251 LYS B CA 1
ATOM 5946 C C . LYS B 1 251 ? 6.266 40.688 22.203 1 98.69 251 LYS B C 1
ATOM 5948 O O . LYS B 1 251 ? 7.262 41.344 22.562 1 98.69 251 LYS B O 1
ATOM 5953 N N . ASP B 1 252 ? 6.172 39.406 22.172 1 98.62 252 ASP B N 1
ATOM 5954 C CA . ASP B 1 252 ? 7.352 38.594 22.5 1 98.62 252 ASP B CA 1
ATOM 5955 C C . ASP B 1 252 ? 8.5 38.906 21.547 1 98.62 252 ASP B C 1
ATOM 5957 O O . ASP B 1 252 ? 9.633 39.156 21.984 1 98.62 252 ASP B O 1
ATOM 5961 N N . LYS B 1 253 ? 8.242 38.938 20.203 1 98.69 253 LYS B N 1
ATOM 5962 C CA . LYS B 1 253 ? 9.289 39.188 19.219 1 98.69 253 LYS B CA 1
ATOM 5963 C C . LYS B 1 253 ? 9.82 40.625 19.344 1 98.69 253 LYS B C 1
ATOM 5965 O O . LYS B 1 253 ? 11.031 40.844 19.281 1 98.69 253 LYS B O 1
ATOM 5970 N N . GLN B 1 254 ? 8.93 41.562 19.641 1 98.38 254 GLN B N 1
ATOM 5971 C CA . GLN B 1 254 ? 9.32 42.969 19.797 1 98.38 254 GLN B CA 1
ATOM 5972 C C . GLN B 1 254 ? 10.211 43.156 21.016 1 98.38 254 GLN B C 1
ATOM 5974 O O . GLN B 1 254 ? 11.25 43.812 20.938 1 98.38 254 GLN B O 1
ATOM 5979 N N . SER B 1 255 ? 9.734 42.562 22.062 1 98.44 255 SER B N 1
ATOM 5980 C CA . SER B 1 255 ? 10.469 42.781 23.312 1 98.44 255 SER B CA 1
ATOM 5981 C C . SER B 1 255 ? 11.867 42.156 23.234 1 98.44 255 SER B C 1
ATOM 5983 O O . SER B 1 255 ? 12.781 42.625 23.906 1 98.44 255 SER B O 1
ATOM 5985 N N . ARG B 1 256 ? 12.039 41.188 22.344 1 98.25 256 ARG B N 1
ATOM 5986 C CA . ARG B 1 256 ? 13.328 40.531 22.203 1 98.25 256 ARG B CA 1
ATOM 5987 C C . ARG B 1 256 ? 14.125 41.125 21.031 1 98.25 256 ARG B C 1
ATOM 5989 O O . ARG B 1 256 ? 15.234 40.656 20.75 1 98.25 256 ARG B O 1
ATOM 5996 N N . GLY B 1 257 ? 13.562 42.125 20.359 1 98.31 257 GLY B N 1
ATOM 5997 C CA . GLY B 1 257 ? 14.234 42.781 19.266 1 98.31 257 GLY B CA 1
ATOM 5998 C C . GLY B 1 257 ? 14.406 41.906 18.031 1 98.31 257 GLY B C 1
ATOM 5999 O O . GLY B 1 257 ? 15.391 42.031 17.297 1 98.31 257 GLY B O 1
ATOM 6000 N N . LEU B 1 258 ? 13.555 40.969 17.844 1 98.44 258 LEU B N 1
ATOM 6001 C CA . LEU B 1 258 ? 13.641 40.031 16.734 1 98.44 258 LEU B CA 1
ATOM 6002 C C . LEU B 1 258 ? 12.867 40.562 15.531 1 98.44 258 LEU B C 1
ATOM 6004 O O . LEU B 1 258 ? 11.805 41.156 15.68 1 98.44 258 LEU B O 1
ATOM 6008 N N . LYS B 1 259 ? 13.375 40.312 14.297 1 98.5 259 LYS B N 1
ATOM 6009 C CA . LYS B 1 259 ? 12.648 40.625 13.062 1 98.5 259 LYS B CA 1
ATOM 6010 C C . LYS B 1 259 ? 11.547 39.594 12.805 1 98.5 259 LYS B C 1
ATOM 6012 O O . LYS B 1 259 ? 11.828 38.406 12.672 1 98.5 259 LYS B O 1
ATOM 6017 N N . TYR B 1 260 ? 10.359 40.125 12.75 1 98.62 260 TYR B N 1
ATOM 6018 C CA . TYR B 1 260 ? 9.25 39.188 12.57 1 98.62 260 TYR B CA 1
ATOM 6019 C C . TYR B 1 260 ? 8.195 39.781 11.641 1 98.62 260 TYR B C 1
ATOM 6021 O O . TYR B 1 260 ? 8.211 41 11.359 1 98.62 260 TYR B O 1
ATOM 6029 N N . SER B 1 261 ? 7.352 38.906 11.07 1 98.81 261 SER B N 1
ATOM 6030 C CA . SER B 1 261 ? 6.156 39.25 10.32 1 98.81 261 SER B CA 1
ATOM 6031 C C . SER B 1 261 ? 4.961 38.406 10.727 1 98.81 261 SER B C 1
ATOM 6033 O O . SER B 1 261 ? 5.109 37.219 11 1 98.81 261 SER B O 1
ATOM 6035 N N . VAL B 1 262 ? 3.809 39.031 10.852 1 98.81 262 VAL B N 1
ATOM 6036 C CA . VAL B 1 262 ? 2.527 38.344 11.023 1 98.81 262 VAL B CA 1
ATOM 6037 C C . VAL B 1 262 ? 1.651 38.594 9.797 1 98.81 262 VAL B C 1
ATOM 6039 O O . VAL B 1 262 ? 1.393 39.719 9.422 1 98.81 262 VAL B O 1
ATOM 6042 N N . VAL B 1 263 ? 1.251 37.531 9.117 1 98.75 263 VAL B N 1
ATOM 6043 C CA . VAL B 1 263 ? 0.465 37.656 7.898 1 98.75 263 VAL B CA 1
ATOM 6044 C C . VAL B 1 263 ? -0.837 36.875 8.047 1 98.75 263 VAL B C 1
ATOM 6046 O O . VAL B 1 263 ? -0.863 35.812 8.672 1 98.75 263 VAL B O 1
ATOM 6049 N N . MET B 1 264 ? -1.931 37.375 7.363 1 97.88 264 MET B N 1
ATOM 6050 C CA . MET B 1 264 ? -3.238 36.781 7.633 1 97.88 264 MET B CA 1
ATOM 6051 C C . MET B 1 264 ? -3.984 36.5 6.336 1 97.88 264 MET B C 1
ATOM 6053 O O . MET B 1 264 ? -5.09 35.938 6.359 1 97.88 264 MET B O 1
ATOM 6057 N N . ASN B 1 265 ? -3.43 36.844 5.18 1 97.88 265 ASN B N 1
ATOM 6058 C CA . ASN B 1 265 ? -4.082 36.594 3.896 1 97.88 265 ASN B CA 1
ATOM 6059 C C . ASN B 1 265 ? -3.07 36.562 2.754 1 97.88 265 ASN B C 1
ATOM 6061 O O . ASN B 1 265 ? -1.865 36.688 2.982 1 97.88 265 ASN B O 1
ATOM 6065 N N . ASN B 1 266 ? -3.592 36.375 1.561 1 98.31 266 ASN B N 1
ATOM 6066 C CA . ASN B 1 266 ? -2.75 36.25 0.376 1 98.31 266 ASN B CA 1
ATOM 6067 C C . ASN B 1 266 ? -1.936 37.5 0.124 1 98.31 266 ASN B C 1
ATOM 6069 O O . ASN B 1 266 ? -0.762 37.438 -0.243 1 98.31 266 ASN B O 1
ATOM 6073 N N . LYS B 1 267 ? -2.543 38.656 0.242 1 98.56 267 LYS B N 1
ATOM 6074 C CA . LYS B 1 267 ? -1.861 39.906 -0.034 1 98.56 267 LYS B CA 1
ATOM 6075 C C . LYS B 1 267 ? -0.682 40.125 0.913 1 98.56 267 LYS B C 1
ATOM 6077 O O . LYS B 1 267 ? 0.417 40.469 0.476 1 98.56 267 LYS B O 1
ATOM 6082 N N . GLU B 1 268 ? -0.942 39.938 2.164 1 98.75 268 GLU B N 1
ATOM 6083 C CA . GLU B 1 268 ? 0.111 40.125 3.158 1 98.75 268 GLU B CA 1
ATOM 6084 C C . GLU B 1 268 ? 1.247 39.125 2.947 1 98.75 268 GLU B C 1
ATOM 6086 O O . GLU B 1 268 ? 2.422 39.469 3.078 1 98.75 268 GLU B O 1
ATOM 6091 N N . LEU B 1 269 ? 0.91 37.875 2.631 1 98.81 269 LEU B N 1
ATOM 6092 C CA . LEU B 1 269 ? 1.941 36.875 2.367 1 98.81 269 LEU B CA 1
ATOM 6093 C C . LEU B 1 269 ? 2.736 37.25 1.115 1 98.81 269 LEU B C 1
ATOM 6095 O O . LEU B 1 269 ? 3.959 37.094 1.086 1 98.81 269 LEU B O 1
ATOM 6099 N N . GLY B 1 270 ? 2.027 37.688 0.093 1 98.19 270 GLY B N 1
ATOM 6100 C CA . GLY B 1 270 ? 2.666 38.094 -1.149 1 98.19 270 GLY B CA 1
ATOM 6101 C C . GLY B 1 270 ? 3.586 39.281 -0.987 1 98.19 270 GLY B C 1
ATOM 6102 O O . GLY B 1 270 ? 4.59 39.406 -1.69 1 98.19 270 GLY B O 1
ATOM 6103 N N . ASP B 1 271 ? 3.258 40.188 -0.039 1 98.12 271 ASP B N 1
ATOM 6104 C CA . ASP B 1 271 ? 4.012 41.406 0.187 1 98.12 271 ASP B CA 1
ATOM 6105 C C . ASP B 1 271 ? 5.102 41.219 1.232 1 98.12 271 ASP B C 1
ATOM 6107 O O . ASP B 1 271 ? 5.754 42.156 1.656 1 98.12 271 ASP B O 1
ATOM 6111 N N . LEU B 1 272 ? 5.25 40 1.651 1 98.44 272 LEU B N 1
ATOM 6112 C CA . LEU B 1 272 ? 6.211 39.688 2.703 1 98.44 272 LEU B CA 1
ATOM 6113 C C . LEU B 1 272 ? 7.605 40.156 2.322 1 98.44 272 LEU B C 1
ATOM 6115 O O . LEU B 1 272 ? 8.102 39.844 1.233 1 98.44 272 LEU B O 1
ATOM 6119 N N . ASN B 1 273 ? 8.266 40.969 3.18 1 98.31 273 ASN B N 1
ATOM 6120 C CA . ASN B 1 273 ? 9.68 41.312 3.031 1 98.31 273 ASN B CA 1
ATOM 6121 C C . ASN B 1 273 ? 10.562 40.25 3.684 1 98.31 273 ASN B C 1
ATOM 6123 O O . ASN B 1 273 ? 10.891 40.344 4.867 1 98.31 273 ASN B O 1
ATOM 6127 N N . VAL B 1 274 ? 11.031 39.344 2.936 1 98.06 274 VAL B N 1
ATOM 6128 C CA . VAL B 1 274 ? 11.766 38.188 3.422 1 98.06 274 VAL B CA 1
ATOM 6129 C C . VAL B 1 274 ? 13.047 38.625 4.125 1 98.06 274 VAL B C 1
ATOM 6131 O O . VAL B 1 274 ? 13.43 38.062 5.152 1 98.06 274 VAL B O 1
ATOM 6134 N N . ASP B 1 275 ? 13.672 39.688 3.617 1 97.38 275 ASP B N 1
ATOM 6135 C CA . ASP B 1 275 ? 14.945 40.156 4.16 1 97.38 275 ASP B CA 1
ATOM 6136 C C . ASP B 1 275 ? 14.766 40.688 5.578 1 97.38 275 ASP B C 1
ATOM 6138 O O . ASP B 1 275 ? 15.711 40.656 6.379 1 97.38 275 ASP B O 1
ATOM 6142 N N . GLU B 1 276 ? 13.586 41.125 5.852 1 97.88 276 GLU B N 1
ATOM 6143 C CA . GLU B 1 276 ? 13.32 41.75 7.16 1 97.88 276 GLU B CA 1
ATOM 6144 C C . GLU B 1 276 ? 12.492 40.812 8.039 1 97.88 276 GLU B C 1
ATOM 6146 O O . GLU B 1 276 ? 11.859 41.25 9 1 97.88 276 GLU B O 1
ATOM 6151 N N . THR B 1 277 ? 12.492 39.531 7.656 1 98.62 277 THR B N 1
ATOM 6152 C CA . THR B 1 277 ? 11.703 38.594 8.414 1 98.62 277 THR B CA 1
ATOM 6153 C C . THR B 1 277 ? 12.539 37.375 8.789 1 98.62 277 THR B C 1
ATOM 6155 O O . THR B 1 277 ? 12.984 36.625 7.918 1 98.62 277 THR B O 1
ATOM 6158 N N . ASP B 1 278 ? 12.766 37.188 10.078 1 98.5 278 ASP B N 1
ATOM 6159 C CA . ASP B 1 278 ? 13.422 36 10.602 1 98.5 278 ASP B CA 1
ATOM 6160 C C . ASP B 1 278 ? 12.406 35.031 11.211 1 98.5 278 ASP B C 1
ATOM 6162 O O . ASP B 1 278 ? 12.641 33.812 11.273 1 98.5 278 ASP B O 1
ATOM 6166 N N . TYR B 1 279 ? 11.344 35.625 11.773 1 98.81 279 TYR B N 1
ATOM 6167 C CA . TYR B 1 279 ? 10.219 34.875 12.336 1 98.81 279 TYR B CA 1
ATOM 6168 C C . TYR B 1 279 ? 8.922 35.219 11.602 1 98.81 279 TYR B C 1
ATOM 6170 O O . TYR B 1 279 ? 8.5 36.375 11.57 1 98.81 279 TYR B O 1
ATOM 6178 N N . LEU B 1 280 ? 8.297 34.188 10.961 1 98.94 280 LEU B N 1
ATOM 6179 C CA . LEU B 1 280 ? 7.082 34.375 10.172 1 98.94 280 LEU B CA 1
ATOM 6180 C C . LEU B 1 280 ? 5.914 33.594 10.797 1 98.94 280 LEU B C 1
ATOM 6182 O O . LEU B 1 280 ? 5.969 32.375 10.945 1 98.94 280 LEU B O 1
ATOM 6186 N N . PHE B 1 281 ? 4.918 34.312 11.227 1 98.94 281 PHE B N 1
ATOM 6187 C CA . PHE B 1 281 ? 3.703 33.75 11.812 1 98.94 281 PHE B CA 1
ATOM 6188 C C . PHE B 1 281 ? 2.492 34.062 10.938 1 98.94 281 PHE B C 1
ATOM 6190 O O . PHE B 1 281 ? 2.031 35.188 10.875 1 98.94 281 PHE B O 1
ATOM 6197 N N . GLY B 1 282 ? 2.033 33.062 10.18 1 98.94 282 GLY B N 1
ATOM 6198 C CA . GLY B 1 282 ? 0.905 33.188 9.273 1 98.94 282 GLY B CA 1
ATOM 6199 C C . GLY B 1 282 ? -0.313 32.406 9.703 1 98.94 282 GLY B C 1
ATOM 6200 O O . GLY B 1 282 ? -0.29 31.172 9.688 1 98.94 282 GLY B O 1
ATOM 6201 N N . ILE B 1 283 ? -1.426 33.062 10.055 1 98.88 283 ILE B N 1
ATOM 6202 C CA . ILE B 1 283 ? -2.701 32.438 10.414 1 98.88 283 ILE B CA 1
ATOM 6203 C C . ILE B 1 283 ? -3.789 32.938 9.453 1 98.88 283 ILE B C 1
ATOM 6205 O O . ILE B 1 283 ? -4.234 34.062 9.539 1 98.88 283 ILE B O 1
ATOM 6209 N N . PHE B 1 284 ? -4.379 32.031 8.648 1 98.75 284 PHE B N 1
ATOM 6210 C CA . PHE B 1 284 ? -5.082 32.469 7.453 1 98.75 284 PHE B CA 1
ATOM 6211 C C . PHE B 1 284 ? -6.562 32.125 7.535 1 98.75 284 PHE B C 1
ATOM 6213 O O . PHE B 1 284 ? -7.336 32.469 6.641 1 98.75 284 PHE B O 1
ATOM 6220 N N . SER B 1 285 ? -6.988 31.438 8.609 1 98.38 285 SER B N 1
ATOM 6221 C CA . SER B 1 285 ? -8.383 31.031 8.758 1 98.38 285 SER B CA 1
ATOM 6222 C C . SER B 1 285 ? -8.75 30.859 10.227 1 98.38 285 SER B C 1
ATOM 6224 O O . SER B 1 285 ? -7.871 30.75 11.086 1 98.38 285 SER B O 1
ATOM 6226 N N . ASN B 1 286 ? -10.086 30.906 10.477 1 98.06 286 ASN B N 1
ATOM 6227 C CA . ASN B 1 286 ? -10.57 30.641 11.836 1 98.06 286 ASN B CA 1
ATOM 6228 C C . ASN B 1 286 ? -10.391 29.172 12.219 1 98.06 286 ASN B C 1
ATOM 6230 O O . ASN B 1 286 ? -9.992 28.875 13.344 1 98.06 286 ASN B O 1
ATOM 6234 N N . GLU B 1 287 ? -10.672 28.281 11.297 1 97.56 287 GLU B N 1
ATOM 6235 C CA . GLU B 1 287 ? -10.477 26.844 11.469 1 97.56 287 GLU B CA 1
ATOM 6236 C C . GLU B 1 287 ? -9.344 26.328 10.586 1 97.56 287 GLU B C 1
ATOM 6238 O O . GLU B 1 287 ? -8.281 26.953 10.516 1 97.56 287 GLU B O 1
ATOM 6243 N N . HIS B 1 288 ? -9.578 25.234 9.898 1 98 288 HIS B N 1
ATOM 6244 C CA . HIS B 1 288 ? -8.641 24.781 8.875 1 98 288 HIS B CA 1
ATOM 6245 C C . HIS B 1 288 ? -8.727 25.625 7.617 1 98 288 HIS B C 1
ATOM 6247 O O . HIS B 1 288 ? -9.711 26.359 7.422 1 98 288 HIS B O 1
ATOM 6253 N N . LEU B 1 289 ? -7.66 25.656 6.828 1 98.56 289 LEU B N 1
ATOM 6254 C CA . LEU B 1 289 ? -7.809 26.266 5.504 1 98.56 289 LEU B CA 1
ATOM 6255 C C . LEU B 1 289 ? -8.844 25.5 4.68 1 98.56 289 LEU B C 1
ATOM 6257 O O . LEU B 1 289 ? -9.016 24.297 4.84 1 98.56 289 LEU B O 1
ATOM 6261 N N . ASN B 1 290 ? -9.523 26.281 3.771 1 98.06 290 ASN B N 1
ATOM 6262 C CA . ASN B 1 290 ? -10.469 25.641 2.869 1 98.06 290 ASN B CA 1
ATOM 6263 C C . ASN B 1 290 ? -9.773 24.688 1.908 1 98.06 290 ASN B C 1
ATOM 6265 O O . ASN B 1 290 ? -8.57 24.812 1.664 1 98.06 290 ASN B O 1
ATOM 6269 N N . TYR B 1 291 ? -10.531 23.734 1.448 1 98.38 291 TYR B N 1
ATOM 6270 C CA . TYR B 1 291 ? -10.016 22.875 0.385 1 98.38 291 TYR B CA 1
ATOM 6271 C C . TYR B 1 291 ? -9.508 23.719 -0.786 1 98.38 291 TYR B C 1
ATOM 6273 O O . TYR B 1 291 ? -10.031 24.797 -1.065 1 98.38 291 TYR B O 1
ATOM 6281 N N . GLU B 1 292 ? -8.531 23.156 -1.464 1 98.5 292 GLU B N 1
ATOM 6282 C CA . GLU B 1 292 ? -7.867 23.859 -2.559 1 98.5 292 GLU B CA 1
ATOM 6283 C C . GLU B 1 292 ? -8.875 24.375 -3.578 1 98.5 292 GLU B C 1
ATOM 6285 O O . GLU B 1 292 ? -8.766 25.516 -4.047 1 98.5 292 GLU B O 1
ATOM 6290 N N . HIS B 1 293 ? -9.922 23.562 -3.93 1 97.75 293 HIS B N 1
ATOM 6291 C CA . HIS B 1 293 ? -10.859 23.953 -4.977 1 97.75 293 HIS B CA 1
ATOM 6292 C C . HIS B 1 293 ? -11.883 24.953 -4.457 1 97.75 293 HIS B C 1
ATOM 6294 O O . HIS B 1 293 ? -12.594 25.594 -5.238 1 97.75 293 HIS B O 1
ATOM 6300 N N . LEU B 1 294 ? -11.93 25.203 -3.145 1 97.12 294 LEU B N 1
ATOM 6301 C CA . LEU B 1 294 ? -12.945 26.062 -2.555 1 97.12 294 LEU B CA 1
ATOM 6302 C C . LEU B 1 294 ? -12.32 27.344 -2.006 1 97.12 294 LEU B C 1
ATOM 6304 O O . LEU B 1 294 ? -13.031 28.297 -1.66 1 97.12 294 LEU B O 1
ATOM 6308 N N . ARG B 1 295 ? -11.047 27.406 -1.825 1 94.94 295 ARG B N 1
ATOM 6309 C CA . ARG B 1 295 ? -10.406 28.531 -1.159 1 94.94 295 ARG B CA 1
ATOM 6310 C C . ARG B 1 295 ? -10.555 29.812 -1.981 1 94.94 295 ARG B C 1
ATOM 6312 O O . ARG B 1 295 ? -10.492 29.781 -3.211 1 94.94 295 ARG B O 1
ATOM 6319 N N . ASP B 1 296 ? -10.734 30.922 -1.31 1 95.62 296 ASP B N 1
ATOM 6320 C CA . ASP B 1 296 ? -10.641 32.25 -1.937 1 95.62 296 ASP B CA 1
ATOM 6321 C C . ASP B 1 296 ? -9.203 32.562 -2.332 1 95.62 296 ASP B C 1
ATOM 6323 O O . ASP B 1 296 ? -8.352 32.781 -1.47 1 95.62 296 ASP B O 1
ATOM 6327 N N . LYS B 1 297 ? -9 32.656 -3.58 1 95.44 297 LYS B N 1
ATOM 6328 C CA . LYS B 1 297 ? -7.637 32.812 -4.074 1 95.44 297 LYS B CA 1
ATOM 6329 C C . LYS B 1 297 ? -7.285 34.312 -4.23 1 95.44 297 LYS B C 1
ATOM 6331 O O . LYS B 1 297 ? -6.176 34.625 -4.645 1 95.44 297 LYS B O 1
ATOM 6336 N N . GLY B 1 298 ? -8.195 35.219 -3.891 1 96.5 298 GLY B N 1
ATOM 6337 C CA . GLY B 1 298 ? -7.961 36.656 -3.969 1 96.5 298 GLY B CA 1
ATOM 6338 C C . GLY B 1 298 ? -7.043 37.156 -2.881 1 96.5 298 GLY B C 1
ATOM 6339 O O . GLY B 1 298 ? -6.551 36.406 -2.057 1 96.5 298 GLY B O 1
ATOM 6340 N N . PRO B 1 299 ? -6.785 38.469 -2.9 1 96.88 299 PRO B N 1
ATOM 6341 C CA . PRO B 1 299 ? -5.836 39.062 -1.958 1 96.88 299 PRO B CA 1
ATOM 6342 C C . PRO B 1 299 ? -6.246 38.844 -0.501 1 96.88 299 PRO B C 1
ATOM 6344 O O . PRO B 1 299 ? -5.387 38.719 0.373 1 96.88 299 PRO B O 1
ATOM 6347 N N . GLU B 1 300 ? -7.531 38.75 -0.263 1 95.69 300 GLU B N 1
ATOM 6348 C CA . GLU B 1 300 ? -8 38.656 1.114 1 95.69 300 GLU B CA 1
ATOM 6349 C C . GLU B 1 300 ? -8.211 37.219 1.52 1 95.69 300 GLU B C 1
ATOM 6351 O O . GLU B 1 300 ? -8.562 36.906 2.664 1 95.69 300 GLU B O 1
ATOM 6356 N N . GLY B 1 301 ? -7.969 36.312 0.573 1 96.31 301 GLY B N 1
ATOM 6357 C CA . GLY B 1 301 ? -8.227 34.906 0.798 1 96.31 301 GLY B CA 1
ATOM 6358 C C . GLY B 1 301 ? -7.062 34.156 1.44 1 96.31 301 GLY B C 1
ATOM 6359 O O . GLY B 1 301 ? -6.246 34.781 2.131 1 96.31 301 GLY B O 1
ATOM 6360 N N . MET B 1 302 ? -7.102 32.844 1.324 1 97.31 302 MET B N 1
ATOM 6361 C CA . MET B 1 302 ? -6.129 31.953 1.943 1 97.31 302 MET B CA 1
ATOM 6362 C C . MET B 1 302 ? -5.098 31.484 0.924 1 97.31 302 MET B C 1
ATOM 6364 O O . MET B 1 302 ? -5.434 31.234 -0.235 1 97.31 302 MET B O 1
ATOM 6368 N N . PRO B 1 303 ? -3.861 31.359 1.295 1 98.69 303 PRO B N 1
ATOM 6369 C CA . PRO B 1 303 ? -2.832 30.875 0.372 1 98.69 303 PRO B CA 1
ATOM 6370 C C . PRO B 1 303 ? -2.922 29.375 0.132 1 98.69 303 PRO B C 1
ATOM 6372 O O . PRO B 1 303 ? -3.533 28.656 0.924 1 98.69 303 PRO B O 1
ATOM 6375 N N . SER B 1 304 ? -2.396 28.906 -1.012 1 98.69 304 SER B N 1
ATOM 6376 C CA . SER B 1 304 ? -2.219 27.469 -1.253 1 98.69 304 SER B CA 1
ATOM 6377 C C . SER B 1 304 ? -1.097 26.906 -0.39 1 98.69 304 SER B C 1
ATOM 6379 O O . SER B 1 304 ? -0.315 27.656 0.196 1 98.69 304 SER B O 1
ATOM 6381 N N . LEU B 1 305 ? -1.085 25.625 -0.281 1 98.94 305 LEU B N 1
ATOM 6382 C CA . LEU B 1 305 ? 0.033 24.984 0.401 1 98.94 305 LEU B CA 1
ATOM 6383 C C . LEU B 1 305 ? 1.359 25.375 -0.246 1 98.94 305 LEU B C 1
ATOM 6385 O O . LEU B 1 305 ? 2.342 25.641 0.451 1 98.94 305 LEU B O 1
ATOM 6389 N N . SER B 1 306 ? 1.412 25.453 -1.583 1 98.88 306 SER B N 1
ATOM 6390 C CA . SER B 1 306 ? 2.619 25.812 -2.312 1 98.88 306 SER B CA 1
ATOM 6391 C C . SER B 1 306 ? 3.062 27.234 -1.965 1 98.88 306 SER B C 1
ATOM 6393 O O . SER B 1 306 ? 4.254 27.5 -1.801 1 98.88 306 SER B O 1
ATOM 6395 N N . ASP B 1 307 ? 2.086 28.172 -1.838 1 98.88 307 ASP B N 1
ATOM 6396 C CA . ASP B 1 307 ? 2.41 29.531 -1.465 1 98.88 307 ASP B CA 1
ATOM 6397 C C . ASP B 1 307 ? 3.072 29.594 -0.09 1 98.88 307 ASP B C 1
ATOM 6399 O O . ASP B 1 307 ? 4.07 30.297 0.097 1 98.88 307 ASP B O 1
ATOM 6403 N N . MET B 1 308 ? 2.535 28.875 0.803 1 98.94 308 MET B N 1
ATOM 6404 C CA . MET B 1 308 ? 3.066 28.859 2.162 1 98.94 308 MET B CA 1
ATOM 6405 C C . MET B 1 308 ? 4.449 28.219 2.203 1 98.94 308 MET B C 1
ATOM 6407 O O . MET B 1 308 ? 5.352 28.719 2.871 1 98.94 308 MET B O 1
ATOM 6411 N N . VAL B 1 309 ? 4.602 27.094 1.49 1 98.94 309 VAL B N 1
ATOM 6412 C CA . VAL B 1 309 ? 5.883 26.391 1.457 1 98.94 309 VAL B CA 1
ATOM 6413 C C . VAL B 1 309 ? 6.953 27.312 0.85 1 98.94 309 VAL B C 1
ATOM 6415 O O . VAL B 1 309 ? 8.07 27.391 1.359 1 98.94 309 VAL B O 1
ATOM 6418 N N . LYS B 1 310 ? 6.637 28 -0.184 1 98.94 310 LYS B N 1
ATOM 6419 C CA . LYS B 1 310 ? 7.566 28.922 -0.821 1 98.94 310 LYS B CA 1
ATOM 6420 C C . LYS B 1 310 ? 8.047 29.984 0.165 1 98.94 310 LYS B C 1
ATOM 6422 O O . LYS B 1 310 ? 9.25 30.219 0.297 1 98.94 310 LYS B O 1
ATOM 6427 N N . ALA B 1 311 ? 7.117 30.625 0.82 1 98.94 311 ALA B N 1
ATOM 6428 C CA . ALA B 1 311 ? 7.461 31.672 1.787 1 98.94 311 ALA B CA 1
ATOM 6429 C C . ALA B 1 311 ? 8.312 31.109 2.922 1 98.94 311 ALA B C 1
ATOM 6431 O O . ALA B 1 311 ? 9.281 31.734 3.354 1 98.94 311 ALA B O 1
ATOM 6432 N N . ALA B 1 312 ? 7.934 29.922 3.393 1 98.94 312 ALA B N 1
ATOM 6433 C CA . ALA B 1 312 ? 8.656 29.281 4.488 1 98.94 312 ALA B CA 1
ATOM 6434 C C . ALA B 1 312 ? 10.109 29.031 4.113 1 98.94 312 ALA B C 1
ATOM 6436 O O . ALA B 1 312 ? 11.023 29.359 4.879 1 98.94 312 ALA B O 1
ATOM 6437 N N . ILE B 1 313 ? 10.305 28.406 2.963 1 98.94 313 ILE B N 1
ATOM 6438 C CA . ILE B 1 313 ? 11.648 28.062 2.533 1 98.94 313 ILE B CA 1
ATOM 6439 C C . ILE B 1 313 ? 12.477 29.344 2.355 1 98.94 313 ILE B C 1
ATOM 6441 O O . ILE B 1 313 ? 13.641 29.391 2.762 1 98.94 313 ILE B O 1
ATOM 6445 N N . LYS B 1 314 ? 11.906 30.453 1.814 1 98.81 314 LYS B N 1
ATOM 6446 C CA . LYS B 1 314 ? 12.625 31.719 1.633 1 98.81 314 LYS B CA 1
ATOM 6447 C C . LYS B 1 314 ? 13.109 32.281 2.969 1 98.81 314 LYS B C 1
ATOM 6449 O O . LYS B 1 314 ? 14.242 32.75 3.074 1 98.81 314 LYS B O 1
ATOM 6454 N N . VAL B 1 315 ? 12.305 32.188 3.939 1 98.88 315 VAL B N 1
ATOM 6455 C CA . VAL B 1 315 ? 12.656 32.719 5.25 1 98.88 315 VAL B CA 1
ATOM 6456 C C . VAL B 1 315 ? 13.695 31.828 5.918 1 98.88 315 VAL B C 1
ATOM 6458 O O . VAL B 1 315 ? 14.688 32.312 6.469 1 98.88 315 VAL B O 1
ATOM 6461 N N . LEU B 1 316 ? 13.516 30.516 5.848 1 98.88 316 LEU B N 1
ATOM 6462 C CA . LEU B 1 316 ? 14.367 29.562 6.559 1 98.88 316 LEU B CA 1
ATOM 6463 C C . LEU B 1 316 ? 15.75 29.484 5.926 1 98.88 316 LEU B C 1
ATOM 6465 O O . LEU B 1 316 ? 16.75 29.312 6.62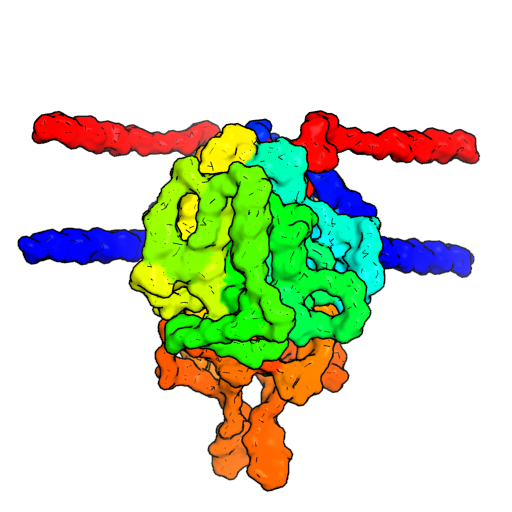5 1 98.88 316 LEU B O 1
ATOM 6469 N N . GLN B 1 317 ? 15.852 29.641 4.668 1 97.69 317 GLN B N 1
ATOM 6470 C CA . GLN B 1 317 ? 17.109 29.469 3.936 1 97.69 317 GLN B CA 1
ATOM 6471 C C . GLN B 1 317 ? 18.062 30.625 4.191 1 97.69 317 GLN B C 1
ATOM 6473 O O . GLN B 1 317 ? 19.25 30.516 3.893 1 97.69 317 GLN B O 1
ATOM 6478 N N . LYS B 1 318 ? 17.562 31.703 4.754 1 96.12 318 LYS B N 1
ATOM 6479 C CA . LYS B 1 318 ? 18.422 32.844 5.074 1 96.12 318 LYS B CA 1
ATOM 6480 C C . LYS B 1 318 ? 19.5 32.438 6.082 1 96.12 318 LYS B C 1
ATOM 6482 O O . LYS B 1 318 ? 20.516 33.125 6.211 1 96.12 318 LYS B O 1
ATOM 6487 N N . HIS B 1 319 ? 19.219 31.422 6.812 1 94.69 319 HIS B N 1
ATOM 6488 C CA . HIS B 1 319 ? 20.156 31 7.84 1 94.69 319 HIS B CA 1
ATOM 6489 C C . HIS B 1 319 ? 21.203 30.031 7.277 1 94.69 319 HIS B C 1
ATOM 6491 O O . HIS B 1 319 ? 20.844 29.031 6.641 1 94.69 319 HIS B O 1
ATOM 6497 N N . LYS B 1 320 ? 22.438 30.219 7.566 1 95 320 LYS B N 1
ATOM 6498 C CA . LYS B 1 320 ? 23.547 29.5 6.914 1 95 320 LYS B CA 1
ATOM 6499 C C . LYS B 1 320 ? 23.656 28.078 7.441 1 95 320 LYS B C 1
ATOM 6501 O O . LYS B 1 320 ? 24.172 27.203 6.75 1 95 320 LYS B O 1
ATOM 6506 N N . ASP B 1 321 ? 23.172 27.812 8.641 1 96.19 321 ASP B N 1
ATOM 6507 C CA . ASP B 1 321 ? 23.375 26.5 9.25 1 96.19 321 ASP B CA 1
ATOM 6508 C C . ASP B 1 321 ? 22.281 25.531 8.82 1 96.19 321 ASP B C 1
ATOM 6510 O O . ASP B 1 321 ? 22.344 24.344 9.125 1 96.19 321 ASP B O 1
ATOM 6514 N N . GLY B 1 322 ? 21.203 26.016 8.195 1 98.25 322 GLY B N 1
ATOM 6515 C CA . GLY B 1 322 ? 20.156 25.156 7.652 1 98.25 322 GLY B CA 1
ATOM 6516 C C . GLY B 1 322 ? 18.875 25.188 8.445 1 98.25 322 GLY B C 1
ATOM 6517 O O . GLY B 1 322 ? 18.656 26.109 9.25 1 98.25 322 GLY B O 1
ATOM 6518 N N . PHE B 1 323 ? 17.969 24.219 8.125 1 98.88 323 PHE B N 1
ATOM 6519 C CA . PHE B 1 323 ? 16.656 24.297 8.766 1 98.88 323 PHE B CA 1
ATOM 6520 C C . PHE B 1 323 ? 15.969 22.953 8.742 1 98.88 323 PHE B C 1
ATOM 6522 O O . PHE B 1 323 ? 16.391 22.031 8.031 1 98.88 323 PHE B O 1
ATOM 6529 N N . PHE B 1 324 ? 15.023 22.781 9.602 1 98.88 324 PHE B N 1
ATOM 6530 C CA . PHE B 1 324 ? 14.016 21.734 9.586 1 98.88 324 PHE B CA 1
ATOM 6531 C C . PHE B 1 324 ? 12.633 22.312 9.297 1 98.88 324 PHE B C 1
ATOM 6533 O O . PHE B 1 324 ? 12.211 23.281 9.945 1 98.88 324 PHE B O 1
ATOM 6540 N N . LEU B 1 325 ? 11.898 21.75 8.312 1 99 325 LEU B N 1
ATOM 6541 C CA . LEU B 1 325 ? 10.547 22.188 7.973 1 99 325 LEU B CA 1
ATOM 6542 C C . LEU B 1 325 ? 9.609 20.984 7.863 1 99 325 LEU B C 1
ATOM 6544 O O . LEU B 1 325 ? 9.875 20.047 7.109 1 99 325 LEU B O 1
ATOM 6548 N N . MET B 1 326 ? 8.594 20.969 8.656 1 98.94 326 MET B N 1
ATOM 6549 C CA . MET B 1 326 ? 7.504 20.016 8.492 1 98.94 326 MET B CA 1
ATOM 6550 C C . MET B 1 326 ? 6.352 20.641 7.703 1 98.94 326 MET B C 1
ATOM 6552 O O . MET B 1 326 ? 5.906 21.734 8.016 1 98.94 326 MET B O 1
ATOM 6556 N N . VAL B 1 327 ? 5.906 20.031 6.641 1 99 327 VAL B N 1
ATOM 6557 C CA . VAL B 1 327 ? 4.785 20.469 5.816 1 99 327 VAL B CA 1
ATOM 6558 C C . VAL B 1 327 ? 3.674 19.422 5.848 1 99 327 VAL B C 1
ATOM 6560 O O . VAL B 1 327 ? 3.906 18.25 5.555 1 99 327 VAL B O 1
ATOM 6563 N N . GLU B 1 328 ? 2.473 19.844 6.191 1 98.94 328 GLU B N 1
ATOM 6564 C CA . GLU B 1 328 ? 1.338 18.938 6.25 1 98.94 328 GLU B CA 1
ATOM 6565 C C . GLU B 1 328 ? 0.27 19.312 5.227 1 98.94 328 GLU B C 1
ATOM 6567 O O . GLU B 1 328 ? -0.216 20.438 5.215 1 98.94 328 GLU B O 1
ATOM 6572 N N . GLY B 1 329 ? -0.036 18.328 4.348 1 98.94 329 GLY B N 1
ATOM 6573 C CA . GLY B 1 329 ? -1.3 18.375 3.631 1 98.94 329 GLY B CA 1
ATOM 6574 C C . GLY B 1 329 ? -2.445 17.75 4.402 1 98.94 329 GLY B C 1
ATOM 6575 O O . GLY B 1 329 ? -2.811 16.594 4.148 1 98.94 329 GLY B O 1
ATOM 6576 N N . GLY B 1 330 ? -3.025 18.469 5.27 1 98.88 330 GLY B N 1
ATOM 6577 C CA . GLY B 1 330 ? -3.982 17.922 6.215 1 98.88 330 GLY B CA 1
ATOM 6578 C C . GLY B 1 330 ? -5.375 17.766 5.633 1 98.88 330 GLY B C 1
ATOM 6579 O O . GLY B 1 330 ? -6.156 16.922 6.09 1 98.88 330 GLY B O 1
ATOM 6580 N N . ASN B 1 331 ? -5.711 18.547 4.637 1 98.81 331 ASN B N 1
ATOM 6581 C CA . ASN B 1 331 ? -7.039 18.516 4.035 1 98.81 331 ASN B CA 1
ATOM 6582 C C . ASN B 1 331 ? -7.277 17.203 3.295 1 98.81 331 ASN B C 1
ATOM 6584 O O . ASN B 1 331 ? -8.422 16.859 2.975 1 98.81 331 ASN B O 1
ATOM 6588 N N . ILE B 1 332 ? -6.234 16.438 2.998 1 98.94 332 ILE B N 1
ATOM 6589 C CA . ILE B 1 332 ? -6.406 15.102 2.443 1 98.94 332 ILE B CA 1
ATOM 6590 C C . ILE B 1 332 ? -7.23 14.242 3.402 1 98.94 332 ILE B C 1
ATOM 6592 O O . ILE B 1 332 ? -8.234 13.648 3.004 1 98.94 332 ILE B O 1
ATOM 6596 N N . ASP B 1 333 ? -6.84 14.297 4.625 1 98.75 333 ASP B N 1
ATOM 6597 C CA . ASP B 1 333 ? -7.496 13.531 5.68 1 98.75 333 ASP B CA 1
ATOM 6598 C C . ASP B 1 333 ? -8.938 13.992 5.887 1 98.75 333 ASP B C 1
ATOM 6600 O O . ASP B 1 333 ? -9.844 13.172 6.02 1 98.75 333 ASP B O 1
ATOM 6604 N N . MET B 1 334 ? -9.125 15.305 5.949 1 98 334 MET B N 1
ATOM 6605 C CA . MET B 1 334 ? -10.453 15.867 6.176 1 98 334 MET B CA 1
ATOM 6606 C C . MET B 1 334 ? -11.422 15.414 5.086 1 98 334 MET B C 1
ATOM 6608 O O . MET B 1 334 ? -12.578 15.086 5.371 1 98 334 MET B O 1
ATOM 6612 N N . ALA B 1 335 ? -10.938 15.438 3.883 1 98.69 335 ALA B N 1
ATOM 6613 C CA . ALA B 1 335 ? -11.773 15 2.766 1 98.69 335 ALA B CA 1
ATOM 6614 C C . ALA B 1 335 ? -12.086 13.516 2.867 1 98.69 335 ALA B C 1
ATOM 6616 O O . ALA B 1 335 ? -13.219 13.094 2.623 1 98.69 335 ALA B O 1
ATOM 6617 N N . HIS B 1 336 ? -11.102 12.68 3.209 1 98.69 336 HIS B N 1
ATOM 6618 C CA . HIS B 1 336 ? -11.344 11.25 3.379 1 98.69 336 HIS B CA 1
ATOM 6619 C C . HIS B 1 336 ? -12.359 10.992 4.48 1 98.69 336 HIS B C 1
ATOM 6621 O O . HIS B 1 336 ? -13.219 10.117 4.348 1 98.69 336 HIS B O 1
ATOM 6627 N N . HIS B 1 337 ? -12.312 11.711 5.562 1 97.94 337 HIS B N 1
ATOM 6628 C CA . HIS B 1 337 ? -13.289 11.555 6.633 1 97.94 337 HIS B CA 1
ATOM 6629 C C . HIS B 1 337 ? -14.711 11.773 6.125 1 97.94 337 HIS B C 1
ATOM 6631 O O . HIS B 1 337 ? -15.656 11.156 6.613 1 97.94 337 HIS B O 1
ATOM 6637 N N . ARG B 1 338 ? -14.859 12.625 5.125 1 97.69 338 ARG B N 1
ATOM 6638 C CA . ARG B 1 338 ? -16.172 12.961 4.578 1 97.69 338 ARG B CA 1
ATOM 6639 C C . ARG B 1 338 ? -16.594 11.961 3.504 1 97.69 338 ARG B C 1
ATOM 6641 O O . ARG B 1 338 ? -17.734 11.961 3.064 1 97.69 338 ARG B O 1
ATOM 6648 N N . GLY B 1 339 ? -15.648 11.109 3.055 1 98.31 339 GLY B N 1
ATOM 6649 C CA . GLY B 1 339 ? -15.93 10.195 1.963 1 98.31 339 GLY B CA 1
ATOM 6650 C C . GLY B 1 339 ? -15.875 10.852 0.598 1 98.31 339 GLY B C 1
ATOM 6651 O O . GLY B 1 339 ? -16.453 10.352 -0.365 1 98.31 339 GLY B O 1
ATOM 6652 N N . TRP B 1 340 ? -15.227 12.031 0.543 1 98.69 340 TRP B N 1
ATOM 6653 C CA . TRP B 1 340 ? -15.086 12.766 -0.708 1 98.69 340 TRP B CA 1
ATOM 6654 C C . TRP B 1 340 ? -13.758 12.445 -1.382 1 98.69 340 TRP B C 1
ATOM 6656 O O . TRP B 1 340 ? -12.812 13.234 -1.309 1 98.69 340 TRP B O 1
ATOM 6666 N N . ALA B 1 341 ? -13.773 11.398 -2.119 1 98.81 341 ALA B N 1
ATOM 6667 C CA . ALA B 1 341 ? -12.539 10.867 -2.684 1 98.81 341 ALA B CA 1
ATOM 6668 C C . ALA B 1 341 ? -11.898 11.867 -3.645 1 98.81 341 ALA B C 1
ATOM 6670 O O . ALA B 1 341 ? -10.68 12.047 -3.637 1 98.81 341 ALA B O 1
ATOM 6671 N N . LYS B 1 342 ? -12.625 12.523 -4.535 1 98.81 342 LYS B N 1
ATOM 6672 C CA . LYS B 1 342 ? -12.039 13.445 -5.496 1 98.81 342 LYS B CA 1
ATOM 6673 C C . LYS B 1 342 ? -11.383 14.633 -4.789 1 98.81 342 LYS B C 1
ATOM 6675 O O . LYS B 1 342 ? -10.297 15.062 -5.172 1 98.81 342 LYS B O 1
ATOM 6680 N N . THR B 1 343 ? -12.039 15.148 -3.748 1 98.88 343 THR B N 1
ATOM 6681 C CA . THR B 1 343 ? -11.438 16.234 -2.971 1 98.88 343 THR B CA 1
ATOM 6682 C C . THR B 1 343 ? -10.141 15.773 -2.318 1 98.88 343 THR B C 1
ATOM 6684 O O . THR B 1 343 ? -9.141 16.5 -2.338 1 98.88 343 THR B O 1
ATOM 6687 N N . ALA B 1 344 ? -10.141 14.578 -1.698 1 98.94 344 ALA B N 1
ATOM 6688 C CA . ALA B 1 344 ? -8.938 14.047 -1.072 1 98.94 344 ALA B CA 1
ATOM 6689 C C . ALA B 1 344 ? -7.793 13.945 -2.082 1 98.94 344 ALA B C 1
ATOM 6691 O O . ALA B 1 344 ? -6.664 14.344 -1.796 1 98.94 344 ALA B O 1
ATOM 6692 N N . VAL B 1 345 ? -8.094 13.445 -3.254 1 98.94 345 VAL B N 1
ATOM 6693 C CA . VAL B 1 345 ? -7.109 13.266 -4.312 1 98.94 345 VAL B CA 1
ATOM 6694 C C . VAL B 1 345 ? -6.605 14.625 -4.789 1 98.94 345 VAL B C 1
ATOM 6696 O O . VAL B 1 345 ? -5.406 14.805 -5.008 1 98.94 345 VAL B O 1
ATOM 6699 N N . ASN B 1 346 ? -7.512 15.586 -4.945 1 98.94 346 ASN B N 1
ATOM 6700 C CA . ASN B 1 346 ? -7.129 16.938 -5.352 1 98.94 346 ASN B CA 1
ATOM 6701 C C . ASN B 1 346 ? -6.203 17.578 -4.328 1 98.94 346 ASN B C 1
ATOM 6703 O O . ASN B 1 346 ? -5.27 18.297 -4.695 1 98.94 346 ASN B O 1
ATOM 6707 N N . GLU B 1 347 ? -6.488 17.391 -3.051 1 98.94 347 GLU B N 1
ATOM 6708 C CA . GLU B 1 347 ? -5.625 17.906 -1.992 1 98.94 347 GLU B CA 1
ATOM 6709 C C . GLU B 1 347 ? -4.246 17.25 -2.033 1 98.94 347 GLU B C 1
ATOM 6711 O O . GLU B 1 347 ? -3.234 17.906 -1.77 1 98.94 347 GLU B O 1
ATOM 6716 N N . ALA B 1 348 ? -4.227 15.961 -2.334 1 98.94 348 ALA B N 1
ATOM 6717 C CA . ALA B 1 348 ? -2.949 15.266 -2.479 1 98.94 348 ALA B CA 1
ATOM 6718 C C . ALA B 1 348 ? -2.127 15.859 -3.617 1 98.94 348 ALA B C 1
ATOM 6720 O O . ALA B 1 348 ? -0.907 16 -3.502 1 98.94 348 ALA B O 1
ATOM 6721 N N . LEU B 1 349 ? -2.742 16.203 -4.719 1 98.94 349 LEU B N 1
ATOM 6722 C CA . LEU B 1 349 ? -2.045 16.797 -5.855 1 98.94 349 LEU B CA 1
ATOM 6723 C C . LEU B 1 349 ? -1.552 18.203 -5.52 1 98.94 349 LEU B C 1
ATOM 6725 O O . LEU B 1 349 ? -0.495 18.625 -5.996 1 98.94 349 LEU B O 1
ATOM 6729 N N . ALA B 1 350 ? -2.352 18.906 -4.703 1 98.94 350 ALA B N 1
ATOM 6730 C CA . ALA B 1 350 ? -1.881 20.219 -4.234 1 98.94 350 ALA B CA 1
ATOM 6731 C C . ALA B 1 350 ? -0.597 20.078 -3.422 1 98.94 350 ALA B C 1
ATOM 6733 O O . ALA B 1 350 ? 0.326 20.875 -3.562 1 98.94 350 ALA B O 1
ATOM 6734 N N . MET B 1 351 ? -0.516 19.078 -2.582 1 98.94 351 MET B N 1
ATOM 6735 C CA . MET B 1 351 ? 0.708 18.844 -1.821 1 98.94 351 MET B CA 1
ATOM 6736 C C . MET B 1 351 ? 1.847 18.422 -2.742 1 98.94 351 MET B C 1
ATOM 6738 O O . MET B 1 351 ? 2.996 18.828 -2.541 1 98.94 351 MET B O 1
ATOM 6742 N N . GLU B 1 352 ? 1.521 17.578 -3.717 1 98.94 352 GLU B N 1
ATOM 6743 C CA . GLU B 1 352 ? 2.535 17.172 -4.68 1 98.94 352 GLU B CA 1
ATOM 6744 C C . GLU B 1 352 ? 3.17 18.375 -5.367 1 98.94 352 GLU B C 1
ATOM 6746 O O . GLU B 1 352 ? 4.379 18.391 -5.602 1 98.94 352 GLU B O 1
ATOM 6751 N N . GLU B 1 353 ? 2.396 19.344 -5.707 1 98.88 353 GLU B N 1
ATOM 6752 C CA . GLU B 1 353 ? 2.924 20.578 -6.289 1 98.88 353 GLU B CA 1
ATOM 6753 C C . GLU B 1 353 ? 3.889 21.266 -5.332 1 98.88 353 GLU B C 1
ATOM 6755 O O . GLU B 1 353 ? 4.918 21.797 -5.754 1 98.88 353 GLU B O 1
ATOM 6760 N N . ALA B 1 354 ? 3.523 21.297 -4.07 1 98.94 354 ALA B N 1
ATOM 6761 C CA . ALA B 1 354 ? 4.395 21.891 -3.059 1 98.94 354 ALA B CA 1
ATOM 6762 C C . ALA B 1 354 ? 5.699 21.109 -2.936 1 98.94 354 ALA B C 1
ATOM 6764 O O . ALA B 1 354 ? 6.758 21.688 -2.697 1 98.94 354 ALA B O 1
ATOM 6765 N N . VAL B 1 355 ? 5.641 19.797 -3.064 1 98.94 355 VAL B N 1
ATOM 6766 C CA . VAL B 1 355 ? 6.836 18.953 -3.025 1 98.94 355 VAL B CA 1
ATOM 6767 C C . VAL B 1 355 ? 7.766 19.328 -4.18 1 98.94 355 VAL B C 1
ATOM 6769 O O . VAL B 1 355 ? 8.969 19.5 -3.988 1 98.94 355 VAL B O 1
ATOM 6772 N N . GLN B 1 356 ? 7.188 19.422 -5.371 1 98.88 356 GLN B N 1
ATOM 6773 C CA . GLN B 1 356 ? 7.977 19.781 -6.539 1 98.88 356 GLN B CA 1
ATOM 6774 C C . GLN B 1 356 ? 8.617 21.156 -6.359 1 98.88 356 GLN B C 1
ATOM 6776 O O . GLN B 1 356 ? 9.781 21.359 -6.715 1 98.88 356 GLN B O 1
ATOM 6781 N N . LEU B 1 357 ? 7.855 22.062 -5.816 1 98.88 357 LEU B N 1
ATOM 6782 C CA . LEU B 1 357 ? 8.359 23.406 -5.555 1 98.88 357 LEU B CA 1
ATOM 6783 C C . LEU B 1 357 ? 9.531 23.375 -4.582 1 98.88 357 LEU B C 1
ATOM 6785 O O . LEU B 1 357 ? 10.555 24.016 -4.816 1 98.88 357 LEU B O 1
ATOM 6789 N N . ALA B 1 358 ? 9.398 22.641 -3.494 1 98.94 358 ALA B N 1
ATOM 6790 C CA . ALA B 1 358 ? 10.469 22.516 -2.506 1 98.94 358 ALA B CA 1
ATOM 6791 C C . ALA B 1 358 ? 11.727 21.906 -3.129 1 98.94 358 ALA B C 1
ATOM 6793 O O . ALA B 1 358 ? 12.844 22.344 -2.85 1 98.94 358 ALA B O 1
ATOM 6794 N N . ALA B 1 359 ? 11.516 20.875 -3.916 1 98.88 359 ALA B N 1
ATOM 6795 C CA . ALA B 1 359 ? 12.641 20.25 -4.605 1 98.88 359 ALA B CA 1
ATOM 6796 C C . ALA B 1 359 ? 13.367 21.25 -5.5 1 98.88 359 ALA B C 1
ATOM 6798 O O . ALA B 1 359 ? 14.602 21.25 -5.559 1 98.88 359 ALA B O 1
ATOM 6799 N N . ASN B 1 360 ? 12.617 22.125 -6.176 1 98.75 360 ASN B N 1
ATOM 6800 C CA . ASN B 1 360 ? 13.195 23.109 -7.082 1 98.75 360 ASN B CA 1
ATOM 6801 C C . ASN B 1 360 ? 13.945 24.203 -6.32 1 98.75 360 ASN B C 1
ATOM 6803 O O . ASN B 1 360 ? 14.906 24.766 -6.828 1 98.75 360 ASN B O 1
ATOM 6807 N N . MET B 1 361 ? 13.531 24.453 -5.094 1 98.81 361 MET B N 1
ATOM 6808 C CA . MET B 1 361 ? 14.047 25.594 -4.336 1 98.81 361 MET B CA 1
ATOM 6809 C C . MET B 1 361 ? 15.242 25.172 -3.486 1 98.81 361 MET B C 1
ATOM 6811 O O . MET B 1 361 ? 15.875 26.016 -2.844 1 98.81 361 MET B O 1
ATOM 6815 N N . THR B 1 362 ? 15.57 23.859 -3.455 1 98.69 362 THR B N 1
ATOM 6816 C CA . THR B 1 362 ? 16.641 23.375 -2.59 1 98.69 362 THR B CA 1
ATOM 6817 C C . THR B 1 362 ? 17.594 22.469 -3.361 1 98.69 362 THR B C 1
ATOM 6819 O O . THR B 1 362 ? 17.234 21.938 -4.414 1 98.69 362 THR B O 1
ATOM 6822 N N . SER B 1 363 ? 18.797 22.281 -2.801 1 98.31 363 SER B N 1
ATOM 6823 C CA . SER B 1 363 ? 19.781 21.406 -3.424 1 98.31 363 SER B CA 1
ATOM 6824 C C . SER B 1 363 ? 19.672 19.984 -2.898 1 98.31 363 SER B C 1
ATOM 6826 O O . SER B 1 363 ? 19.609 19.766 -1.686 1 98.31 363 SER B O 1
ATOM 6828 N N . GLU B 1 364 ? 19.703 19.078 -3.771 1 97.94 364 GLU B N 1
ATOM 6829 C CA . GLU B 1 364 ? 19.656 17.672 -3.391 1 97.94 364 GLU B CA 1
ATOM 6830 C C . GLU B 1 364 ? 20.938 17.266 -2.645 1 97.94 364 GLU B C 1
ATOM 6832 O O . GLU B 1 364 ? 20.938 16.266 -1.923 1 97.94 364 GLU B O 1
ATOM 6837 N N . GLU B 1 365 ? 21.969 17.984 -2.77 1 98.38 365 GLU B N 1
ATOM 6838 C CA . GLU B 1 365 ? 23.266 17.672 -2.158 1 98.38 365 GLU B CA 1
ATOM 6839 C C . GLU B 1 365 ? 23.203 17.812 -0.642 1 98.38 365 GLU B C 1
ATOM 6841 O O . GLU B 1 365 ? 23.891 17.094 0.086 1 98.38 365 GLU B O 1
ATOM 6846 N N . ASP B 1 366 ? 22.359 18.781 -0.226 1 98.69 366 ASP B N 1
ATOM 6847 C CA . ASP B 1 366 ? 22.453 19.062 1.202 1 98.69 366 ASP B CA 1
ATOM 6848 C C . ASP B 1 366 ? 21.062 19.125 1.841 1 98.69 366 ASP B C 1
ATOM 6850 O O . ASP B 1 366 ? 20.922 19.547 2.99 1 98.69 366 ASP B O 1
ATOM 6854 N N . THR B 1 367 ? 19.969 18.797 1.062 1 98.94 367 THR B N 1
ATOM 6855 C CA . THR B 1 367 ? 18.609 18.828 1.603 1 98.94 367 THR B CA 1
ATOM 6856 C C . THR B 1 367 ? 17.984 17.438 1.568 1 98.94 367 THR B C 1
ATOM 6858 O O . THR B 1 367 ? 17.859 16.828 0.5 1 98.94 367 THR B O 1
ATOM 6861 N N . LEU B 1 368 ? 17.672 16.859 2.73 1 98.94 368 LEU B N 1
ATOM 6862 C CA . LEU B 1 368 ? 16.875 15.641 2.832 1 98.94 368 LEU B CA 1
ATOM 6863 C C . LEU B 1 368 ? 15.391 15.961 2.689 1 98.94 368 LEU B C 1
ATOM 6865 O O . LEU B 1 368 ? 14.812 16.641 3.541 1 98.94 368 LEU B O 1
ATOM 6869 N N . LEU B 1 369 ? 14.82 15.586 1.573 1 98.94 369 LEU B N 1
ATOM 6870 C CA . LEU B 1 369 ? 13.406 15.789 1.271 1 98.94 369 LEU B CA 1
ATOM 6871 C C . LEU B 1 369 ? 12.641 14.469 1.372 1 98.94 369 LEU B C 1
ATOM 6873 O O . LEU B 1 369 ? 12.938 13.516 0.651 1 98.94 369 LEU B O 1
ATOM 6877 N N . ILE B 1 370 ? 11.688 14.414 2.297 1 98.94 370 ILE B N 1
ATOM 6878 C CA . ILE B 1 370 ? 10.922 13.211 2.58 1 98.94 370 ILE B CA 1
ATOM 6879 C C . ILE B 1 370 ? 9.43 13.484 2.369 1 98.94 370 ILE B C 1
ATOM 6881 O O . ILE B 1 370 ? 8.93 14.547 2.752 1 98.94 370 ILE B O 1
ATOM 6885 N N . VAL B 1 371 ? 8.727 12.602 1.692 1 98.94 371 VAL B N 1
ATOM 6886 C CA . VAL B 1 371 ? 7.277 12.617 1.549 1 98.94 371 VAL B CA 1
ATOM 6887 C C . VAL B 1 371 ? 6.691 11.32 2.096 1 98.94 371 VAL B C 1
ATOM 6889 O O . VAL B 1 371 ? 7.121 10.227 1.712 1 98.94 371 VAL B O 1
ATOM 6892 N N . THR B 1 372 ? 5.773 11.391 3.008 1 98.94 372 THR B N 1
ATOM 6893 C CA . THR B 1 372 ? 5.098 10.211 3.529 1 98.94 372 THR B CA 1
ATOM 6894 C C . THR B 1 372 ? 3.695 10.562 4.016 1 98.94 372 THR B C 1
ATOM 6896 O O . THR B 1 372 ? 3.201 11.664 3.764 1 98.94 372 THR B O 1
ATOM 6899 N N . SER B 1 373 ? 2.984 9.594 4.52 1 98.88 373 SER B N 1
ATOM 6900 C CA . SER B 1 373 ? 1.714 9.742 5.223 1 98.88 373 SER B CA 1
ATOM 6901 C C . SER B 1 373 ? 1.827 9.289 6.676 1 98.88 373 SER B C 1
ATOM 6903 O O . SER B 1 373 ? 2.762 8.578 7.035 1 98.88 373 SER B O 1
ATOM 6905 N N . ASP B 1 374 ? 0.975 9.742 7.469 1 98.56 374 ASP B N 1
ATOM 6906 C CA . ASP B 1 374 ? 0.982 9.312 8.867 1 98.56 374 ASP B CA 1
ATOM 6907 C C . ASP B 1 374 ? 0.128 8.062 9.062 1 98.56 374 ASP B C 1
ATOM 6909 O O . ASP B 1 374 ? 0.388 7.266 9.969 1 98.56 374 ASP B O 1
ATOM 6913 N N . HIS B 1 375 ? -0.937 7.887 8.32 1 98.5 375 HIS B N 1
ATOM 6914 C CA . HIS B 1 375 ? -1.812 6.719 8.297 1 98.5 375 HIS B CA 1
ATOM 6915 C C . HIS B 1 375 ? -2.553 6.621 6.969 1 98.5 375 HIS B C 1
ATOM 6917 O O . HIS B 1 375 ? -2.32 7.422 6.059 1 98.5 375 HIS B O 1
ATOM 6923 N N . THR B 1 376 ? -3.367 5.531 6.859 1 98.31 376 THR B N 1
ATOM 6924 C CA . THR B 1 376 ? -4.176 5.348 5.656 1 98.31 376 THR B CA 1
ATOM 6925 C C . THR B 1 376 ? -5.648 5.621 5.949 1 98.31 376 THR B C 1
ATOM 6927 O O . THR B 1 376 ? -6 6.043 7.055 1 98.31 376 THR B O 1
ATOM 6930 N N . HIS B 1 377 ? -6.457 5.586 4.953 1 98 377 HIS B N 1
ATOM 6931 C CA . HIS B 1 377 ? -7.898 5.371 5.008 1 98 377 HIS B CA 1
ATOM 6932 C C . HIS B 1 377 ? -8.289 4.082 4.293 1 98 377 HIS B C 1
ATOM 6934 O O . HIS B 1 377 ? -7.434 3.377 3.76 1 98 377 HIS B O 1
ATOM 6940 N N . SER B 1 378 ? -9.586 3.74 4.309 1 97.19 378 SER B N 1
ATOM 6941 C CA . SER B 1 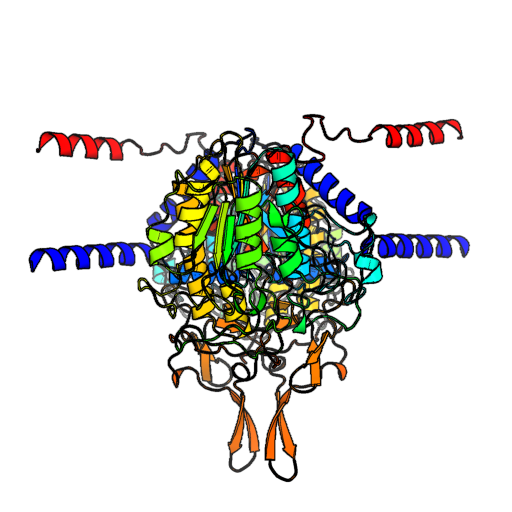378 ? -10.055 2.473 3.758 1 97.19 378 SER B CA 1
ATOM 6942 C C . SER B 1 378 ? -10.445 2.617 2.291 1 97.19 378 SER B C 1
ATOM 6944 O O . SER B 1 378 ? -11.312 1.891 1.801 1 97.19 378 SER B O 1
ATOM 6946 N N . LEU B 1 379 ? -9.859 3.578 1.568 1 98.44 379 LEU B N 1
ATOM 6947 C CA . LEU B 1 379 ? -10.117 3.781 0.147 1 98.44 379 LEU B CA 1
ATOM 6948 C C . LEU B 1 379 ? -9.656 2.576 -0.667 1 98.44 379 LEU B C 1
ATOM 6950 O O . LEU B 1 379 ? -8.555 2.064 -0.461 1 98.44 379 LEU B O 1
ATOM 6954 N N . SER B 1 380 ? -10.516 2.096 -1.528 1 98.06 380 SER B N 1
ATOM 6955 C CA . SER B 1 380 ? -10.195 0.967 -2.398 1 98.06 380 SER B CA 1
ATOM 6956 C C . SER B 1 380 ? -10.438 1.315 -3.863 1 98.06 380 SER B C 1
ATOM 6958 O O . SER B 1 380 ? -11.273 2.162 -4.176 1 98.06 380 SER B O 1
ATOM 6960 N N . ILE B 1 381 ? -9.711 0.755 -4.738 1 98.56 381 ILE B N 1
ATOM 6961 C CA . ILE B 1 381 ? -9.883 0.808 -6.188 1 98.56 381 ILE B CA 1
ATOM 6962 C C . ILE B 1 381 ? -10.406 -0.535 -6.695 1 98.56 381 ILE B C 1
ATOM 6964 O O . ILE B 1 381 ? -9.75 -1.567 -6.52 1 98.56 381 ILE B O 1
ATOM 6968 N N . ASN B 1 382 ? -11.547 -0.56 -7.41 1 94.06 382 ASN B N 1
ATOM 6969 C CA . ASN B 1 382 ? -12.305 -1.786 -7.641 1 94.06 382 ASN B CA 1
ATOM 6970 C C . ASN B 1 382 ? -12.578 -2.002 -9.125 1 94.06 382 ASN B C 1
ATOM 6972 O O . ASN B 1 382 ? -12.438 -1.078 -9.93 1 94.06 382 ASN B O 1
ATOM 6976 N N . GLY B 1 383 ? -13.258 -3.229 -9.602 1 88 383 GLY B N 1
ATOM 6977 C CA . GLY B 1 383 ? -14.211 -3.547 -10.648 1 88 383 GLY B CA 1
ATOM 6978 C C . GLY B 1 383 ? -13.57 -3.709 -12.016 1 88 383 GLY B C 1
ATOM 6979 O O . GLY B 1 383 ? -14.273 -3.766 -13.031 1 88 383 GLY B O 1
ATOM 6980 N N . TYR B 1 384 ? -12.531 -3.566 -12.406 1 95.62 384 TYR B N 1
ATOM 6981 C CA . TYR B 1 384 ? -11.773 -3.729 -13.648 1 95.62 384 TYR B CA 1
ATOM 6982 C C . TYR B 1 384 ? -12.117 -2.627 -14.641 1 95.62 384 TYR B C 1
ATOM 6984 O O . TYR B 1 384 ? -12.43 -2.902 -15.805 1 95.62 384 TYR B O 1
ATOM 6992 N N . PRO B 1 385 ? -12.203 -1.452 -14.281 1 97.88 385 PRO B N 1
ATOM 6993 C CA . PRO B 1 385 ? -12.398 -0.379 -15.258 1 97.88 385 PRO B CA 1
ATOM 6994 C C . PRO B 1 385 ? -11.336 -0.365 -16.344 1 97.88 385 PRO B C 1
ATOM 6996 O O . PRO B 1 385 ? -10.219 -0.856 -16.125 1 97.88 385 PRO B O 1
ATOM 6999 N N . ASP B 1 386 ? -11.641 0.235 -17.469 1 97.88 386 ASP B N 1
ATOM 7000 C CA . ASP B 1 386 ? -10.695 0.352 -18.578 1 97.88 386 ASP B CA 1
ATOM 7001 C C . ASP B 1 386 ? -9.57 1.327 -18.234 1 97.88 386 ASP B C 1
ATOM 7003 O O . ASP B 1 386 ? -9.805 2.348 -17.578 1 97.88 386 ASP B O 1
ATOM 7007 N N . ARG B 1 387 ? -8.398 0.942 -18.703 1 97.94 387 ARG B N 1
ATOM 7008 C CA . ARG B 1 387 ? -7.316 1.923 -18.609 1 97.94 387 ARG B CA 1
ATOM 7009 C C . ARG B 1 387 ? -7.703 3.221 -19.312 1 97.94 387 ARG B C 1
ATOM 7011 O O . ARG B 1 387 ? -8.289 3.197 -20.406 1 97.94 387 ARG B O 1
ATOM 7018 N N . GLY B 1 388 ? -7.395 4.355 -18.672 1 97.56 388 GLY B N 1
ATOM 7019 C CA . GLY B 1 388 ? -7.711 5.652 -19.25 1 97.56 388 GLY B CA 1
ATOM 7020 C C . GLY B 1 388 ? -9.047 6.207 -18.781 1 97.56 388 GLY B C 1
ATOM 7021 O O . GLY B 1 388 ? -9.32 7.395 -18.953 1 97.56 388 GLY B O 1
ATOM 7022 N N . SER B 1 389 ? -9.93 5.324 -18.203 1 97.69 389 SER B N 1
ATOM 7023 C CA . SER B 1 389 ? -11.195 5.82 -17.672 1 97.69 389 SER B CA 1
ATOM 7024 C C . SER B 1 389 ? -10.969 6.672 -16.422 1 97.69 389 SER B C 1
ATOM 7026 O O . SER B 1 389 ? -9.883 6.66 -15.852 1 97.69 389 SER B O 1
ATOM 7028 N N . SER B 1 390 ? -11.992 7.402 -16.047 1 98.38 390 SER B N 1
ATOM 7029 C CA . SER B 1 390 ? -11.883 8.258 -14.875 1 98.38 390 SER B CA 1
ATOM 7030 C C . SER B 1 390 ? -11.789 7.438 -13.594 1 98.38 390 SER B C 1
ATOM 7032 O O . SER B 1 390 ? -12.609 6.547 -13.359 1 98.38 390 SER B O 1
ATOM 7034 N N . ILE B 1 391 ? -10.875 7.773 -12.758 1 98.75 391 ILE B N 1
ATOM 7035 C CA . ILE B 1 391 ? -10.695 7.098 -11.477 1 98.75 391 ILE B CA 1
ATOM 7036 C C . ILE B 1 391 ? -11.891 7.383 -10.57 1 98.75 391 ILE B C 1
ATOM 7038 O O . ILE B 1 391 ? -12.141 6.645 -9.617 1 98.75 391 ILE B O 1
ATOM 7042 N N . PHE B 1 392 ? -12.688 8.445 -10.867 1 98.69 392 PHE B N 1
ATOM 7043 C CA . PHE B 1 392 ? -13.852 8.805 -10.07 1 98.69 392 PHE B CA 1
ATOM 7044 C C . PHE B 1 392 ? -15.133 8.289 -10.719 1 98.69 392 PHE B C 1
ATOM 7046 O O . PHE B 1 392 ? -16.234 8.602 -10.266 1 98.69 392 PHE B O 1
ATOM 7053 N N . GLY B 1 393 ? -14.977 7.547 -11.773 1 98.25 393 GLY B N 1
ATOM 7054 C CA . GLY B 1 393 ? -16.109 7.16 -12.594 1 98.25 393 GLY B CA 1
ATOM 7055 C C . GLY B 1 393 ? -16.75 5.848 -12.156 1 98.25 393 GLY B C 1
ATOM 7056 O O . GLY B 1 393 ? -16.578 5.426 -11.016 1 98.25 393 GLY B O 1
ATOM 7057 N N . ILE B 1 394 ? -17.547 5.328 -13.078 1 98 394 ILE B N 1
ATOM 7058 C CA . ILE B 1 394 ? -18.328 4.109 -12.914 1 98 394 ILE B CA 1
ATOM 7059 C C . ILE B 1 394 ? -17.656 2.955 -13.656 1 98 394 ILE B C 1
ATOM 7061 O O . ILE B 1 394 ? -17.25 3.104 -14.805 1 98 394 ILE B O 1
ATOM 7065 N N . VAL B 1 395 ? -17.531 1.83 -12.969 1 97.81 395 VAL B N 1
ATOM 7066 C CA . VAL B 1 395 ? -16.953 0.63 -13.562 1 97.81 395 VAL B CA 1
ATOM 7067 C C . VAL B 1 395 ? -17.922 0.033 -14.578 1 97.81 395 VAL B C 1
ATOM 7069 O O . VAL B 1 395 ? -17.531 -0.309 -15.695 1 97.81 395 VAL B O 1
ATOM 7072 N N . GLY B 1 396 ? -19.156 -0.147 -14.258 1 97.5 396 GLY B N 1
ATOM 7073 C CA . GLY B 1 396 ? -20.234 -0.829 -14.953 1 97.5 396 GLY B CA 1
ATOM 7074 C C . GLY B 1 396 ? -21.172 -1.566 -14.023 1 97.5 396 GLY B C 1
ATOM 7075 O O . GLY B 1 396 ? -21.094 -1.413 -12.797 1 97.5 396 GLY B O 1
ATOM 7076 N N . PRO B 1 397 ? -22.062 -2.314 -14.602 1 97.75 397 PRO B N 1
ATOM 7077 C CA . PRO B 1 397 ? -23.031 -3.021 -13.773 1 97.75 397 PRO B CA 1
ATOM 7078 C C . PRO B 1 397 ? -22.422 -4.164 -12.969 1 97.75 397 PRO B C 1
ATOM 7080 O O . PRO B 1 397 ? -21.531 -4.859 -13.461 1 97.75 397 PRO B O 1
ATOM 7083 N N . SER B 1 398 ? -22.875 -4.273 -11.727 1 96.62 398 SER B N 1
ATOM 7084 C CA . SER B 1 398 ? -22.516 -5.426 -10.906 1 96.62 398 SER B CA 1
ATOM 7085 C C . SER B 1 398 ? -22.875 -6.734 -11.602 1 96.62 398 SER B C 1
ATOM 7087 O O . SER B 1 398 ? -23.922 -6.84 -12.227 1 96.62 398 SER B O 1
ATOM 7089 N N . SER B 1 399 ? -22.047 -7.707 -11.453 1 94.94 399 SER B N 1
ATOM 7090 C CA . SER B 1 399 ? -22.266 -9.039 -12.023 1 94.94 399 SER B CA 1
ATOM 7091 C C . SER B 1 399 ? -23.344 -9.797 -11.258 1 94.94 399 SER B C 1
ATOM 7093 O O . SER B 1 399 ? -23.781 -10.859 -11.688 1 94.94 399 SER B O 1
ATOM 7095 N N . PHE B 1 400 ? -23.797 -9.25 -10.148 1 95.19 400 PHE B N 1
ATOM 7096 C CA . PHE B 1 400 ? -24.781 -9.938 -9.32 1 95.19 400 PHE B CA 1
ATOM 7097 C C . PHE B 1 400 ? -26.156 -9.305 -9.5 1 95.19 400 PHE B C 1
ATOM 7099 O O . PHE B 1 400 ? -27.109 -9.992 -9.867 1 95.19 400 PHE B O 1
ATOM 7106 N N . ASP B 1 401 ? -26.281 -7.953 -9.344 1 94 401 ASP B N 1
ATOM 7107 C CA . ASP B 1 401 ? -27.609 -7.336 -9.297 1 94 401 ASP B CA 1
ATOM 7108 C C . ASP B 1 401 ? -27.812 -6.367 -10.461 1 94 401 ASP B C 1
ATOM 7110 O O . ASP B 1 401 ? -28.875 -5.762 -10.594 1 94 401 ASP B O 1
ATOM 7114 N N . GLY B 1 402 ? -26.734 -6.133 -11.25 1 96.94 402 GLY B N 1
ATOM 7115 C CA . GLY B 1 402 ? -26.844 -5.301 -12.438 1 96.94 402 GLY B CA 1
ATOM 7116 C C . GLY B 1 402 ? -26.797 -3.816 -12.133 1 96.94 402 GLY B C 1
ATOM 7117 O O . GLY B 1 402 ? -26.922 -2.988 -13.039 1 96.94 402 GLY B O 1
ATOM 7118 N N . VAL B 1 403 ? -26.656 -3.432 -10.859 1 97.31 403 VAL B N 1
ATOM 7119 C CA . VAL B 1 403 ? -26.562 -2.027 -10.477 1 97.31 403 VAL B CA 1
ATOM 7120 C C . VAL B 1 403 ? -25.125 -1.545 -10.625 1 97.31 403 VAL B C 1
ATOM 7122 O O . VAL B 1 403 ? -24.188 -2.221 -10.188 1 97.31 403 VAL B O 1
ATOM 7125 N N . ASN B 1 404 ? -24.969 -0.399 -11.242 1 98.12 404 ASN B N 1
ATOM 7126 C CA . ASN B 1 404 ? -23.641 0.143 -11.445 1 98.12 404 ASN B CA 1
ATOM 7127 C C . ASN B 1 404 ? -22.922 0.388 -10.117 1 98.12 404 ASN B C 1
ATOM 7129 O O . ASN B 1 404 ? -23.562 0.534 -9.078 1 98.12 404 ASN B O 1
ATOM 7133 N N . TYR B 1 405 ? -21.625 0.394 -10.117 1 98.06 405 TYR B N 1
ATOM 7134 C CA . TYR B 1 405 ? -20.844 0.777 -8.945 1 98.06 405 TYR B CA 1
ATOM 7135 C C . TYR B 1 405 ? -19.609 1.562 -9.359 1 98.06 405 TYR B C 1
ATOM 7137 O O . TYR B 1 405 ? -19.188 1.511 -10.516 1 98.06 405 TYR B O 1
ATOM 7145 N N . THR B 1 406 ? -19.062 2.303 -8.492 1 98.44 406 THR B N 1
ATOM 7146 C CA . THR B 1 406 ? -17.953 3.219 -8.758 1 98.44 406 THR B CA 1
ATOM 7147 C C . THR B 1 406 ? -16.609 2.498 -8.648 1 98.44 406 THR B C 1
ATOM 7149 O O . THR B 1 406 ? -16.5 1.484 -7.953 1 98.44 406 THR B O 1
ATOM 7152 N N . THR B 1 407 ? -15.594 3.035 -9.281 1 98.69 407 THR B N 1
ATOM 7153 C CA . THR B 1 407 ? -14.219 2.553 -9.227 1 98.69 407 THR B CA 1
ATOM 7154 C C . THR B 1 407 ? -13.664 2.66 -7.805 1 98.69 407 THR B C 1
ATOM 7156 O O . THR B 1 407 ? -12.93 1.779 -7.348 1 98.69 407 THR B O 1
ATOM 7159 N N . LEU B 1 408 ? -14.039 3.713 -7.102 1 98.75 408 LEU B N 1
ATOM 7160 C CA . LEU B 1 408 ? -13.562 3.93 -5.738 1 98.75 408 LEU B CA 1
ATOM 7161 C C . LEU B 1 408 ? -14.664 3.621 -4.727 1 98.75 408 LEU B C 1
ATOM 7163 O O . LEU B 1 408 ? -15.836 3.896 -4.977 1 98.75 408 LEU B O 1
ATOM 7167 N N . SER B 1 409 ? -14.344 3.068 -3.645 1 98.5 409 SER B N 1
ATOM 7168 C CA . SER B 1 409 ? -15.211 2.82 -2.496 1 98.5 409 SER B CA 1
ATOM 7169 C C . SER B 1 409 ? -14.43 2.891 -1.188 1 98.5 409 SER B C 1
ATOM 7171 O O . SER B 1 409 ? -13.203 3.039 -1.197 1 98.5 409 SER B O 1
ATOM 7173 N N . TYR B 1 410 ? -15.148 2.881 -0.066 1 98.44 410 TYR B N 1
ATOM 7174 C CA . TYR B 1 410 ? -14.523 2.873 1.253 1 98.44 410 TYR B CA 1
ATOM 7175 C C . TYR B 1 410 ? -14.992 1.672 2.068 1 98.44 410 TYR B C 1
ATOM 7177 O O . TYR B 1 410 ? -16.062 1.125 1.821 1 98.44 410 TYR B O 1
ATOM 7185 N N . GLY B 1 411 ? -14.141 1.242 3.033 1 97.62 411 GLY B N 1
ATOM 7186 C CA . GLY B 1 411 ? -14.539 0.248 4.016 1 97.62 411 GLY B CA 1
ATOM 7187 C C . GLY B 1 411 ? -15.516 0.786 5.043 1 97.62 411 GLY B C 1
ATOM 7188 O O . GLY B 1 411 ? -16.516 0.131 5.367 1 97.62 411 GLY B O 1
ATOM 7189 N N . THR B 1 412 ? -15.195 1.964 5.52 1 97.62 412 THR B N 1
ATOM 7190 C CA . THR B 1 412 ? -16.062 2.66 6.457 1 97.62 412 THR B CA 1
ATOM 7191 C C . THR B 1 412 ? -16.453 4.031 5.914 1 97.62 412 THR B C 1
ATOM 7193 O O . THR B 1 412 ? -15.719 4.625 5.121 1 97.62 412 THR B O 1
ATOM 7196 N N . GLY B 1 413 ? -17.641 4.492 6.336 1 96.69 413 GLY B N 1
ATOM 7197 C CA . GLY B 1 413 ? -18.109 5.789 5.863 1 96.69 413 GLY B CA 1
ATOM 7198 C C . GLY B 1 413 ? -19.125 6.438 6.797 1 96.69 413 GLY B C 1
ATOM 7199 O O . GLY B 1 413 ? -19.625 5.789 7.711 1 96.69 413 GLY B O 1
ATOM 7200 N N . GLY B 1 414 ? -19.281 7.758 6.57 1 94.88 414 GLY B N 1
ATOM 7201 C CA . GLY B 1 414 ? -20.359 8.469 7.254 1 94.88 414 GLY B CA 1
ATOM 7202 C C . GLY B 1 414 ? -21.734 8.203 6.656 1 94.88 414 GLY B C 1
ATOM 7203 O O . GLY B 1 414 ? -21.875 7.312 5.816 1 94.88 414 GLY B O 1
ATOM 7204 N N . PRO B 1 415 ? -22.734 8.875 7.113 1 89.5 415 PRO B N 1
ATOM 7205 C CA . PRO B 1 415 ? -24.109 8.633 6.66 1 89.5 415 PRO B CA 1
ATOM 7206 C C . PRO B 1 415 ? -24.25 8.727 5.141 1 89.5 415 PRO B C 1
ATOM 7208 O O . PRO B 1 415 ? -25.016 7.969 4.543 1 89.5 415 PRO B O 1
ATOM 7211 N N . GLY B 1 416 ? -23.531 9.57 4.512 1 92.94 416 GLY B N 1
ATOM 7212 C CA . GLY B 1 416 ? -23.625 9.688 3.066 1 92.94 416 GLY B CA 1
ATOM 7213 C C . GLY B 1 416 ? -23.031 8.5 2.334 1 92.94 416 GLY B C 1
ATOM 7214 O O . GLY B 1 416 ? -23.328 8.273 1.16 1 92.94 416 GLY B O 1
ATOM 7215 N N . GLY B 1 417 ? -22.25 7.719 2.992 1 96.12 417 GLY B N 1
ATOM 7216 C CA . GLY B 1 417 ? -21.578 6.586 2.377 1 96.12 417 GLY B CA 1
ATOM 7217 C C . GLY B 1 417 ? -22.391 5.305 2.451 1 96.12 417 GLY B C 1
ATOM 7218 O O . GLY B 1 417 ? -22.062 4.32 1.779 1 96.12 417 GLY B O 1
ATOM 7219 N N . PHE B 1 418 ? -23.359 5.309 3.299 1 95.12 418 PHE B N 1
ATOM 7220 C CA . PHE B 1 418 ? -24.281 4.18 3.391 1 95.12 418 PHE B CA 1
ATOM 7221 C C . PHE B 1 418 ? -25.391 4.289 2.344 1 95.12 418 PHE B C 1
ATOM 7223 O O . PHE B 1 418 ? -26.469 4.801 2.629 1 95.12 418 PHE B O 1
ATOM 7230 N N . GLN B 1 419 ? -25.188 3.701 1.218 1 96.38 419 GLN B N 1
ATOM 7231 C CA . GLN B 1 419 ? -26 3.963 0.04 1 96.38 419 GLN B CA 1
ATOM 7232 C C . GLN B 1 419 ? -26.953 2.801 -0.24 1 96.38 419 GLN B C 1
ATOM 7234 O O . GLN B 1 419 ? -27.094 2.375 -1.388 1 96.38 419 GLN B O 1
ATOM 7239 N N . TYR B 1 420 ? -27.547 2.312 0.809 1 96.44 420 TYR B N 1
ATOM 7240 C CA . TYR B 1 420 ? -28.5 1.214 0.718 1 96.44 420 TYR B CA 1
ATOM 7241 C C . TYR B 1 420 ? -29.906 1.679 1.091 1 96.44 420 TYR B C 1
ATOM 7243 O O . TYR B 1 420 ? -30.078 2.586 1.911 1 96.44 420 TYR B O 1
ATOM 7251 N N . TYR B 1 421 ? -30.922 1.101 0.475 1 95.19 421 TYR B N 1
ATOM 7252 C CA . TYR B 1 421 ? -32.312 1.438 0.777 1 95.19 421 TYR B CA 1
ATOM 7253 C C . TYR B 1 421 ? -33.219 0.213 0.655 1 95.19 421 TYR B C 1
ATOM 7255 O O . TYR B 1 421 ? -32.781 -0.812 0.104 1 95.19 421 TYR B O 1
ATOM 7263 N N . VAL B 1 422 ? -34.375 0.285 1.243 1 95.69 422 VAL B N 1
ATOM 7264 C CA . VAL B 1 422 ? -35.375 -0.787 1.178 1 95.69 422 VAL B CA 1
ATOM 7265 C C . VAL B 1 422 ? -36.156 -0.69 -0.13 1 95.69 422 VAL B C 1
ATOM 7267 O O . VAL B 1 422 ? -36.75 0.342 -0.423 1 95.69 422 VAL B O 1
ATOM 7270 N N . LYS B 1 423 ? -36 -1.688 -0.917 1 92.25 423 LYS B N 1
ATOM 7271 C CA . LYS B 1 423 ? -36.812 -1.819 -2.125 1 92.25 423 LYS B CA 1
ATOM 7272 C C . LYS B 1 423 ? -38 -2.744 -1.89 1 92.25 423 LYS B C 1
ATOM 7274 O O . LYS B 1 423 ? -37.844 -3.912 -1.537 1 92.25 423 LYS B O 1
ATOM 7279 N N . THR B 1 424 ? -39.188 -2.15 -1.983 1 88.81 424 THR B N 1
ATOM 7280 C CA . THR B 1 424 ? -40.375 -2.926 -1.732 1 88.81 424 THR B CA 1
ATOM 7281 C C . THR B 1 424 ? -41.094 -3.277 -3.043 1 88.81 424 THR B C 1
ATOM 7283 O O . THR B 1 424 ? -41.281 -2.414 -3.902 1 88.81 424 THR B O 1
ATOM 7286 N N . SER B 1 425 ? -41.219 -4.578 -3.264 1 84.38 425 SER B N 1
ATOM 7287 C CA . SER B 1 425 ? -42.062 -5.07 -4.336 1 84.38 425 SER B CA 1
ATOM 7288 C C . SER B 1 425 ? -43.344 -5.699 -3.783 1 84.38 425 SER B C 1
ATOM 7290 O O . SER B 1 425 ? -43.562 -5.707 -2.57 1 84.38 425 SER B O 1
ATOM 7292 N N . GLU B 1 426 ? -44.312 -6.098 -4.641 1 77.88 426 GLU B N 1
ATOM 7293 C CA . GLU B 1 426 ? -45.594 -6.633 -4.25 1 77.88 426 GLU B CA 1
ATOM 7294 C C . GLU B 1 426 ? -45.469 -7.738 -3.211 1 77.88 426 GLU B C 1
ATOM 7296 O O . GLU B 1 426 ? -46.281 -7.844 -2.289 1 77.88 426 GLU B O 1
ATOM 7301 N N . ASN B 1 427 ? -44.438 -8.469 -3.205 1 81.44 427 ASN B N 1
ATOM 7302 C CA . ASN B 1 427 ? -44.438 -9.656 -2.357 1 81.44 427 ASN B CA 1
ATOM 7303 C C . ASN B 1 427 ? -43.188 -9.711 -1.475 1 81.44 427 ASN B C 1
ATOM 7305 O O . ASN B 1 427 ? -43 -10.688 -0.754 1 81.44 427 ASN B O 1
ATOM 7309 N N . SER B 1 428 ? -42.281 -8.672 -1.59 1 84.88 428 SER B N 1
ATOM 7310 C CA . SER B 1 428 ? -41.094 -8.836 -0.76 1 84.88 428 SER B CA 1
ATOM 7311 C C . SER B 1 428 ? -40.344 -7.527 -0.625 1 84.88 428 SER B C 1
ATOM 7313 O O . SER B 1 428 ? -40.469 -6.637 -1.469 1 84.88 428 SER B O 1
ATOM 7315 N N . SER B 1 429 ? -39.719 -7.336 0.574 1 90.19 429 SER B N 1
ATOM 7316 C CA . SER B 1 429 ? -38.781 -6.238 0.782 1 90.19 429 SER B CA 1
ATOM 7317 C C . SER B 1 429 ? -37.344 -6.742 0.807 1 90.19 429 SER B C 1
ATOM 7319 O O . SER B 1 429 ? -37.031 -7.719 1.495 1 90.19 429 SER B O 1
ATOM 7321 N N . THR B 1 430 ? -36.5 -6.078 -0.073 1 92.25 430 THR B N 1
ATOM 7322 C CA . THR B 1 430 ? -35.094 -6.438 -0.135 1 92.25 430 THR B CA 1
ATOM 7323 C C . THR B 1 430 ? -34.219 -5.199 0.013 1 92.25 430 THR B C 1
ATOM 7325 O O . THR B 1 430 ? -34.688 -4.07 -0.052 1 92.25 430 THR B O 1
ATOM 7328 N N . VAL B 1 431 ? -33.031 -5.414 0.324 1 95.56 431 VAL B N 1
ATOM 7329 C CA . VAL B 1 431 ? -32.062 -4.312 0.372 1 95.56 431 VAL B CA 1
ATOM 7330 C C . VAL B 1 431 ? -31.5 -4.055 -1.024 1 95.56 431 VAL B C 1
ATOM 7332 O O . VAL B 1 431 ? -31.094 -4.988 -1.719 1 95.56 431 VAL B O 1
ATOM 7335 N N . ALA B 1 432 ? -31.469 -2.836 -1.462 1 95.38 432 ALA B N 1
ATOM 7336 C CA . ALA B 1 432 ? -30.891 -2.404 -2.727 1 95.38 432 ALA B CA 1
ATOM 7337 C C . ALA B 1 432 ? -29.812 -1.34 -2.498 1 95.38 432 ALA B C 1
ATOM 7339 O O . ALA B 1 432 ? -29.812 -0.67 -1.463 1 95.38 432 ALA B O 1
ATOM 7340 N N . ARG B 1 433 ? -28.938 -1.263 -3.389 1 96.69 433 ARG B N 1
ATOM 7341 C CA . ARG B 1 433 ? -27.906 -0.221 -3.379 1 96.69 433 ARG B CA 1
ATOM 7342 C C . ARG B 1 433 ? -28.25 0.886 -4.371 1 96.69 433 ARG B C 1
ATOM 7344 O O . ARG B 1 433 ? -28.719 0.613 -5.477 1 96.69 433 ARG B O 1
ATOM 7351 N N . LYS B 1 434 ? -27.891 2.107 -4.039 1 96.94 434 LYS B N 1
ATOM 7352 C CA . LYS B 1 434 ? -28.109 3.23 -4.941 1 96.94 434 LYS B CA 1
ATOM 7353 C C . LYS B 1 434 ? -27.25 3.107 -6.199 1 96.94 434 LYS B C 1
ATOM 7355 O O . LYS B 1 434 ? -26.094 2.723 -6.125 1 96.94 434 LYS B O 1
ATOM 7360 N N . ASP B 1 435 ? -27.859 3.428 -7.363 1 98.19 435 ASP B N 1
ATOM 7361 C CA . ASP B 1 435 ? -27.125 3.441 -8.633 1 98.19 435 ASP B CA 1
ATOM 7362 C C . ASP B 1 435 ? -26.359 4.75 -8.812 1 98.19 435 ASP B C 1
ATOM 7364 O O . ASP B 1 435 ? -26.969 5.809 -8.992 1 98.19 435 ASP B O 1
ATOM 7368 N N . PRO B 1 436 ? -25.094 4.703 -8.82 1 98.12 436 PRO B N 1
ATOM 7369 C CA . PRO B 1 436 ? -24.312 5.941 -8.914 1 98.12 436 PRO B CA 1
ATOM 7370 C C . PRO B 1 436 ? -24.484 6.637 -10.266 1 98.12 436 PRO B C 1
ATOM 7372 O O . PRO B 1 436 ? -24.125 7.809 -10.406 1 98.12 436 PRO B O 1
ATOM 7375 N N . SER B 1 437 ? -24.906 5.922 -11.258 1 97.44 437 SER B N 1
ATOM 7376 C CA . SER B 1 437 ? -25.094 6.527 -12.578 1 97.44 437 SER B CA 1
ATOM 7377 C C . SER B 1 437 ? -26.156 7.609 -12.555 1 97.44 437 SER B C 1
ATOM 7379 O O . SER B 1 437 ? -26.281 8.398 -13.492 1 97.44 437 SER B O 1
ATOM 7381 N N . THR B 1 438 ? -26.953 7.652 -11.453 1 97.19 438 THR B N 1
ATOM 7382 C CA . THR B 1 438 ? -28.016 8.648 -11.328 1 97.19 438 THR B CA 1
ATOM 7383 C C . THR B 1 438 ? -27.453 9.953 -10.75 1 97.19 438 THR B C 1
ATOM 7385 O O . THR B 1 438 ? -28.188 10.938 -10.609 1 97.19 438 THR B O 1
ATOM 7388 N N . GLU B 1 439 ? -26.219 9.938 -10.406 1 96.62 439 GLU B N 1
ATOM 7389 C CA . GLU B 1 439 ? -25.547 11.117 -9.859 1 96.62 439 GLU B CA 1
ATOM 7390 C C . GLU B 1 439 ? -24.297 11.453 -10.656 1 96.62 439 GLU B C 1
ATOM 7392 O O . GLU B 1 439 ? -23.844 10.656 -11.477 1 96.62 439 GLU B O 1
ATOM 7397 N N . ASP B 1 440 ? -23.812 12.648 -10.453 1 98.12 440 ASP B N 1
ATOM 7398 C CA . ASP B 1 440 ? -22.516 13.031 -11.008 1 98.12 440 ASP B CA 1
ATOM 7399 C C . ASP B 1 440 ? -21.375 12.578 -10.094 1 98.12 440 ASP B C 1
ATOM 7401 O O . ASP B 1 440 ? -21 13.289 -9.156 1 98.12 440 ASP B O 1
ATOM 7405 N N . THR B 1 441 ? -20.781 11.477 -10.398 1 98.19 441 THR B N 1
ATOM 7406 C CA . THR B 1 441 ? -19.734 10.883 -9.562 1 98.19 441 THR B CA 1
ATOM 7407 C C . THR B 1 441 ? -18.438 11.68 -9.68 1 98.19 441 THR B C 1
ATOM 7409 O O . THR B 1 441 ? -17.484 11.422 -8.938 1 98.19 441 THR B O 1
ATOM 7412 N N . GLU B 1 442 ? -18.359 12.703 -10.578 1 98.12 442 GLU B N 1
ATOM 7413 C CA . GLU B 1 442 ? -17.156 13.508 -10.805 1 98.12 442 GLU B CA 1
ATOM 7414 C C . GLU B 1 442 ? -17.141 14.742 -9.914 1 98.12 442 GLU B C 1
ATOM 7416 O O . GLU B 1 442 ? -16.172 15.5 -9.906 1 98.12 442 GLU B O 1
ATOM 7421 N N . ARG B 1 443 ? -18.203 14.891 -9.172 1 98.25 443 ARG B N 1
ATOM 7422 C CA . ARG B 1 443 ? -18.266 16.047 -8.297 1 98.25 443 ARG B CA 1
ATOM 7423 C C . ARG B 1 443 ? -17.266 15.922 -7.152 1 98.25 443 ARG B C 1
ATOM 7425 O O . ARG B 1 443 ? -17.016 14.82 -6.66 1 98.25 443 ARG B O 1
ATOM 7432 N N . PHE B 1 444 ? -16.797 17.047 -6.676 1 98.5 444 PHE B N 1
ATOM 7433 C CA . PHE B 1 444 ? -15.82 17.078 -5.59 1 98.5 444 PHE B CA 1
ATOM 7434 C C . PHE B 1 444 ? -16.438 16.578 -4.293 1 98.5 444 PHE B C 1
ATOM 7436 O O . PHE B 1 444 ? -15.727 16.047 -3.432 1 98.5 444 PHE B O 1
ATOM 7443 N N . ASP B 1 445 ? -17.75 16.719 -4.137 1 97.5 445 ASP B N 1
ATOM 7444 C CA . ASP B 1 445 ? -18.375 16.328 -2.879 1 97.5 445 ASP B CA 1
ATOM 7445 C C . ASP B 1 445 ? -19.188 15.047 -3.035 1 97.5 445 ASP B C 1
ATOM 7447 O O . ASP B 1 445 ? -20.109 14.781 -2.26 1 97.5 445 ASP B O 1
ATOM 7451 N N . TYR B 1 446 ? -18.938 14.312 -4.172 1 98.19 446 TYR B N 1
ATOM 7452 C CA . TYR B 1 446 ? -19.547 12.992 -4.27 1 98.19 446 TYR B CA 1
ATOM 7453 C C . TYR B 1 446 ? -19.062 12.086 -3.145 1 98.19 446 TYR B C 1
ATOM 7455 O O . TYR B 1 446 ? -17.859 11.977 -2.898 1 98.19 446 TYR B O 1
ATOM 7463 N N . THR B 1 447 ? -20 11.461 -2.416 1 98.31 447 THR B N 1
ATOM 7464 C CA . THR B 1 447 ? -19.672 10.555 -1.327 1 98.31 447 THR B CA 1
ATOM 7465 C C . THR B 1 447 ? -19.656 9.109 -1.818 1 98.31 447 THR B C 1
ATOM 7467 O O . THR B 1 447 ? -20.672 8.586 -2.264 1 98.31 447 THR B O 1
ATOM 7470 N N . GLN B 1 448 ? -18.562 8.438 -1.754 1 98.38 448 GLN B N 1
ATOM 7471 C CA . GLN B 1 448 ? -18.438 7.055 -2.203 1 98.38 448 GLN B CA 1
ATOM 7472 C C . GLN B 1 448 ? -19.172 6.094 -1.271 1 9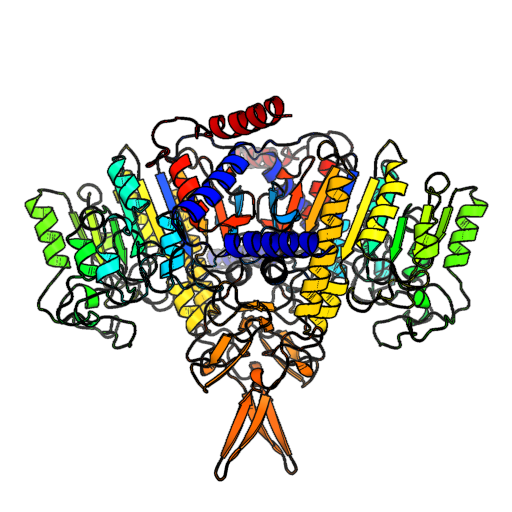8.38 448 GLN B C 1
ATOM 7474 O O . GLN B 1 448 ? -19.297 6.363 -0.075 1 98.38 448 GLN B O 1
ATOM 7479 N N . VAL B 1 449 ? -19.562 4.965 -1.832 1 98.25 449 VAL B N 1
ATOM 7480 C CA . VAL B 1 449 ? -20.219 3.914 -1.064 1 98.25 449 VAL B CA 1
ATOM 7481 C C . VAL B 1 449 ? -19.234 3.314 -0.061 1 98.25 449 VAL B C 1
ATOM 7483 O O . VAL B 1 449 ? -18.047 3.197 -0.348 1 98.25 449 VAL B O 1
ATOM 7486 N N . ALA B 1 450 ? -19.766 2.979 1.148 1 98.19 450 ALA B N 1
ATOM 7487 C CA . ALA B 1 450 ? -18.984 2.346 2.207 1 98.19 450 ALA B CA 1
ATOM 7488 C C . ALA B 1 450 ? -19.719 1.128 2.771 1 98.19 450 ALA B C 1
ATOM 7490 O O . ALA B 1 450 ? -20.938 1.053 2.725 1 98.19 450 ALA B O 1
ATOM 7491 N N . ALA B 1 451 ? -18.938 0.202 3.303 1 97.75 451 ALA B N 1
ATOM 7492 C CA . ALA B 1 451 ? -19.484 -1.049 3.811 1 97.75 451 ALA B CA 1
ATOM 7493 C C . ALA B 1 451 ? -20.094 -0.857 5.203 1 97.75 451 ALA B C 1
ATOM 7495 O O . ALA B 1 451 ? -21.156 -1.394 5.504 1 97.75 451 ALA B O 1
ATOM 7496 N N . VAL B 1 452 ? -19.391 -0.149 6.047 1 97.88 452 VAL B N 1
ATOM 7497 C CA . VAL B 1 452 ? -19.781 0.033 7.438 1 97.88 452 VAL B CA 1
ATOM 7498 C C . VAL B 1 452 ? -20.109 1.503 7.691 1 97.88 452 VAL B C 1
ATOM 7500 O O . VAL B 1 452 ? -19.281 2.381 7.457 1 97.88 452 VAL B O 1
ATOM 7503 N N . GLN B 1 453 ? -21.266 1.771 8.195 1 96.69 453 GLN B N 1
ATOM 7504 C CA . GLN B 1 453 ? -21.672 3.143 8.484 1 96.69 453 GLN B CA 1
ATOM 7505 C C . GLN B 1 453 ? -21.172 3.59 9.852 1 96.69 453 GLN B C 1
ATOM 7507 O O . GLN B 1 453 ? -21.453 2.945 10.867 1 96.69 453 GLN B O 1
ATOM 7512 N N . LEU B 1 454 ? -20.438 4.641 9.891 1 97.62 454 LEU B N 1
ATOM 7513 C CA . LEU B 1 454 ? -20 5.355 11.078 1 97.62 454 LEU B CA 1
ATOM 7514 C C . LEU B 1 454 ? -20.422 6.82 11.016 1 97.62 454 LEU B C 1
ATOM 7516 O O . LEU B 1 454 ? -21.172 7.219 10.125 1 97.62 454 LEU B O 1
ATOM 7520 N N . VAL B 1 455 ? -20.031 7.629 11.992 1 96.25 455 VAL B N 1
ATOM 7521 C CA . VAL B 1 455 ? -20.375 9.047 11.969 1 96.25 455 VAL B CA 1
ATOM 7522 C C . VAL B 1 455 ? -19.562 9.766 10.898 1 96.25 455 VAL B C 1
ATOM 7524 O O . VAL B 1 455 ? -19.969 10.82 10.398 1 96.25 455 VAL B O 1
ATOM 7527 N N . GLU B 1 456 ? -18.422 9.188 10.555 1 96.44 456 GLU B N 1
ATOM 7528 C CA . GLU B 1 456 ? -17.531 9.586 9.469 1 96.44 456 GLU B CA 1
ATOM 7529 C C . GLU B 1 456 ? -16.609 8.445 9.07 1 96.44 456 GLU B C 1
ATOM 7531 O O . GLU B 1 456 ? -16.578 7.398 9.727 1 96.44 456 GLU B O 1
ATOM 7536 N N . ASN B 1 457 ? -15.914 8.578 7.973 1 97.44 457 ASN B N 1
ATOM 7537 C CA . ASN B 1 457 ? -14.883 7.605 7.645 1 97.44 457 ASN B CA 1
ATOM 7538 C C . ASN B 1 457 ? -13.773 7.586 8.695 1 97.44 457 ASN B C 1
ATOM 7540 O O . ASN B 1 457 ? -13.344 8.641 9.172 1 97.44 457 ASN B O 1
ATOM 7544 N N . TYR B 1 458 ? -13.359 6.402 9.055 1 97.81 458 TYR B N 1
ATOM 7545 C CA . TYR B 1 458 ? -12.266 6.254 10.008 1 97.81 458 TYR B CA 1
ATOM 7546 C C . TYR B 1 458 ? -10.969 5.902 9.297 1 97.81 458 TYR B C 1
ATOM 7548 O O . TYR B 1 458 ? -10.969 5.582 8.109 1 97.81 458 TYR B O 1
ATOM 7556 N N . HIS B 1 459 ? -9.844 6.004 10.047 1 98.44 459 HIS B N 1
ATOM 7557 C CA . HIS B 1 459 ? -8.508 5.727 9.516 1 98.44 459 HIS B CA 1
ATOM 7558 C C . HIS B 1 459 ? -8.352 4.25 9.164 1 98.44 459 HIS B C 1
ATOM 7560 O O . HIS B 1 459 ? -9.109 3.408 9.648 1 98.44 459 HIS B O 1
ATOM 7566 N N . GLY B 1 460 ? -7.469 4.008 8.281 1 98 460 GLY B N 1
ATOM 7567 C CA . GLY B 1 460 ? -7.043 2.652 7.973 1 98 460 GLY B CA 1
ATOM 7568 C C . GLY B 1 460 ? -5.766 2.254 8.695 1 98 460 GLY B C 1
ATOM 7569 O O . GLY B 1 460 ? -5.043 3.111 9.203 1 98 460 GLY B O 1
ATOM 7570 N N . GLY B 1 461 ? -5.52 0.929 8.742 1 97.94 461 GLY B N 1
ATOM 7571 C CA . GLY B 1 461 ? -4.402 0.415 9.516 1 97.94 461 GLY B CA 1
ATOM 7572 C C . GLY B 1 461 ? -3.277 -0.134 8.656 1 97.94 461 GLY B C 1
ATOM 7573 O O . GLY B 1 461 ? -2.371 -0.801 9.156 1 97.94 461 GLY B O 1
ATOM 7574 N N . GLY B 1 462 ? -3.277 0.076 7.363 1 97.81 462 GLY B N 1
ATOM 7575 C CA . GLY B 1 462 ? -2.244 -0.421 6.469 1 97.81 462 GLY B CA 1
ATOM 7576 C C . GLY B 1 462 ? -0.956 0.377 6.547 1 97.81 462 GLY B C 1
ATOM 7577 O O . GLY B 1 462 ? -0.928 1.469 7.117 1 97.81 462 GLY B O 1
ATOM 7578 N N . ASP B 1 463 ? 0.092 -0.14 5.961 1 98.5 463 ASP B N 1
ATOM 7579 C CA . ASP B 1 463 ? 1.362 0.57 5.844 1 98.5 463 ASP B CA 1
ATOM 7580 C C . ASP B 1 463 ? 1.25 1.741 4.871 1 98.5 463 ASP B C 1
ATOM 7582 O O . ASP B 1 463 ? 0.409 1.728 3.971 1 98.5 463 ASP B O 1
ATOM 7586 N N . VAL B 1 464 ? 2.07 2.719 5.105 1 98.75 464 VAL B N 1
ATOM 7587 C CA . VAL B 1 464 ? 2.17 3.832 4.168 1 98.75 464 VAL B CA 1
ATOM 7588 C C . VAL B 1 464 ? 3.559 3.848 3.529 1 98.75 464 VAL B C 1
ATOM 7590 O O . VAL B 1 464 ? 4.504 3.277 4.074 1 98.75 464 VAL B O 1
ATOM 7593 N N . ALA B 1 465 ? 3.654 4.434 2.357 1 98.81 465 ALA B N 1
ATOM 7594 C CA . ALA B 1 465 ? 4.945 4.578 1.69 1 98.81 465 ALA B CA 1
ATOM 7595 C C . ALA B 1 465 ? 5.691 5.809 2.203 1 98.81 465 ALA B C 1
ATOM 7597 O O . ALA B 1 465 ? 5.074 6.77 2.67 1 98.81 465 ALA B O 1
ATOM 7598 N N . ILE B 1 466 ? 6.969 5.777 2.18 1 98.88 466 ILE B N 1
ATOM 7599 C CA . ILE B 1 466 ? 7.855 6.91 2.428 1 98.88 466 ILE B CA 1
ATOM 7600 C C . ILE B 1 466 ? 8.836 7.059 1.268 1 98.88 466 ILE B C 1
ATOM 7602 O O . ILE B 1 466 ? 9.492 6.094 0.869 1 98.88 466 ILE B O 1
ATOM 7606 N N . TYR B 1 467 ? 8.875 8.242 0.69 1 98.88 467 TYR B N 1
ATOM 7607 C CA . TYR B 1 467 ? 9.742 8.625 -0.418 1 98.88 467 TYR B CA 1
ATOM 7608 C C . TYR B 1 467 ? 10.805 9.617 0.037 1 98.88 467 TYR B C 1
ATOM 7610 O O . TYR B 1 467 ? 10.508 10.555 0.782 1 98.88 467 TYR B O 1
ATOM 7618 N N . ALA B 1 468 ? 12.023 9.383 -0.425 1 98.88 468 ALA B N 1
ATOM 7619 C CA . ALA B 1 468 ? 13.062 10.266 0.082 1 98.88 468 ALA B CA 1
ATOM 7620 C C . ALA B 1 468 ? 14.125 10.531 -0.981 1 98.88 468 ALA B C 1
ATOM 7622 O O . ALA B 1 468 ? 14.422 9.656 -1.799 1 98.88 468 ALA B O 1
ATOM 7623 N N . ARG B 1 469 ? 14.719 11.695 -0.982 1 98.56 469 ARG B N 1
ATOM 7624 C CA . ARG B 1 469 ? 15.867 12.094 -1.789 1 98.56 469 ARG B CA 1
ATOM 7625 C C . ARG B 1 469 ? 16.797 13.008 -1.001 1 98.56 469 ARG B C 1
ATOM 7627 O O . ARG B 1 469 ? 16.359 13.703 -0.078 1 98.56 469 ARG B O 1
ATOM 7634 N N . GLY B 1 470 ? 18.047 13.023 -1.329 1 98.81 470 GLY B N 1
ATOM 7635 C CA . GLY B 1 470 ? 19.031 13.844 -0.645 1 98.81 470 GLY B CA 1
ATOM 7636 C C . GLY B 1 470 ? 19.906 13.055 0.311 1 98.81 470 GLY B C 1
ATOM 7637 O O . GLY B 1 470 ? 20.016 11.836 0.192 1 98.81 470 GLY B O 1
ATOM 7638 N N . PRO B 1 471 ? 20.562 13.711 1.282 1 98.75 471 PRO B N 1
ATOM 7639 C CA . PRO B 1 471 ? 21.531 13.062 2.18 1 98.75 471 PRO B CA 1
ATOM 7640 C C . PRO B 1 471 ? 20.906 11.93 2.99 1 98.75 471 PRO B C 1
ATOM 7642 O O . PRO B 1 471 ? 19.891 12.141 3.666 1 98.75 471 PRO B O 1
ATOM 7645 N N . TYR B 1 472 ? 21.484 10.758 2.824 1 98.5 472 TYR B N 1
ATOM 7646 C CA . TYR B 1 472 ? 21.172 9.562 3.59 1 98.5 472 TYR B CA 1
ATOM 7647 C C . TYR B 1 472 ? 19.75 9.102 3.326 1 98.5 472 TYR B C 1
ATOM 7649 O O . TYR B 1 472 ? 19.172 8.336 4.109 1 98.5 472 TYR B O 1
ATOM 7657 N N . SER B 1 473 ? 19.188 9.578 2.246 1 98.69 473 SER B N 1
ATOM 7658 C CA . SER B 1 473 ? 17.844 9.141 1.905 1 98.69 473 SER B CA 1
ATOM 7659 C C . SER B 1 473 ? 17.781 7.629 1.726 1 98.69 473 SER B C 1
ATOM 7661 O O . SER B 1 473 ? 16.719 7.023 1.896 1 98.69 473 SER B O 1
ATOM 7663 N N . HIS B 1 474 ? 18.906 6.93 1.44 1 98.25 474 HIS B N 1
ATOM 7664 C CA . HIS B 1 474 ? 18.969 5.488 1.235 1 98.25 474 HIS B CA 1
ATOM 7665 C C . HIS B 1 474 ? 18.75 4.734 2.543 1 98.25 474 HIS B C 1
ATOM 7667 O O . HIS B 1 474 ? 18.609 3.51 2.543 1 98.25 474 HIS B O 1
ATOM 7673 N N . LEU B 1 475 ? 18.641 5.488 3.688 1 98.44 475 LEU B N 1
ATOM 7674 C CA . LEU B 1 475 ? 18.297 4.84 4.949 1 98.44 475 LEU B CA 1
ATOM 7675 C C . LEU B 1 475 ? 16.844 4.402 4.965 1 98.44 475 LEU B C 1
ATOM 7677 O O . LEU B 1 475 ? 16.438 3.615 5.824 1 98.44 475 LEU B O 1
ATOM 7681 N N . PHE B 1 476 ? 16.016 4.918 4.113 1 98.31 476 PHE B N 1
ATOM 7682 C CA . PHE B 1 476 ? 14.664 4.41 3.863 1 98.31 476 PHE B CA 1
ATOM 7683 C C . PHE B 1 476 ? 14.672 3.385 2.736 1 98.31 476 PHE B C 1
ATOM 7685 O O . PHE B 1 476 ? 14.734 3.748 1.56 1 98.31 476 PHE B O 1
ATOM 7692 N N . HIS B 1 477 ? 14.602 2.053 3.043 1 95.75 477 HIS B N 1
ATOM 7693 C CA . HIS B 1 477 ? 14.922 1.049 2.033 1 95.75 477 HIS B CA 1
ATOM 7694 C C . HIS B 1 477 ? 14.117 -0.227 2.248 1 95.75 477 HIS B C 1
ATOM 7696 O O . HIS B 1 477 ? 14.211 -1.166 1.456 1 95.75 477 HIS B O 1
ATOM 7702 N N . ASN B 1 478 ? 13.328 -0.301 3.293 1 94.69 478 ASN B N 1
ATOM 7703 C CA . ASN B 1 478 ? 12.625 -1.51 3.717 1 94.69 478 ASN B CA 1
ATOM 7704 C C . ASN B 1 478 ? 11.32 -1.18 4.434 1 94.69 478 ASN B C 1
ATOM 7706 O O . ASN B 1 478 ? 10.766 -0.096 4.25 1 94.69 478 ASN B O 1
ATOM 7710 N N . VAL B 1 479 ? 10.742 -2.166 5.113 1 97.94 479 VAL B N 1
ATOM 7711 C CA . VAL B 1 479 ? 9.625 -1.934 6.023 1 97.94 479 VAL B CA 1
ATOM 7712 C C . VAL B 1 479 ? 10.156 -1.433 7.367 1 97.94 479 VAL B C 1
ATOM 7714 O O . VAL B 1 479 ? 10.945 -2.115 8.023 1 97.94 479 VAL B O 1
ATOM 7717 N N . HIS B 1 480 ? 9.711 -0.233 7.754 1 98.5 480 HIS B N 1
ATOM 7718 C CA . HIS B 1 480 ? 10.227 0.424 8.953 1 98.5 480 HIS B CA 1
ATOM 7719 C C . HIS B 1 480 ? 9.102 0.716 9.945 1 98.5 480 HIS B C 1
ATOM 7721 O O . HIS B 1 480 ? 7.945 0.878 9.547 1 98.5 480 HIS B O 1
ATOM 7727 N N . GLU B 1 481 ? 9.547 0.722 11.203 1 98.56 481 GLU B N 1
ATOM 7728 C CA . GLU B 1 481 ? 8.664 1.36 12.18 1 98.56 481 GLU B CA 1
ATOM 7729 C C . GLU B 1 481 ? 8.484 2.846 11.875 1 98.56 481 GLU B C 1
ATOM 7731 O O . GLU B 1 481 ? 9.414 3.502 11.398 1 98.56 481 GLU B O 1
ATOM 7736 N N . GLN B 1 482 ? 7.348 3.363 12.188 1 98.75 482 GLN B N 1
ATOM 7737 C CA . GLN B 1 482 ? 7.066 4.754 11.844 1 98.75 482 GLN B CA 1
ATOM 7738 C C . GLN B 1 482 ? 7.992 5.703 12.602 1 98.75 482 GLN B C 1
ATOM 7740 O O . GLN B 1 482 ? 8.453 6.703 12.039 1 98.75 482 GLN B O 1
ATOM 7745 N N . HIS B 1 483 ? 8.281 5.395 13.922 1 98.81 483 HIS B N 1
ATOM 7746 C CA . HIS B 1 483 ? 9.125 6.277 14.719 1 98.81 483 HIS B CA 1
ATOM 7747 C C . HIS B 1 483 ? 10.578 6.234 14.242 1 98.81 483 HIS B C 1
ATOM 7749 O O . HIS B 1 483 ? 11.391 7.074 14.625 1 98.81 483 HIS B O 1
ATOM 7755 N N . TYR B 1 484 ? 10.906 5.309 13.359 1 98.75 484 TYR B N 1
ATOM 7756 C CA . TYR B 1 484 ? 12.219 5.234 12.719 1 98.75 484 TYR B CA 1
ATOM 7757 C C . TYR B 1 484 ? 12.523 6.508 11.945 1 98.75 484 TYR B C 1
ATOM 7759 O O . TYR B 1 484 ? 13.68 6.918 11.836 1 98.75 484 TYR B O 1
ATOM 7767 N N . VAL B 1 485 ? 11.547 7.188 11.422 1 98.94 485 VAL B N 1
ATOM 7768 C CA . VAL B 1 485 ? 11.695 8.406 10.625 1 98.94 485 VAL B CA 1
ATOM 7769 C C . VAL B 1 485 ? 12.5 9.438 11.406 1 98.94 485 VAL B C 1
ATOM 7771 O O . VAL B 1 485 ? 13.43 10.047 10.867 1 98.94 485 VAL B O 1
ATOM 7774 N N . PHE B 1 486 ? 12.164 9.578 12.672 1 98.81 486 PHE B N 1
ATOM 7775 C CA . PHE B 1 486 ? 12.867 10.492 13.555 1 98.81 486 PHE B CA 1
ATOM 7776 C C . PHE B 1 486 ? 14.359 10.164 13.602 1 98.81 486 PHE B C 1
ATOM 7778 O O . PHE B 1 486 ? 15.203 11.055 13.516 1 98.81 486 PHE B O 1
ATOM 7785 N N . HIS B 1 487 ? 14.68 8.953 13.75 1 98.69 487 HIS B N 1
ATOM 7786 C CA . HIS B 1 487 ? 16.047 8.508 13.961 1 98.69 487 HIS B CA 1
ATOM 7787 C C . HIS B 1 487 ? 16.875 8.625 12.68 1 98.69 487 HIS B C 1
ATOM 7789 O O . HIS B 1 487 ? 18.047 9.031 12.719 1 98.69 487 HIS B O 1
ATOM 7795 N N . ALA B 1 488 ? 16.297 8.25 11.578 1 98.69 488 ALA B N 1
ATOM 7796 C CA . ALA B 1 488 ? 16.984 8.391 10.297 1 98.69 488 ALA B CA 1
ATOM 7797 C C . ALA B 1 488 ? 17.281 9.859 10 1 98.69 488 ALA B C 1
ATOM 7799 O O . ALA B 1 488 ? 18.375 10.195 9.555 1 98.69 488 ALA B O 1
ATOM 7800 N N . ILE B 1 489 ? 16.312 10.75 10.25 1 98.81 489 ILE B N 1
ATOM 7801 C CA . ILE B 1 489 ? 16.5 12.18 10.031 1 98.81 489 ILE B CA 1
ATOM 7802 C C . ILE B 1 489 ? 17.594 12.703 10.961 1 98.81 489 ILE B C 1
ATOM 7804 O O . ILE B 1 489 ? 18.484 13.438 10.523 1 98.81 489 ILE B O 1
ATOM 7808 N N . SER B 1 490 ? 17.5 12.32 12.234 1 98.62 490 SER B N 1
ATOM 7809 C CA . SER B 1 490 ? 18.469 12.781 13.211 1 98.62 490 SER B CA 1
ATOM 7810 C C . SER B 1 490 ? 19.875 12.352 12.836 1 98.62 490 SER B C 1
ATOM 7812 O O . SER B 1 490 ? 20.844 13.109 13.008 1 98.62 490 SER B O 1
ATOM 7814 N N . TYR B 1 491 ? 19.984 11.109 12.375 1 98.38 491 TYR B N 1
ATOM 7815 C CA . TYR B 1 491 ? 21.281 10.625 11.922 1 98.38 491 TYR B CA 1
ATOM 7816 C C . TYR B 1 491 ? 21.781 11.438 10.742 1 98.38 491 TYR B C 1
ATOM 7818 O O . TYR B 1 491 ? 22.938 11.883 10.734 1 98.38 491 TYR B O 1
ATOM 7826 N N . ALA B 1 492 ? 20.938 11.664 9.797 1 98.56 492 ALA B N 1
ATOM 7827 C CA . ALA B 1 492 ? 21.312 12.359 8.57 1 98.56 492 ALA B CA 1
ATOM 7828 C C . ALA B 1 492 ? 21.703 13.805 8.852 1 98.56 492 ALA B C 1
ATOM 7830 O O . ALA B 1 492 ? 22.625 14.344 8.219 1 98.56 492 ALA B O 1
ATOM 7831 N N . ALA B 1 493 ? 21.031 14.461 9.797 1 98.19 493 ALA B N 1
ATOM 7832 C CA . ALA B 1 493 ? 21.203 15.883 10.07 1 98.19 493 ALA B CA 1
ATOM 7833 C C . ALA B 1 493 ? 22.125 16.109 11.25 1 98.19 493 ALA B C 1
ATOM 7835 O O . ALA B 1 493 ? 22.438 17.25 11.602 1 98.19 493 ALA B O 1
ATOM 7836 N N . LYS B 1 494 ? 22.516 15.008 11.938 1 96.06 494 LYS B N 1
ATOM 7837 C CA . LYS B 1 494 ? 23.375 15.055 13.117 1 96.06 494 LYS B CA 1
ATOM 7838 C C . LYS B 1 494 ? 22.703 15.812 14.258 1 96.06 494 LYS B C 1
ATOM 7840 O O . LYS B 1 494 ? 23.312 16.719 14.852 1 96.06 494 LYS B O 1
ATOM 7845 N N . TYR B 1 495 ? 21.453 15.414 14.469 1 95.38 495 TYR B N 1
ATOM 7846 C CA . TYR B 1 495 ? 20.688 15.969 15.578 1 95.38 495 TYR B CA 1
ATOM 7847 C C . TYR B 1 495 ? 20.859 15.133 16.844 1 95.38 495 TYR B C 1
ATOM 7849 O O . TYR B 1 495 ? 21.062 13.914 16.766 1 95.38 495 TYR B O 1
ATOM 7857 N N . GLY B 1 496 ? 20.734 15.734 18.016 1 92.44 496 GLY B N 1
ATOM 7858 C CA . GLY B 1 496 ? 20.578 15.055 19.281 1 92.44 496 GLY B CA 1
ATOM 7859 C C . GLY B 1 496 ? 21.625 13.977 19.516 1 92.44 496 GLY B C 1
ATOM 7860 O O . GLY B 1 496 ? 22.828 14.227 19.375 1 92.44 496 GLY B O 1
ATOM 7861 N N . PRO B 1 497 ? 21.109 12.742 19.734 1 84.31 497 PRO B N 1
ATOM 7862 C CA . PRO B 1 497 ? 22.031 11.648 20.062 1 84.31 497 PRO B CA 1
ATOM 7863 C C . PRO B 1 497 ? 22.984 11.32 18.906 1 84.31 497 PRO B C 1
ATOM 7865 O O . PRO B 1 497 ? 24 10.641 19.125 1 84.31 497 PRO B O 1
ATOM 7868 N N . TYR B 1 498 ? 22.75 11.859 17.781 1 87.38 498 TYR B N 1
ATOM 7869 C CA . TYR B 1 498 ? 23.547 11.523 16.609 1 87.38 498 TYR B CA 1
ATOM 7870 C C . TYR B 1 498 ? 24.469 12.688 16.234 1 87.38 498 TYR B C 1
ATOM 7872 O O . TYR B 1 498 ? 25.031 12.703 15.141 1 87.38 498 TYR B O 1
ATOM 7880 N N . SER B 1 499 ? 24.531 13.789 17.062 1 86 499 SER B N 1
ATOM 7881 C CA . SER B 1 499 ? 25.328 14.984 16.781 1 86 499 SER B CA 1
ATOM 7882 C C . SER B 1 499 ? 26.812 14.664 16.719 1 86 499 SER B C 1
ATOM 7884 O O . SER B 1 499 ? 27.562 15.297 15.961 1 86 499 SER B O 1
ATOM 7886 N N . SER B 1 500 ? 27.312 13.883 17.719 1 70.38 500 SER B N 1
ATOM 7887 C CA . SER B 1 500 ? 28.75 13.578 17.719 1 70.38 500 SER B CA 1
ATOM 7888 C C . SER B 1 500 ? 29.062 12.383 16.828 1 70.38 500 SER B C 1
ATOM 7890 O O . SER B 1 500 ? 28.219 11.508 16.641 1 70.38 500 SER B O 1
ATOM 7892 N N . GLY B 1 501 ? 29.453 12.57 15.656 1 53.72 501 GLY B N 1
ATOM 7893 C CA . GLY B 1 501 ? 29.844 11.508 14.734 1 53.72 501 GLY B CA 1
ATOM 7894 C C . GLY B 1 501 ? 30.016 10.164 15.406 1 53.72 501 GLY B C 1
ATOM 7895 O O . GLY B 1 501 ? 30.656 9.266 14.859 1 53.72 501 GLY B O 1
ATOM 7896 N N . ALA B 1 502 ? 29.844 10.125 16.641 1 41.94 502 ALA B N 1
ATOM 7897 C CA . ALA B 1 502 ? 30.156 8.828 17.234 1 41.94 502 ALA B CA 1
ATOM 7898 C C . ALA B 1 502 ? 29.312 7.723 16.578 1 41.94 502 ALA B C 1
ATOM 7900 O O . ALA B 1 502 ? 28.109 7.867 16.422 1 41.94 502 ALA B O 1
ATOM 7901 N N . ALA B 1 503 ? 29.875 6.895 15.867 1 43.22 503 ALA B N 1
ATOM 7902 C CA . ALA B 1 503 ? 29.375 5.582 15.469 1 43.22 503 ALA B CA 1
ATOM 7903 C C . ALA B 1 503 ? 28.422 5.012 16.516 1 43.22 503 ALA B C 1
ATOM 7905 O O . ALA B 1 503 ? 28.656 5.168 17.719 1 43.22 503 ALA B O 1
ATOM 7906 N N . VAL B 1 504 ? 27.141 4.875 16.281 1 44.12 504 VAL B N 1
ATOM 7907 C CA . VAL B 1 504 ? 26.328 4.004 17.125 1 44.12 504 VAL B CA 1
ATOM 7908 C C . VAL B 1 504 ? 27.219 3 17.859 1 44.12 504 VAL B C 1
ATOM 7910 O O . VAL B 1 504 ? 27.812 2.115 17.234 1 44.12 504 VAL B O 1
ATOM 7913 N N . TYR B 1 505 ? 28.031 3.279 18.859 1 34.91 505 TYR B N 1
ATOM 7914 C CA . TYR B 1 505 ? 28.703 2.248 19.656 1 34.91 505 TYR B CA 1
ATOM 7915 C C . TYR B 1 505 ? 27.734 1.127 20.016 1 34.91 505 TYR B C 1
ATOM 7917 O O . TYR B 1 505 ? 26.75 1.352 20.719 1 34.91 505 TYR B O 1
ATOM 7925 N N . MET B 1 506 ? 27.516 0.266 19.062 1 34.59 506 MET B N 1
ATOM 7926 C CA . MET B 1 506 ? 27 -1.052 19.406 1 34.59 506 MET B CA 1
ATOM 7927 C C . MET B 1 506 ? 27.5 -1.492 20.781 1 34.59 506 MET B C 1
ATOM 7929 O O . MET B 1 506 ? 28.719 -1.558 21.016 1 34.59 506 MET B O 1
ATOM 7933 N N . ASN B 1 507 ? 26.922 -1.121 21.75 1 32.44 507 ASN B N 1
ATOM 7934 C CA . ASN B 1 507 ? 27.172 -1.854 22.984 1 32.44 507 ASN B CA 1
ATOM 7935 C C . ASN B 1 507 ? 27.375 -3.344 22.719 1 32.44 507 ASN B C 1
ATOM 7937 O O . ASN B 1 507 ? 26.453 -4.141 22.844 1 32.44 507 ASN B O 1
ATOM 7941 N N . ILE B 1 508 ? 28.078 -3.668 21.75 1 33.94 508 ILE B N 1
ATOM 7942 C CA . ILE B 1 508 ? 28.562 -5.016 21.484 1 33.94 508 ILE B CA 1
ATOM 7943 C C . ILE B 1 508 ? 29.281 -5.559 22.719 1 33.94 508 ILE B C 1
ATOM 7945 O O . ILE B 1 508 ? 29.719 -6.715 22.734 1 33.94 508 ILE B O 1
ATOM 7949 N N . TRP B 1 509 ? 29.672 -4.691 23.672 1 34.09 509 TRP B N 1
ATOM 7950 C CA . TRP B 1 509 ? 30.453 -5.258 24.766 1 34.09 509 TRP B CA 1
ATOM 7951 C C . TRP B 1 509 ? 29.609 -6.227 25.594 1 34.09 509 TRP B C 1
ATOM 7953 O O . TRP B 1 509 ? 30.141 -7.164 26.188 1 34.09 509 TRP B O 1
ATOM 7963 N N . ASN B 1 510 ? 28.406 -5.969 25.719 1 31.11 510 ASN B N 1
ATOM 7964 C CA . ASN B 1 510 ? 27.781 -6.773 26.766 1 31.11 510 ASN B CA 1
ATOM 7965 C C . ASN B 1 510 ? 27.453 -8.18 26.281 1 31.11 510 ASN B C 1
ATOM 7967 O O . ASN B 1 510 ? 27.016 -9.031 27.047 1 31.11 510 ASN B O 1
ATOM 7971 N N . LEU B 1 511 ? 27.516 -8.367 24.922 1 30.09 511 LEU B N 1
ATOM 7972 C CA . LEU B 1 511 ? 27.172 -9.742 24.594 1 30.09 511 LEU B CA 1
ATOM 7973 C C . LEU B 1 511 ? 28.391 -10.656 24.734 1 30.09 511 LEU B C 1
ATOM 7975 O O . LEU B 1 511 ? 28.25 -11.883 24.766 1 30.09 511 LEU B O 1
ATOM 7979 N N . ALA B 1 512 ? 29.594 -10.008 24.672 1 32.69 512 ALA B N 1
ATOM 7980 C CA . ALA B 1 512 ? 30.703 -10.945 24.766 1 32.69 512 ALA B CA 1
ATOM 7981 C C . ALA B 1 512 ? 30.812 -11.539 26.172 1 32.69 512 ALA B C 1
ATOM 7983 O O . ALA B 1 512 ? 31.469 -12.562 26.359 1 32.69 512 ALA B O 1
ATOM 7984 N N . ILE B 1 513 ? 30.359 -10.727 27.047 1 31.73 513 ILE B N 1
ATOM 7985 C CA . ILE B 1 513 ? 30.656 -11.219 28.391 1 31.73 513 ILE B CA 1
ATOM 7986 C C . ILE B 1 513 ? 29.766 -12.406 28.719 1 31.73 513 ILE B C 1
ATOM 7988 O O . ILE B 1 513 ? 30.109 -13.25 29.547 1 31.73 513 ILE B O 1
ATOM 7992 N N . VAL B 1 514 ? 28.625 -12.508 28 1 32.59 514 VAL B N 1
ATOM 7993 C CA . VAL B 1 514 ? 27.828 -13.609 28.516 1 32.59 514 VAL B CA 1
ATOM 7994 C C . VAL B 1 514 ? 28.375 -14.938 27.969 1 32.59 514 VAL B C 1
ATOM 7996 O O . VAL B 1 514 ? 28.125 -15.992 28.562 1 32.59 514 VAL B O 1
ATOM 7999 N N . THR B 1 515 ? 29.125 -14.805 26.812 1 31.72 515 THR B N 1
ATOM 8000 C CA . THR B 1 515 ? 29.562 -16.109 26.359 1 31.72 515 THR B CA 1
ATOM 8001 C C . THR B 1 515 ? 30.688 -16.641 27.25 1 31.72 515 THR B C 1
ATOM 8003 O O . THR B 1 515 ? 30.922 -17.859 27.312 1 31.72 515 THR B O 1
ATOM 8006 N N . VAL B 1 516 ? 31.406 -15.664 27.812 1 33.59 516 VAL B N 1
ATOM 8007 C CA . VAL B 1 516 ? 32.562 -16.234 28.516 1 33.59 516 VAL B CA 1
ATOM 8008 C C . VAL B 1 516 ? 32.062 -16.922 29.781 1 33.59 516 VAL B C 1
ATOM 8010 O O . VAL B 1 516 ? 32.688 -17.875 30.266 1 33.59 516 VAL B O 1
ATOM 8013 N N . ILE B 1 517 ? 30.953 -16.344 30.25 1 34.97 517 ILE B N 1
ATOM 8014 C CA . ILE B 1 517 ? 30.719 -16.891 31.578 1 34.97 517 ILE B CA 1
ATOM 8015 C C . ILE B 1 517 ? 30.188 -18.328 31.469 1 34.97 517 ILE B C 1
ATOM 8017 O O . ILE B 1 517 ? 30.438 -19.156 32.344 1 34.97 517 ILE B O 1
ATOM 8021 N N . THR B 1 518 ? 29.531 -18.562 30.344 1 30.34 518 THR B N 1
ATOM 8022 C CA . THR B 1 518 ? 28.891 -19.875 30.453 1 30.34 518 THR B CA 1
ATOM 8023 C C . THR B 1 518 ? 29.906 -20.984 30.188 1 30.34 518 THR B C 1
ATOM 8025 O O . THR B 1 518 ? 29.609 -22.156 30.359 1 30.34 518 THR B O 1
ATOM 8028 N N . ILE B 1 519 ? 31.078 -20.562 29.578 1 35 519 ILE B N 1
ATOM 8029 C CA . ILE B 1 519 ? 31.984 -21.688 29.344 1 35 519 ILE B CA 1
ATOM 8030 C C . ILE B 1 519 ? 32.531 -22.203 30.672 1 35 519 ILE B C 1
ATOM 8032 O O . ILE B 1 519 ? 32.906 -23.375 30.797 1 35 519 ILE B O 1
ATOM 8036 N N . VAL B 1 520 ? 32.75 -21.203 31.578 1 36.12 520 VAL B N 1
ATOM 8037 C CA . VAL B 1 520 ? 33.531 -21.703 32.688 1 36.12 520 VAL B CA 1
ATOM 8038 C C . VAL B 1 520 ? 32.719 -22.672 33.531 1 36.12 520 VAL B C 1
ATOM 8040 O O . VAL B 1 520 ? 33.25 -23.484 34.25 1 36.12 520 VAL B O 1
ATOM 8043 N N . LEU B 1 521 ? 31.391 -22.406 33.562 1 34.28 521 LEU B N 1
ATOM 8044 C CA . LEU B 1 521 ? 30.766 -23.234 34.594 1 34.28 521 LEU B CA 1
ATOM 8045 C C . LEU B 1 521 ? 30.469 -24.625 34.062 1 34.28 521 LEU B C 1
ATOM 8047 O O . LEU B 1 521 ? 30.094 -25.516 34.812 1 34.28 521 LEU B O 1
ATOM 8051 N N . MET B 1 522 ? 30.641 -24.922 32.719 1 28.33 522 MET B N 1
ATOM 8052 C CA . MET B 1 522 ? 30.578 -26.375 32.594 1 28.33 522 MET B CA 1
ATOM 8053 C C . MET B 1 522 ? 31.953 -27 32.781 1 28.33 522 MET B C 1
ATOM 8055 O O . MET B 1 522 ? 32.938 -26.484 32.25 1 28.33 522 MET B O 1
#

Organism: Mythimna separata (NCBI:txid271217)

Radius of gyration: 29.77 Å; Cα contacts (8 Å, |Δi|>4): 2676; chains: 2; bounding box: 79×84×77 Å

Nearest PDB structures (foldseek):
  1k7h-assembly1_B  TM=9.436E-01  e=2.751E-51  Pandalus borealis
  1shq-assembly1_A  TM=9.442E-01  e=3.446E-51  Pandalus borealis
  7yiv-assembly1_H  TM=9.242E-01  e=1.863E-50  Homo sapiens
  3mk0-assembly1_A  TM=9.193E-01  e=9.002E-50  Homo sapiens
  4kjd-assembly1_B  TM=9.146E-01  e=2.059E-39  Rattus norvegicus

Secondary structure (DSSP, 8-state):
--HHHHHHHHHHHHHHHHTT--SHHHHHHHHHHHHHHHHT-----S--SEEEEEE-TT--HHHHHHHHHHHH-TT---GGGGSSEEEEEE---SSBSS--HHHHHHHHHHSS---TT-BSB-TTS-TT-HHHHT-GGGBPPPHHHHHHHTT-EEEEEEEEETTSTTTGGGT--BS-TT-SSGGGSPTT-SSPPHHHHHHHSTTGGG-SEEEEE-HHHHBTT---BTTBPPP--TTS----SS-BHHHHHHHHHHHTT--EEEE-SHHHHHT--GGG-SEEEEE--SSSPPPTTTS--STTSPPPHHHHHHHHHHHHTTSTT-EEEEEE-THHHHHHHHT-HHHHHHHHHHHHHHHHHHHHHS-TTTEEEEEE-S-EE-EEE-S-PBTTS-TTSEEEE-TTT--EEESEEEEEE-GGG--EEEEEETTEEEEEE--GGGS-TTSTTPPPPEEEE-SSPPEE-S-EEEEEESTTGGG--SEEETTHHHHHHHHHHT-GGGSS--------HHHHHHHHHHHHH-/--HHHHHHHHHHHHHHHHTT--SHHHHHHHHHHHHHHHHH-----S--SEEEEEE-TT--HHHHHHHHHHHH-TT---GGGGSSEEEEEE---SSBSS--HHHHHHHHHHSS---TT-BSB-TTS-TT-HHHHT-GGGBPPPHHHHHHHTT-EEEEEEEEETTSTTTGGGT--BS-TT-SSGGGSPTT-SSPPHHHHHHHSTTGGG-SEEEEE-HHHHBTT---BTTBPPP--TTS----SS-BHHHHHHHHHHHTT--EEEE-SHHHHHT--GGG-SEEEEE--SSSPPPTTTS--STTSPPPHHHHHHHHHHHHTTSTT-EEEEEE-THHHHHHHHT-HHHHHHHHHHHHHHHHHHHHHS-TTTEEEEEE-S-EE-EEE-S-PBTTS-TTSEEEE-TTT--EEESEEEEEE-GGG--EEEEE-SS-EEEEE--GGGS-TTSTTPPPPEEEE-SSPPEE-S-EEEEEESTTGGG--SEEETTHHHHHHHHHHT-GGGSS--------HHHHHHHHHHHHH-

Solvent-accessible surface area (backbone atoms only — not comparable to full-atom values): 50425 Å² total; per-residue (Å²): 121,70,71,62,54,53,53,56,54,51,50,56,52,50,60,56,59,61,67,69,62,44,53,63,66,60,39,42,50,54,36,51,52,49,50,54,54,45,72,63,66,73,87,39,82,42,60,18,43,26,38,39,42,36,33,32,28,39,46,13,58,47,44,54,48,49,30,26,34,68,73,60,27,86,84,42,73,48,66,63,48,66,27,70,16,20,25,33,26,43,33,49,34,46,50,19,40,24,42,49,56,17,14,30,31,18,6,35,35,42,33,34,46,9,25,59,46,21,18,19,40,39,44,85,32,47,69,70,31,48,73,51,39,68,36,71,89,36,46,52,64,15,56,41,39,34,27,44,74,71,64,24,36,18,31,41,38,35,39,29,28,55,42,33,41,56,57,26,21,47,36,27,58,32,21,36,49,63,28,24,15,69,67,55,43,69,84,88,54,90,66,70,32,35,36,55,28,37,48,74,28,81,44,24,49,69,41,27,28,42,32,21,13,26,41,22,31,36,24,34,70,59,82,55,45,96,92,39,47,70,70,83,51,91,88,59,43,60,17,72,83,75,49,46,45,66,59,50,39,51,50,53,35,55,77,67,71,49,48,54,46,78,31,50,25,29,43,51,55,72,65,55,57,54,92,61,25,62,27,41,42,32,45,44,23,35,35,50,48,62,54,80,94,69,40,45,79,51,55,81,20,41,66,52,68,39,56,51,50,52,54,47,50,60,36,39,62,73,41,89,68,19,26,34,36,42,38,34,35,37,54,20,30,59,24,43,30,64,27,12,56,56,39,16,28,52,35,48,49,47,42,44,51,28,50,46,49,51,55,73,75,47,54,56,68,33,27,23,43,34,44,30,34,47,34,16,43,28,61,27,37,42,70,50,28,50,45,86,54,64,70,54,34,70,44,46,57,28,80,58,77,58,46,38,41,51,21,43,28,19,29,41,8,13,71,72,7,48,48,60,40,67,42,75,54,99,86,48,73,41,67,40,68,63,51,52,84,81,48,68,52,78,40,53,77,34,47,36,45,17,44,40,55,22,74,37,23,51,45,9,41,34,59,22,54,34,26,18,35,27,12,45,24,69,62,38,24,30,66,34,59,38,24,33,53,25,53,55,50,24,52,28,47,36,28,68,94,35,45,58,81,63,64,83,72,67,75,58,63,68,61,57,54,57,58,56,52,60,56,66,76,100,119,69,69,62,53,54,53,56,54,51,52,55,52,53,58,58,60,58,67,70,62,44,52,63,64,59,38,42,51,54,36,50,53,50,50,54,53,45,73,64,66,71,89,39,83,42,60,17,43,25,37,38,43,36,32,32,27,38,45,13,58,44,44,53,49,48,30,24,34,68,74,59,28,84,84,41,73,49,68,62,50,67,27,70,16,19,25,34,26,43,33,48,35,48,48,18,40,23,41,48,57,18,14,30,32,18,6,34,37,43,33,34,44,9,26,58,47,22,19,17,39,38,42,86,34,48,71,71,31,50,74,50,39,68,36,70,89,33,46,53,63,14,56,42,40,33,26,44,74,70,65,23,35,20,31,41,39,34,38,30,28,57,44,33,41,56,58,25,20,48,36,28,59,32,21,36,50,64,28,23,14,69,68,55,44,69,85,89,55,90,64,70,33,35,37,55,28,37,48,75,30,82,43,25,50,68,41,26,28,42,34,20,14,25,41,20,31,36,24,35,70,58,81,54,45,95,92,39,46,70,70,83,51,91,87,56,42,59,18,71,83,75,49,45,43,67,57,50,39,50,51,52,37,54,77,67,71,49,49,55,45,79,30,51,24,29,43,49,56,72,64,56,58,54,92,61,26,62,28,41,41,33,46,44,23,35,35,50,48,64,53,80,93,69,41,45,78,50,55,81,19,40,66,52,69,39,56,50,50,52,53,45,52,60,35,40,62,72,41,90,66,18,26,34,35,40,37,33,32,37,52,18,31,58,25,43,29,64,29,11,57,54,40,16,28,52,34,48,49,47,41,44,52,29,50,45,49,51,55,72,76,47,53,56,68,34,26,23,43,35,44,30,33,50,33,16,44,29,62,28,38,41,69,50,28,49,46,86,56,63,68,54,34,69,42,45,58,27,79,57,77,56,46,38,42,53,21,43,29,19,29,40,7,14,71,72,8,47,48,60,40,69,43,75,55,98,87,48,74,42,68,40,67,62,50,51,84,81,49,69,51,78,39,53,78,34,47,36,46,16,43,40,54,22,75,36,24,52,44,10,40,34,58,22,54,36,27,19,34,25,14,44,23,69,63,40,25,29,66,36,58,40,23,31,52,26,52,55,49,24,53,27,47,36,27,67,94,35,45,57,80,63,65,82,72,68,75,58,64,68,62,56,54,57,58,56,55,61,56,67,76,102